Protein AF-A0A507ZV03-F1 (afdb_monomer_lite)

Secondary structure (DSSP, 8-state):
--EEEE--SS-SEEETTS---TT--EEEESEEEE--SS-SEEEESSEEEES-EEEE-TTTTTTSTT--GGGTTGGGG-SEEEEE-TT-EEEEES-EEEESSSEEEEEEE--TT-EEEEES-EEEE-B-HHHHHTT-TTPBPEEEEEES---EEEEES-EEES-STT---TTSB-S---EEE--GGG-EEEEPTT-TTTT-BPP-TT--B-TTS-BS-SSSSBPSSS----TT-----SS-TT-----PPEEEES-SEEEE-TT-EEEEEEEEE--S-TTSPPEEEEEEEE--TT-EEEES--EEEE-TT-EEEEEEEEE--TTPPSEEEEEEEEEEETTSS-EEEEEEEEEEPPPPSS-------PPEEEEE--SEE-TT-EEEEEEEEE--S-TTSPPEEEEEEEEPPTT-EEEES-SEEEE-TT-EEEEEEEEE--TTPPSEEEEEEEEEEETT-TT-EEEEEEEEEE--TT------------TT-SSSSSS--EEEEETTT--EEEEGGG-TTSEEEE-----TTEEEEEEE-SSSSSS-EEEEEETTT--EEEEGGG-TTSEEEE-----TTEEEEEEE-SS-SSS-EEEEEETTT--EEEEGGG-TTSEEEE-----TTEEEEEEE-SSSSSSPEEEEEETTT--EEEEGGG-TTSEEEE-----TTEEEEEEE-TTSSSS-EEEEEETTT--EEEEGGG-TTSEEP------TTEEEEEEE-SSSSSS-EEEEEETTT--EEEEGGG-TTSEEEE-----TTEEEE--

Sequence (775 aa):
EDSYIHHNTSDGLDLLYMDGGSNSSVTVRRTHAVGNAGNQLKTLGKTLIENSVVVGNCAYFNGRDSMKSDDQCRALGNAISVGLVGGQDITIRHNTITGQGDCLILSEGGSSTSSLNIQNNALVGQVDWRSNLQGNTGELTCGHYAYNSSAKLTYSGNLFYNVKQGQCPSGSICSDPRLASSAIASFDATPQSGSPLVDKAPYLAAVADDFYGNARPSGGAADIGAIELQAGGGNPPPDPAPTCSRNAPTLQLTDASQSALAGTSLNYVVRVSNNDSSACASTTFTLARSVPGGWSSNLASPTASIAPGQYRDMAVQVTSTSSASAGTYSIGLGVGSNIAVHTVSTVAHYVVTAPTPPPASCARSNPQLTLSGPGTVKPGDTNTYQVSIKNLDSSACSSSTFDIATEVPSGWSQSLSTQRVALSSGGSRTVTLTVTLPDSAATGARQLAARATNAGATSYSTRKSIPVEVQDNDDESPVKPPVVRKAHDFDGDGQSDIFWRHYGGGWNVIWRAADDGNRSQVATVANSHWSIVGEGDFDANGTTDLLWRNASTGANTIWLDGGAERELAVARVTSSEWFVAAVGDFDADGVSDILWRNSQTGANVVWKAGDSTRQMPLASVPRLSWHIQGVGDFNGDGRSDLFWRDSATGRNTIWLSGDASTQQSVTTVSNPAWRVEHVADFNGDGRADLLWRKNGVGNNAIWKSGNESTQMSIAALPDAGWAIAGVGDFDGDGTDDIFWRNASTGDNTIWRSANVNSRMELLAVRDQEWHAELR

Organism: NCBI:txid1706195

Radius of gyration: 37.4 Å; chains: 1; bounding box: 96×47×94 Å

Structure (mmCIF, N/CA/C/O backbone):
data_AF-A0A507ZV03-F1
#
_entry.id   AF-A0A507ZV03-F1
#
loop_
_atom_site.group_PDB
_atom_site.id
_atom_site.type_symbol
_atom_site.label_atom_id
_atom_site.label_alt_id
_atom_site.label_comp_id
_atom_site.label_asym_id
_atom_site.label_entity_id
_atom_site.label_seq_id
_atom_site.pdbx_PDB_ins_code
_atom_site.Cartn_x
_atom_site.Cartn_y
_atom_site.Cartn_z
_atom_site.occupancy
_atom_site.B_iso_or_equiv
_atom_site.auth_seq_id
_atom_site.auth_comp_id
_atom_site.auth_asym_id
_atom_site.auth_atom_id
_atom_site.pdbx_PDB_model_num
ATOM 1 N N . GLU A 1 1 ? 34.169 7.055 -15.255 1.00 89.12 1 GLU A N 1
ATOM 2 C CA . GLU A 1 1 ? 35.215 6.596 -16.193 1.00 89.12 1 GLU A CA 1
ATOM 3 C C . GLU A 1 1 ? 35.908 5.383 -15.591 1.00 89.12 1 GLU A C 1
ATOM 5 O O . GLU A 1 1 ? 35.747 5.198 -14.387 1.00 89.12 1 GLU A O 1
ATOM 10 N N . ASP A 1 2 ? 36.631 4.588 -16.383 1.00 88.75 2 ASP A N 1
ATOM 11 C CA . ASP A 1 2 ? 37.478 3.473 -15.907 1.00 88.75 2 ASP A CA 1
ATOM 12 C C . ASP A 1 2 ? 36.741 2.507 -14.977 1.00 88.75 2 ASP A C 1
ATOM 14 O O . ASP A 1 2 ? 37.195 2.169 -13.883 1.00 88.75 2 ASP A O 1
ATOM 18 N N . SER A 1 3 ? 35.534 2.124 -15.386 1.00 89.94 3 SER A N 1
ATOM 19 C CA . SER A 1 3 ? 34.597 1.415 -14.522 1.00 89.94 3 SER A CA 1
ATOM 20 C C . SER A 1 3 ? 34.162 0.085 -15.111 1.00 89.94 3 SER A C 1
ATOM 22 O O . SER A 1 3 ? 34.004 -0.064 -16.321 1.00 89.94 3 SER A O 1
ATOM 24 N N . TYR A 1 4 ? 33.912 -0.878 -14.226 1.00 91.88 4 TYR A N 1
ATOM 25 C CA . TYR A 1 4 ? 33.312 -2.158 -14.572 1.00 91.88 4 TYR A CA 1
ATOM 26 C C . TYR A 1 4 ? 31.954 -2.276 -13.881 1.00 91.88 4 TYR A C 1
ATOM 28 O O . TYR A 1 4 ? 31.875 -2.258 -12.654 1.00 91.88 4 TYR A O 1
ATOM 36 N N . ILE A 1 5 ? 30.883 -2.333 -14.671 1.00 90.88 5 ILE A N 1
ATOM 37 C CA . ILE A 1 5 ? 29.493 -2.362 -14.203 1.00 90.88 5 ILE A CA 1
ATOM 38 C C . ILE A 1 5 ? 28.885 -3.668 -14.682 1.00 90.88 5 ILE A C 1
ATOM 40 O O . ILE A 1 5 ? 28.704 -3.858 -15.883 1.00 90.88 5 ILE A O 1
ATOM 44 N N . HIS A 1 6 ? 28.578 -4.584 -13.773 1.00 93.12 6 HIS A N 1
ATOM 45 C CA . HIS A 1 6 ? 28.202 -5.921 -14.197 1.00 93.12 6 HIS A CA 1
ATOM 46 C C . HIS A 1 6 ? 27.120 -6.566 -13.350 1.00 93.12 6 HIS A C 1
ATOM 48 O O . HIS A 1 6 ? 27.104 -6.415 -12.130 1.00 93.12 6 HIS A O 1
ATOM 54 N N . HIS A 1 7 ? 26.308 -7.391 -14.010 1.00 90.06 7 HIS A N 1
ATOM 55 C CA . HIS A 1 7 ? 25.412 -8.348 -13.369 1.00 90.06 7 HIS A CA 1
ATOM 56 C C . HIS A 1 7 ? 24.504 -7.712 -12.302 1.00 90.06 7 HIS A C 1
ATOM 58 O O . HIS A 1 7 ? 24.368 -8.233 -11.195 1.00 90.06 7 HIS A O 1
ATOM 64 N N . ASN A 1 8 ? 23.855 -6.602 -12.648 1.00 87.88 8 ASN A N 1
ATOM 65 C CA . ASN A 1 8 ? 22.753 -6.038 -11.878 1.00 87.88 8 ASN A CA 1
ATOM 66 C C . ASN A 1 8 ? 21.427 -6.727 -12.260 1.00 87.88 8 ASN A C 1
ATOM 68 O O . ASN A 1 8 ? 21.140 -6.896 -13.445 1.00 87.88 8 ASN A O 1
ATOM 72 N N . THR A 1 9 ? 20.586 -7.070 -11.278 1.00 87.62 9 THR A N 1
ATOM 73 C CA . THR A 1 9 ? 19.212 -7.580 -11.494 1.00 87.62 9 THR A CA 1
ATOM 74 C C . THR A 1 9 ? 18.244 -6.500 -12.011 1.00 87.62 9 THR A C 1
ATOM 76 O O . THR A 1 9 ? 17.058 -6.750 -12.212 1.00 87.62 9 THR A O 1
ATOM 79 N N . SER A 1 10 ? 18.755 -5.289 -12.248 1.00 86.94 10 SER A N 1
ATOM 80 C CA . SER A 1 10 ? 18.066 -4.113 -12.772 1.00 86.94 10 SER A CA 1
ATOM 81 C C . SER A 1 10 ? 18.792 -3.542 -14.010 1.00 86.94 10 SER A C 1
ATOM 83 O O . SER A 1 10 ? 19.561 -4.242 -14.674 1.00 86.94 10 SER A O 1
ATOM 85 N N . ASP A 1 11 ? 18.550 -2.270 -14.340 1.00 89.06 11 ASP A N 1
ATOM 86 C CA . ASP A 1 11 ? 19.400 -1.511 -15.268 1.00 89.06 11 ASP A CA 1
ATOM 87 C C . ASP A 1 11 ? 20.817 -1.372 -14.658 1.00 89.06 11 ASP A C 1
ATOM 89 O O . ASP A 1 11 ? 20.979 -1.361 -13.436 1.00 89.06 11 ASP A O 1
ATOM 93 N N . GLY A 1 12 ? 21.856 -1.316 -15.496 1.00 91.25 12 GLY A N 1
ATOM 94 C CA . GLY A 1 12 ? 23.256 -1.219 -15.078 1.00 91.25 12 GLY A CA 1
ATOM 95 C C . GLY A 1 12 ? 23.581 0.146 -14.475 1.00 91.25 12 GLY A C 1
ATOM 96 O O . GLY A 1 12 ? 23.572 0.312 -13.257 1.00 91.25 12 GLY A O 1
ATOM 97 N N . LEU A 1 13 ? 23.880 1.123 -15.333 1.00 94.19 13 LEU A N 1
ATOM 98 C CA . LEU A 1 13 ? 23.977 2.532 -14.952 1.00 94.19 13 LEU A CA 1
ATOM 99 C C . LEU A 1 13 ? 22.712 3.265 -15.401 1.00 94.19 13 LEU A C 1
ATOM 101 O O . LEU A 1 13 ? 22.578 3.560 -16.589 1.00 94.19 13 LEU A O 1
ATOM 105 N N . ASP A 1 14 ? 21.813 3.560 -14.460 1.00 93.38 14 ASP A N 1
ATOM 106 C CA . ASP A 1 14 ? 20.569 4.286 -14.727 1.00 93.38 14 ASP A CA 1
ATOM 107 C C . ASP A 1 14 ? 20.644 5.746 -14.266 1.00 93.38 14 ASP A C 1
ATOM 109 O O . ASP A 1 14 ? 20.570 6.061 -13.080 1.00 93.38 14 ASP A O 1
ATOM 113 N N . LEU A 1 15 ? 20.805 6.639 -15.239 1.00 93.12 15 LEU A N 1
ATOM 114 C CA . LEU A 1 15 ? 20.828 8.090 -15.088 1.00 93.12 15 LEU A CA 1
ATOM 115 C C . LEU A 1 15 ? 19.672 8.741 -15.866 1.00 93.12 15 LEU A C 1
ATOM 117 O O . LEU A 1 15 ? 19.787 9.882 -16.317 1.00 93.12 15 LEU A O 1
ATOM 121 N N . LEU A 1 16 ? 18.559 8.022 -16.056 1.00 83.94 16 LEU A N 1
ATOM 122 C CA . LEU A 1 16 ? 17.364 8.577 -16.695 1.00 83.94 16 LEU A CA 1
ATOM 123 C C . LEU A 1 16 ? 16.714 9.680 -15.844 1.00 83.94 16 LEU A C 1
ATOM 125 O O . LEU A 1 16 ? 16.124 10.606 -16.386 1.00 83.94 16 LEU A O 1
ATOM 129 N N . TYR A 1 17 ? 16.848 9.609 -14.518 1.00 83.69 17 TYR A N 1
ATOM 130 C CA . TYR A 1 17 ? 16.193 10.516 -13.561 1.00 83.69 17 TYR A CA 1
ATOM 131 C C . TYR A 1 17 ? 16.960 11.816 -13.299 1.00 83.69 17 TYR A C 1
ATOM 133 O O . TYR A 1 17 ? 16.747 12.482 -12.286 1.00 83.69 17 TYR A O 1
ATOM 141 N N . MET A 1 18 ? 17.890 12.169 -14.180 1.00 82.69 18 MET A N 1
ATOM 142 C CA . MET A 1 18 ? 18.533 13.475 -14.117 1.00 82.69 18 MET A CA 1
ATOM 143 C C . MET A 1 18 ? 17.527 14.578 -14.456 1.00 82.69 18 MET A C 1
ATOM 145 O O . MET A 1 18 ? 16.572 14.361 -15.192 1.00 82.69 18 MET A O 1
ATOM 149 N N . ASP A 1 19 ? 17.764 15.787 -13.954 1.00 80.56 19 ASP A N 1
ATOM 150 C CA . ASP A 1 19 ? 16.869 16.939 -14.143 1.00 80.56 19 ASP A CA 1
ATOM 151 C C . ASP A 1 19 ? 16.742 17.416 -15.606 1.00 80.56 19 ASP A C 1
ATOM 153 O O . ASP A 1 19 ? 15.932 18.293 -15.906 1.00 80.56 19 ASP A O 1
ATOM 157 N N . GLY A 1 20 ? 17.557 16.873 -16.520 1.00 76.25 20 GLY A N 1
ATOM 158 C CA . GLY A 1 20 ? 17.588 17.251 -17.934 1.00 76.25 20 GLY A CA 1
ATOM 159 C C . GLY A 1 20 ? 17.977 18.714 -18.168 1.00 76.25 20 GLY A C 1
ATOM 160 O O . GLY A 1 20 ? 17.795 19.228 -19.274 1.00 76.25 20 GLY A O 1
ATOM 161 N N . GLY A 1 21 ? 18.499 19.403 -17.149 1.00 83.81 21 GLY A N 1
ATOM 162 C CA . GLY A 1 21 ? 18.801 20.829 -17.188 1.00 83.81 21 GLY A CA 1
ATOM 163 C C . GLY A 1 21 ? 19.941 21.167 -18.149 1.00 83.81 21 GLY A C 1
ATOM 164 O O . GLY A 1 21 ? 20.814 20.348 -18.428 1.00 83.81 21 GLY A O 1
ATOM 165 N N . SER A 1 22 ? 19.989 22.409 -18.642 1.00 81.50 22 SER A N 1
ATOM 166 C CA . SER A 1 22 ? 21.020 22.858 -19.598 1.00 81.50 22 SER A CA 1
ATOM 167 C C . SER A 1 22 ? 22.454 22.822 -19.051 1.00 81.50 22 SER A C 1
ATOM 169 O O . SER A 1 22 ? 23.406 22.829 -19.831 1.00 81.50 22 SER A O 1
ATOM 171 N N . ASN A 1 23 ? 22.609 22.802 -17.723 1.00 86.62 23 ASN A N 1
ATOM 172 C CA . ASN A 1 23 ? 23.901 22.742 -17.032 1.00 86.62 23 ASN A CA 1
ATOM 173 C C . ASN A 1 23 ? 24.279 21.319 -16.592 1.00 86.62 23 ASN A C 1
ATOM 175 O O . ASN A 1 23 ? 25.367 21.120 -16.054 1.00 86.62 23 ASN A O 1
ATOM 179 N N . SER A 1 24 ? 23.401 20.345 -16.821 1.00 89.50 24 SER A N 1
ATOM 180 C CA . SER A 1 24 ? 23.604 18.950 -16.447 1.00 89.50 24 SER A CA 1
ATOM 181 C C . SER A 1 24 ? 24.230 18.193 -17.614 1.00 89.50 24 SER A C 1
ATOM 183 O O . SER A 1 24 ? 23.879 18.408 -18.775 1.00 89.50 24 SER A O 1
ATOM 185 N N . SER A 1 25 ? 25.195 17.317 -17.328 1.00 93.31 25 SER A N 1
ATOM 186 C CA . SER A 1 25 ? 25.800 16.472 -18.358 1.00 93.31 25 SER A CA 1
ATOM 187 C C . SER A 1 25 ? 26.311 15.151 -17.810 1.00 93.31 25 SER A C 1
ATOM 189 O O . SER A 1 25 ? 26.851 15.114 -16.705 1.00 93.31 25 SER A O 1
ATOM 191 N N . VAL A 1 26 ? 26.229 14.103 -18.627 1.00 95.44 26 VAL A N 1
ATOM 192 C CA . VAL A 1 26 ? 26.789 12.779 -18.337 1.00 95.44 26 VAL A CA 1
ATOM 193 C C . VAL A 1 26 ? 28.013 12.522 -19.203 1.00 95.44 26 VAL A C 1
ATOM 195 O O . VAL A 1 26 ? 28.001 12.781 -20.404 1.00 95.44 26 VAL A O 1
ATOM 198 N N . THR A 1 27 ? 29.074 11.979 -18.607 1.00 96.00 27 THR A N 1
ATOM 199 C CA . THR A 1 27 ? 30.212 11.417 -19.344 1.00 96.00 27 THR A CA 1
ATOM 200 C C . THR A 1 27 ? 30.502 10.005 -18.851 1.00 96.00 27 THR A C 1
ATOM 202 O O . THR A 1 27 ? 30.832 9.797 -17.684 1.00 96.00 27 THR A O 1
ATOM 205 N N . VAL A 1 28 ? 30.395 9.039 -19.758 1.00 96.75 28 VAL A N 1
ATOM 206 C CA . VAL A 1 28 ? 30.796 7.643 -19.572 1.00 96.75 28 VAL A CA 1
ATOM 207 C C . VAL A 1 28 ? 31.989 7.392 -20.486 1.00 96.75 28 VAL A C 1
ATOM 209 O O . VAL A 1 28 ? 31.904 7.627 -21.689 1.00 96.75 28 VAL A O 1
ATOM 212 N N . ARG A 1 29 ? 33.115 6.953 -19.922 1.00 95.06 29 ARG A N 1
ATOM 213 C CA . ARG A 1 29 ? 34.362 6.742 -20.666 1.00 95.06 29 ARG A CA 1
ATOM 214 C C . ARG A 1 29 ? 35.110 5.522 -20.147 1.00 95.06 29 ARG A C 1
ATOM 216 O O . ARG A 1 29 ? 35.213 5.385 -18.930 1.00 95.06 29 ARG A O 1
ATOM 223 N N . ARG A 1 30 ? 35.667 4.688 -21.035 1.00 94.62 30 ARG A N 1
ATOM 224 C CA . ARG A 1 30 ? 36.443 3.486 -20.648 1.00 94.62 30 ARG A CA 1
ATOM 225 C C . ARG A 1 30 ? 35.671 2.611 -19.658 1.00 94.62 30 ARG A C 1
ATOM 227 O O . ARG A 1 30 ? 36.192 2.147 -18.650 1.00 94.62 30 ARG A O 1
ATOM 234 N N . THR A 1 31 ? 34.376 2.453 -19.917 1.00 96.12 31 THR A N 1
ATOM 235 C CA . THR A 1 31 ? 33.483 1.661 -19.078 1.00 96.12 31 THR A CA 1
ATOM 236 C C . THR A 1 31 ? 33.223 0.322 -19.744 1.00 96.12 31 THR A C 1
ATOM 238 O O . THR A 1 31 ? 32.926 0.258 -20.934 1.00 96.12 31 THR A O 1
ATOM 241 N N . HIS A 1 32 ? 33.310 -0.752 -18.971 1.00 95.88 32 HIS A N 1
ATOM 242 C CA . HIS A 1 32 ? 32.853 -2.066 -19.387 1.00 95.88 32 HIS A CA 1
ATOM 243 C C . HIS A 1 32 ? 31.556 -2.393 -18.645 1.00 95.88 32 HIS A C 1
ATOM 245 O O . HIS A 1 32 ? 31.556 -2.584 -17.431 1.00 95.88 32 HIS A O 1
ATOM 251 N N . ALA A 1 33 ? 30.437 -2.386 -19.370 1.00 96.31 33 ALA A N 1
ATOM 252 C CA . ALA A 1 33 ? 29.108 -2.634 -18.818 1.00 96.31 33 ALA A CA 1
ATOM 253 C C . ALA A 1 33 ? 28.549 -3.955 -19.363 1.00 96.31 33 ALA A C 1
ATOM 255 O O . ALA A 1 33 ? 28.399 -4.079 -20.578 1.00 96.31 33 ALA A O 1
ATOM 256 N N . VAL A 1 34 ? 28.262 -4.940 -18.504 1.00 94.12 34 VAL A N 1
ATOM 257 C CA . VAL A 1 34 ? 27.929 -6.306 -18.948 1.00 94.12 34 VAL A CA 1
ATOM 258 C C . VAL A 1 34 ? 26.864 -7.011 -18.110 1.00 94.12 34 VAL A C 1
ATOM 260 O O . VAL A 1 34 ? 26.918 -7.045 -16.884 1.00 94.12 34 VAL A O 1
ATOM 263 N N . GLY A 1 35 ? 25.923 -7.665 -18.791 1.00 86.94 35 GLY A N 1
ATOM 264 C CA . GLY A 1 35 ? 25.043 -8.666 -18.181 1.00 86.94 35 GLY A CA 1
ATOM 265 C C . GLY A 1 35 ? 24.071 -8.125 -17.138 1.00 86.94 35 GLY A C 1
ATOM 266 O O . GLY A 1 35 ? 23.662 -8.874 -16.260 1.00 86.94 35 GLY A O 1
ATOM 267 N N . ASN A 1 36 ? 23.714 -6.842 -17.213 1.00 89.31 36 ASN A N 1
ATOM 268 C CA . ASN A 1 36 ? 22.628 -6.271 -16.416 1.00 89.31 36 ASN A CA 1
ATOM 269 C C . ASN A 1 36 ? 21.269 -6.677 -17.019 1.00 89.31 36 ASN A C 1
ATOM 271 O O . ASN A 1 36 ? 21.160 -6.763 -18.244 1.00 89.31 36 ASN A O 1
ATOM 275 N N . ALA A 1 37 ? 20.256 -6.938 -16.186 1.00 86.06 37 ALA A N 1
ATOM 276 C CA . ALA A 1 37 ? 18.972 -7.510 -16.610 1.00 86.06 37 ALA A CA 1
ATOM 277 C C . ALA A 1 37 ? 18.132 -6.576 -17.505 1.00 86.06 37 ALA A C 1
ATOM 279 O O . ALA A 1 37 ? 17.329 -7.050 -18.315 1.00 86.06 37 ALA A O 1
ATOM 280 N N . GLY A 1 38 ? 18.313 -5.260 -17.363 1.00 87.94 38 GLY A N 1
ATOM 281 C CA . GLY A 1 38 ? 17.710 -4.238 -18.221 1.00 87.94 38 GLY A CA 1
ATOM 282 C C . GLY A 1 38 ? 18.730 -3.544 -19.131 1.00 87.94 38 GLY A C 1
ATOM 283 O O . GLY A 1 38 ? 19.548 -4.199 -19.783 1.00 87.94 38 GLY A O 1
ATOM 284 N N . ASN A 1 39 ? 18.695 -2.213 -19.214 1.00 94.31 39 ASN A N 1
ATOM 285 C CA . ASN A 1 39 ? 19.654 -1.470 -20.042 1.00 94.31 39 ASN A CA 1
ATOM 286 C C . ASN A 1 39 ? 21.049 -1.455 -19.402 1.00 94.31 39 ASN A C 1
ATOM 288 O O . ASN A 1 39 ? 21.160 -1.355 -18.184 1.00 94.31 39 ASN A O 1
ATOM 292 N N . GLN A 1 40 ? 22.133 -1.516 -20.187 1.00 96.06 40 GLN A N 1
ATOM 293 C CA . GLN A 1 40 ? 23.482 -1.463 -19.593 1.00 96.06 40 GLN A CA 1
ATOM 294 C C . GLN A 1 40 ? 23.850 -0.032 -19.195 1.00 96.06 40 GLN A C 1
ATOM 296 O O . GLN A 1 40 ? 24.334 0.197 -18.088 1.00 96.06 40 GLN A O 1
ATOM 301 N N . LEU A 1 41 ? 23.581 0.922 -20.089 1.00 97.00 41 LEU A N 1
ATOM 302 C CA . LEU A 1 41 ? 23.735 2.354 -19.854 1.00 97.00 41 LEU A CA 1
ATOM 303 C C . LEU A 1 41 ? 22.433 3.071 -20.212 1.00 97.00 41 LEU A C 1
ATOM 305 O O . LEU A 1 41 ? 21.900 2.874 -21.307 1.00 97.00 41 LEU A O 1
ATOM 309 N N . LYS A 1 42 ? 21.953 3.926 -19.312 1.00 95.50 42 LYS A N 1
ATOM 310 C CA . LYS A 1 42 ? 20.740 4.715 -19.503 1.00 95.50 42 LYS A CA 1
ATOM 311 C C . LYS A 1 42 ? 20.958 6.149 -19.049 1.00 95.50 42 LYS A C 1
ATOM 313 O O . LYS A 1 42 ? 21.436 6.363 -17.940 1.00 95.50 42 LYS A O 1
ATOM 318 N N . THR A 1 43 ? 20.655 7.130 -19.893 1.00 95.88 43 THR A N 1
ATOM 319 C CA . THR A 1 43 ? 20.880 8.551 -19.571 1.00 95.88 43 THR A CA 1
ATOM 320 C C . THR A 1 43 ? 19.755 9.441 -20.093 1.00 95.88 43 THR A C 1
ATOM 322 O O . THR A 1 43 ? 19.020 9.049 -20.999 1.00 95.88 43 THR A O 1
ATOM 325 N N . LEU A 1 44 ? 19.637 10.652 -19.543 1.00 94.38 44 LEU A N 1
ATOM 326 C CA . LEU A 1 44 ? 18.751 11.713 -20.030 1.00 94.38 44 LEU A CA 1
ATOM 327 C C . LEU A 1 44 ? 19.538 13.017 -20.230 1.00 94.38 44 LEU A C 1
ATOM 329 O O . LEU A 1 44 ? 20.313 13.426 -19.367 1.00 94.38 44 LEU A O 1
ATOM 333 N N . GLY A 1 45 ? 19.313 13.691 -21.359 1.00 93.62 45 GLY A N 1
ATOM 334 C CA . GLY A 1 45 ? 19.942 14.972 -21.679 1.00 93.62 45 GLY A CA 1
ATOM 335 C C . GLY A 1 45 ? 21.392 14.846 -22.159 1.00 93.62 45 GLY A C 1
ATOM 336 O O . GLY A 1 45 ? 21.834 13.794 -22.628 1.00 93.62 45 GLY A O 1
ATOM 337 N N . LYS A 1 46 ? 22.143 15.949 -22.088 1.00 96.31 46 LYS A N 1
ATOM 338 C CA . LYS A 1 46 ? 23.497 16.099 -22.641 1.00 96.31 46 LYS A CA 1
ATOM 339 C C . LYS A 1 46 ? 24.428 14.978 -22.171 1.00 96.31 46 LYS A C 1
ATOM 341 O O . LYS A 1 46 ? 24.769 14.892 -20.994 1.00 96.31 46 LYS A O 1
ATOM 346 N N . THR A 1 47 ? 24.880 14.139 -23.101 1.00 97.12 47 THR A N 1
ATOM 347 C CA . THR A 1 47 ? 25.593 12.893 -22.777 1.00 97.12 47 THR A CA 1
ATOM 348 C C . THR A 1 47 ? 26.773 12.648 -23.722 1.00 97.12 47 THR A C 1
ATOM 350 O O . THR A 1 47 ? 26.646 12.800 -24.936 1.00 97.12 47 THR A O 1
ATOM 353 N N . LEU A 1 48 ? 27.905 12.203 -23.175 1.00 97.69 48 LEU A N 1
ATOM 354 C CA . LEU A 1 48 ? 29.025 11.607 -23.907 1.00 97.69 48 LEU A CA 1
ATOM 355 C C . LEU A 1 48 ? 29.234 10.161 -23.434 1.00 97.69 48 LEU A C 1
ATOM 357 O O . LEU A 1 48 ? 29.485 9.945 -22.252 1.00 97.69 48 LEU A O 1
ATOM 361 N N . ILE A 1 49 ? 29.168 9.188 -24.343 1.00 98.38 49 ILE A N 1
ATOM 362 C CA . ILE A 1 49 ? 29.565 7.792 -24.093 1.00 98.38 49 ILE A CA 1
ATOM 363 C C . ILE A 1 49 ? 30.716 7.453 -25.034 1.00 98.38 49 ILE A C 1
ATOM 365 O O . ILE A 1 49 ? 30.556 7.503 -26.255 1.00 98.38 49 ILE A O 1
ATOM 369 N N . GLU A 1 50 ? 31.878 7.133 -24.475 1.00 96.88 50 GLU A N 1
ATOM 370 C CA . GLU A 1 50 ? 33.131 7.042 -25.216 1.00 96.88 50 GLU A CA 1
ATOM 371 C C . GLU A 1 50 ? 34.007 5.851 -24.811 1.00 96.88 50 GLU A C 1
ATOM 373 O O . GLU A 1 50 ? 34.071 5.498 -23.633 1.00 96.88 50 GLU A O 1
ATOM 378 N N . ASN A 1 51 ? 34.739 5.260 -25.763 1.00 96.31 51 ASN A N 1
ATOM 379 C CA . ASN A 1 51 ? 35.778 4.255 -25.497 1.00 96.31 51 ASN A CA 1
ATOM 380 C C . ASN A 1 51 ? 35.305 3.111 -24.601 1.00 96.31 51 ASN A C 1
ATOM 382 O O . ASN A 1 51 ? 36.053 2.682 -23.737 1.00 96.31 51 ASN A O 1
ATOM 386 N N . SER A 1 52 ? 34.053 2.674 -24.719 1.00 98.31 52 SER A N 1
ATOM 387 C CA . SER A 1 52 ? 33.432 1.735 -23.780 1.00 98.31 52 SER A CA 1
ATOM 388 C C . SER A 1 52 ? 33.031 0.429 -24.463 1.00 98.31 52 SER A C 1
ATOM 390 O O . SER A 1 52 ? 32.675 0.402 -25.644 1.00 98.31 52 SER A O 1
ATOM 392 N N . VAL A 1 53 ? 33.071 -0.663 -23.700 1.00 98.31 53 VAL A N 1
ATOM 393 C CA . VAL A 1 53 ? 32.594 -1.985 -24.124 1.00 98.31 53 VAL A CA 1
ATOM 394 C C . VAL A 1 53 ? 31.260 -2.247 -23.434 1.00 98.31 53 VAL A C 1
ATOM 396 O O . VAL A 1 53 ? 31.184 -2.277 -22.207 1.00 98.31 53 VAL A O 1
ATOM 399 N N . VAL A 1 54 ? 30.187 -2.403 -24.206 1.00 98.38 54 VAL A N 1
ATOM 400 C CA . VAL A 1 54 ? 28.823 -2.515 -23.665 1.00 98.38 54 VAL A CA 1
ATOM 401 C C . VAL A 1 54 ? 28.175 -3.804 -24.157 1.00 98.38 54 VAL A C 1
ATOM 403 O O . VAL A 1 54 ? 28.042 -4.011 -25.361 1.00 98.38 54 VAL A O 1
ATOM 406 N N . VAL A 1 55 ? 27.779 -4.672 -23.225 1.00 97.62 55 VAL A N 1
ATOM 407 C CA . VAL A 1 55 ? 27.364 -6.057 -23.482 1.00 97.62 55 VAL A CA 1
ATOM 408 C C . VAL A 1 55 ? 26.003 -6.340 -22.833 1.00 97.62 55 VAL A C 1
ATOM 410 O O . VAL A 1 55 ? 25.901 -6.733 -21.669 1.00 97.62 55 VAL A O 1
ATOM 413 N N . GLY A 1 56 ? 24.929 -6.167 -23.603 1.00 95.31 56 GLY A N 1
ATOM 414 C CA . GLY A 1 56 ? 23.553 -6.474 -23.194 1.00 95.31 56 GLY A CA 1
ATOM 415 C C . GLY A 1 56 ? 23.243 -7.974 -23.205 1.00 95.31 56 GLY A C 1
ATOM 416 O O . GLY A 1 56 ? 22.604 -8.462 -24.136 1.00 95.31 56 GLY A O 1
ATOM 417 N N . ASN A 1 57 ? 23.704 -8.720 -22.199 1.00 92.31 57 ASN A N 1
ATOM 418 C CA . ASN A 1 57 ? 23.454 -10.162 -22.067 1.00 92.31 57 ASN A CA 1
ATOM 419 C C . ASN A 1 57 ? 22.188 -10.442 -21.239 1.00 92.31 57 ASN A C 1
ATOM 421 O O . ASN A 1 57 ? 22.267 -10.785 -20.059 1.00 92.31 57 ASN A O 1
ATOM 425 N N . CYS A 1 58 ? 21.022 -10.302 -21.870 1.00 85.06 58 CYS A N 1
ATOM 426 C CA . CYS A 1 58 ? 19.730 -10.554 -21.229 1.00 85.06 58 CYS A CA 1
ATOM 427 C C . CYS A 1 58 ? 19.534 -12.004 -20.783 1.00 85.06 58 CYS A C 1
ATOM 429 O O . CYS A 1 58 ? 18.746 -12.262 -19.886 1.00 85.06 58 CYS A O 1
ATOM 431 N N . ALA A 1 59 ? 20.231 -12.963 -21.389 1.00 81.19 59 ALA A N 1
ATOM 432 C CA . ALA A 1 59 ? 20.116 -14.366 -21.006 1.00 81.19 59 ALA A CA 1
ATOM 433 C C . ALA A 1 59 ? 20.800 -14.692 -19.664 1.00 81.19 59 ALA A C 1
ATOM 435 O O . ALA A 1 59 ? 20.602 -15.787 -19.134 1.00 81.19 59 ALA A O 1
ATOM 436 N N . TYR A 1 60 ? 21.629 -13.789 -19.122 1.00 87.88 60 TYR A N 1
ATOM 437 C CA . TYR A 1 60 ? 22.519 -14.098 -18.001 1.00 87.88 60 TYR A CA 1
ATOM 438 C C . TYR A 1 60 ? 21.781 -14.574 -16.740 1.00 87.88 60 TYR A C 1
ATOM 440 O O . TYR A 1 60 ? 22.204 -15.554 -16.120 1.00 87.88 60 TYR A O 1
ATOM 448 N N . PHE A 1 61 ? 20.682 -13.911 -16.367 1.00 83.00 61 PHE A N 1
ATOM 449 C CA . PHE A 1 61 ? 19.935 -14.226 -15.144 1.00 83.00 61 PHE A CA 1
ATOM 450 C C . PHE A 1 61 ? 18.861 -15.294 -15.330 1.00 83.00 61 PHE A C 1
ATOM 452 O O . PHE A 1 61 ? 18.127 -15.589 -14.387 1.00 83.00 61 PHE A O 1
ATOM 459 N N . ASN A 1 62 ? 18.751 -15.895 -16.514 1.00 83.25 62 ASN A N 1
ATOM 460 C CA . ASN A 1 62 ? 17.755 -16.926 -16.746 1.00 83.25 62 ASN A CA 1
ATOM 461 C C . ASN A 1 62 ? 17.968 -18.109 -15.780 1.00 83.25 62 ASN A C 1
ATOM 463 O O . ASN A 1 62 ? 19.007 -18.773 -15.811 1.00 83.25 62 ASN A O 1
ATOM 467 N N . GLY A 1 63 ? 16.987 -18.354 -14.907 1.00 78.31 63 GLY A N 1
ATOM 468 C CA . GLY A 1 63 ? 17.050 -19.398 -13.882 1.00 78.31 63 GLY A CA 1
ATOM 469 C C . GLY A 1 63 ? 17.988 -19.102 -12.702 1.00 78.31 63 GLY A C 1
ATOM 470 O O . GLY A 1 63 ? 18.371 -20.037 -11.999 1.00 78.31 63 GLY A O 1
ATOM 471 N N . ARG A 1 64 ? 18.376 -17.839 -12.477 1.00 78.12 64 ARG A N 1
ATOM 472 C CA . ARG A 1 64 ? 19.221 -17.401 -11.348 1.00 78.12 64 ARG A CA 1
ATOM 473 C C . ARG A 1 64 ? 18.483 -16.398 -10.456 1.00 78.12 64 ARG A C 1
ATOM 475 O O . ARG A 1 64 ? 17.562 -15.728 -10.908 1.00 78.12 64 ARG A O 1
ATOM 482 N N . ASP A 1 65 ? 18.893 -16.304 -9.190 1.00 70.88 65 ASP A N 1
ATOM 483 C CA . ASP A 1 65 ? 18.577 -15.191 -8.274 1.00 70.88 65 ASP A CA 1
ATOM 484 C C . ASP A 1 65 ? 17.082 -14.822 -8.128 1.00 70.88 65 ASP A C 1
ATOM 486 O O . ASP A 1 65 ? 16.733 -13.674 -7.878 1.00 70.88 65 ASP A O 1
ATOM 490 N N . SER A 1 66 ? 16.183 -15.808 -8.245 1.00 74.12 66 SER A N 1
ATOM 491 C CA . SER A 1 66 ? 14.712 -15.640 -8.221 1.00 74.12 66 SER A CA 1
ATOM 492 C C . SER A 1 66 ? 14.116 -14.822 -9.381 1.00 74.12 66 SER A C 1
ATOM 494 O O . SER A 1 66 ? 12.926 -14.508 -9.345 1.00 74.12 66 SER A O 1
ATOM 496 N N . MET A 1 67 ? 14.907 -14.525 -10.418 1.00 74.88 67 MET A N 1
ATOM 497 C CA . MET A 1 67 ? 14.467 -13.814 -11.621 1.00 74.88 67 MET A CA 1
ATOM 498 C C . MET A 1 67 ? 13.580 -14.721 -12.483 1.00 74.88 67 MET A C 1
ATOM 500 O O . MET A 1 67 ? 13.966 -15.838 -12.846 1.00 74.88 67 MET A O 1
ATOM 504 N N . LYS A 1 68 ? 12.384 -14.242 -12.824 1.00 76.31 68 LYS A N 1
ATOM 505 C CA . LYS A 1 68 ? 11.448 -14.908 -13.737 1.00 76.31 68 LYS A CA 1
ATOM 506 C C . LYS A 1 68 ? 11.855 -14.654 -15.194 1.00 76.31 68 LYS A C 1
ATOM 508 O O . LYS A 1 68 ? 12.714 -13.822 -15.489 1.00 76.31 68 LYS A O 1
ATOM 513 N N . SER A 1 69 ? 11.235 -15.378 -16.127 1.00 68.94 69 SER A N 1
ATOM 514 C CA . SER A 1 69 ? 11.481 -15.223 -17.571 1.00 68.94 69 SER A CA 1
ATOM 515 C C . SER A 1 69 ? 11.259 -13.792 -18.063 1.00 68.94 69 SER A C 1
ATOM 517 O O . SER A 1 69 ? 12.002 -13.317 -18.920 1.00 68.94 69 SER A O 1
ATOM 519 N N . ASP A 1 70 ? 10.278 -13.099 -17.483 1.00 69.75 70 ASP A N 1
ATOM 520 C CA . ASP A 1 70 ? 9.829 -11.778 -17.938 1.00 69.75 70 ASP A CA 1
ATOM 521 C C . ASP A 1 70 ? 10.683 -10.636 -17.362 1.00 69.75 70 ASP A C 1
ATOM 523 O O . ASP A 1 70 ? 10.666 -9.514 -17.879 1.00 69.75 70 ASP A O 1
ATOM 527 N N . ASP A 1 71 ? 11.496 -10.941 -16.344 1.00 77.81 71 ASP A N 1
ATOM 528 C CA . ASP A 1 71 ? 12.452 -10.007 -15.745 1.00 77.81 71 ASP A CA 1
ATOM 529 C C . ASP A 1 71 ? 13.692 -9.803 -16.636 1.00 77.81 71 ASP A C 1
ATOM 531 O O . ASP A 1 71 ? 14.437 -8.838 -16.465 1.00 77.81 71 ASP A O 1
ATOM 535 N N . GLN A 1 72 ? 13.908 -10.688 -17.618 1.00 82.44 72 GLN A N 1
ATOM 536 C CA . GLN A 1 72 ? 15.009 -10.588 -18.574 1.00 82.44 72 GLN A CA 1
ATOM 537 C C . GLN A 1 72 ? 14.713 -9.540 -19.655 1.00 82.44 72 GLN A C 1
ATOM 539 O O . GLN A 1 72 ? 13.596 -9.452 -20.188 1.00 82.44 72 GLN A O 1
ATOM 544 N N . CYS A 1 73 ? 15.735 -8.774 -20.048 1.00 82.38 73 CYS A N 1
ATOM 545 C CA . CYS A 1 73 ? 15.609 -7.748 -21.088 1.00 82.38 73 CYS A CA 1
ATOM 546 C C . CYS A 1 73 ? 14.530 -6.695 -20.745 1.00 82.38 73 CYS A C 1
ATOM 548 O O . CYS A 1 73 ? 13.785 -6.232 -21.614 1.00 82.38 73 CYS A O 1
ATOM 550 N N . ARG A 1 74 ? 14.395 -6.336 -19.460 1.00 80.75 74 ARG A N 1
ATOM 551 C CA . ARG A 1 74 ? 13.417 -5.336 -18.999 1.00 80.75 74 ARG A CA 1
ATOM 552 C C . ARG A 1 74 ? 13.648 -3.987 -19.693 1.00 80.75 74 ARG A C 1
ATOM 554 O O . ARG A 1 74 ? 14.775 -3.665 -20.058 1.00 80.75 74 ARG A O 1
ATOM 561 N N . ALA A 1 75 ? 12.575 -3.214 -19.899 1.00 82.38 75 ALA A N 1
ATOM 562 C CA . ALA A 1 75 ? 12.617 -1.936 -20.625 1.00 82.38 75 ALA A CA 1
ATOM 563 C C . ALA A 1 75 ? 13.314 -2.062 -21.997 1.00 82.38 75 ALA A C 1
ATOM 565 O O . ALA A 1 75 ? 14.207 -1.291 -22.348 1.00 82.38 75 ALA A O 1
ATOM 566 N N . LEU A 1 76 ? 12.920 -3.097 -22.750 1.00 87.81 76 LEU A N 1
ATOM 567 C CA . LEU A 1 76 ? 13.468 -3.476 -24.058 1.00 87.81 76 LEU A CA 1
ATOM 568 C C . LEU A 1 76 ? 14.932 -3.965 -24.036 1.00 87.81 76 LEU A C 1
ATOM 570 O O . LEU A 1 76 ? 15.434 -4.396 -25.069 1.00 87.81 76 LEU A O 1
ATOM 574 N N . GLY A 1 77 ? 15.629 -3.942 -22.893 1.00 90.19 77 GLY A N 1
ATOM 575 C CA . GLY A 1 77 ? 16.950 -4.563 -22.728 1.00 90.19 77 GLY A CA 1
ATOM 576 C C . GLY A 1 77 ? 18.063 -3.974 -23.601 1.00 90.19 77 GLY A C 1
ATOM 577 O O . GLY A 1 77 ? 19.079 -4.631 -23.828 1.00 90.19 77 GLY A O 1
ATOM 578 N N . ASN A 1 78 ? 17.880 -2.758 -24.128 1.00 94.94 78 ASN A N 1
ATOM 579 C CA . ASN A 1 78 ? 18.847 -2.124 -25.024 1.00 94.94 78 ASN A CA 1
ATOM 580 C C . ASN A 1 78 ? 20.226 -2.000 -24.377 1.00 94.94 78 ASN A C 1
ATOM 582 O O . ASN A 1 78 ? 20.320 -1.694 -23.186 1.00 94.94 78 ASN A O 1
ATOM 586 N N . ALA A 1 79 ? 21.296 -2.162 -25.158 1.00 97.12 79 ALA A N 1
ATOM 587 C CA . ALA A 1 79 ? 22.645 -1.996 -24.621 1.00 97.12 79 ALA A CA 1
ATOM 588 C C . ALA A 1 79 ? 22.858 -0.555 -24.116 1.00 97.12 79 ALA A C 1
ATOM 590 O O . ALA A 1 79 ? 23.321 -0.351 -22.995 1.00 97.12 79 ALA A O 1
ATOM 591 N N . ILE A 1 80 ? 22.427 0.436 -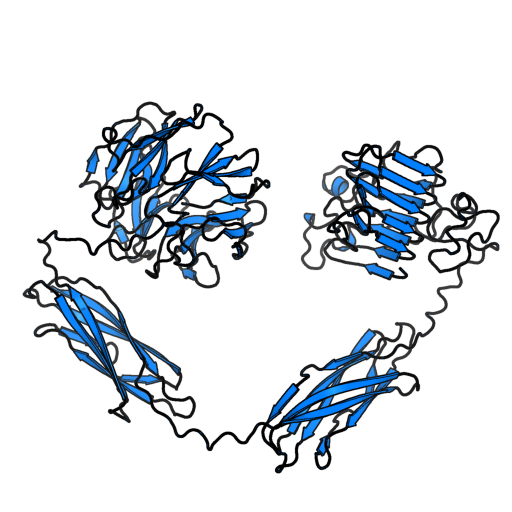24.898 1.00 98.25 80 ILE A N 1
ATOM 592 C CA . ILE A 1 80 ? 22.422 1.852 -24.528 1.00 98.25 80 ILE A CA 1
ATOM 593 C C . ILE A 1 80 ? 21.026 2.436 -24.772 1.00 98.25 80 ILE A C 1
ATOM 595 O O . ILE A 1 80 ? 20.456 2.252 -25.846 1.00 98.25 80 ILE A O 1
ATOM 599 N N . SER A 1 81 ? 20.494 3.177 -23.802 1.00 97.19 81 SER A N 1
ATOM 600 C CA . SER A 1 81 ? 19.237 3.919 -23.932 1.00 97.19 81 SER A CA 1
ATOM 601 C C . SER A 1 81 ? 19.436 5.384 -23.544 1.00 97.19 81 SER A C 1
ATOM 603 O O . SER A 1 81 ? 19.870 5.680 -22.437 1.00 97.19 81 SER A O 1
ATOM 605 N N . VAL A 1 82 ? 19.126 6.318 -24.441 1.00 96.81 82 VAL A N 1
ATOM 606 C CA . VAL A 1 82 ? 19.353 7.754 -24.214 1.00 96.81 82 VAL A CA 1
ATOM 607 C C . VAL A 1 82 ? 18.090 8.581 -24.446 1.00 96.81 82 VAL A C 1
ATOM 609 O O . VAL A 1 82 ? 17.477 8.525 -25.510 1.00 96.81 82 VAL A O 1
ATOM 612 N N . GLY A 1 83 ? 17.707 9.384 -23.459 1.00 94.94 83 GLY A N 1
ATOM 613 C CA . GLY A 1 83 ? 16.639 10.371 -23.578 1.00 94.94 83 GLY A CA 1
ATOM 614 C C . GLY A 1 83 ? 17.178 11.705 -24.095 1.00 94.94 83 GLY A C 1
ATOM 615 O O . GLY A 1 83 ? 18.102 12.277 -23.517 1.00 94.94 83 GLY A O 1
ATOM 616 N N . LEU A 1 84 ? 16.602 12.219 -25.178 1.00 94.69 84 LEU A N 1
ATOM 617 C CA . LEU A 1 84 ? 16.969 13.494 -25.789 1.00 94.69 84 LEU A CA 1
ATOM 618 C C . LEU A 1 84 ? 16.121 14.636 -25.216 1.00 94.69 84 LEU A C 1
ATOM 620 O O . LEU A 1 84 ? 14.893 14.571 -25.176 1.00 94.69 84 LEU A O 1
ATOM 624 N N . VAL A 1 85 ? 16.787 15.729 -24.841 1.00 93.19 85 VAL A N 1
ATOM 625 C CA . VAL A 1 85 ? 16.160 16.973 -24.369 1.00 93.19 85 VAL A CA 1
ATOM 626 C C . VAL A 1 85 ? 16.409 18.078 -25.395 1.00 93.19 85 VAL A C 1
ATOM 628 O O . VAL A 1 85 ? 17.490 18.157 -25.979 1.00 93.19 85 VAL A O 1
ATOM 631 N N . GLY A 1 86 ? 15.411 18.933 -25.642 1.00 90.94 86 GLY A N 1
ATOM 632 C CA . GLY A 1 86 ? 15.509 20.013 -26.629 1.00 90.94 86 GLY A CA 1
ATOM 633 C C . GLY A 1 86 ? 16.719 20.928 -26.395 1.00 90.94 86 GLY A C 1
ATOM 634 O O . GLY A 1 86 ? 16.970 21.362 -25.275 1.00 90.94 86 GLY A O 1
ATOM 635 N N . GLY A 1 87 ? 17.466 21.225 -27.462 1.00 90.31 87 GLY A N 1
ATOM 636 C CA . GLY A 1 87 ? 18.654 22.086 -27.420 1.00 90.31 87 GLY A CA 1
ATOM 637 C C . GLY A 1 87 ? 19.922 21.437 -26.854 1.00 90.31 87 GLY A C 1
ATOM 638 O O . GLY A 1 87 ? 20.895 22.149 -26.617 1.00 90.31 87 GLY A O 1
ATOM 639 N N . GLN A 1 88 ? 19.923 20.121 -26.620 1.00 93.12 88 GLN A N 1
ATOM 640 C CA . GLN A 1 88 ? 21.078 19.389 -26.096 1.00 93.12 88 GLN A CA 1
ATOM 641 C C . GLN A 1 88 ? 21.592 18.340 -27.083 1.00 93.12 88 GLN A C 1
ATOM 643 O O . GLN A 1 88 ? 20.846 17.814 -27.911 1.00 93.12 88 GLN A O 1
ATOM 648 N N . ASP A 1 89 ? 22.878 18.021 -26.950 1.00 94.56 89 ASP A N 1
ATOM 649 C CA . ASP A 1 89 ? 23.575 17.086 -27.824 1.00 94.56 89 ASP A CA 1
ATOM 650 C C . ASP A 1 89 ? 24.019 15.841 -27.059 1.00 94.56 89 ASP A C 1
ATOM 652 O O . ASP A 1 89 ? 24.568 15.922 -25.954 1.00 94.56 89 ASP A O 1
ATOM 656 N N . ILE A 1 90 ? 23.821 14.685 -27.687 1.00 97.69 90 ILE A N 1
ATOM 657 C CA . ILE A 1 90 ? 24.327 13.396 -27.230 1.00 97.69 90 ILE A CA 1
ATOM 658 C C . ILE A 1 90 ? 25.350 12.884 -28.239 1.00 97.69 90 ILE A C 1
ATOM 660 O O . ILE A 1 90 ? 25.124 12.915 -29.448 1.00 97.69 90 ILE A O 1
ATOM 664 N N . THR A 1 91 ? 26.488 12.408 -27.743 1.00 98.25 91 THR A N 1
ATOM 665 C CA . THR A 1 91 ? 27.533 11.777 -28.551 1.00 98.25 91 THR A CA 1
ATOM 666 C C . THR A 1 91 ? 27.838 10.388 -28.011 1.00 98.25 91 THR A C 1
ATOM 668 O O . THR A 1 91 ? 28.201 10.232 -26.848 1.00 98.25 91 THR A O 1
ATOM 671 N N . ILE A 1 92 ? 27.726 9.382 -28.872 1.00 98.50 92 ILE A N 1
ATOM 672 C CA . ILE A 1 92 ? 28.123 8.001 -28.600 1.00 98.50 92 ILE A CA 1
ATOM 673 C C . ILE A 1 92 ? 29.248 7.695 -29.579 1.00 98.50 92 ILE A C 1
ATOM 675 O O . ILE A 1 92 ? 29.001 7.660 -30.790 1.00 98.50 92 ILE A O 1
ATOM 679 N N . ARG A 1 93 ? 30.486 7.534 -29.095 1.00 97.56 93 ARG A N 1
ATOM 680 C CA . ARG A 1 93 ? 31.639 7.346 -29.981 1.00 97.56 93 ARG A CA 1
ATOM 681 C C . ARG A 1 93 ? 32.715 6.374 -29.523 1.00 97.56 93 ARG A C 1
ATOM 683 O O . ARG A 1 93 ? 32.955 6.251 -28.335 1.00 97.56 93 ARG A O 1
ATOM 690 N N . HIS A 1 94 ? 33.395 5.723 -30.467 1.00 97.44 94 HIS A N 1
ATOM 691 C CA . HIS A 1 94 ? 34.457 4.750 -30.166 1.00 97.44 94 HIS A CA 1
ATOM 692 C C . HIS A 1 94 ? 34.029 3.684 -29.147 1.00 97.44 94 HIS A C 1
ATOM 694 O O . HIS A 1 94 ? 34.780 3.325 -28.257 1.00 97.44 94 HIS A O 1
ATOM 700 N N . ASN A 1 95 ? 32.800 3.178 -29.232 1.00 98.62 95 ASN A N 1
ATOM 701 C CA . ASN A 1 95 ? 32.341 2.085 -28.376 1.00 98.62 95 ASN A CA 1
ATOM 702 C C . ASN A 1 95 ? 32.239 0.789 -29.176 1.00 98.62 95 ASN A C 1
ATOM 704 O O . ASN A 1 95 ? 31.919 0.818 -30.366 1.00 98.62 95 ASN A O 1
ATOM 708 N N . THR A 1 96 ? 32.452 -0.346 -28.515 1.00 98.62 96 THR A N 1
ATOM 709 C CA . THR A 1 96 ? 32.121 -1.666 -29.065 1.00 98.62 96 THR A CA 1
ATOM 710 C C . THR A 1 96 ? 30.911 -2.200 -28.308 1.00 98.62 96 THR A C 1
ATOM 712 O O . THR A 1 96 ? 30.983 -2.449 -27.105 1.00 98.62 96 THR A O 1
ATOM 715 N N . ILE A 1 97 ? 29.780 -2.318 -29.002 1.00 98.62 97 ILE A N 1
ATOM 716 C CA . ILE A 1 97 ? 28.459 -2.535 -28.409 1.00 98.62 97 ILE A CA 1
ATOM 717 C C . ILE A 1 97 ? 27.861 -3.825 -28.970 1.00 98.62 97 ILE A C 1
ATOM 719 O O . ILE A 1 97 ? 27.752 -3.988 -30.185 1.00 98.62 97 ILE A O 1
ATOM 723 N N . THR A 1 98 ? 27.423 -4.713 -28.082 1.00 98.19 98 THR A N 1
ATOM 724 C CA . THR A 1 98 ? 26.651 -5.914 -28.416 1.00 98.19 98 THR A CA 1
ATOM 725 C C . THR A 1 98 ? 25.478 -6.070 -27.458 1.00 98.19 98 THR A C 1
ATOM 727 O O . THR A 1 98 ? 25.519 -5.596 -26.322 1.00 98.19 98 THR A O 1
ATOM 730 N N . GLY A 1 99 ? 24.427 -6.771 -27.869 1.00 95.88 99 GLY A N 1
ATOM 731 C CA . GLY A 1 99 ? 23.309 -7.047 -26.977 1.00 95.88 99 GLY A CA 1
ATOM 732 C C . GLY A 1 99 ? 22.214 -7.889 -27.607 1.00 95.88 99 GLY A C 1
ATOM 733 O O . GLY A 1 99 ? 22.156 -8.008 -28.825 1.00 95.88 99 GLY A O 1
ATOM 734 N N . GLN A 1 100 ? 21.380 -8.461 -26.738 1.00 94.50 100 GLN A N 1
ATOM 735 C CA . GLN A 1 100 ? 20.202 -9.278 -27.060 1.00 94.50 100 GLN A CA 1
ATOM 736 C C . GLN A 1 100 ? 18.877 -8.536 -26.808 1.00 94.50 100 GLN A C 1
ATOM 738 O O . GLN A 1 100 ? 17.816 -9.154 -26.850 1.00 94.50 100 GLN A O 1
ATOM 743 N N . GLY A 1 101 ? 18.933 -7.242 -26.475 1.00 92.56 101 GLY A N 1
ATOM 744 C CA . GLY A 1 101 ? 17.751 -6.385 -26.367 1.00 92.56 101 GLY A CA 1
ATOM 745 C C . GLY A 1 101 ? 17.095 -6.116 -27.716 1.00 92.56 101 GLY A C 1
ATOM 746 O O . GLY A 1 101 ? 17.563 -6.595 -28.749 1.00 92.56 101 GLY A O 1
ATOM 747 N N . ASP A 1 102 ? 16.048 -5.298 -27.714 1.00 91.00 102 ASP A N 1
ATOM 748 C CA . ASP A 1 102 ? 15.347 -4.906 -28.941 1.00 91.00 102 ASP A CA 1
ATOM 749 C C . ASP A 1 102 ? 16.271 -4.097 -29.867 1.00 91.00 102 ASP A C 1
ATOM 751 O O . ASP A 1 102 ? 16.361 -4.373 -31.064 1.00 91.00 102 ASP A O 1
ATOM 755 N N . CYS A 1 103 ? 17.058 -3.170 -29.304 1.00 95.38 103 CYS A N 1
ATOM 756 C CA . CYS A 1 103 ? 18.061 -2.379 -30.016 1.00 95.38 103 CYS A CA 1
ATOM 757 C C . CYS A 1 103 ? 19.400 -2.273 -29.263 1.00 95.38 103 CYS A C 1
ATOM 759 O O . CYS A 1 103 ? 19.465 -2.290 -28.039 1.00 95.38 103 CYS A O 1
ATOM 761 N N . LEU A 1 104 ? 20.510 -2.095 -29.983 1.00 97.88 104 LEU A N 1
ATOM 762 C CA . LEU A 1 104 ? 21.807 -1.773 -29.381 1.00 97.88 104 LEU A CA 1
ATOM 763 C C . LEU A 1 104 ? 21.802 -0.345 -28.832 1.00 97.88 104 LEU A C 1
ATOM 765 O O . LEU A 1 104 ? 22.266 -0.114 -27.718 1.00 97.88 104 LEU A O 1
ATOM 769 N N . ILE A 1 105 ? 21.244 0.598 -29.593 1.00 98.12 105 ILE A N 1
ATOM 770 C CA . ILE A 1 105 ? 21.020 1.976 -29.155 1.00 98.12 105 ILE A CA 1
ATOM 771 C C . ILE A 1 105 ? 19.536 2.307 -29.313 1.00 98.12 105 ILE A C 1
ATOM 773 O O . ILE A 1 105 ? 19.002 2.274 -30.422 1.00 98.12 105 ILE A O 1
ATOM 777 N N . LEU A 1 106 ? 18.885 2.681 -28.218 1.00 97.06 106 LEU A N 1
ATOM 778 C CA . LEU A 1 106 ? 17.574 3.320 -28.237 1.00 97.06 106 LEU A CA 1
ATOM 779 C C . LEU A 1 106 ? 17.744 4.804 -27.921 1.00 97.06 106 LEU A C 1
ATOM 781 O O . LEU A 1 106 ? 18.422 5.161 -26.959 1.00 97.06 106 LEU A O 1
ATOM 785 N N . SER A 1 107 ? 17.122 5.667 -28.717 1.00 96.19 107 SER A N 1
ATOM 786 C CA . SER A 1 107 ? 17.010 7.090 -28.397 1.00 96.19 107 SER A CA 1
ATOM 787 C C . SER A 1 107 ? 15.557 7.527 -28.378 1.00 96.19 107 SER A C 1
ATOM 789 O O . SER A 1 107 ? 14.825 7.204 -29.313 1.00 96.19 107 SER A O 1
ATOM 791 N N . GLU A 1 108 ? 15.161 8.296 -27.371 1.00 95.00 108 GLU A N 1
ATOM 792 C CA . GLU A 1 108 ? 13.774 8.725 -27.183 1.00 95.00 108 GLU A CA 1
ATOM 793 C C . GLU A 1 108 ? 13.649 10.247 -27.055 1.00 95.00 108 GLU A C 1
ATOM 795 O O . GLU A 1 108 ? 14.471 10.895 -26.409 1.00 95.00 108 GLU A O 1
ATOM 800 N N . GLY A 1 109 ? 12.599 10.816 -27.653 1.00 93.19 109 GLY A N 1
ATOM 801 C CA . GLY A 1 109 ? 12.233 12.221 -27.473 1.00 93.19 109 GLY A CA 1
ATOM 802 C C . GLY A 1 109 ? 13.131 13.206 -28.225 1.00 93.19 109 GLY A C 1
ATOM 803 O O . GLY A 1 109 ? 13.675 12.915 -29.293 1.00 93.19 109 GLY A O 1
ATOM 804 N N . GLY A 1 110 ? 13.286 14.409 -27.678 1.00 90.81 110 GLY A N 1
ATOM 805 C CA . GLY A 1 110 ? 14.030 15.499 -28.308 1.00 90.81 110 GLY A CA 1
ATOM 806 C C . GLY A 1 110 ? 13.246 16.257 -29.383 1.00 90.81 110 GLY A C 1
ATOM 807 O O . GLY A 1 110 ? 12.117 15.931 -29.746 1.00 90.81 110 GLY A O 1
ATOM 808 N N . SER A 1 111 ? 13.867 17.316 -29.896 1.00 92.88 111 SER A N 1
ATOM 809 C CA . SER A 1 111 ? 13.301 18.175 -30.942 1.00 92.88 111 SER A CA 1
ATOM 810 C C . SER A 1 111 ? 14.324 18.459 -32.040 1.00 92.88 111 SER A C 1
ATOM 812 O O . SER A 1 111 ? 15.497 18.114 -31.906 1.00 92.88 111 SER A O 1
ATOM 814 N N . SER A 1 112 ? 13.936 19.174 -33.094 1.00 95.06 112 SER A N 1
ATOM 815 C CA . SER A 1 112 ? 14.845 19.580 -34.177 1.00 95.06 112 SER A CA 1
ATOM 816 C C . SER A 1 112 ? 16.048 20.434 -33.737 1.00 95.06 112 SER A C 1
ATOM 818 O O . SER A 1 112 ? 16.934 20.712 -34.549 1.00 95.06 112 SER A O 1
ATOM 820 N N . THR A 1 113 ? 16.081 20.893 -32.482 1.00 94.69 113 THR A N 1
ATOM 821 C CA . THR A 1 113 ? 17.202 21.641 -31.889 1.00 94.69 113 THR A CA 1
ATOM 822 C C . THR A 1 113 ? 18.192 20.764 -31.125 1.00 94.69 113 THR A C 1
ATOM 824 O O . THR A 1 113 ? 19.280 21.238 -30.824 1.00 94.69 113 THR A O 1
ATOM 827 N N . SER A 1 114 ? 17.842 19.514 -30.820 1.00 95.50 114 SER A N 1
ATOM 828 C CA . SER A 1 114 ? 18.746 18.528 -30.214 1.00 95.50 114 SER A CA 1
ATOM 829 C C . SER A 1 114 ? 19.421 17.659 -31.270 1.00 95.50 114 SER A C 1
ATOM 831 O O . SER A 1 114 ? 18.883 17.500 -32.374 1.00 95.50 114 SER A O 1
ATOM 833 N N . SER A 1 115 ? 20.568 17.064 -30.934 1.00 97.00 115 SER A N 1
ATOM 834 C CA . SER A 1 115 ? 21.251 16.122 -31.824 1.00 97.00 115 SER A CA 1
ATOM 835 C C . SER A 1 115 ? 21.727 14.843 -31.136 1.00 97.00 115 SER A C 1
ATOM 837 O O . SER A 1 115 ? 22.083 14.838 -29.958 1.00 97.00 115 SER A O 1
ATOM 839 N N . LEU A 1 116 ? 21.744 13.751 -31.903 1.00 97.81 116 LEU A N 1
ATOM 840 C CA . LEU A 1 116 ? 22.380 12.488 -31.548 1.00 97.81 116 LEU A CA 1
ATOM 841 C C . LEU A 1 116 ? 23.457 12.164 -32.586 1.00 97.81 116 LEU A C 1
ATOM 843 O O . LEU A 1 116 ? 23.176 11.977 -33.771 1.00 97.81 116 LEU A O 1
ATOM 847 N N . ASN A 1 117 ? 24.698 12.083 -32.121 1.00 97.12 117 ASN A N 1
ATOM 848 C CA . ASN A 1 117 ? 25.870 11.798 -32.933 1.00 97.12 117 ASN A CA 1
ATOM 849 C C . ASN A 1 117 ? 26.398 10.404 -32.592 1.00 97.12 117 ASN A C 1
ATOM 851 O O . ASN A 1 117 ? 26.959 10.195 -31.517 1.00 97.12 117 ASN A O 1
ATOM 855 N N . ILE A 1 118 ? 26.234 9.455 -33.513 1.00 97.56 118 ILE A N 1
ATOM 856 C CA . ILE A 1 118 ? 26.743 8.086 -33.384 1.00 97.56 118 ILE A CA 1
ATOM 857 C C . ILE A 1 118 ? 27.968 7.986 -34.290 1.00 97.56 118 ILE A C 1
ATOM 859 O O . ILE A 1 118 ? 27.842 8.026 -35.516 1.00 97.56 118 ILE A O 1
ATOM 863 N N . GLN A 1 119 ? 29.164 7.934 -33.705 1.00 95.94 119 GLN A N 1
ATOM 864 C CA . GLN A 1 119 ? 30.419 8.096 -34.447 1.00 95.94 119 GLN A CA 1
ATOM 865 C C . GLN A 1 119 ? 31.454 7.029 -34.088 1.00 95.94 119 GLN A C 1
ATOM 867 O O . GLN A 1 119 ? 31.744 6.823 -32.922 1.00 95.94 119 GLN A O 1
ATOM 872 N N . ASN A 1 120 ? 32.093 6.389 -35.060 1.00 96.69 120 ASN A N 1
ATOM 873 C CA . ASN A 1 120 ? 33.231 5.493 -34.814 1.00 96.69 120 ASN A CA 1
ATOM 874 C C . ASN A 1 120 ? 32.929 4.288 -33.896 1.00 96.69 120 ASN A C 1
ATOM 876 O O . ASN A 1 120 ? 33.836 3.769 -33.251 1.00 96.69 120 ASN A O 1
ATOM 880 N N . ASN A 1 121 ? 31.676 3.832 -33.798 1.00 98.31 121 ASN A N 1
ATOM 881 C CA . ASN A 1 121 ? 31.304 2.677 -32.971 1.00 98.31 121 ASN A CA 1
ATOM 882 C C . ASN A 1 121 ? 31.267 1.381 -33.787 1.00 98.31 121 ASN A C 1
ATOM 884 O O . ASN A 1 121 ? 30.870 1.389 -34.952 1.00 98.31 121 ASN A O 1
ATOM 888 N N . ALA A 1 122 ? 31.589 0.260 -33.145 1.00 98.25 122 ALA A N 1
ATOM 889 C CA . ALA A 1 122 ? 31.327 -1.081 -33.652 1.00 98.25 122 ALA A CA 1
ATOM 890 C C . ALA A 1 122 ? 30.054 -1.628 -32.988 1.00 98.25 122 ALA A C 1
ATOM 892 O O . ALA A 1 122 ? 30.026 -1.831 -31.775 1.00 98.25 122 ALA A O 1
ATOM 893 N N . LEU A 1 123 ? 28.997 -1.846 -33.770 1.00 98.38 123 LEU A N 1
ATOM 894 C CA . LEU A 1 123 ? 27.684 -2.294 -33.311 1.00 98.38 123 LEU A CA 1
ATOM 895 C C . LEU A 1 123 ? 27.394 -3.701 -33.836 1.00 98.38 123 LEU A C 1
ATOM 897 O O . LEU A 1 123 ? 27.254 -3.908 -35.044 1.00 98.38 123 LEU A O 1
ATOM 901 N N . VAL A 1 124 ? 27.305 -4.666 -32.924 1.00 97.81 124 VAL A N 1
ATOM 902 C CA . VAL A 1 124 ? 27.163 -6.091 -33.236 1.00 97.81 124 VAL A CA 1
ATOM 903 C C . VAL A 1 124 ? 25.870 -6.617 -32.624 1.00 97.81 124 VAL A C 1
ATOM 905 O O . VAL A 1 124 ? 25.773 -6.797 -31.414 1.00 97.81 124 VAL A O 1
ATOM 908 N N . GLY A 1 125 ? 24.848 -6.831 -33.448 1.00 95.88 125 GLY A N 1
ATOM 909 C CA . GLY A 1 125 ? 23.572 -7.364 -32.976 1.00 95.88 125 GLY A CA 1
ATOM 910 C C . GLY A 1 125 ? 23.667 -8.847 -32.614 1.00 95.88 125 GLY A C 1
ATOM 911 O O . GLY A 1 125 ? 24.539 -9.579 -33.094 1.00 95.88 125 GLY A O 1
ATOM 912 N N . GLN A 1 126 ? 22.763 -9.297 -31.749 1.00 94.88 126 GLN A N 1
ATOM 913 C CA . GLN A 1 126 ? 22.550 -10.710 -31.433 1.00 94.88 126 GLN A CA 1
ATOM 914 C C . GLN A 1 126 ? 21.113 -11.096 -31.783 1.00 94.88 126 GLN A C 1
ATOM 916 O O . GLN A 1 126 ? 20.353 -10.275 -32.285 1.00 94.88 126 GLN A O 1
ATOM 921 N N . VAL A 1 127 ? 20.731 -12.346 -31.528 1.00 92.19 127 VAL A N 1
ATOM 922 C CA . VAL A 1 127 ? 19.312 -12.721 -31.550 1.00 92.19 127 VAL A CA 1
ATOM 923 C C . VAL A 1 127 ? 18.604 -12.002 -30.401 1.00 92.19 127 VAL A C 1
ATOM 925 O O . VAL A 1 127 ? 19.042 -12.109 -29.252 1.00 92.19 127 VAL A O 1
ATOM 928 N N . ASP A 1 128 ? 17.529 -11.288 -30.727 1.00 89.88 128 ASP A N 1
ATOM 929 C CA . ASP A 1 128 ? 16.655 -10.624 -29.767 1.00 89.88 128 ASP A CA 1
ATOM 930 C C . ASP A 1 128 ? 16.061 -11.673 -28.824 1.00 89.88 128 ASP A C 1
ATOM 932 O O . ASP A 1 128 ? 15.377 -12.617 -29.236 1.00 89.88 128 ASP A O 1
ATOM 936 N N . TRP A 1 129 ? 16.348 -11.512 -27.537 1.00 86.69 129 TRP A N 1
ATOM 937 C CA . TRP A 1 129 ? 15.940 -12.445 -26.503 1.00 86.69 129 TRP A CA 1
ATOM 938 C C . TRP A 1 129 ? 14.418 -12.524 -26.361 1.00 86.69 129 TRP A C 1
ATOM 940 O O . TRP A 1 129 ? 13.860 -13.620 -26.290 1.00 86.69 129 TRP A O 1
ATOM 950 N N . ARG A 1 130 ? 13.735 -11.374 -26.324 1.00 80.44 130 ARG A N 1
ATOM 951 C CA . ARG A 1 130 ? 12.286 -11.314 -26.096 1.00 80.44 130 ARG A CA 1
ATOM 952 C C . ARG A 1 130 ? 11.520 -11.762 -27.324 1.00 80.44 130 ARG A C 1
ATOM 954 O O . ARG A 1 130 ? 10.572 -12.532 -27.184 1.00 80.44 130 ARG A O 1
ATOM 961 N N . SER A 1 131 ? 11.951 -11.348 -28.510 1.00 77.69 131 SER A N 1
ATOM 962 C CA . SER A 1 131 ? 11.303 -11.784 -29.743 1.00 77.69 131 SER A CA 1
ATOM 963 C C . SER A 1 131 ? 11.438 -13.301 -29.943 1.00 77.69 131 SER A C 1
ATOM 965 O O . SER A 1 131 ? 10.469 -13.991 -30.272 1.00 77.69 131 SER A O 1
ATOM 967 N N . ASN A 1 132 ? 12.598 -13.869 -29.595 1.00 77.69 132 ASN A N 1
ATOM 968 C CA . ASN A 1 132 ? 12.796 -15.316 -29.609 1.00 77.69 132 ASN A CA 1
ATOM 969 C C . ASN A 1 132 ? 11.882 -16.059 -28.608 1.00 77.69 132 ASN A C 1
ATOM 971 O O . ASN A 1 132 ? 11.362 -17.123 -28.941 1.00 77.69 132 ASN A O 1
ATOM 975 N N . LEU A 1 133 ? 11.623 -15.496 -27.418 1.00 70.25 133 LEU A N 1
ATOM 976 C CA . LEU A 1 133 ? 10.642 -16.045 -26.463 1.00 70.25 133 LEU A CA 1
ATOM 977 C C . LEU A 1 133 ? 9.194 -15.978 -26.979 1.00 70.25 133 LEU A C 1
ATOM 979 O O . LEU A 1 133 ? 8.374 -16.815 -26.609 1.00 70.25 133 LEU A O 1
ATOM 983 N N . GLN A 1 134 ? 8.882 -15.020 -27.853 1.00 77.06 134 GLN A N 1
ATOM 984 C CA . GLN A 1 134 ? 7.558 -14.839 -28.462 1.00 77.06 134 GLN A CA 1
ATOM 985 C C . GLN A 1 134 ? 7.344 -15.699 -29.722 1.00 77.06 134 GLN A C 1
ATOM 987 O O . GLN A 1 134 ? 6.320 -15.575 -30.391 1.00 77.06 134 GLN A O 1
ATOM 992 N N . GLY A 1 135 ? 8.284 -16.597 -30.042 1.00 74.88 135 GLY A N 1
ATOM 993 C CA . GLY A 1 135 ? 8.193 -17.517 -31.179 1.00 74.88 135 GLY A CA 1
ATOM 994 C C . GLY A 1 135 ? 8.755 -16.969 -32.494 1.00 74.88 135 GLY A C 1
ATOM 995 O O . GLY A 1 135 ? 8.784 -17.697 -33.486 1.00 74.88 135 GLY A O 1
ATOM 996 N N . ASN A 1 136 ? 9.273 -15.738 -32.508 1.00 78.94 136 ASN A N 1
ATOM 997 C CA . ASN A 1 136 ? 9.965 -15.149 -33.656 1.00 78.94 136 ASN A CA 1
ATOM 998 C C . ASN A 1 136 ? 11.449 -15.540 -33.627 1.00 78.94 136 ASN A C 1
ATOM 1000 O O . ASN A 1 136 ? 12.351 -14.729 -33.399 1.00 78.94 136 ASN A O 1
ATOM 1004 N N . THR A 1 137 ? 11.713 -16.832 -33.811 1.00 80.06 137 THR A N 1
ATOM 1005 C CA . THR A 1 137 ? 13.070 -17.374 -33.706 1.00 80.06 137 THR A CA 1
ATOM 1006 C C . THR A 1 137 ? 13.988 -16.770 -34.766 1.00 80.06 137 THR A C 1
ATOM 1008 O O . THR A 1 137 ? 13.721 -16.896 -35.962 1.00 80.06 137 THR A O 1
ATOM 1011 N N . GLY A 1 138 ? 15.093 -16.164 -34.331 1.00 82.44 138 GLY A N 1
ATOM 1012 C CA . GLY A 1 13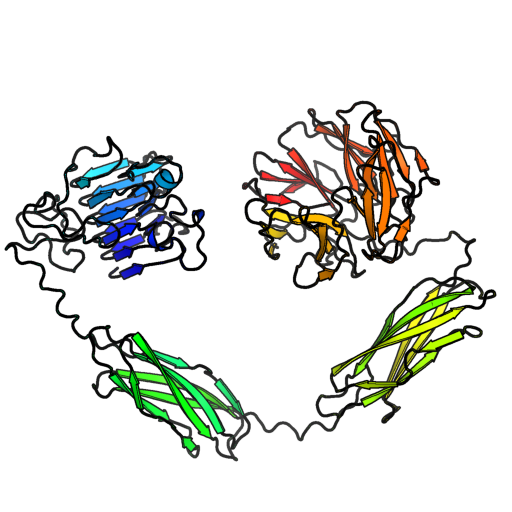8 ? 16.105 -15.591 -35.222 1.00 82.44 138 GLY A CA 1
ATOM 1013 C C . GLY A 1 138 ? 15.902 -14.119 -35.586 1.00 82.44 138 GLY A C 1
ATOM 1014 O O . GLY A 1 138 ? 16.659 -13.612 -36.413 1.00 82.44 138 GLY A O 1
ATOM 1015 N N . GLU A 1 139 ? 14.938 -13.417 -34.978 1.00 89.00 139 GLU A N 1
ATOM 1016 C CA . GLU A 1 139 ? 14.920 -11.954 -35.059 1.00 89.00 139 GLU A CA 1
ATOM 1017 C C . GLU A 1 139 ? 16.196 -11.385 -34.424 1.00 89.00 139 GLU A C 1
ATOM 1019 O O . GLU A 1 139 ? 16.596 -11.784 -33.332 1.00 89.00 139 GLU A O 1
ATOM 1024 N N . LEU A 1 140 ? 16.869 -10.487 -35.141 1.00 93.38 140 LEU A N 1
ATOM 1025 C CA . LEU A 1 140 ? 18.097 -9.847 -34.679 1.00 93.38 140 LEU A CA 1
ATOM 1026 C C . LEU A 1 140 ? 17.774 -8.585 -33.885 1.00 93.38 140 LEU A C 1
ATOM 1028 O O . LEU A 1 140 ? 16.783 -7.922 -34.158 1.00 93.38 140 LEU A O 1
ATOM 1032 N N . THR A 1 141 ? 18.648 -8.195 -32.970 1.00 94.19 141 THR A N 1
ATOM 1033 C CA . THR A 1 141 ? 18.631 -6.884 -32.323 1.00 94.19 141 THR A CA 1
ATOM 1034 C C . THR A 1 141 ? 18.812 -5.775 -33.365 1.00 94.19 141 THR A C 1
ATOM 1036 O O . THR A 1 141 ? 19.582 -5.889 -34.322 1.00 94.19 141 THR A O 1
ATOM 1039 N N . CYS A 1 142 ? 18.097 -4.671 -33.201 1.00 95.12 142 CYS A N 1
ATOM 1040 C CA . CYS A 1 142 ? 18.222 -3.491 -34.042 1.00 95.12 142 CYS A CA 1
ATOM 1041 C C . CYS A 1 142 ? 19.535 -2.732 -33.744 1.00 95.12 142 CYS A C 1
ATOM 1043 O O . CYS A 1 142 ? 20.010 -2.707 -32.616 1.00 95.12 142 CYS A O 1
ATOM 1045 N N . GLY A 1 143 ? 20.160 -2.098 -34.734 1.00 95.38 143 GLY A N 1
ATOM 1046 C CA . GLY A 1 143 ? 21.363 -1.285 -34.541 1.00 95.38 143 GLY A CA 1
ATOM 1047 C C . GLY A 1 143 ? 21.075 0.029 -33.811 1.00 95.38 143 GLY A C 1
ATOM 1048 O O . GLY A 1 143 ? 21.720 0.350 -32.815 1.00 95.38 143 GLY A O 1
ATOM 1049 N N . HIS A 1 144 ? 20.093 0.788 -34.293 1.00 96.50 144 HIS A N 1
ATOM 1050 C CA . HIS A 1 144 ? 19.612 2.003 -33.639 1.00 96.50 144 HIS A CA 1
ATOM 1051 C C . HIS A 1 144 ? 18.145 2.244 -33.985 1.00 96.50 144 HIS A C 1
ATOM 1053 O O . HIS A 1 144 ? 17.745 2.083 -35.139 1.00 96.50 144 HIS A O 1
ATOM 1059 N N . TYR A 1 145 ? 17.363 2.658 -32.991 1.00 95.25 145 TYR A N 1
ATOM 1060 C CA . TYR A 1 145 ? 15.991 3.108 -33.185 1.00 95.25 145 TYR A CA 1
ATOM 1061 C C . TYR A 1 145 ? 15.743 4.438 -32.475 1.00 95.25 145 TYR A C 1
ATOM 1063 O O . TYR A 1 145 ? 16.130 4.633 -31.320 1.00 95.25 145 TYR A O 1
ATOM 1071 N N . ALA A 1 146 ? 15.092 5.356 -33.188 1.00 93.81 146 ALA A N 1
ATOM 1072 C CA . ALA A 1 146 ? 14.691 6.656 -32.675 1.00 93.81 146 ALA A CA 1
ATOM 1073 C C . ALA A 1 146 ? 13.180 6.662 -32.426 1.00 93.81 146 ALA A C 1
ATOM 1075 O O . ALA A 1 146 ? 12.385 6.756 -33.361 1.00 93.81 146 ALA A O 1
ATOM 1076 N N . TYR A 1 147 ? 12.787 6.555 -31.160 1.00 92.50 147 TYR A N 1
ATOM 1077 C CA . TYR A 1 147 ? 11.392 6.552 -30.746 1.00 92.50 147 TYR A CA 1
ATOM 1078 C C . TYR A 1 147 ? 10.907 7.979 -30.483 1.00 92.50 147 TYR A C 1
ATOM 1080 O O . TYR A 1 147 ? 11.519 8.721 -29.715 1.00 92.50 147 TYR A O 1
ATOM 1088 N N . ASN A 1 148 ? 9.810 8.367 -31.141 1.00 91.62 148 ASN A N 1
ATOM 1089 C CA . ASN A 1 148 ? 9.168 9.675 -30.982 1.00 91.62 148 ASN A CA 1
ATOM 1090 C C . ASN A 1 148 ? 10.161 10.860 -30.996 1.00 91.62 148 ASN A C 1
ATOM 1092 O O . ASN A 1 148 ? 10.133 11.731 -30.127 1.00 91.62 148 ASN A O 1
ATOM 1096 N N . SER A 1 149 ? 11.089 10.859 -31.959 1.00 92.31 149 SER A N 1
ATOM 1097 C CA . SER A 1 149 ? 12.178 11.834 -32.019 1.00 92.31 149 SER A CA 1
ATOM 1098 C C . SER A 1 149 ? 12.166 12.629 -33.316 1.00 92.31 149 SER A C 1
ATOM 1100 O O . SER A 1 149 ? 12.007 12.077 -34.404 1.00 92.31 149 SER A O 1
ATOM 1102 N N . SER A 1 150 ? 12.398 13.936 -33.195 1.00 94.00 150 SER A N 1
ATOM 1103 C CA . SER A 1 150 ? 12.714 14.826 -34.323 1.00 94.00 150 SER A CA 1
ATOM 1104 C C . SER A 1 150 ? 14.134 15.397 -34.235 1.00 94.00 150 SER A C 1
ATOM 1106 O O . SER A 1 150 ? 14.460 16.373 -34.914 1.00 94.00 150 SER A O 1
ATOM 1108 N N . ALA A 1 151 ? 14.984 14.804 -33.390 1.00 95.62 151 ALA A N 1
ATOM 1109 C CA . ALA A 1 151 ? 16.367 15.221 -33.224 1.00 95.62 151 ALA A CA 1
ATOM 1110 C C . ALA A 1 151 ? 17.192 15.013 -34.497 1.00 95.62 151 ALA A C 1
ATOM 1112 O O . ALA A 1 151 ? 16.952 14.108 -35.298 1.00 95.62 151 ALA A O 1
ATOM 1113 N N . LYS A 1 152 ? 18.209 15.859 -34.669 1.00 96.81 152 LYS A N 1
ATOM 1114 C CA . LYS A 1 152 ? 19.175 15.714 -35.758 1.00 96.81 152 LYS A CA 1
ATOM 1115 C C . LYS A 1 152 ? 20.050 14.497 -35.492 1.00 96.81 152 LYS A C 1
ATOM 1117 O O . LYS A 1 152 ? 20.768 14.459 -34.498 1.00 96.81 152 LYS A O 1
ATOM 1122 N N . LEU A 1 153 ? 20.003 13.526 -36.391 1.00 95.00 153 LEU A N 1
ATOM 1123 C CA . LEU A 1 153 ? 20.725 12.269 -36.262 1.00 95.00 153 LEU A CA 1
ATOM 1124 C C . LEU A 1 153 ? 21.882 12.213 -37.257 1.00 95.00 153 LEU A C 1
ATOM 1126 O O . LEU A 1 153 ? 21.673 12.390 -38.458 1.00 95.00 153 LEU A O 1
ATOM 1130 N N . THR A 1 154 ? 23.088 11.943 -36.758 1.00 95.06 154 THR A N 1
ATOM 1131 C CA . THR A 1 154 ? 24.294 11.844 -37.589 1.00 95.06 154 THR A CA 1
ATOM 1132 C C . THR A 1 154 ? 25.010 10.526 -37.342 1.00 95.06 154 THR A C 1
ATOM 1134 O O . THR A 1 154 ? 25.299 10.175 -36.197 1.00 95.06 154 THR A O 1
ATOM 1137 N N . TYR A 1 155 ? 25.368 9.843 -38.431 1.00 95.25 155 TYR A N 1
ATOM 1138 C CA . TYR A 1 155 ? 26.225 8.661 -38.418 1.00 95.25 155 TYR A CA 1
ATOM 1139 C C . TYR A 1 155 ? 27.527 8.956 -39.157 1.00 95.25 155 TYR A C 1
ATOM 1141 O O . TYR A 1 155 ? 27.505 9.528 -40.245 1.00 95.25 155 TYR A O 1
ATOM 1149 N N . SER A 1 156 ? 28.660 8.562 -38.580 1.00 93.81 156 SER A N 1
ATOM 1150 C CA . SER A 1 156 ? 29.967 8.697 -39.228 1.00 93.81 156 SER A CA 1
ATOM 1151 C C . SER A 1 156 ? 30.920 7.611 -38.748 1.00 93.81 156 SER A C 1
ATOM 1153 O O . SER A 1 156 ? 31.081 7.434 -37.545 1.00 93.81 156 SER A O 1
ATOM 1155 N N . GLY A 1 157 ? 31.547 6.878 -39.668 1.00 92.31 157 GLY A N 1
ATOM 1156 C CA . GLY A 1 157 ? 32.635 5.957 -39.333 1.00 92.31 157 GLY A CA 1
ATOM 1157 C C . GLY A 1 157 ? 32.235 4.767 -38.460 1.00 92.31 157 GLY A C 1
ATOM 1158 O O . GLY A 1 157 ? 33.093 4.196 -37.806 1.00 92.31 157 GLY A O 1
ATOM 1159 N N . ASN A 1 158 ? 30.954 4.398 -38.395 1.00 97.38 158 ASN A N 1
ATOM 1160 C CA . ASN A 1 158 ? 30.514 3.240 -37.610 1.00 97.38 158 ASN A CA 1
ATOM 1161 C C . ASN A 1 158 ? 30.646 1.938 -38.408 1.00 97.38 158 ASN A C 1
ATOM 1163 O O . ASN A 1 158 ? 30.715 1.951 -39.637 1.00 97.38 158 ASN A O 1
ATOM 1167 N N . LEU A 1 159 ? 30.573 0.806 -37.717 1.00 97.69 159 LEU A N 1
ATOM 1168 C CA . LEU A 1 159 ? 30.320 -0.500 -38.313 1.00 97.69 159 LEU A CA 1
ATOM 1169 C C . LEU A 1 159 ? 29.060 -1.104 -37.693 1.00 97.69 159 LEU A C 1
ATOM 1171 O O . LEU A 1 159 ? 28.930 -1.119 -36.473 1.00 97.69 159 LEU A O 1
ATOM 1175 N N . PHE A 1 160 ? 28.160 -1.623 -38.527 1.00 97.81 160 PHE A N 1
ATOM 1176 C CA . PHE A 1 160 ? 26.984 -2.381 -38.103 1.00 97.81 160 PHE A CA 1
ATOM 1177 C C . PHE A 1 160 ? 27.064 -3.803 -38.655 1.00 97.81 160 PHE A C 1
ATOM 1179 O O . PHE A 1 160 ? 27.266 -4.006 -39.854 1.00 97.81 160 PHE A O 1
ATOM 1186 N N . TYR A 1 161 ? 26.875 -4.794 -37.792 1.00 96.88 161 TYR A N 1
ATOM 1187 C CA . TYR A 1 161 ? 26.871 -6.198 -38.180 1.00 96.88 161 TYR A CA 1
ATOM 1188 C C . TYR A 1 161 ? 25.826 -6.985 -37.402 1.00 96.88 161 TYR A C 1
ATOM 1190 O O . TYR A 1 161 ? 25.598 -6.725 -36.224 1.00 96.88 161 TYR A O 1
ATOM 1198 N N . ASN A 1 162 ? 25.216 -7.970 -38.064 1.00 95.25 162 ASN A N 1
ATOM 1199 C CA . ASN A 1 162 ? 24.249 -8.885 -37.460 1.00 95.25 162 ASN A CA 1
ATOM 1200 C C . ASN A 1 162 ? 23.073 -8.177 -36.752 1.00 95.25 162 ASN A C 1
ATOM 1202 O O . ASN A 1 162 ? 22.624 -8.605 -35.694 1.00 95.25 162 ASN A O 1
ATOM 1206 N N . VAL A 1 163 ? 22.580 -7.084 -37.343 1.00 95.25 163 VAL A N 1
ATOM 1207 C CA . VAL A 1 163 ? 21.407 -6.322 -36.878 1.00 95.25 163 VAL A CA 1
ATOM 1208 C C . VAL A 1 163 ? 20.196 -6.539 -37.797 1.00 95.25 163 VAL A C 1
ATOM 1210 O O . VAL A 1 163 ? 20.350 -7.084 -38.894 1.00 95.25 163 VAL A O 1
ATOM 1213 N N . LYS A 1 164 ? 18.993 -6.101 -37.381 1.00 92.44 164 LYS A N 1
ATOM 1214 C CA . LYS A 1 164 ? 17.760 -6.153 -38.206 1.00 92.44 164 LYS A CA 1
ATOM 1215 C C . LYS A 1 164 ? 18.014 -5.653 -39.643 1.00 92.44 164 LYS A C 1
ATOM 1217 O O . LYS A 1 164 ? 18.751 -4.687 -39.862 1.00 92.44 164 LYS A O 1
ATOM 1222 N N . GLN A 1 165 ? 17.402 -6.312 -40.637 1.00 83.25 165 GLN A N 1
ATOM 1223 C CA . GLN A 1 165 ? 17.615 -5.989 -42.056 1.00 83.25 165 GLN A CA 1
ATOM 1224 C C . GLN A 1 165 ? 17.370 -4.502 -42.358 1.00 83.25 165 GLN A C 1
ATOM 1226 O O . GLN A 1 165 ? 16.419 -3.899 -41.868 1.00 83.25 165 GLN A O 1
ATOM 1231 N N . GLY A 1 166 ? 18.229 -3.920 -43.200 1.00 79.31 166 GLY A N 1
ATOM 1232 C CA . GLY A 1 166 ? 18.131 -2.519 -43.621 1.00 79.31 166 GLY A CA 1
ATOM 1233 C C . GLY A 1 166 ? 18.731 -1.501 -42.644 1.00 79.31 166 GLY A C 1
ATOM 1234 O O . GLY A 1 166 ? 18.787 -0.321 -42.979 1.00 79.31 166 GLY A O 1
ATOM 1235 N N . GLN A 1 167 ? 19.238 -1.923 -41.480 1.00 85.06 167 GLN A N 1
ATOM 1236 C CA . GLN A 1 167 ? 19.829 -1.024 -40.481 1.00 85.06 167 GLN A CA 1
ATOM 1237 C C . GLN A 1 167 ? 21.353 -0.889 -40.613 1.00 85.06 167 GLN A C 1
ATOM 1239 O O . GLN A 1 167 ? 22.106 -1.181 -39.688 1.00 85.06 167 GLN A O 1
ATOM 1244 N N . CYS A 1 168 ? 21.811 -0.412 -41.772 1.00 88.00 168 CYS A N 1
ATOM 1245 C CA . CYS A 1 168 ? 23.188 0.049 -41.946 1.00 88.00 168 CYS A CA 1
ATOM 1246 C C . CYS A 1 168 ? 23.199 1.463 -42.554 1.00 88.00 168 CYS A C 1
ATOM 1248 O O . CYS A 1 168 ? 23.080 1.614 -43.773 1.00 88.00 168 CYS A O 1
ATOM 1250 N N . PRO A 1 169 ? 23.275 2.512 -41.717 1.00 90.12 169 PRO A N 1
ATOM 1251 C CA . PRO A 1 169 ? 23.202 3.896 -42.171 1.00 90.12 169 PRO A CA 1
ATOM 1252 C C . PRO A 1 169 ? 24.356 4.283 -43.102 1.00 90.12 169 PRO A C 1
ATOM 1254 O O . PRO A 1 169 ? 25.488 3.823 -42.937 1.00 90.12 169 PRO A O 1
ATOM 1257 N N . SER A 1 170 ? 24.085 5.197 -44.039 1.00 87.44 170 SER A N 1
ATOM 1258 C CA . SER A 1 170 ? 25.103 5.760 -44.936 1.00 87.44 170 SER A CA 1
ATOM 1259 C C . SER A 1 170 ? 26.292 6.319 -44.148 1.00 87.44 170 SER A C 1
ATOM 1261 O O . SER A 1 170 ? 26.107 7.009 -43.148 1.00 87.44 170 SER A O 1
ATOM 1263 N N . GLY A 1 171 ? 27.511 6.032 -44.610 1.00 83.56 171 GLY A N 1
ATOM 1264 C CA . GLY A 1 171 ? 28.744 6.373 -43.890 1.00 83.56 171 GLY A CA 1
ATOM 1265 C C . GLY A 1 171 ? 29.182 5.331 -42.853 1.00 83.56 171 GLY A C 1
ATOM 1266 O O . GLY A 1 171 ? 30.133 5.591 -42.116 1.00 83.56 171 GLY A O 1
ATOM 1267 N N . SER A 1 172 ? 28.518 4.168 -42.810 1.00 93.62 172 SER A N 1
ATOM 1268 C CA . SER A 1 172 ? 28.899 3.019 -41.981 1.00 93.62 172 SER A CA 1
ATOM 1269 C C . SER A 1 172 ? 29.379 1.832 -42.825 1.00 93.62 172 SER A C 1
ATOM 1271 O O . SER A 1 172 ? 29.017 1.691 -43.994 1.00 93.62 172 SER A O 1
ATOM 1273 N N . ILE A 1 173 ? 30.178 0.959 -42.217 1.00 95.19 173 ILE A N 1
ATOM 1274 C CA . ILE A 1 173 ? 30.601 -0.327 -42.777 1.00 95.19 173 ILE A CA 1
ATOM 1275 C C . ILE A 1 173 ? 29.585 -1.404 -42.369 1.00 95.19 173 ILE A C 1
ATOM 1277 O O . ILE A 1 173 ? 29.179 -1.464 -41.213 1.00 95.19 173 ILE A O 1
ATOM 1281 N N . CYS A 1 174 ? 29.186 -2.268 -43.305 1.00 93.81 174 CYS A N 1
ATOM 1282 C CA . CYS A 1 174 ? 28.160 -3.298 -43.088 1.00 93.81 174 CYS A CA 1
ATOM 1283 C C . CYS A 1 174 ? 28.739 -4.706 -43.301 1.00 93.81 174 CYS A C 1
ATOM 1285 O O . CYS A 1 174 ? 28.356 -5.419 -44.229 1.00 93.81 174 CYS A O 1
ATOM 1287 N N . SER A 1 175 ? 29.731 -5.093 -42.504 1.00 93.88 175 SER A N 1
ATOM 1288 C CA . SER A 1 175 ? 30.429 -6.376 -42.649 1.00 93.88 175 SER A CA 1
ATOM 1289 C C . SER A 1 175 ? 30.809 -6.953 -41.296 1.00 93.88 175 SER A C 1
ATOM 1291 O O . SER A 1 175 ? 30.873 -6.216 -40.319 1.00 93.88 175 SER A O 1
ATOM 1293 N N . ASP A 1 176 ? 31.112 -8.251 -41.256 1.00 94.94 176 ASP A N 1
ATOM 1294 C CA . ASP A 1 176 ? 31.606 -8.913 -40.047 1.00 94.94 176 ASP A CA 1
ATOM 1295 C C . ASP A 1 176 ? 32.822 -8.158 -39.469 1.00 94.94 176 ASP A C 1
ATOM 1297 O O . ASP A 1 176 ? 33.812 -7.978 -40.189 1.00 94.94 176 ASP A O 1
ATOM 1301 N N . PRO A 1 177 ? 32.766 -7.699 -38.205 1.00 95.69 177 PRO A N 1
ATOM 1302 C CA . PRO A 1 177 ? 33.836 -6.933 -37.579 1.00 95.69 177 PRO A CA 1
ATOM 1303 C C . PRO A 1 177 ? 35.094 -7.758 -37.305 1.00 95.69 177 PRO A C 1
ATOM 1305 O O . PRO A 1 177 ? 36.119 -7.164 -36.982 1.00 95.69 177 PRO A O 1
ATOM 1308 N N . ARG A 1 178 ? 35.053 -9.094 -37.414 1.00 95.06 178 ARG A N 1
ATOM 1309 C CA . ARG A 1 178 ? 36.173 -9.995 -37.096 1.00 95.06 178 ARG A CA 1
ATOM 1310 C C . ARG A 1 178 ? 36.770 -9.685 -35.726 1.00 95.06 178 ARG A C 1
ATOM 1312 O O . ARG A 1 178 ? 37.959 -9.399 -35.594 1.00 95.06 178 ARG A O 1
ATOM 1319 N N . LEU A 1 179 ? 35.904 -9.676 -34.720 1.00 94.50 179 LEU A N 1
ATOM 1320 C CA . LEU A 1 179 ? 36.317 -9.559 -33.329 1.00 94.50 179 LEU A CA 1
ATOM 1321 C C . LEU A 1 179 ? 36.912 -10.883 -32.844 1.00 94.50 179 LEU A C 1
ATOM 1323 O O . LEU A 1 179 ? 36.601 -11.944 -33.386 1.00 94.50 179 LEU A O 1
ATOM 1327 N N . ALA A 1 180 ? 37.732 -10.830 -31.797 1.00 91.88 180 ALA A N 1
ATOM 1328 C CA . ALA A 1 180 ? 38.286 -12.013 -31.152 1.00 91.88 180 ALA A CA 1
ATOM 1329 C C . ALA A 1 180 ? 37.185 -12.997 -30.719 1.00 91.88 180 ALA A C 1
ATOM 1331 O O . ALA A 1 180 ? 37.354 -14.208 -30.864 1.00 91.88 180 ALA A O 1
ATOM 1332 N N . SER A 1 181 ? 36.029 -12.484 -30.285 1.00 92.38 181 SER A N 1
ATOM 1333 C CA . SER A 1 181 ? 34.814 -13.276 -30.111 1.00 92.38 181 SER A CA 1
ATOM 1334 C C . SER A 1 181 ? 33.561 -12.403 -30.164 1.00 92.38 181 SER A C 1
ATOM 1336 O O . SER A 1 181 ? 33.413 -11.451 -29.404 1.00 92.38 181 SER A O 1
ATOM 1338 N N . SER A 1 182 ? 32.609 -12.765 -31.026 1.00 91.19 182 SER A N 1
ATOM 1339 C CA . SER A 1 182 ? 31.290 -12.114 -31.102 1.00 91.19 182 SER A CA 1
ATOM 1340 C C . SER A 1 182 ? 30.190 -12.868 -30.345 1.00 91.19 182 SER A C 1
ATOM 1342 O O . SER A 1 182 ? 29.032 -12.457 -30.386 1.00 91.19 182 SER A O 1
ATOM 1344 N N . ALA A 1 183 ? 30.515 -13.969 -29.661 1.00 88.81 183 ALA A N 1
ATOM 1345 C CA . ALA A 1 183 ? 29.540 -14.726 -28.882 1.00 88.81 183 ALA A CA 1
ATOM 1346 C C . ALA A 1 183 ? 29.209 -13.990 -27.578 1.00 88.81 183 ALA A C 1
ATOM 1348 O O . ALA A 1 183 ? 30.113 -13.643 -26.827 1.00 88.81 183 ALA A O 1
ATOM 1349 N N . ILE A 1 184 ? 27.923 -13.800 -27.268 1.00 89.56 184 ILE A N 1
ATOM 1350 C CA . ILE A 1 184 ? 27.489 -12.964 -26.132 1.00 89.56 184 ILE A CA 1
ATOM 1351 C C . ILE A 1 184 ? 28.066 -13.398 -24.769 1.00 89.56 184 ILE A C 1
ATOM 1353 O O . ILE A 1 184 ? 28.364 -12.553 -23.932 1.00 89.56 184 ILE A O 1
ATOM 1357 N N . ALA A 1 185 ? 28.257 -14.703 -24.542 1.00 82.25 185 ALA A N 1
ATOM 1358 C CA . ALA A 1 185 ? 28.767 -15.244 -23.277 1.00 82.25 185 ALA A CA 1
ATOM 1359 C C . ALA A 1 185 ? 30.292 -15.109 -23.112 1.00 82.25 185 ALA A C 1
ATOM 1361 O O . ALA A 1 185 ? 30.802 -15.221 -22.000 1.00 82.25 185 ALA A O 1
ATOM 1362 N N . SER A 1 186 ? 31.015 -14.896 -24.209 1.00 86.75 186 SER A N 1
ATOM 1363 C CA . SER A 1 186 ? 32.475 -14.790 -24.251 1.00 86.75 186 SER A CA 1
ATOM 1364 C C . SER A 1 186 ? 32.895 -13.618 -25.129 1.00 86.75 186 SER A C 1
ATOM 1366 O O . SER A 1 186 ? 33.847 -13.733 -25.896 1.00 86.75 186 SER A O 1
ATOM 1368 N N . PHE A 1 187 ? 32.117 -12.536 -25.113 1.00 93.50 187 PHE A N 1
ATOM 1369 C CA . PHE A 1 187 ? 32.301 -11.420 -26.029 1.00 93.50 187 PHE A CA 1
ATOM 1370 C C . PHE A 1 187 ? 33.654 -10.759 -25.774 1.00 93.50 187 PHE A C 1
ATOM 1372 O O . PHE A 1 187 ? 33.966 -10.398 -24.642 1.00 93.50 187 PHE A O 1
ATOM 1379 N N . ASP A 1 188 ? 34.437 -10.598 -26.832 1.00 93.06 188 ASP A N 1
ATOM 1380 C CA . ASP A 1 188 ? 35.741 -9.950 -26.793 1.00 93.06 188 ASP A CA 1
ATOM 1381 C C . ASP A 1 188 ? 35.777 -8.906 -27.903 1.00 93.06 188 ASP A C 1
ATOM 1383 O O . ASP A 1 188 ? 35.713 -9.230 -29.090 1.00 93.06 188 ASP A O 1
ATOM 1387 N N . ALA A 1 189 ? 35.850 -7.644 -27.490 1.00 95.81 189 ALA A N 1
ATOM 1388 C CA . ALA A 1 189 ? 35.779 -6.479 -28.356 1.00 95.81 189 ALA A CA 1
ATOM 1389 C C . ALA A 1 189 ? 37.048 -6.246 -29.193 1.00 95.81 189 ALA A C 1
ATOM 1391 O O . ALA A 1 189 ? 37.069 -5.297 -29.979 1.00 95.81 189 ALA A O 1
ATOM 1392 N N . THR A 1 190 ? 38.095 -7.058 -29.022 1.00 93.12 190 THR A N 1
ATOM 1393 C CA . THR A 1 190 ? 39.389 -6.873 -29.686 1.00 93.12 190 THR A CA 1
ATOM 1394 C C . THR A 1 190 ? 39.288 -7.197 -31.181 1.00 93.12 190 THR A C 1
ATOM 1396 O O . THR A 1 190 ? 38.965 -8.337 -31.529 1.00 93.12 190 THR A O 1
ATOM 1399 N N . PRO A 1 191 ? 39.575 -6.253 -32.097 1.00 91.69 191 PRO A N 1
ATOM 1400 C CA . PRO A 1 191 ? 39.632 -6.542 -33.527 1.00 91.69 191 PRO A CA 1
ATOM 1401 C C . PRO A 1 191 ? 40.771 -7.516 -33.857 1.00 91.69 191 PRO A C 1
ATOM 1403 O O . PRO A 1 191 ? 41.890 -7.375 -33.366 1.00 91.69 191 PRO A O 1
ATOM 1406 N N . GLN A 1 192 ? 40.513 -8.495 -34.723 1.00 88.06 192 GLN A N 1
ATOM 1407 C CA . GLN A 1 192 ? 41.552 -9.381 -35.248 1.00 88.06 192 GLN A CA 1
ATOM 1408 C C . GLN A 1 192 ? 42.280 -8.753 -36.443 1.00 88.06 192 GLN A C 1
ATOM 1410 O O . GLN A 1 192 ? 41.800 -7.819 -37.089 1.00 88.06 192 GLN A O 1
ATOM 1415 N N . SER A 1 193 ? 43.439 -9.317 -36.794 1.00 82.25 193 SER A N 1
ATOM 1416 C CA . SER A 1 193 ? 44.169 -8.920 -38.001 1.00 82.25 193 SER A CA 1
ATOM 1417 C C . SER A 1 193 ? 43.289 -9.035 -39.256 1.00 82.25 193 SER A C 1
ATOM 1419 O O . SER A 1 193 ? 42.619 -10.045 -39.479 1.00 82.25 193 SER A O 1
ATOM 1421 N N . GLY A 1 194 ? 43.279 -7.985 -40.083 1.00 84.56 194 GLY A N 1
ATOM 1422 C CA . GLY A 1 194 ? 42.423 -7.908 -41.271 1.00 84.56 194 GLY A CA 1
ATOM 1423 C C . GLY A 1 194 ? 40.942 -7.660 -40.964 1.00 84.56 194 GLY A C 1
ATOM 1424 O O . GLY A 1 194 ? 40.098 -7.898 -41.834 1.00 84.56 194 GLY A O 1
ATOM 1425 N N . SER A 1 195 ? 40.617 -7.225 -39.744 1.00 93.50 195 SER A N 1
ATOM 1426 C CA . SER A 1 195 ? 39.302 -6.694 -39.395 1.00 93.50 195 SER A CA 1
ATOM 1427 C C . SER A 1 195 ? 38.990 -5.419 -40.195 1.00 93.50 195 SER A C 1
ATOM 1429 O O . SER A 1 195 ? 39.875 -4.585 -40.397 1.00 93.50 195 SER A O 1
ATOM 1431 N N . PRO A 1 196 ? 37.731 -5.222 -40.631 1.00 94.12 196 PRO A N 1
ATOM 1432 C CA . PRO A 1 196 ? 37.288 -3.973 -41.247 1.00 94.12 196 PRO A CA 1
ATOM 1433 C C . PRO A 1 196 ? 37.170 -2.804 -40.255 1.00 94.12 196 PRO A C 1
ATOM 1435 O O . PRO A 1 196 ? 36.808 -1.709 -40.673 1.00 94.12 196 PRO A O 1
ATOM 1438 N N . LEU A 1 197 ? 37.441 -3.017 -38.964 1.00 94.44 197 LEU A N 1
ATOM 1439 C CA . LEU A 1 197 ? 37.496 -1.954 -37.960 1.00 94.44 197 LEU A CA 1
ATOM 1440 C C . LEU A 1 197 ? 38.828 -1.191 -37.987 1.00 94.44 197 LEU A C 1
ATOM 1442 O O . LEU A 1 197 ? 38.855 -0.024 -37.602 1.00 94.44 197 LEU A O 1
ATOM 1446 N N . VAL A 1 198 ? 39.901 -1.840 -38.453 1.00 92.31 198 VAL A N 1
ATOM 1447 C CA . VAL A 1 198 ? 41.278 -1.356 -38.297 1.00 92.31 198 VAL A CA 1
ATOM 1448 C C . VAL A 1 198 ? 41.605 -0.238 -39.288 1.00 92.31 198 VAL A C 1
ATOM 1450 O O . VAL A 1 198 ? 41.419 -0.408 -40.499 1.00 92.31 198 VAL A O 1
ATOM 1453 N N . ASP A 1 199 ? 42.109 0.889 -38.783 1.00 90.44 199 ASP A N 1
ATOM 1454 C CA . ASP A 1 199 ? 42.464 2.095 -39.539 1.00 90.44 199 ASP A CA 1
ATOM 1455 C C . ASP A 1 199 ? 41.304 2.641 -40.403 1.00 90.44 199 ASP A C 1
ATOM 1457 O O . ASP A 1 199 ? 41.503 3.063 -41.553 1.00 90.44 199 ASP A O 1
ATOM 1461 N N . LYS A 1 200 ? 40.061 2.591 -39.900 1.00 91.75 200 LYS A N 1
ATOM 1462 C CA . LYS A 1 200 ? 38.858 3.035 -40.641 1.00 91.75 200 LYS A CA 1
ATOM 1463 C C . LYS A 1 200 ? 38.066 4.159 -39.990 1.00 91.75 200 LYS A C 1
ATOM 1465 O O . LYS A 1 200 ? 37.206 4.732 -40.662 1.00 91.75 200 LYS A O 1
ATOM 1470 N N . ALA A 1 201 ? 38.330 4.500 -38.734 1.00 89.19 201 ALA A N 1
ATOM 1471 C CA . ALA A 1 201 ? 37.617 5.575 -38.067 1.00 89.19 201 ALA A CA 1
ATOM 1472 C C . ALA A 1 201 ? 38.161 6.953 -38.501 1.00 89.19 201 ALA A C 1
ATOM 1474 O O . ALA A 1 201 ? 39.375 7.183 -38.475 1.00 89.19 201 ALA A O 1
ATOM 1475 N N . PRO A 1 202 ? 37.285 7.908 -38.868 1.00 86.62 202 PRO A N 1
ATOM 1476 C CA . PRO A 1 202 ? 37.630 9.322 -38.949 1.00 86.62 202 PRO A CA 1
ATOM 1477 C C . PRO A 1 202 ? 38.395 9.803 -37.710 1.00 86.62 202 PRO A C 1
ATOM 1479 O O . PRO A 1 202 ? 37.969 9.553 -36.581 1.00 86.62 202 PRO A O 1
ATOM 1482 N N . TYR A 1 203 ? 39.499 10.526 -37.923 1.00 82.50 203 TYR A N 1
ATOM 1483 C CA . TYR A 1 203 ? 40.326 11.048 -36.835 1.00 82.50 203 TYR A CA 1
ATOM 1484 C C . TYR A 1 203 ? 39.580 12.109 -36.018 1.00 82.50 203 TYR A C 1
ATOM 1486 O O . TYR A 1 203 ? 39.096 13.106 -36.560 1.00 82.50 203 TYR A O 1
ATOM 1494 N N . LEU A 1 204 ? 39.541 11.914 -34.700 1.00 87.25 204 LEU A N 1
ATOM 1495 C CA . LEU A 1 204 ? 38.936 12.832 -33.742 1.00 87.25 204 LEU A CA 1
ATOM 1496 C C . LEU A 1 204 ? 39.997 13.281 -32.733 1.00 87.25 204 LEU A C 1
ATOM 1498 O O . LEU A 1 204 ? 40.291 12.569 -31.783 1.00 87.25 204 LEU A O 1
ATOM 1502 N N . ALA A 1 205 ? 40.519 14.502 -32.883 1.00 82.56 205 ALA A N 1
ATOM 1503 C CA . ALA A 1 205 ? 41.560 15.043 -31.994 1.00 82.56 205 ALA A CA 1
ATOM 1504 C C . ALA A 1 205 ? 41.161 15.092 -30.503 1.00 82.56 205 ALA A C 1
ATOM 1506 O O . ALA A 1 205 ? 42.019 15.195 -29.633 1.00 82.56 205 ALA A O 1
ATOM 1507 N N . ALA A 1 206 ? 39.860 15.040 -30.206 1.00 81.25 206 ALA A N 1
ATOM 1508 C CA . ALA A 1 206 ? 39.331 15.009 -28.846 1.00 81.25 206 ALA A CA 1
ATOM 1509 C C . ALA A 1 206 ? 39.394 13.618 -28.181 1.00 81.25 206 ALA A C 1
ATOM 1511 O O . ALA A 1 206 ? 38.988 13.508 -27.026 1.00 81.25 206 ALA A O 1
ATOM 1512 N N . VAL A 1 207 ? 39.842 12.574 -28.891 1.00 89.75 207 VAL A N 1
ATOM 1513 C CA . VAL A 1 207 ? 39.904 11.183 -28.408 1.00 89.75 207 VAL A CA 1
ATOM 1514 C C . VAL A 1 207 ? 41.337 10.678 -28.545 1.00 89.75 207 VAL A C 1
ATOM 1516 O O . VAL A 1 207 ? 41.729 10.176 -29.593 1.00 89.75 207 VAL A O 1
ATOM 1519 N N . ALA A 1 208 ? 42.133 10.880 -27.494 1.00 87.31 208 ALA A N 1
ATOM 1520 C CA . ALA A 1 208 ? 43.567 10.593 -27.522 1.00 87.31 208 ALA A CA 1
ATOM 1521 C C . ALA A 1 208 ? 43.913 9.130 -27.210 1.00 87.31 208 ALA A C 1
ATOM 1523 O O . ALA A 1 208 ? 44.959 8.667 -27.649 1.00 87.31 208 ALA A O 1
ATOM 1524 N N . ASP A 1 209 ? 43.039 8.411 -26.498 1.00 89.25 209 ASP A N 1
ATOM 1525 C CA . ASP A 1 209 ? 43.318 7.065 -25.992 1.00 89.25 209 ASP A CA 1
ATOM 1526 C C . ASP A 1 209 ? 42.162 6.094 -26.281 1.00 89.25 209 ASP A C 1
ATOM 1528 O O . ASP A 1 209 ? 41.046 6.525 -26.576 1.00 89.25 209 ASP A O 1
ATOM 1532 N N . ASP A 1 210 ? 42.409 4.788 -26.187 1.00 92.94 210 ASP A N 1
ATOM 1533 C CA . ASP A 1 210 ? 41.422 3.712 -26.329 1.00 92.94 210 ASP A CA 1
ATOM 1534 C C . ASP A 1 210 ? 40.858 3.213 -24.983 1.00 92.94 210 ASP A C 1
ATOM 1536 O O . ASP A 1 210 ? 41.082 3.810 -23.927 1.00 92.94 210 ASP A O 1
ATOM 1540 N N . PHE A 1 211 ? 40.077 2.127 -25.017 1.00 93.31 211 PHE A N 1
ATOM 1541 C CA . PHE A 1 211 ? 39.513 1.471 -23.833 1.00 93.31 211 PHE A CA 1
ATOM 1542 C C . PHE A 1 211 ? 40.576 1.061 -22.800 1.00 93.31 211 PHE A C 1
ATOM 1544 O O . PHE A 1 211 ? 40.326 1.157 -21.601 1.00 93.31 211 PHE A O 1
ATOM 1551 N N . TYR A 1 212 ? 41.763 0.658 -23.254 1.00 87.25 212 TYR A N 1
ATOM 1552 C CA . TYR A 1 212 ? 42.888 0.258 -22.408 1.00 87.25 212 TYR A CA 1
ATOM 1553 C C . TYR A 1 212 ? 43.834 1.420 -22.069 1.00 87.25 212 TYR A C 1
ATOM 1555 O O . TYR A 1 212 ? 44.829 1.215 -21.375 1.00 87.25 212 TYR A O 1
ATOM 1563 N N . GLY A 1 213 ? 43.538 2.635 -22.538 1.00 86.69 213 GLY A N 1
ATOM 1564 C CA . GLY A 1 213 ? 44.401 3.800 -22.363 1.00 86.69 213 GLY A CA 1
ATOM 1565 C C . GLY A 1 213 ? 45.591 3.844 -23.326 1.00 86.69 213 GLY A C 1
ATOM 1566 O O . GLY A 1 213 ? 46.529 4.602 -23.090 1.00 86.69 213 GLY A O 1
ATOM 1567 N N . ASN A 1 214 ? 45.588 3.042 -24.394 1.00 86.06 214 ASN A N 1
ATOM 1568 C CA . ASN A 1 214 ? 46.599 3.131 -25.445 1.00 86.06 214 ASN A CA 1
ATOM 1569 C C . ASN A 1 214 ? 46.309 4.319 -26.357 1.00 86.06 214 ASN A C 1
ATOM 1571 O O . ASN A 1 214 ? 45.152 4.587 -26.672 1.00 86.06 214 ASN A O 1
ATOM 1575 N N . ALA A 1 215 ? 47.362 4.971 -26.843 1.00 84.81 215 ALA A N 1
ATOM 1576 C CA . ALA A 1 215 ? 47.233 6.116 -27.731 1.00 84.81 215 ALA A CA 1
ATOM 1577 C C . ALA A 1 215 ? 46.497 5.767 -29.037 1.00 84.81 215 ALA A C 1
ATOM 1579 O O . ALA A 1 215 ? 46.717 4.709 -29.635 1.00 84.81 215 ALA A O 1
ATOM 1580 N N . ARG A 1 216 ? 45.681 6.714 -29.504 1.00 88.00 216 ARG A N 1
ATOM 1581 C CA . ARG A 1 216 ? 45.005 6.707 -30.801 1.00 88.00 216 ARG A CA 1
ATOM 1582 C C . ARG A 1 216 ? 45.445 7.906 -31.655 1.00 88.00 216 ARG A C 1
ATOM 1584 O O . ARG A 1 216 ? 45.485 9.029 -31.150 1.00 88.00 216 ARG A O 1
ATOM 1591 N N . PRO A 1 217 ? 45.685 7.720 -32.963 1.00 85.50 217 PRO A N 1
ATOM 1592 C CA . PRO A 1 217 ? 45.801 6.437 -33.651 1.00 85.50 217 PRO A CA 1
ATOM 1593 C C . PRO A 1 217 ? 47.154 5.763 -33.369 1.00 85.50 217 PRO A C 1
ATOM 1595 O O . PRO A 1 217 ? 48.159 6.447 -33.167 1.00 85.50 217 PRO A O 1
ATOM 1598 N N . SER A 1 218 ? 47.195 4.432 -33.409 1.00 74.06 218 SER A N 1
ATOM 1599 C CA . SER A 1 218 ? 48.451 3.659 -33.417 1.00 74.06 218 SER A CA 1
ATOM 1600 C C . SER A 1 218 ? 48.917 3.316 -34.844 1.00 74.06 218 SER A C 1
ATOM 1602 O O . SER A 1 218 ? 50.096 3.031 -35.076 1.00 74.06 218 SER A O 1
ATOM 1604 N N . GLY A 1 219 ? 48.003 3.384 -35.820 1.00 77.38 219 GLY A N 1
ATOM 1605 C CA . GLY A 1 219 ? 48.239 3.095 -37.234 1.00 77.38 219 GLY A CA 1
ATOM 1606 C C . GLY A 1 219 ? 48.060 4.298 -38.170 1.00 77.38 219 GLY A C 1
ATOM 1607 O O . GLY A 1 219 ? 48.400 5.439 -37.852 1.00 77.38 219 GLY A O 1
ATOM 1608 N N . GLY A 1 220 ? 47.569 4.022 -39.380 1.00 79.31 220 GLY A N 1
ATOM 1609 C CA . GLY A 1 220 ? 47.301 5.032 -40.408 1.00 79.31 220 GLY A CA 1
ATOM 1610 C C . GLY A 1 220 ? 46.046 5.871 -40.140 1.00 79.31 220 GLY A C 1
ATOM 1611 O O . GLY A 1 220 ? 45.935 6.984 -40.659 1.00 79.31 220 GLY A O 1
ATOM 1612 N N . ALA A 1 221 ? 45.115 5.357 -39.338 1.00 86.19 221 ALA A N 1
ATOM 1613 C CA . ALA A 1 221 ? 43.955 6.064 -38.804 1.00 86.19 221 ALA A CA 1
ATOM 1614 C C . ALA A 1 221 ? 43.540 5.417 -37.471 1.00 86.19 221 ALA A C 1
ATOM 1616 O O . ALA A 1 221 ? 44.168 4.465 -37.034 1.00 86.19 221 ALA A O 1
ATOM 1617 N N . ALA A 1 222 ? 42.512 5.944 -36.802 1.00 89.44 222 ALA A N 1
ATOM 1618 C CA . ALA A 1 222 ? 41.992 5.284 -35.607 1.00 89.44 222 ALA A CA 1
ATOM 1619 C C . ALA A 1 222 ? 41.141 4.064 -35.996 1.00 89.44 222 ALA A C 1
ATOM 1621 O O . ALA A 1 222 ? 40.576 4.000 -37.096 1.00 89.44 222 ALA A O 1
ATOM 1622 N N . ASP A 1 223 ? 40.974 3.140 -35.062 1.00 93.19 223 ASP A N 1
ATOM 1623 C CA . ASP A 1 223 ? 40.098 1.988 -35.219 1.00 93.19 223 ASP A CA 1
ATOM 1624 C C . ASP A 1 223 ? 38.648 2.316 -34.849 1.00 93.19 223 ASP A C 1
ATOM 1626 O O . ASP A 1 223 ? 38.361 3.078 -33.917 1.00 93.19 223 ASP A O 1
ATOM 1630 N N . ILE A 1 224 ? 37.710 1.702 -35.571 1.00 95.62 224 ILE A N 1
ATOM 1631 C CA . ILE A 1 224 ? 36.286 1.729 -35.228 1.00 95.62 224 ILE A CA 1
ATOM 1632 C C . ILE A 1 224 ? 36.067 0.845 -33.993 1.00 95.62 224 ILE A C 1
ATOM 1634 O O . ILE A 1 224 ? 36.451 -0.322 -33.976 1.00 95.62 224 ILE A O 1
ATOM 1638 N N . GLY A 1 225 ? 35.383 1.374 -32.980 1.00 96.50 225 GLY A N 1
ATOM 1639 C CA . GLY A 1 225 ? 35.117 0.676 -31.723 1.00 96.50 225 GLY A CA 1
ATOM 1640 C C . GLY A 1 225 ? 36.051 1.078 -30.581 1.00 96.50 225 GLY A C 1
ATOM 1641 O O . GLY A 1 225 ? 36.818 2.033 -30.683 1.00 96.50 225 GLY A O 1
ATOM 1642 N N . ALA A 1 226 ? 35.943 0.357 -29.464 1.00 96.31 226 ALA A N 1
ATOM 1643 C CA . ALA A 1 226 ? 36.549 0.717 -28.179 1.00 96.31 226 ALA A CA 1
ATOM 1644 C C . ALA A 1 226 ? 38.058 0.478 -28.084 1.00 96.31 226 ALA A C 1
ATOM 1646 O O . ALA A 1 226 ? 38.733 1.190 -27.341 1.00 96.31 226 ALA A O 1
ATOM 1647 N N . ILE A 1 227 ? 38.611 -0.443 -28.872 1.00 93.88 227 ILE A N 1
ATOM 1648 C CA . ILE A 1 227 ? 40.019 -0.863 -28.795 1.00 93.88 227 ILE A CA 1
ATOM 1649 C C . ILE A 1 227 ? 40.779 -0.412 -30.046 1.00 93.88 227 ILE A C 1
ATOM 1651 O O . ILE A 1 227 ? 40.228 -0.479 -31.143 1.00 93.88 227 ILE A O 1
ATOM 1655 N N . GLU A 1 228 ? 42.018 0.051 -29.864 1.00 89.38 228 GLU A N 1
ATOM 1656 C CA . GLU A 1 228 ? 42.955 0.390 -30.940 1.00 89.38 228 GLU A CA 1
ATOM 1657 C C . GLU A 1 228 ? 44.004 -0.723 -31.089 1.00 89.38 228 GLU A C 1
ATOM 1659 O O . GLU A 1 228 ? 44.844 -0.945 -30.208 1.00 89.38 228 GLU A O 1
ATOM 1664 N N . LEU A 1 229 ? 43.977 -1.425 -32.220 1.00 84.31 229 LEU A N 1
ATOM 1665 C CA . LEU A 1 229 ? 44.931 -2.469 -32.554 1.00 84.31 229 LEU A CA 1
ATOM 1666 C C . LEU A 1 229 ? 46.276 -1.844 -32.955 1.00 84.31 229 LEU A C 1
ATOM 1668 O O . LEU A 1 229 ? 46.385 -1.091 -33.918 1.00 84.31 229 LEU A O 1
ATOM 1672 N N . GLN A 1 230 ? 47.334 -2.185 -32.222 1.00 73.94 230 GLN A N 1
ATOM 1673 C CA . GLN A 1 230 ? 48.656 -1.588 -32.419 1.00 73.94 230 GLN A CA 1
ATOM 1674 C C . GLN A 1 230 ? 49.343 -2.095 -33.708 1.00 73.94 230 GLN A C 1
ATOM 1676 O O . GLN A 1 230 ? 49.257 -3.280 -34.053 1.00 73.94 230 GLN A O 1
ATOM 1681 N N . ALA A 1 231 ? 50.080 -1.223 -34.410 1.00 54.97 231 ALA A N 1
ATOM 1682 C CA . ALA A 1 231 ? 50.790 -1.577 -35.643 1.00 54.97 231 ALA A CA 1
ATOM 1683 C C . ALA A 1 231 ? 51.884 -2.643 -35.394 1.00 54.97 231 ALA A C 1
ATOM 1685 O O . ALA A 1 231 ? 52.909 -2.368 -34.772 1.00 54.97 231 ALA A O 1
ATOM 1686 N N . GLY A 1 232 ? 51.681 -3.871 -35.897 1.00 54.00 232 GLY A N 1
ATOM 1687 C CA . GLY A 1 232 ? 52.655 -4.971 -35.775 1.00 54.00 232 GLY A CA 1
ATOM 1688 C C . GLY A 1 232 ? 52.085 -6.373 -35.536 1.00 54.00 232 GLY A C 1
ATOM 1689 O O . GLY A 1 232 ? 52.859 -7.325 -35.497 1.00 54.00 232 GLY A O 1
ATOM 1690 N N . GLY A 1 233 ? 50.763 -6.537 -35.400 1.00 45.06 233 GLY A N 1
ATOM 1691 C CA . GLY A 1 233 ? 50.122 -7.862 -35.354 1.00 45.06 233 GLY A CA 1
ATOM 1692 C C . GLY A 1 233 ? 50.549 -8.754 -34.182 1.00 45.06 233 GLY A C 1
ATOM 1693 O O . GLY A 1 233 ? 50.362 -9.968 -34.239 1.00 45.06 233 GLY A O 1
ATOM 1694 N N . GLY A 1 234 ? 51.121 -8.182 -33.123 1.00 39.59 234 GLY A N 1
ATOM 1695 C CA . GLY A 1 234 ? 51.219 -8.889 -31.857 1.00 39.59 234 GLY A CA 1
ATOM 1696 C C . GLY A 1 234 ? 49.807 -9.078 -31.327 1.00 39.59 234 GLY A C 1
ATOM 1697 O O . GLY A 1 234 ? 49.060 -8.104 -31.244 1.00 39.59 234 GLY A O 1
ATOM 1698 N N . ASN A 1 235 ? 49.446 -10.312 -30.955 1.00 42.66 235 ASN A N 1
ATOM 1699 C CA . ASN A 1 235 ? 48.381 -10.497 -29.973 1.00 42.66 235 ASN A CA 1
ATOM 1700 C C . ASN A 1 235 ? 48.585 -9.450 -28.867 1.00 42.66 235 ASN A C 1
ATOM 1702 O O . ASN A 1 235 ? 49.751 -9.180 -28.529 1.00 42.66 235 ASN A O 1
ATOM 1706 N N . PRO A 1 236 ? 47.506 -8.893 -28.282 1.00 41.06 236 PRO A N 1
ATOM 1707 C CA . PRO A 1 236 ? 47.669 -8.190 -27.020 1.00 41.06 236 PRO A CA 1
ATOM 1708 C C . PRO A 1 236 ? 48.538 -9.089 -26.128 1.00 41.06 236 PRO A C 1
ATOM 1710 O O . PRO A 1 236 ? 48.418 -10.323 -26.230 1.00 41.06 236 PRO A O 1
ATOM 1713 N N . PRO A 1 237 ? 49.471 -8.528 -25.332 1.00 41.28 237 PRO A N 1
ATOM 1714 C CA . PRO A 1 237 ? 50.177 -9.334 -24.345 1.00 41.28 237 PRO A CA 1
ATOM 1715 C C . PRO A 1 237 ? 49.119 -10.224 -23.688 1.00 41.28 237 PRO A C 1
ATOM 1717 O O . PRO A 1 237 ? 48.045 -9.685 -23.395 1.00 41.28 237 PRO A O 1
ATOM 1720 N N . PRO A 1 238 ? 49.332 -11.552 -23.535 1.00 43.81 238 PRO A N 1
ATOM 1721 C CA . PRO A 1 238 ? 48.416 -12.322 -22.705 1.00 43.81 238 PRO A CA 1
ATOM 1722 C C . PRO A 1 238 ? 48.269 -11.495 -21.444 1.00 43.81 238 PRO A C 1
ATOM 1724 O O . PRO A 1 238 ? 49.323 -11.095 -20.931 1.00 43.81 238 PRO A O 1
ATOM 1727 N N . ASP A 1 239 ? 47.014 -11.147 -21.115 1.00 42.12 239 ASP A N 1
ATOM 1728 C CA . ASP A 1 239 ? 46.618 -10.223 -20.045 1.00 42.12 239 ASP A CA 1
ATOM 1729 C C . ASP A 1 239 ? 47.786 -10.125 -19.077 1.00 42.12 239 ASP A C 1
ATOM 1731 O O . ASP A 1 239 ? 48.101 -11.188 -18.522 1.00 42.12 239 ASP A O 1
ATOM 1735 N N . PRO A 1 240 ? 48.548 -9.004 -19.017 1.00 41.03 240 PRO A N 1
ATOM 1736 C CA . PRO A 1 240 ? 49.818 -8.985 -18.298 1.00 41.03 240 PRO A CA 1
ATOM 1737 C C . PRO A 1 240 ? 49.531 -9.614 -16.955 1.00 41.03 240 PRO A C 1
ATOM 1739 O O . PRO A 1 240 ? 48.701 -9.044 -16.252 1.00 41.03 240 PRO A O 1
ATOM 1742 N N . ALA A 1 241 ? 50.077 -10.826 -16.719 1.00 44.91 241 ALA A N 1
ATOM 1743 C CA . ALA A 1 241 ? 49.530 -11.761 -15.729 1.00 44.91 241 ALA A CA 1
ATOM 1744 C C . ALA A 1 241 ? 49.172 -10.940 -14.510 1.00 44.91 241 ALA A C 1
ATOM 1746 O O . ALA A 1 241 ? 50.108 -10.270 -14.054 1.00 44.91 241 ALA A O 1
ATOM 1747 N N . PRO A 1 242 ? 47.871 -10.856 -14.136 1.00 49.56 242 PRO A N 1
ATOM 1748 C CA . PRO A 1 242 ? 47.288 -9.621 -13.632 1.00 49.56 242 PRO A CA 1
ATOM 1749 C C . PRO A 1 242 ? 48.290 -8.994 -12.670 1.00 49.56 242 PRO A C 1
ATOM 1751 O O . PRO A 1 242 ? 48.826 -9.657 -11.779 1.00 49.56 242 PRO A O 1
ATOM 1754 N N . THR A 1 243 ? 48.788 -7.804 -12.998 1.00 56.09 243 THR A N 1
ATOM 1755 C CA . THR A 1 243 ? 49.908 -7.284 -12.218 1.00 56.09 243 THR A CA 1
ATOM 1756 C C . THR A 1 243 ? 49.372 -7.070 -10.821 1.00 56.09 243 THR A C 1
ATOM 1758 O O . THR A 1 243 ? 48.348 -6.415 -10.636 1.00 56.09 243 THR A O 1
ATOM 1761 N N . CYS A 1 244 ? 50.001 -7.726 -9.845 1.00 79.75 244 CYS A N 1
ATOM 1762 C CA . CYS A 1 244 ? 49.541 -7.674 -8.472 1.00 79.75 244 CYS A CA 1
ATOM 1763 C C . CYS A 1 244 ? 49.534 -6.213 -8.006 1.00 79.75 244 CYS A C 1
ATOM 1765 O O . CYS A 1 244 ? 50.564 -5.653 -7.631 1.00 79.75 244 CYS A O 1
ATOM 1767 N N . SER A 1 245 ? 48.353 -5.605 -8.053 1.00 81.12 245 SER A N 1
ATOM 1768 C CA . SER A 1 245 ? 48.080 -4.289 -7.515 1.00 81.12 245 SER A CA 1
ATOM 1769 C C . SER A 1 245 ? 47.700 -4.470 -6.057 1.00 81.12 245 SER A C 1
ATOM 1771 O O . SER A 1 245 ? 46.705 -5.131 -5.734 1.00 81.12 245 SER A O 1
ATOM 1773 N N . ARG A 1 246 ? 48.566 -3.954 -5.187 1.00 85.00 246 ARG A N 1
ATOM 1774 C CA . ARG A 1 246 ? 48.424 -4.007 -3.736 1.00 85.00 246 ARG A CA 1
ATOM 1775 C C . ARG A 1 246 ? 47.659 -2.770 -3.281 1.00 85.00 246 ARG A C 1
ATOM 1777 O O . ARG A 1 246 ? 48.137 -1.655 -3.488 1.00 85.00 246 ARG A O 1
ATOM 1784 N N . ASN A 1 247 ? 46.490 -2.954 -2.679 1.00 82.12 247 ASN A N 1
ATOM 1785 C CA . ASN A 1 247 ? 45.605 -1.857 -2.288 1.00 82.12 247 ASN A CA 1
ATOM 1786 C C . ASN A 1 247 ? 45.460 -1.787 -0.769 1.00 82.12 247 ASN A C 1
ATOM 1788 O O . ASN A 1 247 ? 45.471 -2.803 -0.074 1.00 82.12 247 ASN A O 1
ATOM 1792 N N . ALA A 1 248 ? 45.270 -0.571 -0.247 1.00 83.56 248 ALA A N 1
ATOM 1793 C CA . ALA A 1 248 ? 44.992 -0.387 1.172 1.00 83.56 248 ALA A CA 1
ATOM 1794 C C . ALA A 1 248 ? 43.762 -1.227 1.577 1.00 83.56 248 ALA A C 1
ATOM 1796 O O . ALA A 1 248 ? 42.738 -1.152 0.895 1.00 83.56 248 ALA A O 1
ATOM 1797 N N . PRO A 1 249 ? 43.843 -2.038 2.646 1.00 88.19 249 PRO A N 1
ATOM 1798 C CA . PRO A 1 249 ? 42.743 -2.869 3.104 1.00 88.19 249 PRO A CA 1
ATOM 1799 C C . PRO A 1 249 ? 41.638 -1.995 3.695 1.00 88.19 249 PRO A C 1
ATOM 1801 O O . PRO A 1 249 ? 41.886 -0.883 4.164 1.00 88.19 249 PRO A O 1
ATOM 1804 N N . THR A 1 250 ? 40.423 -2.531 3.738 1.00 89.56 250 THR A N 1
ATOM 1805 C CA . THR A 1 250 ? 39.292 -1.874 4.407 1.00 89.56 250 THR A CA 1
ATOM 1806 C C . THR A 1 250 ? 39.111 -2.453 5.802 1.00 89.56 250 THR A C 1
ATOM 1808 O O . THR A 1 250 ? 39.135 -3.675 5.971 1.00 89.56 250 THR A O 1
ATOM 1811 N N . LEU A 1 251 ? 38.883 -1.583 6.792 1.00 91.50 251 LEU A N 1
ATOM 1812 C CA . LEU A 1 251 ? 38.412 -1.976 8.121 1.00 91.50 251 LEU A CA 1
ATOM 1813 C C . LEU A 1 251 ? 36.943 -1.614 8.277 1.00 91.50 251 LEU A C 1
ATOM 1815 O O . LEU A 1 251 ? 36.565 -0.462 8.079 1.00 91.50 251 LEU A O 1
ATOM 1819 N N . GLN A 1 252 ? 36.139 -2.580 8.700 1.00 91.44 252 GLN A N 1
ATOM 1820 C CA . GLN A 1 252 ? 34.756 -2.354 9.097 1.00 91.44 252 GLN A CA 1
ATOM 1821 C C . GLN A 1 252 ? 34.560 -2.856 10.527 1.00 91.44 252 GLN A C 1
ATOM 1823 O O . GLN A 1 252 ? 34.923 -3.985 10.849 1.00 91.44 252 GLN A O 1
ATOM 1828 N N . LEU A 1 253 ? 34.011 -2.009 11.395 1.00 89.44 253 LEU A N 1
ATOM 1829 C CA . LEU A 1 253 ? 33.659 -2.393 12.761 1.00 89.44 253 LEU A CA 1
ATOM 1830 C C . LEU A 1 253 ? 32.262 -3.002 12.758 1.00 89.44 253 LEU A C 1
ATOM 1832 O O . LEU A 1 253 ? 31.338 -2.391 12.227 1.00 89.44 253 LEU A O 1
ATOM 1836 N N . THR A 1 254 ? 32.113 -4.185 13.355 1.00 80.75 254 THR A N 1
ATOM 1837 C CA . THR A 1 254 ? 30.783 -4.767 13.591 1.00 80.75 254 THR A CA 1
ATOM 1838 C C . THR A 1 254 ? 30.016 -3.930 14.615 1.00 80.75 254 THR A C 1
ATOM 1840 O O . THR A 1 254 ? 28.862 -3.601 14.380 1.00 80.75 254 THR A O 1
ATOM 1843 N N . ASP A 1 255 ? 30.702 -3.490 15.675 1.00 81.75 255 ASP A N 1
ATOM 1844 C CA . ASP A 1 255 ? 30.178 -2.574 16.688 1.00 81.75 255 ASP A CA 1
ATOM 1845 C C . ASP A 1 255 ? 31.176 -1.430 16.900 1.00 81.75 255 ASP A C 1
ATOM 1847 O O . ASP A 1 255 ? 32.232 -1.606 17.513 1.00 81.75 255 ASP A O 1
ATOM 1851 N N . ALA A 1 256 ? 30.863 -0.243 16.377 1.00 86.38 256 ALA A N 1
ATOM 1852 C CA . ALA A 1 256 ? 31.747 0.920 16.486 1.00 86.38 256 ALA A CA 1
ATOM 1853 C C . ALA A 1 256 ? 31.768 1.541 17.897 1.00 86.38 256 ALA A C 1
ATOM 1855 O O . ALA A 1 256 ? 32.686 2.291 18.228 1.00 86.38 256 ALA A O 1
ATOM 1856 N N . SER A 1 257 ? 30.779 1.226 18.739 1.00 91.44 257 SER A N 1
ATOM 1857 C CA . SER A 1 257 ? 30.675 1.710 20.116 1.00 91.44 257 SER A CA 1
ATOM 1858 C C .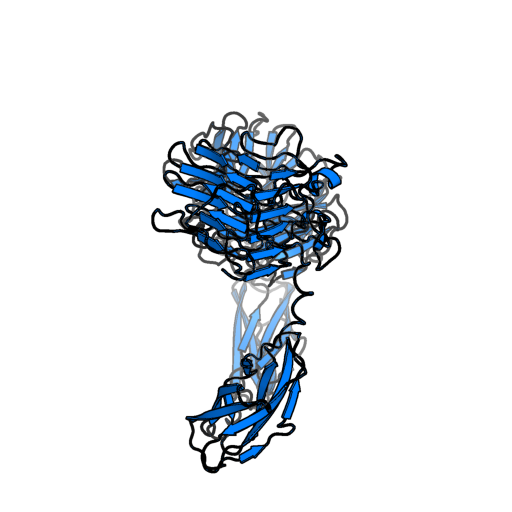 SER A 1 257 ? 30.008 0.666 21.007 1.00 91.44 257 SER A C 1
ATOM 1860 O O . SER A 1 257 ? 28.972 0.121 20.635 1.00 91.44 257 SER A O 1
ATOM 1862 N N . GLN A 1 258 ? 30.581 0.397 22.180 1.00 93.44 258 GLN A N 1
ATOM 1863 C CA . GLN A 1 258 ? 29.995 -0.490 23.186 1.00 93.44 258 GLN A CA 1
ATOM 1864 C C . GLN A 1 258 ? 30.130 0.123 24.580 1.00 93.44 258 GLN A C 1
ATOM 1866 O O . GLN A 1 258 ? 31.103 0.815 24.882 1.00 93.44 258 GLN A O 1
ATOM 1871 N N . SER A 1 259 ? 29.151 -0.140 25.443 1.00 91.00 259 SER A N 1
ATOM 1872 C CA . SER A 1 259 ? 29.062 0.463 26.773 1.00 91.00 259 SER A CA 1
ATOM 1873 C C . SER A 1 259 ? 29.125 -0.573 27.891 1.00 91.00 259 SER A C 1
ATOM 1875 O O . SER A 1 259 ? 28.432 -1.587 27.817 1.00 91.00 259 SER A O 1
ATOM 1877 N N . ALA A 1 260 ? 29.893 -0.303 28.948 1.00 91.19 260 ALA A N 1
ATOM 1878 C CA . ALA A 1 260 ? 29.933 -1.132 30.153 1.00 91.19 260 ALA A CA 1
ATOM 1879 C C . ALA A 1 260 ? 30.392 -0.350 31.393 1.00 91.19 260 ALA A C 1
ATOM 1881 O O . ALA A 1 260 ? 30.916 0.759 31.297 1.00 91.19 260 ALA A O 1
ATOM 1882 N N . LEU A 1 261 ? 30.232 -0.957 32.572 1.00 91.00 261 LEU A N 1
ATOM 1883 C CA . LEU A 1 261 ? 30.789 -0.437 33.820 1.00 91.00 261 LEU A CA 1
ATOM 1884 C C . LEU A 1 261 ? 32.325 -0.497 33.815 1.00 91.00 261 LEU A C 1
ATOM 1886 O O . LEU A 1 261 ? 32.928 -1.383 33.200 1.00 91.00 261 LEU A O 1
ATOM 1890 N N . ALA A 1 262 ? 32.950 0.411 34.567 1.00 91.00 262 ALA A N 1
ATOM 1891 C CA . ALA A 1 262 ? 34.392 0.425 34.802 1.00 91.00 262 ALA A CA 1
ATOM 1892 C C . ALA A 1 262 ? 34.894 -0.947 35.302 1.00 91.00 262 ALA A C 1
ATOM 1894 O O . ALA A 1 262 ? 34.304 -1.543 36.203 1.00 91.00 262 ALA A O 1
ATOM 1895 N N . GLY A 1 263 ? 35.978 -1.460 34.717 1.00 90.69 263 GLY A N 1
ATOM 1896 C CA . GLY A 1 263 ? 36.531 -2.787 35.011 1.00 90.69 263 GLY A CA 1
ATOM 1897 C C . GLY A 1 263 ? 36.053 -3.914 34.087 1.00 90.69 263 GLY A C 1
ATOM 1898 O O . GLY A 1 263 ? 36.566 -5.026 34.189 1.00 90.69 263 GLY A O 1
ATOM 1899 N N . THR A 1 264 ? 35.095 -3.661 33.187 1.00 94.12 264 THR A N 1
ATOM 1900 C CA . THR A 1 264 ? 34.497 -4.703 32.328 1.00 94.12 264 THR A CA 1
ATOM 1901 C C . THR A 1 264 ? 35.289 -4.918 31.037 1.00 94.12 264 THR A C 1
ATOM 1903 O O . THR A 1 264 ? 35.764 -3.959 30.424 1.00 94.12 264 THR A O 1
ATOM 1906 N N . SER A 1 265 ? 35.393 -6.168 30.580 1.00 93.88 265 SER A N 1
ATOM 1907 C CA . SER A 1 265 ? 35.958 -6.521 29.272 1.00 93.88 265 SER A CA 1
ATOM 1908 C C . SER A 1 265 ? 34.892 -6.476 28.173 1.00 93.88 265 SER A C 1
ATOM 1910 O O . SER A 1 265 ? 33.876 -7.158 28.279 1.00 93.88 265 SER A O 1
ATOM 1912 N N . LEU A 1 266 ? 35.141 -5.725 27.101 1.00 93.00 266 LEU A N 1
ATOM 1913 C CA . LEU A 1 266 ? 34.302 -5.654 25.898 1.00 93.00 266 LEU A CA 1
ATOM 1914 C C . LEU A 1 266 ? 35.066 -6.175 24.680 1.00 93.00 266 LEU A C 1
ATOM 1916 O O . LEU A 1 266 ? 36.281 -5.997 24.594 1.00 93.00 266 LEU A O 1
ATOM 1920 N N . ASN A 1 267 ? 34.360 -6.817 23.748 1.00 92.75 267 ASN A N 1
ATOM 1921 C CA . ASN A 1 267 ? 34.950 -7.442 22.565 1.00 92.75 267 ASN A CA 1
ATOM 1922 C C . ASN A 1 267 ? 34.555 -6.668 21.309 1.00 92.75 267 ASN A C 1
ATOM 1924 O O . ASN A 1 267 ? 33.388 -6.651 20.937 1.00 92.75 267 ASN A O 1
ATOM 1928 N N . TYR A 1 268 ? 35.534 -6.093 20.624 1.00 91.38 268 TYR A N 1
ATOM 1929 C CA . TYR A 1 268 ? 35.348 -5.393 19.358 1.00 91.38 268 TYR A CA 1
ATOM 1930 C C . TYR A 1 268 ? 35.775 -6.301 18.215 1.00 91.38 268 TYR A C 1
ATOM 1932 O O . TYR A 1 268 ? 36.878 -6.849 18.242 1.00 91.38 268 TYR A O 1
ATOM 1940 N N . VAL A 1 269 ? 34.919 -6.449 17.207 1.00 91.56 269 VAL A N 1
ATOM 1941 C CA . VAL A 1 269 ? 35.220 -7.222 16.001 1.00 91.56 269 VAL A CA 1
ATOM 1942 C C . VAL A 1 269 ? 35.512 -6.263 14.854 1.00 91.56 269 VAL A C 1
ATOM 1944 O O . VAL A 1 269 ? 34.700 -5.399 14.521 1.00 91.56 269 VAL A O 1
ATOM 1947 N N . VAL A 1 270 ? 36.696 -6.419 14.266 1.00 91.75 270 VAL A N 1
ATOM 1948 C CA . VAL A 1 270 ? 37.154 -5.676 13.094 1.00 91.75 270 VAL A CA 1
ATOM 1949 C C . VAL A 1 270 ? 37.201 -6.630 11.914 1.00 91.75 270 VAL A C 1
ATOM 1951 O O . VAL A 1 270 ? 37.996 -7.570 11.899 1.00 91.75 270 VAL A O 1
ATOM 1954 N N . ARG A 1 271 ? 36.379 -6.372 10.904 1.00 93.38 271 ARG A N 1
ATOM 1955 C CA . ARG A 1 271 ? 36.475 -7.033 9.608 1.00 93.38 271 ARG A CA 1
ATOM 1956 C C . ARG A 1 271 ? 37.583 -6.387 8.795 1.00 93.38 271 ARG A C 1
ATOM 1958 O O . ARG A 1 271 ? 37.492 -5.209 8.454 1.00 93.38 271 ARG A O 1
ATOM 1965 N N . VAL A 1 272 ? 38.611 -7.164 8.477 1.00 93.06 272 VAL A N 1
ATOM 1966 C CA . VAL A 1 272 ? 39.725 -6.757 7.617 1.00 93.06 272 VAL A CA 1
ATOM 1967 C C . VAL A 1 272 ? 39.495 -7.345 6.234 1.00 93.06 272 VAL A C 1
ATOM 1969 O O . VAL A 1 272 ? 39.468 -8.568 6.087 1.00 93.06 272 VAL A O 1
ATOM 1972 N N . SER A 1 273 ? 39.322 -6.488 5.232 1.00 92.62 273 SER A N 1
ATOM 1973 C CA . SER A 1 273 ? 39.131 -6.903 3.837 1.00 92.62 273 SER A CA 1
ATOM 1974 C C . SER A 1 273 ? 40.402 -6.668 3.037 1.00 92.62 273 SER A C 1
ATOM 1976 O O . SER A 1 273 ? 40.973 -5.576 3.089 1.00 92.62 273 SER A O 1
ATOM 1978 N N . ASN A 1 274 ? 40.846 -7.688 2.304 1.00 92.12 274 ASN A N 1
ATOM 1979 C CA . ASN A 1 274 ? 41.975 -7.557 1.398 1.00 92.12 274 ASN A CA 1
ATOM 1980 C C . ASN A 1 274 ? 41.494 -7.005 0.050 1.00 92.12 274 ASN A C 1
ATOM 1982 O O . ASN A 1 274 ? 40.876 -7.729 -0.728 1.00 92.12 274 ASN A O 1
ATOM 1986 N N . ASN A 1 275 ? 41.809 -5.742 -0.225 1.00 88.25 275 ASN A N 1
ATOM 1987 C CA . ASN A 1 275 ? 41.420 -5.069 -1.465 1.00 88.25 275 ASN A CA 1
ATOM 1988 C C . ASN A 1 275 ? 42.436 -5.259 -2.599 1.00 88.25 275 ASN A C 1
ATOM 1990 O O . ASN A 1 275 ? 42.289 -4.646 -3.657 1.00 88.25 275 ASN A O 1
ATOM 1994 N N . ASP A 1 276 ? 43.489 -6.050 -2.381 1.00 88.62 276 ASP A N 1
ATOM 1995 C CA . ASP A 1 276 ? 44.438 -6.401 -3.430 1.00 88.62 276 ASP A CA 1
ATOM 1996 C C . ASP A 1 276 ? 43.700 -6.959 -4.654 1.00 88.62 276 ASP A C 1
ATOM 1998 O O . ASP A 1 276 ? 42.657 -7.608 -4.543 1.00 88.62 276 ASP A O 1
ATOM 2002 N N . SER A 1 277 ? 44.255 -6.723 -5.838 1.00 81.75 277 SER A N 1
ATOM 2003 C CA . SER A 1 277 ? 43.770 -7.375 -7.057 1.00 81.75 277 SER A CA 1
ATOM 2004 C C . SER A 1 277 ? 43.860 -8.904 -6.935 1.00 81.75 277 SER A C 1
ATOM 2006 O O . SER A 1 277 ? 44.764 -9.433 -6.283 1.00 81.75 277 SER A O 1
ATOM 2008 N N . SER A 1 278 ? 42.959 -9.630 -7.605 1.00 81.62 278 SER A N 1
ATOM 2009 C CA . SER A 1 278 ? 42.890 -11.108 -7.612 1.00 81.62 278 SER A CA 1
ATOM 2010 C C . SER A 1 278 ? 44.194 -11.806 -8.019 1.00 81.62 278 SER A C 1
ATOM 2012 O O . SER A 1 278 ? 44.400 -12.980 -7.726 1.00 81.62 278 SER A O 1
ATOM 2014 N N . ALA A 1 279 ? 45.087 -11.064 -8.659 1.00 80.56 279 ALA A N 1
ATOM 2015 C CA . ALA A 1 279 ? 46.414 -11.470 -9.073 1.00 80.56 279 ALA A CA 1
ATOM 2016 C C . ALA A 1 279 ? 47.458 -11.613 -7.964 1.00 80.56 279 ALA A C 1
ATOM 2018 O O . ALA A 1 279 ? 48.535 -12.178 -8.166 1.00 80.56 279 ALA A O 1
ATOM 2019 N N . CYS A 1 280 ? 47.192 -11.019 -6.810 1.00 82.75 280 CYS A N 1
ATOM 2020 C CA . CYS A 1 280 ? 48.118 -11.006 -5.701 1.00 82.75 280 CYS A CA 1
ATOM 2021 C C . CYS A 1 280 ? 48.089 -12.321 -4.909 1.00 82.75 280 CYS A C 1
ATOM 2023 O O . CYS A 1 280 ? 47.048 -12.938 -4.711 1.00 82.75 280 CYS A O 1
ATOM 2025 N N . ALA A 1 281 ? 49.231 -12.733 -4.355 1.00 89.00 281 ALA A N 1
ATOM 2026 C CA . ALA A 1 281 ? 49.221 -13.736 -3.288 1.00 89.00 281 ALA A CA 1
ATOM 2027 C C . ALA A 1 281 ? 48.557 -13.158 -2.025 1.00 89.00 281 ALA A C 1
ATOM 2029 O O . ALA A 1 281 ? 48.624 -11.945 -1.806 1.00 89.00 281 ALA A O 1
ATOM 2030 N N . SER A 1 282 ? 47.979 -14.007 -1.169 1.00 89.88 282 SER A N 1
ATOM 2031 C CA . SER A 1 282 ? 47.380 -13.587 0.106 1.00 89.88 282 SER A CA 1
ATOM 2032 C C . SER A 1 282 ? 48.304 -12.673 0.914 1.00 89.88 282 SER A C 1
ATOM 2034 O O . SER A 1 282 ? 49.500 -12.939 1.048 1.00 89.88 282 SER A O 1
ATOM 2036 N N . THR A 1 283 ? 47.735 -11.615 1.484 1.00 91.44 283 THR A N 1
ATOM 2037 C CA . THR A 1 283 ? 48.456 -10.667 2.340 1.00 91.44 283 THR A CA 1
ATOM 2038 C C . THR A 1 283 ? 48.249 -11.040 3.797 1.00 91.44 283 THR A C 1
ATOM 2040 O O . THR A 1 283 ? 47.132 -11.361 4.209 1.00 91.44 283 THR A O 1
ATOM 2043 N N . THR A 1 284 ? 49.323 -11.003 4.588 1.00 93.19 284 THR A N 1
ATOM 2044 C CA . THR A 1 284 ? 49.228 -11.199 6.035 1.00 93.19 284 THR A CA 1
ATOM 2045 C C . THR A 1 284 ? 49.060 -9.848 6.709 1.00 93.19 284 THR A C 1
ATOM 2047 O O . THR A 1 284 ? 49.969 -9.015 6.723 1.00 93.19 284 THR A O 1
ATOM 2050 N N . PHE A 1 285 ? 47.885 -9.649 7.288 1.00 92.38 285 PHE A N 1
ATOM 2051 C CA . PHE A 1 285 ? 47.521 -8.458 8.036 1.00 92.38 285 PHE A CA 1
ATOM 2052 C C . PHE A 1 285 ? 47.724 -8.697 9.527 1.00 92.38 285 PHE A C 1
ATOM 2054 O O . PHE A 1 285 ? 47.359 -9.752 10.044 1.00 92.38 285 PHE A O 1
ATOM 2061 N N . THR A 1 286 ? 48.314 -7.719 10.209 1.00 92.44 286 THR A N 1
ATOM 2062 C CA . THR A 1 286 ? 48.540 -7.718 11.655 1.00 92.44 286 THR A CA 1
ATOM 2063 C C . THR A 1 286 ? 47.717 -6.607 12.286 1.00 92.44 286 THR A C 1
ATOM 2065 O O . THR A 1 286 ? 47.963 -5.428 12.028 1.00 92.44 286 THR A O 1
ATOM 2068 N N . LEU A 1 287 ? 46.747 -6.981 13.113 1.00 91.88 287 LEU A N 1
ATOM 2069 C CA . LEU A 1 287 ? 45.938 -6.058 13.890 1.00 91.88 287 LEU A CA 1
ATOM 2070 C C . LEU A 1 287 ? 46.732 -5.564 15.102 1.00 91.88 287 LEU A C 1
ATOM 2072 O O . LEU A 1 287 ? 47.224 -6.333 15.928 1.00 91.88 287 LEU A O 1
ATOM 2076 N N . ALA A 1 288 ? 46.824 -4.251 15.212 1.00 90.88 288 ALA A N 1
ATOM 2077 C CA . ALA A 1 288 ? 47.343 -3.505 16.336 1.00 90.88 288 ALA A CA 1
ATOM 2078 C C . ALA A 1 288 ? 46.208 -2.710 16.990 1.00 90.88 288 ALA A C 1
ATOM 2080 O O . ALA A 1 288 ? 45.184 -2.395 16.383 1.00 90.88 288 ALA A O 1
ATOM 2081 N N . ARG A 1 289 ? 46.408 -2.380 18.261 1.00 91.56 289 ARG A N 1
ATOM 2082 C CA . ARG A 1 289 ? 45.439 -1.654 19.078 1.00 91.56 289 ARG A CA 1
ATOM 2083 C C . ARG A 1 289 ? 46.143 -0.666 19.992 1.00 91.56 289 ARG A C 1
ATOM 2085 O O . ARG A 1 289 ? 47.255 -0.937 20.442 1.00 91.56 289 ARG A O 1
ATOM 2092 N N . SER A 1 290 ? 45.467 0.429 20.294 1.00 92.88 290 SER A N 1
ATOM 2093 C CA . SER A 1 290 ? 45.839 1.402 21.312 1.00 92.88 290 SER A CA 1
ATOM 2094 C C . SER A 1 290 ? 44.638 1.620 22.222 1.00 92.88 290 SER A C 1
ATOM 2096 O O . SER A 1 290 ? 43.533 1.869 21.742 1.00 92.88 290 SER A O 1
ATOM 2098 N N . VAL A 1 291 ? 44.849 1.492 23.529 1.00 93.50 291 VAL A N 1
ATOM 2099 C CA . VAL A 1 291 ? 43.818 1.682 24.556 1.00 93.50 291 VAL A CA 1
ATOM 2100 C C . VAL A 1 291 ? 44.257 2.774 25.532 1.00 93.50 291 VAL A C 1
ATOM 2102 O O . VAL A 1 291 ? 45.460 3.032 25.639 1.00 93.50 291 VAL A O 1
ATOM 2105 N N . PRO A 1 292 ? 43.320 3.422 26.247 1.00 93.44 292 PRO A N 1
ATOM 2106 C CA . PRO A 1 292 ? 43.652 4.420 27.260 1.00 93.44 292 PRO A CA 1
ATOM 2107 C C . PRO A 1 292 ? 44.665 3.919 28.303 1.00 93.44 292 PRO A C 1
ATOM 2109 O O . PRO A 1 292 ? 44.736 2.729 28.615 1.00 93.44 292 PRO A O 1
ATOM 2112 N N . GLY A 1 293 ? 45.442 4.842 28.876 1.00 90.75 293 GLY A N 1
ATOM 2113 C CA . GLY A 1 293 ? 46.456 4.514 29.882 1.00 90.75 293 GLY A CA 1
ATOM 2114 C C . GLY A 1 293 ? 45.873 3.754 31.081 1.00 90.75 293 GLY A C 1
ATOM 2115 O O . GLY A 1 293 ? 44.866 4.160 31.655 1.00 90.75 293 GLY A O 1
ATOM 2116 N N . GLY A 1 294 ? 46.509 2.640 31.454 1.00 88.44 294 GLY A N 1
ATOM 2117 C CA . GLY A 1 294 ? 46.088 1.775 32.564 1.00 88.44 294 GLY A CA 1
ATOM 2118 C C . GLY A 1 294 ? 45.043 0.712 32.204 1.00 88.44 294 GLY A C 1
ATOM 2119 O O . GLY A 1 294 ? 44.798 -0.180 33.011 1.00 88.44 294 GLY A O 1
ATOM 2120 N N . TRP A 1 295 ? 44.450 0.766 31.010 1.00 94.75 295 TRP A N 1
ATOM 2121 C CA . TRP A 1 295 ? 43.509 -0.248 30.530 1.00 94.75 295 TRP A CA 1
ATOM 2122 C C . TRP A 1 295 ? 44.266 -1.451 29.954 1.00 94.75 295 TRP A C 1
ATOM 2124 O O . TRP A 1 295 ? 45.417 -1.328 29.529 1.00 94.75 295 TRP A O 1
ATOM 2134 N N . SER A 1 296 ? 43.629 -2.624 29.919 1.00 93.31 296 SER A N 1
ATOM 2135 C CA . SER A 1 296 ? 44.229 -3.830 29.328 1.00 93.31 296 SER A CA 1
ATOM 2136 C C . SER A 1 296 ? 43.548 -4.211 28.016 1.00 93.31 296 SER A C 1
ATOM 2138 O O . SER A 1 296 ? 42.376 -3.908 27.797 1.00 93.31 296 SER A O 1
ATOM 2140 N N . SER A 1 297 ? 44.289 -4.857 27.112 1.00 92.44 297 SER A N 1
ATOM 2141 C CA . SER A 1 297 ? 43.738 -5.383 25.861 1.00 92.44 297 SER A CA 1
ATOM 2142 C C . SER A 1 297 ? 44.345 -6.728 25.489 1.00 92.44 297 SER A C 1
ATOM 2144 O O . SER A 1 297 ? 45.538 -6.957 25.705 1.00 92.44 297 SER A O 1
ATOM 2146 N N . ASN A 1 298 ? 43.536 -7.593 24.882 1.00 92.31 298 ASN A N 1
ATOM 2147 C CA . ASN A 1 298 ? 43.941 -8.906 24.402 1.00 92.31 298 ASN A CA 1
ATOM 2148 C C . ASN A 1 298 ? 43.531 -9.104 22.934 1.00 92.31 298 ASN A C 1
ATOM 2150 O O . ASN A 1 298 ? 42.423 -8.749 22.533 1.00 92.31 298 ASN A O 1
ATOM 2154 N N . LEU A 1 299 ? 44.432 -9.686 22.143 1.00 89.56 299 LEU A N 1
ATOM 2155 C CA . LEU A 1 299 ? 44.210 -10.072 20.751 1.00 89.56 299 LEU A CA 1
ATOM 2156 C C . LEU A 1 299 ? 44.365 -11.589 20.653 1.00 89.56 299 LEU A C 1
ATOM 2158 O O . LEU A 1 299 ? 45.482 -12.095 20.725 1.00 89.56 299 LEU A O 1
ATOM 2162 N N . ALA A 1 300 ? 43.261 -12.312 20.476 1.00 77.19 300 ALA A N 1
ATOM 2163 C CA . ALA A 1 300 ? 43.300 -13.775 20.411 1.00 77.19 300 ALA A CA 1
ATOM 2164 C C . ALA A 1 300 ? 43.984 -14.295 19.131 1.00 77.19 300 ALA A C 1
ATOM 2166 O O . ALA A 1 300 ? 44.623 -15.344 19.137 1.00 77.19 300 ALA A O 1
ATOM 2167 N N . SER A 1 301 ? 43.865 -13.569 18.018 1.00 82.81 301 SER A N 1
ATOM 2168 C CA . SER A 1 301 ? 44.511 -13.898 16.742 1.00 82.81 301 SER A CA 1
ATOM 2169 C C . SER A 1 301 ? 44.918 -12.597 16.046 1.00 82.81 301 SER A C 1
ATOM 2171 O O . SER A 1 301 ? 44.148 -12.060 15.253 1.00 82.81 301 SER A O 1
ATOM 2173 N N . PRO A 1 302 ? 46.090 -12.029 16.393 1.00 87.62 302 PRO A N 1
ATOM 2174 C CA . PRO A 1 302 ? 46.503 -10.704 15.935 1.00 87.62 302 PRO A CA 1
ATOM 2175 C C . PRO A 1 302 ? 46.940 -10.686 14.470 1.00 87.62 302 PRO A C 1
ATOM 2177 O O . PRO A 1 302 ? 47.153 -9.606 13.934 1.00 87.62 302 PRO A O 1
ATOM 2180 N N . THR A 1 303 ? 47.088 -11.842 13.821 1.00 91.62 303 THR A N 1
ATOM 2181 C CA . THR A 1 303 ? 47.500 -11.954 12.421 1.00 91.62 303 THR A CA 1
ATOM 2182 C C . THR A 1 303 ? 46.540 -12.835 11.629 1.00 91.62 303 THR A C 1
ATOM 2184 O O . THR A 1 303 ? 46.056 -13.849 12.129 1.00 91.62 303 THR A O 1
ATOM 2187 N N . ALA A 1 304 ? 46.276 -12.461 10.378 1.00 91.44 304 ALA A N 1
ATOM 2188 C CA . ALA A 1 304 ? 45.475 -13.253 9.450 1.00 91.44 304 ALA A CA 1
ATOM 2189 C C . ALA A 1 304 ? 46.041 -13.154 8.030 1.00 91.44 304 ALA A C 1
ATOM 2191 O O . ALA A 1 304 ? 46.323 -12.057 7.549 1.00 91.44 304 ALA A O 1
ATOM 2192 N N . SER A 1 305 ? 46.187 -14.297 7.353 1.00 93.69 305 SER A N 1
ATOM 2193 C CA . SER A 1 305 ? 46.488 -14.338 5.919 1.00 93.69 305 SER A CA 1
ATOM 2194 C C . SER A 1 305 ? 45.178 -14.345 5.139 1.00 93.69 305 SER A C 1
ATOM 2196 O O . SER A 1 305 ? 44.359 -15.251 5.306 1.00 93.69 305 SER A O 1
ATOM 2198 N N . ILE A 1 306 ? 44.958 -13.308 4.333 1.00 93.00 306 ILE A N 1
ATOM 2199 C CA . ILE A 1 306 ? 43.689 -13.059 3.646 1.00 93.00 306 ILE A CA 1
ATOM 2200 C C . ILE A 1 306 ? 43.953 -13.009 2.141 1.00 93.00 306 ILE A C 1
ATOM 2202 O O . ILE A 1 306 ? 44.786 -12.227 1.676 1.00 93.00 306 ILE A O 1
ATOM 2206 N N . ALA A 1 307 ? 43.260 -13.857 1.380 1.00 92.12 307 ALA A N 1
ATOM 2207 C CA . ALA A 1 307 ? 43.330 -13.851 -0.080 1.00 92.12 307 ALA A CA 1
ATOM 2208 C C . ALA A 1 307 ? 42.706 -12.562 -0.655 1.00 92.12 307 ALA A C 1
ATOM 2210 O O . ALA A 1 307 ? 41.808 -12.005 -0.020 1.00 92.12 307 ALA A O 1
ATOM 2211 N N . PRO A 1 308 ? 43.149 -12.076 -1.827 1.00 90.38 308 PRO A N 1
ATOM 2212 C CA . PRO A 1 308 ? 42.529 -10.926 -2.488 1.00 90.38 308 PRO A CA 1
ATOM 2213 C C . PRO A 1 308 ? 41.004 -11.048 -2.619 1.00 90.38 308 PRO A C 1
ATOM 2215 O O . PRO A 1 308 ? 40.488 -12.125 -2.922 1.00 90.38 308 PRO A O 1
ATOM 2218 N N . GLY A 1 309 ? 40.280 -9.958 -2.364 1.00 83.88 309 GLY A N 1
ATOM 2219 C CA . GLY A 1 309 ? 38.814 -9.906 -2.396 1.00 83.88 309 GLY A CA 1
ATOM 2220 C C . GLY A 1 309 ? 38.107 -10.638 -1.246 1.00 83.88 309 GLY A C 1
ATOM 2221 O O . GLY A 1 309 ? 36.880 -10.658 -1.203 1.00 83.88 309 GLY A O 1
ATOM 2222 N N . GLN A 1 310 ? 38.846 -11.253 -0.316 1.00 92.69 310 GLN A N 1
ATOM 2223 C CA . GLN A 1 310 ? 38.291 -11.917 0.866 1.00 92.69 310 GLN A CA 1
ATOM 2224 C C . GLN A 1 310 ? 38.440 -11.049 2.117 1.00 92.69 310 GLN A C 1
ATOM 2226 O O . GLN A 1 310 ? 39.207 -10.084 2.152 1.00 92.69 310 GLN A O 1
ATOM 2231 N N . TYR A 1 311 ? 37.740 -11.438 3.182 1.00 93.50 311 TYR A N 1
ATOM 2232 C CA . TYR A 1 311 ? 37.842 -10.797 4.487 1.00 93.50 311 TYR A CA 1
ATOM 2233 C C . TYR A 1 311 ? 38.022 -11.807 5.629 1.00 93.50 311 TYR A C 1
ATOM 2235 O O . TYR A 1 311 ? 37.750 -13.011 5.504 1.00 93.50 311 TYR A O 1
ATOM 2243 N N . ARG A 1 312 ? 38.497 -11.303 6.769 1.00 93.31 312 ARG A N 1
ATOM 2244 C CA . ARG A 1 312 ? 38.515 -12.013 8.053 1.00 93.31 312 ARG A CA 1
ATOM 2245 C C . ARG A 1 312 ? 38.108 -11.076 9.175 1.00 93.31 312 ARG A C 1
ATOM 2247 O O . ARG A 1 312 ? 38.532 -9.924 9.213 1.00 93.31 312 ARG A O 1
ATOM 2254 N N . ASP A 1 313 ? 37.336 -11.617 10.104 1.00 93.06 313 ASP A N 1
ATOM 2255 C CA . ASP A 1 313 ? 36.941 -10.924 11.321 1.00 93.06 313 ASP A CA 1
ATOM 2256 C C . ASP A 1 313 ? 37.991 -11.194 12.405 1.00 93.06 313 ASP A C 1
ATOM 2258 O O . ASP A 1 313 ? 38.367 -12.339 12.663 1.00 93.06 313 ASP A O 1
ATOM 2262 N N . MET A 1 314 ? 38.504 -10.126 13.010 1.00 91.25 314 MET A N 1
ATOM 2263 C CA . MET A 1 314 ? 39.550 -10.163 14.028 1.00 91.25 314 MET A CA 1
ATOM 2264 C C . MET A 1 314 ? 39.043 -9.468 15.288 1.00 91.25 314 MET A C 1
ATOM 2266 O O . MET A 1 314 ? 38.553 -8.342 15.231 1.00 91.25 314 MET A O 1
ATOM 2270 N N . ALA A 1 315 ? 39.153 -10.141 16.431 1.00 90.56 315 ALA A N 1
ATOM 2271 C CA . ALA A 1 315 ? 38.600 -9.652 17.688 1.00 90.56 315 ALA A CA 1
ATOM 2272 C C . ALA A 1 315 ? 39.668 -9.012 18.587 1.00 90.56 315 ALA A C 1
ATOM 2274 O O . ALA A 1 315 ? 40.759 -9.562 18.774 1.00 90.56 315 ALA A O 1
ATOM 2275 N N . VAL A 1 316 ? 39.311 -7.882 19.196 1.00 91.88 316 VAL A N 1
ATOM 2276 C CA . VAL A 1 316 ? 40.072 -7.204 20.248 1.00 91.88 316 VAL A CA 1
ATOM 2277 C C . VAL A 1 316 ? 39.222 -7.149 21.501 1.00 91.88 316 VAL A C 1
ATOM 2279 O O . VAL A 1 316 ? 38.168 -6.519 21.515 1.00 91.88 316 VAL A O 1
ATOM 2282 N N . GLN A 1 317 ? 39.698 -7.766 22.573 1.00 93.94 317 GLN A N 1
ATOM 2283 C CA . GLN A 1 317 ? 39.108 -7.584 23.889 1.00 93.94 317 GLN A CA 1
ATOM 2284 C C . GLN A 1 317 ? 39.779 -6.398 24.577 1.00 93.94 317 GLN A C 1
ATOM 2286 O O . GLN A 1 317 ? 41.008 -6.333 24.626 1.00 93.94 317 GLN A O 1
ATOM 2291 N N . VAL A 1 318 ? 38.997 -5.474 25.125 1.00 94.62 318 VAL A N 1
ATOM 2292 C CA . VAL A 1 318 ? 39.482 -4.311 25.877 1.00 94.62 318 VAL A CA 1
ATOM 2293 C C . VAL A 1 318 ? 38.801 -4.264 27.234 1.00 94.62 318 VAL A C 1
ATOM 2295 O O . VAL A 1 318 ? 37.577 -4.309 27.314 1.00 94.62 318 VAL A O 1
ATOM 2298 N N . THR A 1 319 ? 39.590 -4.132 28.295 1.00 95.50 319 THR A N 1
ATOM 2299 C CA . THR A 1 319 ? 39.112 -4.039 29.677 1.00 95.50 319 THR A CA 1
ATOM 2300 C C . THR A 1 319 ? 39.501 -2.690 30.257 1.00 95.50 319 THR A C 1
ATOM 2302 O O . THR A 1 319 ? 40.692 -2.362 30.322 1.00 95.50 319 THR A O 1
ATOM 2305 N N . SER A 1 320 ? 38.507 -1.920 30.694 1.00 95.56 320 SER A N 1
ATOM 2306 C CA . SER A 1 320 ? 38.735 -0.649 31.384 1.00 95.56 320 SER A CA 1
ATOM 2307 C C . SER A 1 320 ? 39.312 -0.853 32.786 1.00 95.56 320 SER A C 1
ATOM 2309 O O . SER A 1 320 ? 39.208 -1.938 33.357 1.00 95.56 320 SER A O 1
ATOM 2311 N N . THR A 1 321 ? 39.941 0.172 33.370 1.00 93.44 321 THR A N 1
ATOM 2312 C CA . THR A 1 321 ? 40.278 0.122 34.802 1.00 93.44 321 THR A CA 1
ATOM 2313 C C . THR A 1 321 ? 39.003 0.143 35.637 1.00 93.44 321 THR A C 1
ATOM 2315 O O . THR A 1 321 ? 38.027 0.795 35.275 1.00 93.44 321 THR A O 1
ATOM 2318 N N . SER A 1 322 ? 39.022 -0.502 36.803 1.00 90.12 322 SER A N 1
ATOM 2319 C CA . SER A 1 322 ? 37.905 -0.448 37.759 1.00 90.12 322 SER A CA 1
ATOM 2320 C C . SER A 1 322 ? 37.629 0.962 38.302 1.00 90.12 322 SER A C 1
ATOM 2322 O O . SER A 1 322 ? 36.557 1.210 38.842 1.00 90.12 322 SER A O 1
ATOM 2324 N N . SER A 1 323 ? 38.578 1.889 38.151 1.00 88.56 323 SER A N 1
ATOM 2325 C CA . SER A 1 323 ? 38.476 3.298 38.548 1.00 88.56 323 SER A CA 1
ATOM 2326 C C . SER A 1 323 ? 38.208 4.263 37.385 1.00 88.56 323 SER A C 1
ATOM 2328 O O . SER A 1 323 ? 38.282 5.475 37.586 1.00 88.56 323 SER A O 1
ATOM 2330 N N . ALA A 1 324 ? 37.948 3.768 36.168 1.00 89.38 324 ALA A N 1
ATOM 2331 C CA . ALA A 1 324 ? 37.675 4.631 35.020 1.00 89.38 324 ALA A CA 1
ATOM 2332 C C . ALA A 1 324 ? 36.429 5.502 35.273 1.00 89.38 324 ALA A C 1
ATOM 2334 O O . ALA A 1 324 ? 35.390 5.004 35.707 1.00 89.38 324 ALA A O 1
ATOM 2335 N N . SER A 1 325 ? 36.530 6.808 35.013 1.00 89.44 325 SER A N 1
ATOM 2336 C CA . SER A 1 325 ? 35.392 7.726 35.130 1.00 89.44 325 SER A CA 1
ATOM 2337 C C . SER A 1 325 ? 34.356 7.470 34.035 1.00 89.44 325 SER A C 1
ATOM 2339 O O . SER A 1 325 ? 34.692 6.976 32.963 1.00 89.44 325 SER A O 1
ATOM 2341 N N . ALA A 1 326 ? 33.100 7.843 34.280 1.00 87.00 326 ALA A N 1
ATOM 2342 C CA . ALA A 1 326 ? 32.065 7.772 33.256 1.00 87.00 326 ALA A CA 1
ATOM 2343 C C . ALA A 1 326 ? 32.420 8.666 32.057 1.00 87.00 326 ALA A C 1
ATOM 2345 O O . ALA A 1 326 ? 32.831 9.814 32.237 1.00 87.00 326 ALA A O 1
ATOM 2346 N N . GLY A 1 327 ? 32.250 8.149 30.845 1.00 89.88 327 GLY A N 1
ATOM 2347 C CA . GLY A 1 327 ? 32.584 8.866 29.619 1.00 89.88 327 GLY A CA 1
ATOM 2348 C C . GLY A 1 327 ? 32.924 7.940 28.458 1.00 89.88 327 GLY A C 1
ATOM 2349 O O . GLY A 1 327 ? 32.989 6.720 28.602 1.00 89.88 327 GLY A O 1
ATOM 2350 N N . THR A 1 328 ? 33.146 8.536 27.292 1.00 93.31 328 THR A N 1
ATOM 2351 C CA . THR A 1 328 ? 33.509 7.817 26.068 1.00 93.31 328 THR A CA 1
ATOM 2352 C C . THR A 1 328 ? 35.019 7.833 25.875 1.00 93.31 328 THR A C 1
ATOM 2354 O O . THR A 1 328 ? 35.636 8.896 25.840 1.00 93.31 328 THR A O 1
ATOM 2357 N N . TYR A 1 329 ? 35.607 6.653 25.710 1.00 94.19 329 TYR A N 1
ATOM 2358 C CA . TYR A 1 329 ? 37.038 6.450 25.522 1.00 94.19 329 TYR A CA 1
ATOM 2359 C C . TYR A 1 329 ? 37.308 5.827 24.156 1.00 94.19 329 TYR A C 1
ATOM 2361 O O . TYR A 1 329 ? 36.684 4.840 23.774 1.00 94.19 329 TYR A O 1
ATOM 2369 N N . SER A 1 330 ? 38.253 6.396 23.416 1.00 93.00 330 SER A N 1
ATOM 2370 C CA . SER A 1 330 ? 38.626 5.903 22.091 1.00 93.00 330 SER A CA 1
ATOM 2371 C C . SER A 1 330 ? 39.586 4.718 22.182 1.00 93.00 330 SER A C 1
ATOM 2373 O O . SER A 1 330 ? 40.597 4.773 22.883 1.00 93.00 330 SER A O 1
ATOM 2375 N N . ILE A 1 331 ? 39.292 3.669 21.422 1.00 93.44 331 ILE A N 1
ATOM 2376 C CA . ILE A 1 331 ? 40.161 2.522 21.172 1.00 93.44 331 ILE A CA 1
ATOM 2377 C C . ILE A 1 331 ? 40.656 2.651 19.735 1.00 93.44 331 ILE A C 1
ATOM 2379 O O . ILE A 1 331 ? 39.885 2.515 18.785 1.00 93.44 331 ILE A O 1
ATOM 2383 N N . GLY A 1 332 ? 41.947 2.922 19.570 1.00 91.19 332 GLY A N 1
ATOM 2384 C CA . GLY A 1 332 ? 42.569 2.952 18.251 1.00 91.19 332 GLY A CA 1
ATOM 2385 C C . GLY A 1 332 ? 42.782 1.531 17.748 1.00 91.19 332 GLY A C 1
ATOM 2386 O O . GLY A 1 332 ? 43.392 0.724 18.445 1.00 91.19 332 GLY A O 1
ATOM 2387 N N . LEU A 1 333 ? 42.309 1.223 16.546 1.00 91.81 333 LEU A N 1
ATOM 2388 C CA . LEU A 1 333 ? 42.464 -0.079 15.902 1.00 91.81 333 LEU A CA 1
ATOM 2389 C C . LEU A 1 333 ? 43.148 0.148 14.564 1.00 91.81 333 LEU A C 1
ATOM 2391 O O . LEU A 1 333 ? 42.649 0.903 13.738 1.00 91.81 333 LEU A O 1
ATOM 2395 N N . GLY A 1 334 ? 44.313 -0.455 14.365 1.00 88.88 334 GLY A N 1
ATOM 2396 C CA . GLY A 1 334 ? 45.105 -0.270 13.156 1.00 88.88 334 GLY A CA 1
ATOM 2397 C C . GLY A 1 334 ? 45.557 -1.602 12.603 1.00 88.88 334 GLY A C 1
ATOM 2398 O O . GLY A 1 334 ? 45.884 -2.500 13.365 1.00 88.88 334 GLY A O 1
ATOM 2399 N N . VAL A 1 335 ? 45.603 -1.744 11.289 1.00 88.75 335 VAL A N 1
ATOM 2400 C CA . VAL A 1 335 ? 46.148 -2.938 10.646 1.00 88.75 335 VAL A CA 1
ATOM 2401 C C . VAL A 1 335 ? 47.375 -2.548 9.848 1.00 88.75 335 VAL A C 1
ATOM 2403 O O . VAL A 1 335 ? 47.318 -1.594 9.081 1.00 88.75 335 VAL A O 1
ATOM 2406 N N . GLY A 1 336 ? 48.467 -3.287 10.036 1.00 87.75 336 GLY A N 1
ATOM 2407 C CA . GLY A 1 336 ? 49.657 -3.228 9.189 1.00 87.75 336 GLY A CA 1
ATOM 2408 C C . GLY A 1 336 ? 49.815 -4.521 8.393 1.00 87.75 336 GLY A C 1
ATOM 2409 O O . GLY A 1 336 ? 49.524 -5.600 8.910 1.00 87.75 336 GLY A O 1
ATOM 2410 N N . SER A 1 337 ? 50.282 -4.445 7.149 1.00 84.69 337 SER A N 1
ATOM 2411 C CA . SER A 1 337 ? 50.623 -5.635 6.358 1.00 84.69 337 SER A CA 1
ATOM 2412 C C . SER A 1 337 ? 52.116 -5.975 6.421 1.00 84.69 337 SER A C 1
ATOM 2414 O O . SER A 1 337 ? 52.967 -5.110 6.627 1.00 84.69 337 SER A O 1
ATOM 2416 N N . ASN A 1 338 ? 52.457 -7.242 6.170 1.00 81.75 338 ASN A N 1
ATOM 2417 C CA . ASN A 1 338 ? 53.843 -7.713 6.042 1.00 81.75 338 ASN A CA 1
ATOM 2418 C C . ASN A 1 338 ? 54.571 -7.213 4.773 1.00 81.75 338 ASN A C 1
ATOM 2420 O O . ASN A 1 338 ? 55.719 -7.587 4.549 1.00 81.75 338 ASN A O 1
ATOM 2424 N N . ILE A 1 339 ? 53.910 -6.395 3.947 1.00 74.50 339 ILE A N 1
ATOM 2425 C CA . ILE A 1 339 ? 54.397 -5.916 2.641 1.00 74.50 339 ILE A CA 1
ATOM 2426 C C . ILE A 1 339 ? 54.548 -4.375 2.605 1.00 74.50 339 ILE A C 1
ATOM 2428 O O . ILE A 1 339 ? 54.668 -3.779 1.543 1.00 74.50 339 ILE A O 1
ATOM 2432 N N . ALA A 1 340 ? 54.579 -3.736 3.783 1.00 57.44 340 ALA A N 1
ATOM 2433 C CA . ALA A 1 340 ? 55.012 -2.354 4.054 1.00 57.44 340 ALA A CA 1
ATOM 2434 C C . ALA A 1 340 ? 54.197 -1.166 3.479 1.00 57.44 340 ALA A C 1
ATOM 2436 O O . ALA A 1 340 ? 54.555 -0.030 3.775 1.00 57.44 340 ALA A O 1
ATOM 2437 N N . VAL A 1 341 ? 53.091 -1.367 2.745 1.00 57.09 341 VAL A N 1
ATOM 2438 C CA . VAL A 1 341 ? 52.341 -0.251 2.096 1.00 57.09 341 VAL A CA 1
ATOM 2439 C C . VAL A 1 341 ? 50.900 -0.068 2.606 1.00 57.09 341 VAL A C 1
ATOM 2441 O O . VAL A 1 341 ? 50.163 0.797 2.141 1.00 57.09 341 VAL A O 1
ATOM 2444 N N . HIS A 1 342 ? 50.466 -0.825 3.611 1.00 58.53 342 HIS A N 1
ATOM 2445 C CA . HIS A 1 342 ? 49.065 -0.812 4.032 1.00 58.53 342 HIS A CA 1
ATOM 2446 C C . HIS A 1 342 ? 48.925 -0.644 5.534 1.00 58.53 342 HIS A C 1
ATOM 2448 O O . HIS A 1 342 ? 48.865 -1.626 6.274 1.00 58.53 342 HIS A O 1
ATOM 2454 N N . THR A 1 343 ? 48.875 0.613 5.968 1.00 72.38 343 THR A N 1
ATOM 2455 C CA . THR A 1 343 ? 48.389 0.979 7.293 1.00 72.38 343 THR A CA 1
ATOM 2456 C C . THR A 1 343 ? 47.053 1.689 7.154 1.00 72.38 343 THR A C 1
ATOM 2458 O O . THR A 1 343 ? 46.942 2.734 6.522 1.00 72.38 343 THR A O 1
ATOM 2461 N N . VAL A 1 344 ? 46.023 1.104 7.749 1.00 80.50 344 VAL A N 1
ATOM 2462 C CA . VAL A 1 344 ? 44.712 1.734 7.898 1.00 80.50 344 VAL A CA 1
ATOM 2463 C C . VAL A 1 344 ? 44.338 1.653 9.363 1.00 80.50 344 VAL A C 1
ATOM 2465 O O . VAL A 1 344 ? 44.637 0.662 10.036 1.00 80.50 344 VAL A O 1
ATOM 2468 N N . SER A 1 345 ? 43.723 2.707 9.875 1.00 88.38 345 SER A N 1
ATOM 2469 C CA . SER A 1 345 ? 43.228 2.738 11.238 1.00 88.38 345 SER A CA 1
ATOM 2470 C C . SER A 1 345 ? 41.787 3.209 11.285 1.00 88.38 345 SER A C 1
ATOM 2472 O O . SER A 1 345 ? 41.306 3.936 10.422 1.00 88.38 345 SER A O 1
ATOM 2474 N N . THR A 1 346 ? 41.097 2.751 12.314 1.00 88.50 346 THR A N 1
ATOM 2475 C CA . THR A 1 346 ? 39.766 3.185 12.701 1.00 88.50 346 THR A CA 1
ATOM 2476 C C . THR A 1 346 ? 39.733 3.351 14.216 1.00 88.50 346 THR A C 1
ATOM 2478 O O . THR A 1 346 ? 40.667 2.960 14.927 1.00 88.50 346 THR A O 1
ATOM 2481 N N . VAL A 1 347 ? 38.670 3.960 14.720 1.00 91.50 347 VAL A N 1
ATOM 2482 C CA . VAL A 1 347 ? 38.464 4.174 16.148 1.00 91.50 347 VAL A CA 1
ATOM 2483 C C . VAL A 1 347 ? 37.154 3.513 16.541 1.00 91.50 347 VAL A C 1
ATOM 2485 O O . VAL A 1 347 ? 36.112 3.809 15.966 1.00 91.50 347 VAL A O 1
ATOM 2488 N N . ALA A 1 348 ? 37.224 2.622 17.526 1.00 91.75 348 ALA A N 1
ATOM 2489 C CA . ALA A 1 348 ? 36.053 2.155 18.252 1.00 91.75 348 ALA A CA 1
ATOM 2490 C C . ALA A 1 348 ? 35.909 2.946 19.557 1.00 91.75 348 ALA A C 1
ATOM 2492 O O . ALA A 1 348 ? 36.881 3.510 20.067 1.00 91.75 348 ALA A O 1
ATOM 2493 N N . HIS A 1 349 ? 34.710 2.966 20.124 1.00 94.31 349 HIS A N 1
ATOM 2494 C CA . HIS A 1 349 ? 34.423 3.686 21.357 1.00 94.31 349 HIS A CA 1
ATOM 2495 C C . HIS A 1 349 ? 34.013 2.734 22.482 1.00 94.31 349 HIS A C 1
ATOM 2497 O O . HIS A 1 349 ? 33.053 1.981 22.359 1.00 94.31 349 HIS A O 1
ATOM 2503 N N . TYR A 1 350 ? 34.728 2.811 23.603 1.00 94.62 350 TYR A N 1
ATOM 2504 C CA . TYR A 1 350 ? 34.327 2.207 24.867 1.00 94.62 350 TYR A CA 1
ATOM 2505 C C . TYR A 1 350 ? 33.652 3.273 25.714 1.00 94.62 350 TYR A C 1
ATOM 2507 O O . TYR A 1 350 ? 34.296 4.215 26.179 1.00 94.62 350 TYR A O 1
ATOM 2515 N N . VAL A 1 351 ? 32.359 3.116 25.956 1.00 93.81 351 VAL A N 1
ATOM 2516 C CA . VAL A 1 351 ? 31.602 4.008 26.830 1.00 93.81 351 VAL A CA 1
ATOM 2517 C C . VAL A 1 351 ? 31.606 3.425 28.239 1.00 93.81 351 VAL A C 1
ATOM 2519 O O . VAL A 1 351 ? 30.928 2.437 28.517 1.00 93.81 351 VAL A O 1
ATOM 2522 N N . VAL A 1 352 ? 32.376 4.034 29.144 1.00 91.62 352 VAL A N 1
ATOM 2523 C CA . VAL A 1 352 ? 32.261 3.740 30.574 1.00 91.62 352 VAL A CA 1
ATOM 2524 C C . VAL A 1 352 ? 30.974 4.390 31.047 1.00 91.62 352 VAL A C 1
ATOM 2526 O O . VAL A 1 352 ? 30.865 5.615 31.124 1.00 91.62 352 VAL A O 1
ATOM 2529 N N . THR A 1 353 ? 29.974 3.573 31.333 1.00 83.50 353 THR A N 1
ATOM 2530 C CA . THR A 1 353 ? 28.722 4.065 31.899 1.00 83.50 353 THR A CA 1
ATOM 2531 C C . THR A 1 353 ? 28.958 4.448 33.351 1.00 83.50 353 THR A C 1
ATOM 2533 O O . THR A 1 353 ? 29.683 3.754 34.069 1.00 83.50 353 THR A O 1
ATOM 2536 N N . ALA A 1 354 ? 28.326 5.532 33.807 1.00 69.69 354 ALA A N 1
ATOM 2537 C CA . ALA A 1 354 ? 28.277 5.825 35.234 1.00 69.69 354 ALA A CA 1
ATOM 2538 C C . ALA A 1 354 ? 27.761 4.586 35.986 1.00 69.69 354 ALA A C 1
ATOM 2540 O O . ALA A 1 354 ? 26.899 3.883 35.443 1.00 69.69 354 ALA A O 1
ATOM 2541 N N . PRO A 1 355 ? 28.264 4.297 37.203 1.00 56.72 355 PRO A N 1
ATOM 2542 C CA . PRO A 1 355 ? 27.638 3.300 38.051 1.00 56.72 355 PRO A CA 1
ATOM 2543 C C . PRO A 1 355 ? 26.155 3.633 38.100 1.00 56.72 355 PRO A C 1
ATOM 2545 O O . PRO A 1 355 ? 25.781 4.754 38.457 1.00 56.72 355 PRO A O 1
ATOM 2548 N N . THR A 1 356 ? 25.314 2.690 37.681 1.00 51.56 356 THR A N 1
ATOM 2549 C CA . THR A 1 356 ? 23.884 2.826 37.915 1.00 51.56 356 THR A CA 1
ATOM 2550 C C . THR A 1 356 ? 23.703 3.098 39.406 1.00 51.56 356 THR A C 1
ATOM 2552 O O . THR A 1 356 ? 24.420 2.484 40.211 1.00 51.56 356 THR A O 1
ATOM 2555 N N . PRO A 1 357 ? 22.778 3.991 39.806 1.00 47.28 357 PRO A N 1
ATOM 2556 C CA . PRO A 1 357 ? 22.383 4.073 41.206 1.00 47.28 357 PRO A CA 1
ATOM 2557 C C . PRO A 1 357 ? 22.103 2.647 41.717 1.00 47.28 357 PRO A C 1
ATOM 2559 O O . PRO A 1 357 ? 21.770 1.776 40.901 1.00 47.28 357 PRO A O 1
ATOM 2562 N N . PRO A 1 358 ? 22.309 2.378 43.022 1.00 48.81 358 PRO A N 1
ATOM 2563 C CA . PRO A 1 358 ? 22.209 1.030 43.586 1.00 48.81 358 PRO A CA 1
ATOM 2564 C C . PRO A 1 358 ? 20.957 0.333 43.051 1.00 48.81 358 PRO A C 1
ATOM 2566 O O . PRO A 1 358 ? 19.964 1.034 42.827 1.00 48.81 358 PRO A O 1
ATOM 2569 N N . PRO A 1 359 ? 21.014 -0.995 42.804 1.00 45.47 359 PRO A N 1
ATOM 2570 C CA . PRO A 1 359 ? 19.988 -1.712 42.053 1.00 45.47 359 PRO A CA 1
ATOM 2571 C C . PRO A 1 359 ? 18.631 -1.243 42.534 1.00 45.47 359 PRO A C 1
ATOM 2573 O O . PRO A 1 359 ? 18.393 -1.266 43.745 1.00 45.47 359 PRO A O 1
ATOM 2576 N N . ALA A 1 360 ? 17.817 -0.730 41.603 1.00 55.47 360 ALA A N 1
ATOM 2577 C CA . ALA A 1 360 ? 16.510 -0.195 41.934 1.00 55.47 360 ALA A CA 1
ATOM 2578 C C . ALA A 1 360 ? 15.836 -1.226 42.834 1.00 55.47 360 ALA A C 1
ATOM 2580 O O . ALA A 1 360 ? 15.614 -2.368 42.421 1.00 55.47 360 ALA A O 1
ATOM 2581 N N . SER A 1 361 ? 15.613 -0.855 44.095 1.00 70.62 361 SER A N 1
ATOM 2582 C CA . SER A 1 361 ? 14.809 -1.667 44.990 1.00 70.62 361 SER A CA 1
ATOM 2583 C C . SER A 1 361 ? 13.526 -1.992 44.237 1.00 70.62 361 SER A C 1
ATOM 2585 O O . SER A 1 361 ? 13.016 -1.134 43.513 1.00 70.62 361 SER A O 1
ATOM 2587 N N . CYS A 1 362 ? 13.056 -3.241 44.337 1.00 79.75 362 CYS A N 1
ATOM 2588 C CA . CYS A 1 362 ? 11.807 -3.650 43.701 1.00 79.75 362 CYS A CA 1
ATOM 2589 C C . CYS A 1 362 ? 10.746 -2.571 43.962 1.00 79.75 362 CYS A C 1
ATOM 2591 O O . CYS A 1 362 ? 10.323 -2.360 45.102 1.00 79.75 362 CYS A O 1
ATOM 2593 N N . ALA A 1 363 ? 10.390 -1.848 42.902 1.00 85.88 363 ALA A N 1
ATOM 2594 C CA . ALA A 1 363 ? 9.464 -0.738 42.950 1.00 85.88 363 ALA A CA 1
ATOM 2595 C C . ALA A 1 363 ? 8.145 -1.300 42.454 1.00 85.88 363 ALA A C 1
ATOM 2597 O O . ALA A 1 363 ? 7.974 -1.567 41.262 1.00 85.88 363 ALA A O 1
ATOM 2598 N N . ARG A 1 364 ? 7.260 -1.578 43.408 1.00 89.88 364 ARG A N 1
ATOM 2599 C CA . ARG A 1 364 ? 5.942 -2.113 43.102 1.00 89.88 364 ARG A CA 1
ATOM 2600 C C . ARG A 1 364 ? 5.049 -1.003 42.578 1.00 89.88 364 ARG A C 1
ATOM 2602 O O . ARG A 1 364 ? 5.140 0.136 43.035 1.00 89.88 364 ARG A O 1
ATOM 2609 N N . SER A 1 365 ? 4.177 -1.363 41.651 1.00 91.56 365 SER A N 1
ATOM 2610 C CA . SER A 1 365 ? 3.222 -0.444 41.043 1.00 91.56 365 SER A CA 1
ATOM 2611 C C . SER A 1 365 ? 1.815 -1.001 41.163 1.00 91.56 365 SER A C 1
ATOM 2613 O O . SER A 1 365 ? 1.595 -2.210 41.248 1.00 91.56 365 SER A O 1
ATOM 2615 N N . ASN A 1 366 ? 0.832 -0.106 41.133 1.00 95.56 366 ASN A N 1
ATOM 2616 C CA . ASN A 1 366 ? -0.542 -0.523 40.900 1.00 95.56 366 ASN A CA 1
ATOM 2617 C C . ASN A 1 366 ? -0.605 -1.272 39.556 1.00 95.56 366 ASN A C 1
ATOM 2619 O O . ASN A 1 366 ? -0.044 -0.777 38.573 1.00 95.56 366 ASN A O 1
ATOM 2623 N N . PRO A 1 367 ? -1.248 -2.453 39.481 1.00 95.56 367 PRO A N 1
ATOM 2624 C CA . PRO A 1 367 ? -1.363 -3.163 38.216 1.00 95.56 367 PRO A CA 1
ATOM 2625 C C . PRO A 1 367 ? -2.195 -2.338 37.233 1.00 95.56 367 PRO A C 1
ATOM 2627 O O . PRO A 1 367 ? -3.119 -1.629 37.632 1.00 95.56 367 PRO A O 1
ATOM 2630 N N . GLN A 1 368 ? -1.921 -2.453 35.940 1.00 95.00 368 GLN A N 1
ATOM 2631 C CA . GLN A 1 368 ? -2.857 -1.946 34.943 1.00 95.00 368 GLN A CA 1
ATOM 2632 C C . GLN A 1 368 ? -3.996 -2.951 34.811 1.00 95.00 368 GLN A C 1
ATOM 2634 O O . GLN A 1 368 ? -3.760 -4.150 34.667 1.00 95.00 368 GLN A O 1
ATOM 2639 N N . LEU A 1 369 ? -5.226 -2.452 34.889 1.00 95.75 369 LEU A N 1
ATOM 2640 C CA . LEU A 1 369 ? -6.435 -3.257 34.823 1.00 95.75 369 LEU A CA 1
ATOM 2641 C C . LEU A 1 369 ? -7.347 -2.710 33.732 1.00 95.75 369 LEU A C 1
ATOM 2643 O O . LEU A 1 369 ? -7.696 -1.528 33.747 1.00 95.75 369 LEU A O 1
ATOM 2647 N N . THR A 1 370 ? -7.762 -3.581 32.824 1.00 92.44 370 THR A N 1
ATOM 2648 C CA . THR A 1 370 ? -8.850 -3.309 31.884 1.00 92.44 370 THR A CA 1
ATOM 2649 C C . THR A 1 370 ? -9.993 -4.275 32.158 1.00 92.44 370 THR A C 1
ATOM 2651 O O . THR A 1 370 ? -9.781 -5.406 32.599 1.00 92.44 370 THR A O 1
ATOM 2654 N N . LEU A 1 371 ? -11.210 -3.783 31.963 1.00 94.00 371 LEU A N 1
ATOM 2655 C CA . LEU A 1 371 ? -12.447 -4.534 32.090 1.00 94.00 371 LEU A CA 1
ATOM 2656 C C . LEU A 1 371 ? -13.266 -4.197 30.848 1.00 94.00 371 LEU A C 1
ATOM 2658 O O . LEU A 1 371 ? -13.563 -3.024 30.635 1.00 94.00 371 LEU A O 1
ATOM 2662 N N . SER A 1 372 ? -13.570 -5.198 30.031 1.00 88.88 372 SER A N 1
ATOM 2663 C CA . SER A 1 372 ? -14.348 -5.052 28.800 1.00 88.88 372 SER A CA 1
ATOM 2664 C C . SER A 1 372 ? -15.397 -6.153 28.697 1.00 88.88 372 SER A C 1
ATOM 2666 O O . SER A 1 372 ? -15.272 -7.211 29.312 1.00 88.88 372 SER A O 1
ATOM 2668 N N . GLY A 1 373 ? -16.461 -5.900 27.951 1.00 89.81 373 GLY A N 1
ATOM 2669 C CA . GLY A 1 373 ? -17.574 -6.823 27.763 1.00 89.81 373 GLY A CA 1
ATOM 2670 C C . GLY A 1 373 ? -18.796 -6.079 27.230 1.00 89.81 373 GLY A C 1
ATOM 2671 O O . GLY A 1 373 ? -18.667 -4.907 26.871 1.00 89.81 373 GLY A O 1
ATOM 2672 N N . PRO A 1 374 ? -19.960 -6.741 27.169 1.00 81.19 374 PRO A N 1
ATOM 2673 C CA . PRO A 1 374 ? -21.171 -6.135 26.630 1.00 81.19 374 PRO A CA 1
ATOM 2674 C C . PRO A 1 374 ? -21.572 -4.893 27.439 1.00 81.19 374 PRO A C 1
ATOM 2676 O O . PRO A 1 374 ? -21.608 -4.926 28.670 1.00 81.19 374 PRO A O 1
ATOM 2679 N N . GLY A 1 375 ? -21.855 -3.792 26.736 1.00 78.88 375 GLY A N 1
ATOM 2680 C CA . GLY A 1 375 ? -22.322 -2.538 27.339 1.00 78.88 375 GLY A CA 1
ATOM 2681 C C . GLY A 1 375 ? -23.800 -2.563 27.733 1.00 78.88 375 GLY A C 1
ATOM 2682 O O . GLY A 1 375 ? -24.197 -1.821 28.628 1.00 78.88 375 GLY A O 1
ATOM 2683 N N . THR A 1 376 ? -24.579 -3.458 27.123 1.00 83.31 376 THR A N 1
ATOM 2684 C CA . THR A 1 376 ? -26.014 -3.643 27.358 1.00 83.31 376 THR A CA 1
ATOM 2685 C C . THR A 1 376 ? -26.300 -5.112 27.653 1.00 83.31 376 THR A C 1
ATOM 2687 O O . THR A 1 376 ? -25.755 -5.995 26.992 1.00 83.31 376 THR A O 1
ATOM 2690 N N . VAL A 1 377 ? -27.141 -5.384 28.649 1.00 85.75 377 VAL A N 1
ATOM 2691 C CA . VAL A 1 377 ? -27.499 -6.737 29.107 1.00 85.75 377 VAL A CA 1
ATOM 2692 C C . VAL A 1 377 ? -28.986 -6.831 29.432 1.00 85.75 377 VAL A C 1
ATOM 2694 O O . VAL A 1 377 ? -29.627 -5.823 29.730 1.00 85.75 377 VAL A O 1
ATOM 2697 N N . LYS A 1 378 ? -29.528 -8.052 29.433 1.00 87.19 378 LYS A N 1
ATOM 2698 C CA . LYS A 1 378 ? -30.948 -8.304 29.701 1.00 87.19 378 LYS A CA 1
ATOM 2699 C C . LYS A 1 378 ? -31.162 -9.043 31.025 1.00 87.19 378 LYS A C 1
ATOM 2701 O O . LYS A 1 378 ? -30.302 -9.840 31.422 1.00 87.19 378 LYS A O 1
ATOM 2706 N N . PRO A 1 379 ? -32.286 -8.810 31.725 1.00 88.94 379 PRO A N 1
ATOM 2707 C CA . PRO A 1 379 ? -32.687 -9.638 32.860 1.00 88.94 379 PRO A CA 1
ATOM 2708 C C . PRO A 1 379 ? -32.734 -11.126 32.478 1.00 88.94 379 PRO A C 1
ATOM 2710 O O . PRO A 1 379 ? -33.201 -11.471 31.397 1.00 88.94 379 PRO A O 1
ATOM 2713 N N . GLY A 1 380 ? -32.224 -11.999 33.350 1.00 85.19 380 GLY A N 1
ATOM 2714 C CA . GLY A 1 380 ? -32.153 -13.452 33.123 1.00 85.19 380 GLY A CA 1
ATOM 2715 C C . GLY A 1 380 ? -30.926 -13.950 32.345 1.00 85.19 380 GLY A C 1
ATOM 2716 O O . GLY A 1 380 ? -30.577 -15.128 32.447 1.00 85.19 380 GLY A O 1
ATOM 2717 N N . ASP A 1 381 ? -30.215 -13.077 31.622 1.00 87.88 381 ASP A N 1
ATOM 2718 C CA . ASP A 1 381 ? -29.095 -13.494 30.771 1.00 87.88 381 ASP A CA 1
ATOM 2719 C C . ASP A 1 381 ? -27.783 -13.715 31.539 1.00 87.88 381 ASP A C 1
ATOM 2721 O O . ASP A 1 381 ? -27.440 -13.015 32.503 1.00 87.88 381 ASP A O 1
ATOM 2725 N N . THR A 1 382 ? -26.981 -14.653 31.028 1.00 92.31 382 THR A N 1
ATOM 2726 C CA . THR A 1 382 ? -25.582 -14.863 31.417 1.00 92.31 382 THR A CA 1
ATOM 2727 C C . THR A 1 382 ? -24.645 -14.196 30.411 1.00 92.31 382 THR A C 1
ATOM 2729 O O . THR A 1 382 ? -24.625 -14.549 29.237 1.00 92.31 382 THR A O 1
ATOM 2732 N N . ASN A 1 383 ? -23.810 -13.274 30.887 1.00 92.00 383 ASN A N 1
ATOM 2733 C CA . ASN A 1 383 ? -22.898 -12.467 30.080 1.00 92.00 383 ASN A CA 1
ATOM 2734 C C . ASN A 1 383 ? -21.440 -12.664 30.513 1.00 92.00 383 ASN A C 1
ATOM 2736 O O . ASN A 1 383 ? -21.153 -12.877 31.694 1.00 92.00 383 ASN A O 1
ATOM 2740 N N . THR A 1 384 ? -20.503 -12.556 29.570 1.00 92.44 384 THR A N 1
ATOM 2741 C CA . THR A 1 384 ? -19.064 -12.710 29.832 1.00 92.44 384 THR A CA 1
ATOM 2742 C C . THR A 1 384 ? -18.296 -11.412 29.610 1.00 92.44 384 THR A C 1
ATOM 2744 O O . THR A 1 384 ? -18.452 -10.759 28.583 1.00 92.44 384 THR A O 1
ATOM 2747 N N . TYR A 1 385 ? -17.404 -11.098 30.542 1.00 93.50 385 TYR A N 1
ATOM 2748 C CA . TYR A 1 385 ? -16.528 -9.933 30.557 1.00 93.50 385 TYR A CA 1
ATOM 2749 C C . TYR A 1 385 ? -15.069 -10.388 30.644 1.00 93.50 385 TYR A C 1
ATOM 2751 O O . TYR A 1 385 ? -14.759 -11.413 31.257 1.00 93.50 385 TYR A O 1
ATOM 2759 N N . GLN A 1 386 ? -14.159 -9.618 30.060 1.00 95.19 386 GLN A N 1
ATOM 2760 C CA . GLN A 1 386 ? -12.723 -9.860 30.099 1.00 95.19 386 GLN A CA 1
ATOM 2761 C C . GLN A 1 386 ? -12.052 -8.888 31.068 1.00 95.19 386 GLN A C 1
ATOM 2763 O O . GLN A 1 386 ? -12.190 -7.672 30.959 1.00 95.19 386 GLN A O 1
ATOM 2768 N N . VAL A 1 387 ? -11.301 -9.440 32.018 1.00 94.69 387 VAL A N 1
ATOM 2769 C CA . VAL A 1 387 ? -10.498 -8.704 32.996 1.00 94.69 387 VAL A CA 1
ATOM 2770 C C . VAL A 1 387 ? -9.030 -8.924 32.656 1.00 94.69 387 VAL A C 1
ATOM 2772 O O . VAL A 1 387 ? -8.484 -9.982 32.969 1.00 94.69 387 VAL A O 1
ATOM 2775 N N . SER A 1 388 ? -8.381 -7.958 32.006 1.00 95.00 388 SER A N 1
ATOM 2776 C CA . SER A 1 388 ? -6.951 -8.061 31.687 1.00 95.00 388 SER A CA 1
ATOM 2777 C C . SER A 1 388 ? -6.107 -7.283 32.685 1.00 95.00 388 SER A C 1
ATOM 2779 O O . SER A 1 388 ? -6.347 -6.102 32.950 1.00 95.00 388 SER A O 1
ATOM 2781 N N . ILE A 1 389 ? -5.128 -7.979 33.261 1.00 97.25 389 ILE A N 1
ATOM 2782 C CA . ILE A 1 389 ? -4.225 -7.476 34.293 1.00 97.25 389 ILE A CA 1
ATOM 2783 C C . ILE A 1 389 ? -2.812 -7.476 33.733 1.00 97.25 389 ILE A C 1
ATOM 2785 O O . ILE A 1 389 ? -2.339 -8.517 33.280 1.00 97.25 389 ILE A O 1
ATOM 2789 N N . LYS A 1 390 ? -2.119 -6.344 33.841 1.00 95.56 390 LYS A N 1
ATOM 2790 C CA . LYS A 1 390 ? -0.693 -6.220 33.535 1.00 95.56 390 LYS A CA 1
ATOM 2791 C C . LYS A 1 390 ? 0.090 -5.820 34.776 1.00 95.56 390 LYS A C 1
ATOM 2793 O O . LYS A 1 390 ? -0.261 -4.865 35.474 1.00 95.56 390 LYS A O 1
ATOM 2798 N N . ASN A 1 391 ? 1.165 -6.555 35.039 1.00 96.25 391 ASN A N 1
ATOM 2799 C CA . ASN A 1 391 ? 2.090 -6.253 36.116 1.00 96.25 391 ASN A CA 1
ATOM 2800 C C . ASN A 1 391 ? 3.012 -5.096 35.704 1.00 96.25 391 ASN A C 1
ATOM 2802 O O . ASN A 1 391 ? 3.815 -5.238 34.784 1.00 96.25 391 ASN A O 1
ATOM 2806 N N . LEU A 1 392 ? 2.898 -3.966 36.401 1.00 94.38 392 LEU A N 1
ATOM 2807 C CA . LEU A 1 392 ? 3.715 -2.769 36.180 1.00 94.38 392 LEU A CA 1
ATOM 2808 C C . LEU A 1 392 ? 4.836 -2.602 37.217 1.00 94.38 392 LEU A C 1
ATOM 2810 O O . LEU A 1 392 ? 5.446 -1.534 37.300 1.00 94.38 392 LEU A O 1
ATOM 2814 N N . ASP A 1 393 ? 5.094 -3.624 38.035 1.00 93.31 393 ASP A N 1
ATOM 2815 C CA . ASP A 1 393 ? 6.263 -3.651 38.909 1.00 93.31 393 ASP A CA 1
ATOM 2816 C C . ASP A 1 393 ? 7.538 -3.454 38.079 1.00 93.31 393 ASP A C 1
ATOM 2818 O O . ASP A 1 393 ? 7.613 -3.909 36.932 1.00 93.31 393 ASP A O 1
ATOM 2822 N N . SER A 1 394 ? 8.557 -2.806 38.646 1.00 88.44 394 SER A N 1
ATOM 2823 C CA . SER A 1 394 ? 9.839 -2.650 37.954 1.00 88.44 394 SER A CA 1
ATOM 2824 C C . SER A 1 394 ? 10.463 -4.010 37.625 1.00 88.44 394 SER A C 1
ATOM 2826 O O . SER A 1 394 ? 10.228 -5.005 38.312 1.00 88.44 394 SER A O 1
ATOM 2828 N N . SER A 1 395 ? 11.305 -4.061 36.591 1.00 84.75 395 SER A N 1
ATOM 2829 C CA . SER A 1 395 ? 11.991 -5.293 36.167 1.00 84.75 395 SER A CA 1
ATOM 2830 C C . SER A 1 395 ? 12.896 -5.906 37.247 1.00 84.75 395 SER A C 1
ATOM 2832 O O . SER A 1 395 ? 13.294 -7.062 37.130 1.00 84.75 395 SER A O 1
ATOM 2834 N N . ALA A 1 396 ? 13.190 -5.158 38.318 1.00 83.50 396 ALA A N 1
ATOM 2835 C CA . ALA A 1 396 ? 13.907 -5.624 39.503 1.00 83.50 396 ALA A CA 1
ATOM 2836 C C . ALA A 1 396 ? 13.034 -6.444 40.480 1.00 83.50 396 ALA A C 1
ATOM 2838 O O . ALA A 1 396 ? 13.560 -7.040 41.421 1.00 83.50 396 ALA A O 1
ATOM 2839 N N . CYS A 1 397 ? 11.710 -6.473 40.301 1.00 83.81 397 CYS A N 1
ATOM 2840 C CA . CYS A 1 397 ? 10.798 -7.283 41.103 1.00 83.81 397 CYS A CA 1
ATOM 2841 C C . CYS A 1 397 ? 10.698 -8.723 40.577 1.00 83.81 397 CYS A C 1
ATOM 2843 O O . CYS A 1 397 ? 10.564 -8.963 39.377 1.00 83.81 397 CYS A O 1
ATOM 2845 N N . SER A 1 398 ? 10.673 -9.699 41.490 1.00 87.19 398 SER A N 1
ATOM 2846 C CA . SER A 1 398 ? 10.216 -11.057 41.173 1.00 87.19 398 SER A CA 1
ATOM 2847 C C . SER A 1 398 ? 8.730 -11.051 40.796 1.00 87.19 398 SER A C 1
ATOM 2849 O O . SER A 1 398 ? 8.016 -10.103 41.122 1.00 87.19 398 SER A O 1
ATOM 2851 N N . SER A 1 399 ? 8.236 -12.129 40.178 1.00 90.44 399 SER A N 1
ATOM 2852 C CA . SER A 1 399 ? 6.819 -12.254 39.815 1.00 90.44 399 SER A CA 1
ATOM 2853 C C . SER A 1 399 ? 5.885 -11.936 40.986 1.00 90.44 399 SER A C 1
ATOM 2855 O O . SER A 1 399 ? 6.033 -12.476 42.084 1.00 90.44 399 SER A O 1
ATOM 2857 N N . SER A 1 400 ? 4.903 -11.077 40.725 1.00 94.12 400 SER A N 1
ATOM 2858 C CA . SER A 1 400 ? 3.855 -10.713 41.673 1.00 94.12 400 SER A CA 1
ATOM 2859 C C . SER A 1 400 ? 2.611 -11.553 41.423 1.00 94.12 400 SER A C 1
ATOM 2861 O O . SER A 1 400 ? 2.309 -11.951 40.298 1.00 94.12 400 SER A O 1
ATOM 2863 N N . THR A 1 401 ? 1.880 -11.830 42.497 1.00 96.31 401 THR A N 1
ATOM 2864 C CA . THR A 1 401 ? 0.586 -12.508 42.434 1.00 96.31 401 THR A CA 1
ATOM 2865 C C . THR A 1 401 ? -0.512 -11.488 42.681 1.00 96.31 401 THR A C 1
ATOM 2867 O O . THR A 1 401 ? -0.422 -10.726 43.641 1.00 96.31 401 THR A O 1
ATOM 2870 N N . PHE A 1 402 ? -1.534 -11.471 41.833 1.00 97.00 402 PHE A N 1
ATOM 2871 C CA . PHE A 1 402 ? -2.667 -10.561 41.924 1.00 97.00 402 PHE A CA 1
ATOM 2872 C C . PHE A 1 402 ? -3.943 -11.340 42.231 1.00 97.00 402 PHE A C 1
ATOM 2874 O O . PHE A 1 402 ? -4.302 -12.264 41.498 1.00 97.00 402 PHE A O 1
ATOM 2881 N N . ASP A 1 403 ? -4.603 -10.951 43.316 1.00 97.50 403 ASP A N 1
ATOM 2882 C CA . ASP A 1 403 ? -5.938 -11.395 43.696 1.00 97.50 403 ASP A CA 1
ATOM 2883 C C . ASP A 1 403 ? -6.976 -10.555 42.958 1.00 97.50 403 ASP A C 1
ATOM 2885 O O . ASP A 1 403 ? -6.906 -9.322 42.963 1.00 97.50 403 ASP A O 1
ATOM 2889 N N . ILE A 1 404 ? -7.925 -11.230 42.316 1.00 96.75 404 ILE A N 1
ATOM 2890 C CA . ILE A 1 404 ? -8.986 -10.613 41.528 1.00 96.75 404 ILE A CA 1
ATOM 2891 C C . ILE A 1 404 ? -10.277 -10.697 42.329 1.00 96.75 404 ILE A C 1
ATOM 2893 O O . ILE A 1 404 ? -10.762 -11.785 42.642 1.00 96.75 404 ILE A O 1
ATOM 2897 N N . ALA A 1 405 ? -10.840 -9.536 42.632 1.00 95.31 405 ALA A N 1
ATOM 2898 C CA . ALA A 1 405 ? -12.161 -9.397 43.217 1.00 95.31 405 ALA A CA 1
ATOM 2899 C C . ALA A 1 405 ? -13.084 -8.691 42.226 1.00 95.31 405 ALA A C 1
ATOM 2901 O O . ALA A 1 405 ? -12.655 -7.806 41.485 1.00 95.31 405 ALA A O 1
ATOM 2902 N N . THR A 1 406 ? -14.354 -9.068 42.226 1.00 94.56 406 THR A N 1
ATOM 2903 C CA . THR A 1 406 ? -15.371 -8.486 41.352 1.00 94.56 406 THR A CA 1
ATOM 2904 C C . THR A 1 406 ? -16.558 -8.018 42.173 1.00 94.56 406 THR A C 1
ATOM 2906 O O . THR A 1 406 ? -16.977 -8.668 43.133 1.00 94.56 406 THR A O 1
ATOM 2909 N N . GLU A 1 407 ? -17.072 -6.853 41.803 1.00 94.12 407 GLU A N 1
ATOM 2910 C CA . GLU A 1 407 ? -18.203 -6.194 42.437 1.00 94.12 407 GLU A CA 1
ATOM 2911 C C . GLU A 1 407 ? -19.321 -6.123 41.391 1.00 94.12 407 GLU A C 1
ATOM 2913 O O . GLU A 1 407 ? -19.244 -5.343 40.439 1.00 94.12 407 GLU A O 1
ATOM 2918 N N . VAL A 1 408 ? -20.324 -6.988 41.552 1.00 93.06 408 VAL A N 1
ATOM 2919 C CA . VAL A 1 408 ? -21.548 -7.012 40.740 1.00 93.06 408 VAL A CA 1
ATOM 2920 C C . VAL A 1 408 ? -22.713 -6.389 41.513 1.00 93.06 408 VAL A C 1
ATOM 2922 O O . VAL A 1 408 ? -22.694 -6.392 42.749 1.00 93.06 408 VAL A O 1
ATOM 2925 N N . PRO A 1 409 ? -23.740 -5.870 40.818 1.00 91.62 409 PRO A N 1
ATOM 2926 C CA . PRO A 1 409 ? -24.967 -5.403 41.453 1.00 91.62 409 PRO A CA 1
ATOM 2927 C C . PRO A 1 409 ? -25.620 -6.459 42.356 1.00 91.62 409 PRO A C 1
ATOM 2929 O O . PRO A 1 409 ? -25.520 -7.664 42.127 1.00 91.62 409 PRO A O 1
ATOM 2932 N N . SER A 1 410 ? -26.318 -5.990 43.393 1.00 88.06 410 SER A N 1
ATOM 2933 C CA . SER A 1 410 ? -27.004 -6.869 44.345 1.00 88.06 410 SER A CA 1
ATOM 2934 C C . SER A 1 410 ? -28.008 -7.784 43.635 1.00 88.06 410 SER A C 1
ATOM 2936 O O . SER A 1 410 ? -28.796 -7.327 42.808 1.00 88.06 410 SER A O 1
ATOM 2938 N N . GLY A 1 411 ? -27.978 -9.075 43.970 1.00 87.25 411 GLY A N 1
ATOM 2939 C CA . GLY A 1 411 ? -28.841 -10.098 43.372 1.00 87.25 411 GLY A CA 1
ATOM 2940 C C . GLY A 1 411 ? -28.308 -10.718 42.078 1.00 87.25 411 GLY A C 1
ATOM 2941 O O . GLY A 1 411 ? -28.888 -11.694 41.613 1.00 87.25 411 GLY A O 1
ATOM 2942 N N . TRP A 1 412 ? -27.212 -10.207 41.510 1.00 93.19 412 TRP A N 1
ATOM 2943 C CA . TRP A 1 412 ? -26.565 -10.810 40.342 1.00 93.19 412 TRP A CA 1
ATOM 2944 C C . TRP A 1 412 ? -25.595 -11.902 40.792 1.00 93.19 412 TRP A C 1
ATOM 2946 O O . TRP A 1 412 ? -24.918 -11.761 41.814 1.00 93.19 412 TRP A O 1
ATOM 2956 N N . SER A 1 413 ? -25.509 -12.993 40.032 1.00 93.44 413 SER A N 1
ATOM 2957 C CA . SER A 1 413 ? -24.530 -14.051 40.297 1.00 93.44 413 SER A CA 1
ATOM 2958 C C . SER A 1 413 ? -23.279 -13.856 39.444 1.00 93.44 413 SER A C 1
ATOM 2960 O O . SER A 1 413 ? -23.340 -13.280 38.358 1.00 93.44 413 SER A O 1
ATOM 2962 N N . GLN A 1 414 ? -22.125 -14.303 39.944 1.00 94.38 414 GLN A N 1
ATOM 2963 C CA . GLN A 1 414 ? -20.846 -14.131 39.259 1.00 94.38 414 GLN A CA 1
ATOM 2964 C C . GLN A 1 414 ? -19.907 -15.317 39.453 1.00 94.38 414 GLN A C 1
ATOM 2966 O O . GLN A 1 414 ? -19.898 -15.951 40.510 1.00 94.38 414 GLN A O 1
ATOM 2971 N N . SER A 1 415 ? -19.052 -15.555 38.463 1.00 95.06 415 SER A N 1
ATOM 2972 C CA . SER A 1 415 ? -17.939 -16.498 38.548 1.00 95.06 415 SER A CA 1
ATOM 2973 C C . SER A 1 415 ? -16.736 -16.006 37.750 1.00 95.06 415 SER A C 1
ATOM 2975 O O . SER A 1 415 ? -16.876 -15.573 36.608 1.00 95.06 415 SER A O 1
ATOM 2977 N N . LEU A 1 416 ? -15.543 -16.122 38.328 1.00 94.50 416 LEU A N 1
ATOM 2978 C CA . LEU A 1 416 ? -14.277 -15.878 37.637 1.00 94.50 416 LEU A CA 1
ATOM 2979 C C . LEU A 1 416 ? -13.663 -17.206 37.200 1.00 94.50 416 LEU A C 1
ATOM 2981 O O . LEU A 1 416 ? -13.645 -18.154 37.985 1.00 94.50 416 LEU A O 1
ATOM 2985 N N . SER A 1 417 ? -13.079 -17.254 36.001 1.00 92.31 417 SER A N 1
ATOM 2986 C CA . SER A 1 417 ? -12.322 -18.431 35.551 1.00 92.31 417 SER A CA 1
ATOM 2987 C C . SER A 1 417 ? -11.096 -18.707 36.431 1.00 92.31 417 SER A C 1
ATOM 2989 O O . SER A 1 417 ? -10.677 -19.851 36.595 1.00 92.31 417 SER A O 1
ATOM 2991 N N . THR A 1 418 ? -10.538 -17.668 37.058 1.00 94.19 418 THR A N 1
ATOM 2992 C CA . THR A 1 418 ? -9.587 -17.788 38.165 1.00 94.19 418 THR A CA 1
ATOM 2993 C C . THR A 1 418 ? -9.612 -16.531 39.031 1.00 94.19 418 THR A C 1
ATOM 2995 O O . THR A 1 418 ? -9.746 -15.423 38.526 1.00 94.19 418 THR A O 1
ATOM 2998 N N . GLN A 1 419 ? -9.456 -16.678 40.344 1.00 94.69 419 GLN A N 1
ATOM 2999 C CA . GLN A 1 419 ? -9.424 -15.544 41.279 1.00 94.69 419 GLN A CA 1
ATOM 3000 C C . GLN A 1 419 ? -8.003 -15.031 41.548 1.00 94.69 419 GLN A C 1
ATOM 3002 O O . GLN A 1 419 ? -7.829 -14.064 42.285 1.00 94.69 419 GLN A O 1
ATOM 3007 N N . ARG A 1 420 ? -6.973 -15.677 40.981 1.00 95.81 420 ARG A N 1
ATOM 3008 C CA . ARG A 1 420 ? -5.571 -15.370 41.281 1.00 95.81 420 ARG A CA 1
ATOM 3009 C C . ARG A 1 420 ? -4.672 -15.580 40.068 1.00 95.81 420 ARG A C 1
ATOM 3011 O O . ARG A 1 420 ? -4.713 -16.624 39.414 1.00 95.81 420 ARG A O 1
ATOM 3018 N N . VAL A 1 421 ? -3.817 -14.602 39.774 1.00 95.00 421 VAL A N 1
ATOM 3019 C CA . VAL A 1 421 ? -2.877 -14.660 38.644 1.00 95.00 421 VAL A CA 1
ATOM 3020 C C . VAL A 1 421 ? -1.457 -14.322 39.082 1.00 95.00 421 VAL A C 1
ATOM 3022 O O . VAL A 1 421 ? -1.251 -13.359 39.808 1.00 95.00 421 VAL A O 1
ATOM 3025 N N . ALA A 1 422 ? -0.474 -15.113 38.653 1.00 95.69 422 ALA A N 1
ATOM 3026 C CA . ALA A 1 422 ? 0.943 -14.834 38.881 1.00 95.69 422 ALA A CA 1
ATOM 3027 C C . ALA A 1 422 ? 1.563 -14.298 37.589 1.00 95.69 422 ALA A C 1
ATOM 3029 O O . ALA A 1 422 ? 1.440 -14.934 36.543 1.00 95.69 422 ALA A O 1
ATOM 3030 N N . LEU A 1 423 ? 2.202 -13.131 37.666 1.00 95.31 423 LEU A N 1
ATOM 3031 C CA . LEU A 1 423 ? 2.747 -12.407 36.519 1.00 95.31 423 LEU A CA 1
ATOM 3032 C C . LEU A 1 423 ? 4.168 -11.932 36.827 1.00 95.31 423 LEU A C 1
ATOM 3034 O O . LEU A 1 423 ? 4.400 -11.272 37.845 1.00 95.31 423 LEU A O 1
ATOM 3038 N N . SER A 1 424 ? 5.116 -12.217 35.933 1.00 94.38 424 SER A N 1
ATOM 3039 C CA . SER A 1 424 ? 6.422 -11.545 35.933 1.00 94.38 424 SER A CA 1
ATOM 3040 C C . SER A 1 424 ? 6.248 -10.039 35.709 1.00 94.38 424 SER A C 1
ATOM 3042 O O . SER A 1 424 ? 5.212 -9.610 35.199 1.00 94.38 424 SER A O 1
ATOM 3044 N N . SER A 1 425 ? 7.241 -9.226 36.083 1.00 91.31 425 SER A N 1
ATOM 3045 C CA . SER A 1 425 ? 7.246 -7.794 35.740 1.00 91.31 425 SER A CA 1
ATOM 3046 C C . SER A 1 425 ? 7.028 -7.606 34.228 1.00 91.31 425 SER A C 1
ATOM 3048 O O . SER A 1 425 ? 7.598 -8.341 33.419 1.00 91.31 425 SER A O 1
ATOM 3050 N N . GLY A 1 426 ? 6.125 -6.696 33.851 1.00 89.75 426 GLY A N 1
ATOM 3051 C CA . GLY A 1 426 ? 5.695 -6.448 32.469 1.00 89.75 426 GLY A CA 1
ATOM 3052 C C . GLY A 1 426 ? 4.695 -7.461 31.891 1.00 89.75 426 GLY A C 1
ATOM 3053 O O . GLY A 1 426 ? 4.061 -7.173 30.874 1.00 89.75 426 GLY A O 1
ATOM 3054 N N . GLY A 1 427 ? 4.517 -8.624 32.528 1.00 91.50 427 GLY A N 1
ATOM 3055 C CA . GLY A 1 427 ? 3.622 -9.689 32.072 1.00 91.50 427 GLY A CA 1
ATOM 3056 C C . GLY A 1 427 ? 2.143 -9.324 32.203 1.00 91.50 427 GLY A C 1
ATOM 3057 O O . GLY A 1 427 ? 1.760 -8.573 33.101 1.00 91.50 427 GLY A O 1
ATOM 3058 N N . SER A 1 428 ? 1.306 -9.881 31.324 1.00 94.94 428 SER A N 1
ATOM 3059 C CA . SER A 1 428 ? -0.148 -9.661 31.320 1.00 94.94 428 SER A CA 1
ATOM 3060 C C . SER A 1 428 ? -0.925 -10.978 31.277 1.00 94.94 428 SER A C 1
ATOM 3062 O O . SER A 1 428 ? -0.440 -11.960 30.715 1.00 94.94 428 SER A O 1
ATOM 3064 N N . ARG A 1 429 ? -2.129 -11.012 31.857 1.00 95.44 429 ARG A N 1
ATOM 3065 C CA . ARG A 1 429 ? -3.075 -12.132 31.724 1.00 95.44 429 ARG A CA 1
ATOM 3066 C C . ARG A 1 429 ? -4.512 -11.638 31.752 1.00 95.44 429 ARG A C 1
ATOM 3068 O O . ARG A 1 429 ? -4.860 -10.801 32.582 1.00 95.44 429 ARG A O 1
ATOM 3075 N N . THR A 1 430 ? -5.336 -12.233 30.898 1.00 94.56 430 THR A N 1
ATOM 3076 C CA . THR A 1 430 ? -6.782 -12.011 30.859 1.00 94.56 430 THR A CA 1
ATOM 3077 C C . THR A 1 430 ? -7.513 -13.123 31.604 1.00 94.56 430 THR A C 1
ATOM 3079 O O . THR A 1 430 ? -7.159 -14.298 31.494 1.00 94.56 430 THR A O 1
ATOM 3082 N N . VAL A 1 431 ? -8.518 -12.743 32.387 1.00 92.19 431 VAL A N 1
ATOM 3083 C CA . VAL A 1 431 ? -9.408 -13.631 33.136 1.00 92.19 431 VAL A CA 1
ATOM 3084 C C . VAL A 1 431 ? -10.843 -13.347 32.721 1.00 92.19 431 VAL A C 1
ATOM 3086 O O . VAL A 1 431 ? -11.238 -12.192 32.596 1.00 92.19 431 VAL A O 1
ATOM 3089 N N . THR A 1 432 ? -11.630 -14.400 32.537 1.00 94.81 432 THR A N 1
ATOM 3090 C CA . THR A 1 432 ? -13.034 -14.283 32.146 1.00 94.81 432 THR A CA 1
ATOM 3091 C C . THR A 1 432 ? -13.910 -14.201 33.391 1.00 94.81 432 THR A C 1
ATOM 3093 O O . THR A 1 432 ? -13.859 -15.075 34.259 1.00 94.81 432 THR A O 1
ATOM 3096 N N . LEU A 1 433 ? -14.714 -13.148 33.470 1.00 95.81 433 LEU A N 1
ATOM 3097 C CA . LEU A 1 433 ? -15.763 -12.937 34.457 1.00 95.81 433 LEU A CA 1
ATOM 3098 C C . LEU A 1 433 ? -17.106 -13.254 33.802 1.00 95.81 433 LEU A C 1
ATOM 3100 O O . LEU A 1 433 ? -17.496 -12.608 32.841 1.00 95.81 433 LEU A O 1
ATOM 3104 N N . THR A 1 434 ? -17.821 -14.242 34.319 1.00 95.19 434 THR A N 1
ATOM 3105 C CA . THR A 1 434 ? -19.191 -14.563 33.900 1.00 95.19 434 THR A CA 1
ATOM 3106 C C . THR A 1 434 ? -20.162 -14.003 34.928 1.00 95.19 434 THR A C 1
ATOM 3108 O O . THR A 1 434 ? -19.954 -14.198 36.124 1.00 95.19 434 THR A O 1
ATOM 3111 N N . VAL A 1 435 ? -21.200 -13.304 34.479 1.00 95.62 435 VAL A N 1
ATOM 3112 C CA . VAL A 1 435 ? -22.201 -12.644 35.325 1.00 95.62 435 VAL A CA 1
ATOM 3113 C C . VAL A 1 435 ? -23.586 -13.035 34.835 1.00 95.62 435 VAL A C 1
ATOM 3115 O O . VAL A 1 435 ? -23.869 -12.874 33.654 1.00 95.62 435 VAL A O 1
ATOM 3118 N N . THR A 1 436 ? -24.444 -13.537 35.721 1.00 93.81 436 THR A N 1
ATOM 3119 C CA . THR A 1 436 ? -25.842 -13.857 35.383 1.00 93.81 436 THR A CA 1
ATOM 3120 C C . THR A 1 436 ? -26.783 -12.936 36.134 1.00 93.81 436 THR A C 1
ATOM 3122 O O . THR A 1 436 ? -26.695 -12.815 37.363 1.00 93.81 436 THR A O 1
ATOM 3125 N N . LEU A 1 437 ? -27.671 -12.290 35.387 1.00 93.00 437 LEU A N 1
ATOM 3126 C CA . LEU A 1 437 ? -28.665 -11.372 35.917 1.00 93.00 437 LEU A CA 1
ATOM 3127 C C . LEU A 1 437 ? -29.890 -12.157 36.408 1.00 93.00 437 LEU A C 1
ATOM 3129 O O . LEU A 1 437 ? -30.283 -13.124 35.763 1.00 93.00 437 LEU A O 1
ATOM 3133 N N . PRO A 1 438 ? -30.526 -11.765 37.526 1.00 90.31 438 PRO A N 1
ATOM 3134 C CA . PRO A 1 438 ? -31.822 -12.324 37.890 1.00 90.31 438 PRO A CA 1
ATOM 3135 C C . PRO A 1 438 ? -32.889 -11.874 36.882 1.00 90.31 438 PRO A C 1
ATOM 3137 O O . PRO A 1 438 ? -32.818 -10.756 36.372 1.00 90.31 438 PRO A O 1
ATOM 3140 N N . ASP A 1 439 ? -33.919 -12.694 36.665 1.00 84.62 439 ASP A N 1
ATOM 3141 C CA . ASP A 1 439 ? -35.063 -12.347 35.799 1.00 84.62 439 ASP A CA 1
ATOM 3142 C C . ASP A 1 439 ? -35.769 -11.055 36.249 1.00 84.62 439 ASP A C 1
ATOM 3144 O O . ASP A 1 439 ? -36.375 -10.346 35.457 1.00 84.62 439 ASP A O 1
ATOM 3148 N N . SER A 1 440 ? -35.666 -10.715 37.538 1.00 83.31 440 SER A N 1
ATOM 3149 C CA . SER A 1 440 ? -36.235 -9.503 38.131 1.00 83.31 440 SER A CA 1
ATOM 3150 C C . SER A 1 440 ? -35.284 -8.296 38.115 1.00 83.31 440 SER A C 1
ATOM 3152 O O . SER A 1 440 ? -35.466 -7.371 38.914 1.00 83.31 440 SER A O 1
ATOM 3154 N N . ALA A 1 441 ? -34.200 -8.320 37.332 1.00 85.62 441 ALA A N 1
ATOM 3155 C CA . ALA A 1 441 ? -33.255 -7.208 37.281 1.00 85.62 441 ALA A CA 1
ATOM 3156 C C . ALA A 1 441 ? -33.945 -5.949 36.727 1.00 85.62 441 ALA A C 1
ATOM 3158 O O . ALA A 1 441 ? -34.398 -5.929 35.591 1.00 85.62 441 ALA A O 1
ATOM 3159 N N . ALA A 1 442 ? -34.015 -4.884 37.529 1.00 82.81 442 ALA A N 1
ATOM 3160 C CA . ALA A 1 442 ? -34.585 -3.616 37.080 1.00 82.81 442 ALA A CA 1
ATOM 3161 C C . ALA A 1 442 ? -33.716 -2.975 35.988 1.00 82.81 442 ALA A C 1
ATOM 3163 O O . ALA A 1 442 ? -32.484 -3.019 36.093 1.00 82.81 442 ALA A O 1
ATOM 3164 N N . THR A 1 443 ? -34.360 -2.314 35.027 1.00 84.31 443 THR A N 1
ATOM 3165 C CA . THR A 1 443 ? -33.711 -1.570 33.944 1.00 84.31 443 THR A CA 1
ATOM 3166 C C . THR A 1 443 ? -32.857 -0.398 34.446 1.00 84.31 443 THR A C 1
ATOM 3168 O O . THR A 1 443 ? -32.925 0.023 35.615 1.00 84.31 443 THR A O 1
ATOM 3171 N N . GLY A 1 444 ? -31.995 0.108 33.567 1.00 81.75 444 GLY A N 1
ATOM 3172 C CA . GLY A 1 444 ? -31.125 1.254 33.802 1.00 81.75 444 GLY A CA 1
ATOM 3173 C C . GLY A 1 444 ? -29.663 0.891 34.071 1.00 81.75 444 GLY A C 1
ATOM 3174 O O . GLY A 1 444 ? -29.327 -0.245 34.422 1.00 81.75 444 GLY A O 1
ATOM 3175 N N . ALA A 1 445 ? -28.799 1.903 34.005 1.00 84.69 445 ALA A N 1
ATOM 3176 C CA . ALA A 1 445 ? -27.367 1.785 34.257 1.00 84.69 445 ALA A CA 1
ATOM 3177 C C . ALA A 1 445 ? -27.037 1.128 35.606 1.00 84.69 445 ALA A C 1
ATOM 3179 O O . ALA A 1 445 ? -27.519 1.518 36.680 1.00 84.69 445 ALA A O 1
ATOM 3180 N N . ARG A 1 446 ? -26.150 0.138 35.564 1.00 90.81 446 ARG A N 1
ATOM 3181 C CA . ARG A 1 446 ? -25.505 -0.496 36.715 1.00 90.81 446 ARG A CA 1
ATOM 3182 C C . ARG A 1 446 ? -23.994 -0.424 36.549 1.00 90.81 446 ARG A C 1
ATOM 3184 O O . ARG A 1 446 ? -23.481 -0.210 35.459 1.00 90.81 446 ARG A O 1
ATOM 3191 N N . GLN A 1 447 ? -23.265 -0.565 37.649 1.00 91.31 447 GLN A N 1
ATOM 3192 C CA . GLN A 1 447 ? -21.804 -0.570 37.621 1.00 91.31 447 GLN A CA 1
ATOM 3193 C C . GLN A 1 447 ? -21.306 -1.982 37.874 1.00 91.31 447 GLN A C 1
ATOM 3195 O O . GLN A 1 447 ? -21.600 -2.569 38.916 1.00 91.31 447 GLN A O 1
ATOM 3200 N N . LEU A 1 448 ? -20.521 -2.491 36.932 1.00 92.62 448 LEU A N 1
ATOM 3201 C CA . LEU A 1 448 ? -19.719 -3.686 37.118 1.00 92.62 448 LEU A CA 1
ATOM 3202 C C . LEU A 1 448 ? -18.289 -3.254 37.401 1.00 92.62 448 LEU A C 1
ATOM 3204 O O . LEU A 1 448 ? -17.759 -2.389 36.704 1.00 92.62 448 LEU A O 1
ATOM 3208 N N . ALA A 1 449 ? -17.640 -3.848 38.398 1.00 94.25 449 ALA A N 1
ATOM 3209 C CA . ALA A 1 449 ? -16.236 -3.566 38.643 1.00 94.25 449 ALA A CA 1
ATOM 3210 C C . ALA A 1 449 ? -15.402 -4.812 38.883 1.00 94.25 449 ALA A C 1
ATOM 3212 O O . ALA A 1 449 ? -15.848 -5.793 39.472 1.00 94.25 449 ALA A O 1
ATOM 3213 N N . ALA A 1 450 ? -14.142 -4.710 38.484 1.00 95.69 450 ALA A N 1
ATOM 3214 C CA . ALA A 1 450 ? -13.093 -5.634 38.852 1.00 95.69 450 ALA A CA 1
ATOM 3215 C C . ALA A 1 450 ? -11.999 -4.871 39.597 1.00 95.69 450 ALA A C 1
ATOM 3217 O O . ALA A 1 450 ? -11.719 -3.697 39.329 1.00 95.69 450 ALA A O 1
ATOM 3218 N N . ARG A 1 451 ? -11.361 -5.554 40.536 1.00 97.00 451 ARG A N 1
ATOM 3219 C CA . ARG A 1 451 ? -10.212 -5.072 41.284 1.00 97.00 451 ARG A CA 1
ATOM 3220 C C . ARG A 1 451 ? -9.128 -6.131 41.244 1.00 97.00 451 ARG A C 1
ATOM 3222 O O . ARG A 1 451 ? -9.375 -7.271 41.617 1.00 97.00 451 ARG A O 1
ATOM 3229 N N . ALA A 1 452 ? -7.930 -5.726 40.850 1.00 97.12 452 ALA A N 1
ATOM 3230 C CA . ALA A 1 452 ? -6.732 -6.542 40.957 1.00 97.12 452 ALA A CA 1
ATOM 3231 C C . ALA A 1 452 ? -5.849 -5.970 42.066 1.00 97.12 452 ALA A C 1
ATOM 3233 O O . ALA A 1 452 ? -5.474 -4.799 42.011 1.00 97.12 452 ALA A O 1
ATOM 3234 N N . THR A 1 453 ? -5.524 -6.785 43.066 1.00 97.31 453 THR A N 1
ATOM 3235 C CA . THR A 1 453 ? -4.725 -6.389 44.233 1.00 97.31 453 THR A CA 1
ATOM 3236 C C . THR A 1 453 ? -3.512 -7.293 44.353 1.00 97.31 453 THR A C 1
ATOM 3238 O O . THR A 1 453 ? -3.648 -8.511 44.311 1.00 97.31 453 THR A O 1
ATOM 3241 N N . ASN A 1 454 ? -2.320 -6.728 44.526 1.00 95.75 454 ASN A N 1
ATOM 3242 C CA . ASN A 1 454 ? -1.122 -7.529 44.751 1.00 95.75 454 ASN A CA 1
ATOM 3243 C C . ASN A 1 454 ? -1.228 -8.266 46.101 1.00 95.75 454 ASN A C 1
ATOM 3245 O O . ASN A 1 454 ? -1.280 -7.640 47.159 1.00 95.75 454 ASN A O 1
ATOM 3249 N N . ALA A 1 455 ? -1.231 -9.599 46.068 1.00 93.12 455 ALA A N 1
ATOM 3250 C CA . ALA A 1 455 ? -1.434 -10.460 47.232 1.00 93.12 455 ALA A CA 1
ATOM 3251 C C . ALA A 1 455 ? -0.331 -10.296 48.294 1.00 93.12 455 ALA A C 1
ATOM 3253 O O . ALA A 1 455 ? -0.583 -10.441 49.487 1.00 93.12 455 ALA A O 1
ATOM 3254 N N . GLY A 1 456 ? 0.897 -9.976 47.865 1.00 88.88 456 GLY A N 1
ATOM 3255 C CA . GLY A 1 456 ? 2.038 -9.751 48.758 1.00 88.88 456 GLY A CA 1
ATOM 3256 C C . GLY A 1 456 ? 2.229 -8.292 49.184 1.00 88.88 456 GLY A C 1
ATOM 3257 O O . GLY A 1 456 ? 3.091 -8.018 50.013 1.00 88.88 456 GLY A O 1
ATOM 3258 N N . ALA A 1 457 ? 1.475 -7.354 48.603 1.00 90.88 457 ALA A N 1
ATOM 3259 C CA . ALA A 1 457 ? 1.556 -5.929 48.911 1.00 90.88 457 ALA A CA 1
ATOM 3260 C C . ALA A 1 457 ? 0.217 -5.245 48.587 1.00 90.88 457 ALA A C 1
ATOM 3262 O O . ALA A 1 457 ? 0.060 -4.590 47.559 1.00 90.88 457 ALA A O 1
ATOM 3263 N N . THR A 1 458 ? -0.764 -5.411 49.470 1.00 93.19 458 THR A N 1
ATOM 3264 C CA . THR A 1 458 ? -2.177 -5.082 49.216 1.00 93.19 458 THR A CA 1
ATOM 3265 C C . THR A 1 458 ? -2.475 -3.596 49.009 1.00 93.19 458 THR A C 1
ATOM 3267 O O . THR A 1 458 ? -3.545 -3.257 48.509 1.00 93.19 458 THR A O 1
ATOM 3270 N N . SER A 1 459 ? -1.531 -2.705 49.335 1.00 92.00 459 SER A N 1
ATOM 3271 C CA . SER A 1 459 ? -1.602 -1.282 48.986 1.00 92.00 459 SER A CA 1
ATOM 3272 C C . SER A 1 459 ? -1.544 -1.032 47.476 1.00 92.00 459 SER A C 1
ATOM 3274 O O . SER A 1 459 ? -1.973 0.029 47.033 1.00 92.00 459 SER A O 1
ATOM 3276 N N . TYR A 1 460 ? -1.029 -1.991 46.694 1.00 95.38 460 TYR A N 1
ATOM 3277 C CA . TYR A 1 460 ? -0.983 -1.917 45.237 1.00 95.38 460 TYR A CA 1
ATOM 3278 C C . TYR A 1 460 ? -2.203 -2.607 44.639 1.00 95.38 460 TYR A C 1
ATOM 3280 O O . TYR A 1 460 ? -2.266 -3.836 44.526 1.00 95.38 460 TYR A O 1
ATOM 3288 N N . SER A 1 461 ? -3.198 -1.803 44.293 1.00 95.44 461 SER A N 1
ATOM 3289 C CA . SER A 1 461 ? -4.499 -2.261 43.832 1.00 95.44 461 SER A CA 1
ATOM 3290 C C . SER A 1 461 ? -5.042 -1.287 42.798 1.00 95.44 461 SER A C 1
ATOM 3292 O O . SER A 1 461 ? -5.034 -0.078 43.020 1.00 95.44 461 SER A O 1
ATOM 3294 N N . THR A 1 462 ? -5.571 -1.814 41.699 1.00 97.12 462 THR A N 1
ATOM 3295 C CA . THR A 1 462 ? -6.321 -1.020 40.722 1.00 97.12 462 THR A CA 1
ATOM 3296 C C . THR A 1 462 ? -7.730 -1.569 40.648 1.00 97.12 462 THR A C 1
ATOM 3298 O O . THR A 1 462 ? -7.931 -2.778 40.539 1.00 97.12 462 THR A O 1
ATOM 3301 N N . ARG A 1 463 ? -8.711 -0.668 40.707 1.00 96.81 463 ARG A N 1
ATOM 3302 C CA . ARG A 1 463 ? -10.121 -0.959 40.451 1.00 96.81 463 ARG A CA 1
ATOM 3303 C C . ARG A 1 463 ? -10.510 -0.314 39.133 1.00 96.81 463 ARG A C 1
ATOM 3305 O O . ARG A 1 463 ? -10.236 0.866 38.927 1.00 96.81 463 ARG A O 1
ATOM 3312 N N . LYS A 1 464 ? -11.192 -1.067 38.282 1.00 94.31 464 LYS A N 1
ATOM 3313 C CA . LYS A 1 464 ? -11.823 -0.555 37.071 1.00 94.31 464 LYS A CA 1
ATOM 3314 C C . LYS A 1 464 ? -13.298 -0.904 37.132 1.00 94.31 464 LYS A C 1
ATOM 3316 O O . LYS A 1 464 ? -13.641 -2.045 37.431 1.00 94.31 464 LYS A O 1
ATOM 3321 N N . SER A 1 465 ? -14.148 0.082 36.881 1.00 94.06 465 SER A N 1
ATOM 3322 C CA . SER A 1 465 ? -15.574 -0.132 36.670 1.00 94.06 465 SER A CA 1
ATOM 3323 C C . SER A 1 465 ? -15.965 0.266 35.263 1.00 94.06 465 SER A C 1
ATOM 3325 O O . SER A 1 465 ? -15.381 1.193 34.698 1.00 94.06 465 SER A O 1
ATOM 3327 N N . ILE A 1 466 ? -16.948 -0.448 34.733 1.00 86.81 466 ILE A N 1
ATOM 3328 C CA . ILE A 1 466 ? -17.636 -0.113 33.496 1.00 86.81 466 ILE A CA 1
ATOM 3329 C C . ILE A 1 466 ? -19.135 0.024 33.791 1.00 86.81 466 ILE A C 1
ATOM 3331 O O . ILE A 1 466 ? -19.664 -0.732 34.620 1.00 86.81 466 ILE A O 1
ATOM 3335 N N . PRO A 1 467 ? -19.819 0.989 33.155 1.00 88.69 467 PRO A N 1
ATOM 3336 C CA . PRO A 1 467 ? -21.269 0.992 33.140 1.00 88.69 467 PRO A CA 1
ATOM 3337 C C . PRO A 1 467 ? -21.768 -0.204 32.323 1.00 88.69 467 PRO A C 1
ATOM 3339 O O . PRO A 1 467 ? -21.180 -0.552 31.302 1.00 88.69 467 PRO A O 1
ATOM 3342 N N . VAL A 1 468 ? -22.846 -0.819 32.793 1.00 87.38 468 VAL A N 1
ATOM 3343 C CA . VAL A 1 468 ? -23.597 -1.848 32.079 1.00 87.38 468 VAL A CA 1
ATOM 3344 C C . VAL A 1 468 ? -25.064 -1.441 32.125 1.00 87.38 468 VAL A C 1
ATOM 3346 O O . VAL A 1 468 ? -25.621 -1.269 33.212 1.00 87.38 468 VAL A O 1
ATOM 3349 N N . GLU A 1 469 ? -25.679 -1.263 30.966 1.00 90.12 469 GLU A N 1
ATOM 3350 C CA . GLU A 1 469 ? -27.077 -0.871 30.840 1.00 90.12 469 GLU A CA 1
ATOM 3351 C C . GLU A 1 469 ? -27.973 -2.112 30.882 1.00 90.12 469 GLU A C 1
ATOM 3353 O O . GLU A 1 469 ? -27.837 -3.007 30.050 1.00 90.12 469 GLU A O 1
ATOM 3358 N N . VAL A 1 470 ? -28.877 -2.194 31.864 1.00 88.06 470 VAL A N 1
ATOM 3359 C CA . VAL A 1 470 ? -29.889 -3.259 31.903 1.00 88.06 470 VAL A CA 1
ATOM 3360 C C . VAL A 1 470 ? -31.093 -2.789 31.106 1.00 88.06 470 VAL A C 1
ATOM 3362 O O . VAL A 1 470 ? -31.732 -1.813 31.499 1.00 88.06 470 VAL A O 1
ATOM 3365 N N . GLN A 1 471 ? -31.423 -3.479 30.023 1.00 83.06 471 GLN A N 1
ATOM 3366 C CA . GLN A 1 471 ? -32.592 -3.165 29.205 1.00 83.06 471 GLN A CA 1
ATOM 3367 C C . GLN A 1 471 ? -33.581 -4.330 29.227 1.00 83.06 471 GLN A C 1
ATOM 3369 O O . GLN A 1 471 ? -33.191 -5.494 29.132 1.00 83.06 471 GLN A O 1
ATOM 3374 N N . ASP A 1 472 ? -34.858 -3.995 29.399 1.00 62.56 472 ASP A N 1
ATOM 3375 C CA . ASP A 1 472 ? -35.975 -4.907 29.168 1.00 62.56 472 ASP A CA 1
ATOM 3376 C C . ASP A 1 472 ? -36.353 -4.809 27.684 1.00 62.56 472 ASP A C 1
ATOM 3378 O O . ASP A 1 472 ? -36.158 -3.761 27.070 1.00 62.56 472 ASP A O 1
ATOM 3382 N N . ASN A 1 473 ? -36.863 -5.886 27.094 1.00 47.72 473 ASN A N 1
ATOM 3383 C CA . ASN A 1 473 ? -37.108 -5.983 25.649 1.00 47.72 473 ASN A CA 1
ATOM 3384 C C . ASN A 1 473 ? -38.252 -5.078 25.134 1.00 47.72 473 ASN A C 1
ATOM 3386 O O . ASN A 1 473 ? -38.596 -5.182 23.961 1.00 47.72 473 ASN A O 1
ATOM 3390 N N . ASP A 1 474 ? -38.810 -4.198 25.969 1.00 42.19 474 ASP A N 1
ATOM 3391 C CA . ASP A 1 474 ? -40.000 -3.399 25.656 1.00 42.19 474 ASP A CA 1
ATOM 3392 C C . ASP A 1 474 ? -39.750 -1.875 25.567 1.00 42.19 474 ASP A C 1
ATOM 3394 O O . ASP A 1 474 ? -40.715 -1.121 25.450 1.00 42.19 474 ASP A O 1
ATOM 3398 N N . ASP A 1 475 ? -38.500 -1.391 25.596 1.00 36.06 475 ASP A N 1
ATOM 3399 C CA . ASP A 1 475 ? -38.211 0.053 25.488 1.00 36.06 475 ASP A CA 1
ATOM 3400 C C . ASP A 1 475 ? -37.236 0.373 24.340 1.00 36.06 475 ASP A C 1
ATOM 3402 O O . ASP A 1 475 ? -36.013 0.369 24.490 1.00 36.06 475 ASP A O 1
ATOM 3406 N N . GLU A 1 476 ? -37.803 0.655 23.164 1.00 47.81 476 GLU A N 1
ATOM 3407 C CA . GLU A 1 476 ? -37.136 1.419 22.109 1.00 47.81 476 GLU A CA 1
ATOM 3408 C C . GLU A 1 476 ? -36.882 2.850 22.614 1.00 47.81 476 GLU A C 1
ATOM 3410 O O . GLU A 1 476 ? -37.760 3.709 22.522 1.00 47.81 476 GLU A O 1
ATOM 3415 N N . SER A 1 477 ? -35.692 3.137 23.156 1.00 33.12 477 SER A N 1
ATOM 3416 C CA . SER A 1 477 ? -35.210 4.510 23.394 1.00 33.12 477 SER A CA 1
ATOM 3417 C C . SER A 1 477 ? -33.709 4.582 23.710 1.00 33.12 477 SER A C 1
ATOM 3419 O O . SER A 1 477 ? -33.155 3.703 24.366 1.00 33.12 477 SER A O 1
ATOM 3421 N N . PRO A 1 478 ? -33.094 5.744 23.438 1.00 36.16 478 PRO A N 1
ATOM 3422 C CA . PRO A 1 478 ? -32.502 6.133 22.168 1.00 36.16 478 PRO A CA 1
ATOM 3423 C C . PRO A 1 478 ? -31.120 5.487 21.966 1.00 36.16 478 PRO A C 1
ATOM 3425 O O . PRO A 1 478 ? -30.345 5.296 22.904 1.00 36.16 478 PRO A O 1
ATOM 3428 N N . VAL A 1 479 ? -30.805 5.204 20.708 1.00 34.50 479 VAL A N 1
ATOM 3429 C CA . VAL A 1 479 ? -29.483 4.806 20.217 1.00 34.50 479 VAL A CA 1
ATOM 3430 C C . VAL A 1 479 ? -28.411 5.675 20.884 1.00 34.50 479 VAL A C 1
ATOM 3432 O O . VAL A 1 479 ? -28.510 6.906 20.896 1.00 34.50 479 VAL A O 1
ATOM 3435 N N . LYS A 1 480 ? -27.389 5.035 21.469 1.00 30.88 480 LYS A N 1
ATOM 3436 C CA . LYS A 1 480 ? -26.098 5.678 21.763 1.00 30.88 480 LYS A CA 1
ATOM 3437 C C . LYS A 1 480 ? -25.768 6.544 20.540 1.00 30.88 480 LYS A C 1
ATOM 3439 O O . LYS A 1 480 ? -25.795 5.969 19.458 1.00 30.88 480 LYS A O 1
ATOM 3444 N N . PRO A 1 481 ? -25.524 7.868 20.659 1.00 30.95 481 PRO A N 1
ATOM 3445 C CA . PRO A 1 481 ? -25.291 8.695 19.479 1.00 30.95 481 PRO A CA 1
ATOM 3446 C C . PRO A 1 481 ? -24.259 7.972 18.616 1.00 30.95 481 PRO A C 1
ATOM 3448 O O . PRO A 1 481 ? -23.249 7.539 19.194 1.00 30.95 481 PRO A O 1
ATOM 3451 N N . PRO A 1 482 ? -24.563 7.726 17.325 1.00 41.59 482 PRO A N 1
ATOM 3452 C CA . PRO A 1 482 ? -23.694 6.929 16.489 1.00 41.59 482 PRO A CA 1
ATOM 3453 C C . PRO A 1 482 ? -22.301 7.513 16.653 1.00 41.59 482 PRO A C 1
ATOM 3455 O O . PRO A 1 482 ? -22.110 8.730 16.557 1.00 41.59 482 PRO A O 1
ATOM 3458 N N . VAL A 1 483 ? -21.327 6.667 16.986 1.00 41.91 483 VAL A N 1
ATOM 3459 C CA . VAL A 1 483 ? -19.966 7.028 16.611 1.00 41.91 483 VAL A CA 1
ATOM 3460 C C . VAL A 1 483 ? -20.083 7.117 15.102 1.00 41.91 483 VAL A C 1
ATOM 3462 O O . VAL A 1 483 ? -20.316 6.092 14.469 1.00 41.91 483 VAL A O 1
ATOM 3465 N N . VAL A 1 484 ? -20.116 8.338 14.565 1.00 48.84 484 VAL A N 1
ATOM 3466 C CA . VAL A 1 484 ? -20.150 8.560 13.124 1.00 48.84 484 VAL A CA 1
ATOM 3467 C C . VAL A 1 484 ? -18.848 7.959 12.632 1.00 48.84 484 VAL A C 1
ATOM 3469 O O . VAL A 1 484 ? -17.784 8.555 12.790 1.00 48.84 484 VAL A O 1
ATOM 3472 N N . ARG A 1 485 ? -18.920 6.704 12.191 1.00 59.47 485 ARG A N 1
ATOM 3473 C CA . ARG A 1 485 ? -17.791 6.016 11.592 1.00 59.47 485 ARG A CA 1
ATOM 3474 C C . ARG A 1 485 ? -17.645 6.649 10.233 1.00 59.47 485 ARG A C 1
ATOM 3476 O O . ARG A 1 485 ? -18.542 6.522 9.403 1.00 59.47 485 ARG A O 1
ATOM 3483 N N . LYS A 1 486 ? -16.560 7.380 10.042 1.00 76.19 486 LYS A N 1
ATOM 3484 C CA . LYS A 1 486 ? -16.257 7.911 8.727 1.00 76.19 486 LYS A CA 1
ATOM 3485 C C . LYS A 1 486 ? -15.694 6.771 7.899 1.00 76.19 486 LYS A C 1
ATOM 3487 O O . LYS A 1 486 ? -14.762 6.088 8.323 1.00 76.19 486 LYS A O 1
ATOM 3492 N N . ALA A 1 487 ? -16.343 6.510 6.771 1.00 86.06 487 ALA A N 1
ATOM 3493 C CA . ALA A 1 487 ? -15.898 5.478 5.854 1.00 86.06 487 ALA A CA 1
ATOM 3494 C C . ALA A 1 487 ? -14.473 5.796 5.388 1.00 86.06 487 ALA A C 1
ATOM 3496 O O . ALA A 1 487 ? -14.125 6.962 5.204 1.00 86.06 487 ALA A O 1
ATOM 3497 N N . HIS A 1 488 ? -13.660 4.765 5.181 1.00 93.25 488 HIS A N 1
ATOM 3498 C CA . HIS A 1 488 ? -12.322 4.889 4.599 1.00 93.25 488 HIS A CA 1
ATOM 3499 C C . HIS A 1 488 ? -11.315 5.713 5.425 1.00 93.25 488 HIS A C 1
ATOM 3501 O O . HIS A 1 488 ? -10.290 6.101 4.884 1.00 93.25 488 HIS A O 1
ATOM 3507 N N . ASP A 1 489 ? -11.563 5.985 6.709 1.00 94.31 489 ASP A N 1
ATOM 3508 C CA . ASP A 1 489 ? -10.602 6.646 7.608 1.00 94.31 489 ASP A CA 1
ATOM 3509 C C . ASP A 1 489 ? -9.635 5.604 8.205 1.00 94.31 489 ASP A C 1
ATOM 3511 O O . ASP A 1 489 ? -9.996 4.891 9.144 1.00 94.31 489 ASP A O 1
ATOM 3515 N N . PHE A 1 490 ? -8.427 5.443 7.651 1.00 93.94 490 PHE A N 1
ATOM 3516 C CA . PHE A 1 490 ? -7.470 4.420 8.109 1.00 93.94 490 PHE A CA 1
ATOM 3517 C C . PHE A 1 490 ? -6.572 4.896 9.258 1.00 93.94 490 PHE A C 1
ATOM 3519 O O . PHE A 1 490 ? -5.823 4.086 9.814 1.00 93.94 490 PHE A O 1
ATOM 3526 N N . ASP A 1 491 ? -6.583 6.184 9.611 1.00 91.31 491 ASP A N 1
ATOM 3527 C CA . ASP A 1 491 ? -5.700 6.739 10.643 1.00 91.31 491 ASP A CA 1
ATOM 3528 C C . ASP A 1 491 ? -6.408 7.444 11.812 1.00 91.31 491 ASP A C 1
ATOM 3530 O O . ASP A 1 491 ? -5.747 7.816 12.791 1.00 91.31 491 ASP A O 1
ATOM 3534 N N . GLY A 1 492 ? -7.737 7.502 11.768 1.00 90.19 492 GLY A N 1
ATOM 3535 C CA . GLY A 1 492 ? -8.616 8.011 12.812 1.00 90.19 492 GLY A CA 1
ATOM 3536 C C . GLY A 1 492 ? -8.609 9.534 12.916 1.00 90.19 492 GLY A C 1
ATOM 3537 O O . GLY A 1 492 ? -8.895 10.063 13.999 1.00 90.19 492 GLY A O 1
ATOM 3538 N N . ASP A 1 493 ? -8.213 10.246 11.858 1.00 85.94 493 ASP A N 1
ATOM 3539 C CA . ASP A 1 493 ? -8.168 11.710 11.850 1.00 85.94 493 ASP A CA 1
ATOM 3540 C C . ASP A 1 493 ? -9.540 12.359 11.596 1.00 85.94 493 ASP A C 1
ATOM 3542 O O . ASP A 1 493 ? -9.703 13.570 11.795 1.00 85.94 493 ASP A O 1
ATOM 3546 N N . GLY A 1 494 ? -10.548 11.550 11.261 1.00 87.62 494 GLY A N 1
ATOM 3547 C CA . GLY A 1 494 ? -11.890 12.005 10.956 1.00 87.62 494 GLY A CA 1
ATOM 3548 C C . GLY A 1 494 ? -12.037 12.555 9.539 1.00 87.62 494 GLY A C 1
ATOM 3549 O O . GLY A 1 494 ? -12.960 13.339 9.313 1.00 87.62 494 GLY A O 1
ATOM 3550 N N . GLN A 1 495 ? -11.179 12.179 8.598 1.00 92.06 495 GLN A N 1
ATOM 3551 C CA . GLN A 1 495 ? -11.355 12.381 7.163 1.00 92.06 495 GLN A CA 1
ATOM 3552 C C . GLN A 1 495 ? -11.269 11.027 6.455 1.00 92.06 495 GLN A C 1
ATOM 3554 O O . GLN A 1 495 ? -10.520 10.139 6.849 1.00 92.06 495 GLN A O 1
ATOM 3559 N N . SER A 1 496 ? -12.045 10.857 5.391 1.00 95.25 496 SER A N 1
ATOM 3560 C CA . SER A 1 496 ? -11.903 9.694 4.524 1.00 95.25 496 SER A CA 1
ATOM 3561 C C . SER A 1 496 ? -10.571 9.748 3.770 1.00 95.25 496 SER A C 1
ATOM 3563 O O . SER A 1 496 ? -10.156 10.787 3.250 1.00 95.25 496 SER A O 1
ATOM 3565 N N . ASP A 1 497 ? -9.931 8.594 3.639 1.00 96.00 497 ASP A N 1
ATOM 3566 C CA . ASP A 1 497 ? -8.734 8.388 2.836 1.00 96.00 497 ASP A CA 1
ATOM 3567 C C . ASP A 1 497 ? -9.075 7.686 1.515 1.00 96.00 497 ASP A C 1
ATOM 3569 O O . ASP A 1 497 ? -10.194 7.229 1.284 1.00 96.00 497 ASP A O 1
ATOM 3573 N N . ILE A 1 498 ? -8.081 7.545 0.633 1.00 96.06 498 ILE A N 1
ATOM 3574 C CA . ILE A 1 498 ? -8.213 6.734 -0.582 1.00 96.06 498 ILE A CA 1
ATOM 3575 C C . ILE A 1 498 ? -7.241 5.563 -0.543 1.00 96.06 498 ILE A C 1
ATOM 3577 O O . ILE A 1 498 ? -6.027 5.751 -0.658 1.00 96.06 498 ILE A O 1
ATOM 3581 N N . PHE A 1 499 ? -7.770 4.341 -0.464 1.00 96.25 499 PHE A N 1
ATOM 3582 C CA . PHE A 1 499 ? -6.973 3.139 -0.677 1.00 96.25 499 PHE A CA 1
ATOM 3583 C C . PHE A 1 499 ? -6.808 2.881 -2.176 1.00 96.25 499 PHE A C 1
ATOM 3585 O O . PHE A 1 499 ? -7.761 2.603 -2.897 1.00 96.25 499 PHE A O 1
ATOM 3592 N N . TRP A 1 500 ? -5.578 2.937 -2.662 1.00 95.75 500 TRP A N 1
ATOM 3593 C CA . TRP A 1 500 ? -5.223 2.632 -4.038 1.00 95.75 500 TRP A CA 1
ATOM 3594 C C . TRP A 1 500 ? -4.603 1.250 -4.146 1.00 95.75 500 TRP A C 1
ATOM 3596 O O . TRP A 1 500 ? -3.669 0.905 -3.418 1.00 95.75 500 TRP A O 1
ATOM 3606 N N . ARG A 1 501 ? -5.054 0.498 -5.145 1.00 94.56 501 ARG A N 1
ATOM 3607 C CA . ARG A 1 501 ? -4.525 -0.810 -5.501 1.00 94.56 501 ARG A CA 1
ATOM 3608 C C . ARG A 1 501 ? -4.152 -0.887 -6.971 1.00 94.56 501 ARG A C 1
ATOM 3610 O O . ARG A 1 501 ? -4.957 -0.579 -7.844 1.00 94.56 501 ARG A O 1
ATOM 3617 N N . HIS A 1 502 ? -2.950 -1.381 -7.242 1.00 94.31 502 HIS A N 1
ATOM 3618 C CA . HIS A 1 502 ? -2.476 -1.667 -8.588 1.00 94.31 502 HIS A CA 1
ATOM 3619 C C . HIS A 1 502 ? -2.685 -3.144 -8.944 1.00 94.31 502 HIS A C 1
ATOM 3621 O O . HIS A 1 502 ? -2.018 -4.020 -8.384 1.00 94.31 502 HIS A O 1
ATOM 3627 N N . TYR A 1 503 ? -3.566 -3.454 -9.893 1.00 87.38 503 TYR A N 1
ATOM 3628 C CA . TYR A 1 503 ? -3.932 -4.840 -10.211 1.00 87.38 503 TYR A CA 1
ATOM 3629 C C . TYR A 1 503 ? -2.866 -5.600 -11.015 1.00 87.38 503 TYR A C 1
ATOM 3631 O O . TYR A 1 503 ? -2.668 -6.792 -10.768 1.00 87.38 503 TYR A O 1
ATOM 3639 N N . GLY A 1 504 ? -2.091 -4.930 -11.872 1.00 85.00 504 GLY A N 1
ATOM 3640 C CA . GLY A 1 504 ? -0.994 -5.558 -12.622 1.00 85.00 504 GLY A CA 1
ATOM 3641 C C . GLY A 1 504 ? 0.245 -5.939 -11.792 1.00 85.00 504 GLY A C 1
ATOM 3642 O O . GLY A 1 504 ? 1.104 -6.681 -12.260 1.00 85.00 504 GLY A O 1
ATOM 3643 N N . GLY A 1 505 ? 0.354 -5.446 -10.555 1.00 85.94 505 GLY A N 1
ATOM 3644 C CA . GLY A 1 505 ? 1.576 -5.519 -9.731 1.00 85.94 505 GLY A CA 1
ATOM 3645 C C . GLY A 1 505 ? 1.330 -5.844 -8.257 1.00 85.94 505 GLY A C 1
ATOM 3646 O O . GLY A 1 505 ? 2.255 -6.224 -7.543 1.00 85.94 505 GLY A O 1
ATOM 3647 N N . GLY A 1 506 ? 0.081 -5.735 -7.799 1.00 90.00 506 GLY A N 1
ATOM 3648 C CA . GLY A 1 506 ? -0.325 -5.994 -6.423 1.00 90.00 506 GLY A CA 1
ATOM 3649 C C . GLY A 1 506 ? 0.070 -4.910 -5.423 1.00 90.00 506 GLY A C 1
ATOM 3650 O O . GLY A 1 506 ? -0.058 -5.140 -4.224 1.00 90.00 506 GLY A O 1
ATOM 3651 N N . TRP A 1 507 ? 0.598 -3.769 -5.871 1.00 93.69 507 TRP A N 1
ATOM 3652 C CA . TRP A 1 507 ? 0.999 -2.679 -4.980 1.00 93.69 507 TRP A CA 1
ATOM 3653 C C . TRP A 1 507 ? -0.225 -2.005 -4.371 1.00 93.69 507 TRP A C 1
ATOM 3655 O O . TRP A 1 507 ? -1.243 -1.854 -5.041 1.00 93.69 507 TRP A O 1
ATOM 3665 N N . ASN A 1 508 ? -0.099 -1.589 -3.115 1.00 95.31 508 ASN A N 1
ATOM 3666 C CA . ASN A 1 508 ? -1.158 -0.926 -2.371 1.00 95.31 508 ASN A CA 1
ATOM 3667 C C . ASN A 1 508 ? -0.603 0.339 -1.704 1.00 95.31 508 ASN A C 1
ATOM 3669 O O . ASN A 1 508 ? 0.524 0.335 -1.195 1.00 95.31 508 ASN A O 1
ATOM 3673 N N . VAL A 1 509 ? -1.377 1.419 -1.700 1.00 95.31 509 VAL A N 1
ATOM 3674 C CA . VAL A 1 509 ? -1.017 2.677 -1.038 1.00 95.31 509 VAL A CA 1
ATOM 3675 C C . VAL A 1 509 ? -2.274 3.378 -0.548 1.00 95.31 509 VAL A C 1
ATOM 3677 O O . VAL A 1 509 ? -3.268 3.409 -1.257 1.00 95.31 509 VAL A O 1
ATOM 3680 N N . ILE A 1 510 ? -2.226 3.961 0.642 1.00 95.44 510 ILE A N 1
ATOM 3681 C CA . ILE A 1 510 ? -3.291 4.820 1.164 1.00 95.44 510 ILE A CA 1
ATOM 3682 C C . ILE A 1 510 ? -2.877 6.272 0.938 1.00 95.44 510 ILE A C 1
ATOM 3684 O O . ILE A 1 510 ? -1.745 6.641 1.262 1.00 95.44 510 ILE A O 1
ATOM 3688 N N . TRP A 1 511 ? -3.762 7.081 0.367 1.00 95.06 511 TRP A N 1
ATOM 3689 C CA . TRP A 1 511 ? -3.649 8.539 0.338 1.00 95.06 511 TRP A CA 1
ATOM 3690 C C . TRP A 1 511 ? -4.486 9.102 1.473 1.00 95.06 511 TRP A C 1
ATOM 3692 O O . TRP A 1 511 ? -5.714 9.044 1.402 1.00 95.06 511 TRP A O 1
ATOM 3702 N N . ARG A 1 512 ? -3.823 9.618 2.506 1.00 92.88 512 ARG A N 1
ATOM 3703 C CA . ARG A 1 512 ? -4.514 10.116 3.693 1.00 92.88 512 ARG A CA 1
ATOM 3704 C C . ARG A 1 512 ? -5.178 11.456 3.428 1.00 92.88 512 ARG A C 1
ATOM 3706 O O . ARG A 1 512 ? -4.555 12.292 2.769 1.00 92.88 512 ARG A O 1
ATOM 3713 N N . ALA A 1 513 ? -6.404 11.653 3.906 1.00 89.75 513 ALA A N 1
ATOM 3714 C CA . ALA A 1 513 ? -7.240 12.817 3.603 1.00 89.75 513 ALA A CA 1
ATOM 3715 C C . ALA A 1 513 ? -7.285 13.126 2.090 1.00 89.75 513 ALA A C 1
ATOM 3717 O O . ALA A 1 513 ? -7.176 14.275 1.653 1.00 89.75 513 ALA A O 1
ATOM 3718 N N . ALA A 1 514 ? -7.323 12.065 1.273 1.00 91.12 514 ALA A N 1
ATOM 3719 C CA . ALA A 1 514 ? -7.251 12.124 -0.186 1.00 91.12 514 ALA A CA 1
ATOM 3720 C C . ALA A 1 514 ? -6.043 12.910 -0.761 1.00 91.12 514 ALA A C 1
ATOM 3722 O O . ALA A 1 514 ? -6.088 13.383 -1.902 1.00 91.12 514 ALA A O 1
ATOM 3723 N N . ASP A 1 515 ? -4.939 13.014 -0.012 1.00 88.75 515 ASP A N 1
ATOM 3724 C CA . ASP A 1 515 ? -3.730 13.737 -0.407 1.00 88.75 515 ASP A CA 1
ATOM 3725 C C . ASP A 1 515 ? -2.602 12.785 -0.834 1.00 88.75 515 ASP A C 1
ATOM 3727 O O . ASP A 1 515 ? -2.021 12.029 -0.053 1.00 88.75 515 ASP A O 1
ATOM 3731 N N . ASP A 1 516 ? -2.228 12.878 -2.106 1.00 82.69 516 ASP A N 1
ATOM 3732 C CA . ASP A 1 516 ? -1.108 12.151 -2.696 1.00 82.69 516 ASP A CA 1
ATOM 3733 C C . ASP A 1 516 ? 0.268 12.578 -2.139 1.00 82.69 516 ASP A C 1
ATOM 3735 O O . ASP A 1 516 ? 1.248 11.846 -2.282 1.00 82.69 516 ASP A O 1
ATOM 3739 N N . GLY A 1 517 ? 0.370 13.743 -1.495 1.00 84.81 517 GLY A N 1
ATOM 3740 C CA . GLY A 1 517 ? 1.542 14.150 -0.720 1.00 84.81 517 GLY A CA 1
ATOM 3741 C C . GLY A 1 517 ? 1.659 13.426 0.627 1.00 84.81 517 GLY A C 1
ATOM 3742 O O . GLY A 1 517 ? 2.758 13.354 1.183 1.00 84.81 517 GLY A O 1
ATOM 3743 N N . ASN A 1 518 ? 0.561 12.845 1.121 1.00 90.00 518 ASN A N 1
ATOM 3744 C CA . ASN A 1 518 ? 0.459 12.167 2.411 1.00 90.00 518 ASN A CA 1
ATOM 3745 C C . ASN A 1 518 ? 0.158 10.668 2.232 1.00 90.00 518 ASN A C 1
ATOM 3747 O O . ASN A 1 518 ? -0.919 10.163 2.555 1.00 90.00 518 ASN A O 1
ATOM 3751 N N . ARG A 1 519 ? 1.128 9.933 1.678 1.00 91.56 519 ARG A N 1
ATOM 3752 C CA . ARG A 1 519 ? 0.967 8.504 1.370 1.00 91.56 519 ARG A CA 1
ATOM 3753 C C . ARG A 1 519 ? 1.435 7.603 2.503 1.00 91.56 519 ARG A C 1
ATOM 3755 O O . ARG A 1 519 ? 2.533 7.775 3.030 1.00 91.56 519 ARG A O 1
ATOM 3762 N N . SER A 1 520 ? 0.675 6.546 2.757 1.00 90.25 520 SER A N 1
ATOM 3763 C CA . SER A 1 520 ? 1.109 5.392 3.548 1.00 90.25 520 SER A CA 1
ATOM 3764 C C . SER A 1 520 ? 1.241 4.166 2.653 1.00 90.25 520 SER A C 1
ATOM 3766 O O . SER A 1 520 ? 0.279 3.737 2.019 1.00 90.25 520 SER A O 1
ATOM 3768 N N . GLN A 1 521 ? 2.445 3.599 2.569 1.00 90.12 521 GLN A N 1
ATOM 3769 C CA . GLN A 1 521 ? 2.665 2.380 1.795 1.00 90.12 521 GLN A CA 1
ATOM 3770 C C . GLN A 1 521 ? 2.057 1.179 2.521 1.00 90.12 521 GLN A C 1
ATOM 3772 O O . GLN A 1 521 ? 2.298 0.981 3.710 1.00 90.12 521 GLN A O 1
ATOM 3777 N N . VAL A 1 522 ? 1.322 0.353 1.779 1.00 93.50 522 VAL A N 1
ATOM 3778 C CA . VAL A 1 522 ? 0.691 -0.863 2.295 1.00 93.50 522 VAL A CA 1
ATOM 3779 C C . VAL A 1 522 ? 1.349 -2.090 1.660 1.00 93.50 522 VAL A C 1
ATOM 3781 O O . VAL A 1 522 ? 1.896 -2.035 0.553 1.00 93.50 522 VAL A O 1
ATOM 3784 N N . ALA A 1 523 ? 1.344 -3.212 2.383 1.00 92.00 523 ALA A N 1
ATOM 3785 C CA . ALA A 1 523 ? 1.934 -4.467 1.929 1.00 92.00 523 ALA A CA 1
ATOM 3786 C C . ALA A 1 523 ? 1.448 -4.853 0.519 1.00 92.00 523 ALA A C 1
ATOM 3788 O O . ALA A 1 523 ? 0.266 -4.751 0.194 1.00 92.00 523 ALA A O 1
ATOM 3789 N N . THR A 1 524 ? 2.369 -5.319 -0.329 1.00 92.12 524 THR A N 1
ATOM 3790 C CA . THR A 1 524 ? 2.054 -5.750 -1.701 1.00 92.12 524 THR A CA 1
ATOM 3791 C C . THR A 1 524 ? 1.339 -7.101 -1.691 1.00 92.12 524 THR A C 1
ATOM 3793 O O . THR A 1 524 ? 1.843 -8.073 -1.131 1.00 92.12 524 THR A O 1
ATOM 3796 N N . VAL A 1 525 ? 0.206 -7.192 -2.387 1.00 93.12 525 VAL A N 1
ATOM 3797 C CA . VAL A 1 525 ? -0.555 -8.431 -2.599 1.00 93.12 525 VAL A CA 1
ATOM 3798 C C . VAL A 1 525 ? -0.461 -8.845 -4.066 1.00 93.12 525 VAL A C 1
ATOM 3800 O O . VAL A 1 525 ? -1.355 -8.591 -4.870 1.00 93.12 525 VAL A O 1
ATOM 3803 N N . ALA A 1 526 ? 0.647 -9.505 -4.416 1.00 88.38 526 ALA A N 1
ATOM 3804 C CA . ALA A 1 526 ? 0.964 -9.897 -5.796 1.00 88.38 526 ALA A CA 1
ATOM 3805 C C . ALA A 1 526 ? 0.072 -11.022 -6.360 1.00 88.38 526 ALA A C 1
ATOM 3807 O O . ALA A 1 526 ? 0.030 -11.246 -7.567 1.00 88.38 526 ALA A O 1
ATOM 3808 N N . ASN A 1 527 ? -0.621 -11.771 -5.499 1.00 91.00 527 ASN A N 1
ATOM 3809 C CA . ASN A 1 527 ? -1.549 -12.807 -5.938 1.00 91.00 527 ASN A CA 1
ATOM 3810 C C . ASN A 1 527 ? -2.902 -12.171 -6.294 1.00 91.00 527 ASN A C 1
ATOM 3812 O O . ASN A 1 527 ? -3.663 -11.786 -5.407 1.00 91.00 527 ASN A O 1
ATOM 3816 N N . SER A 1 528 ? -3.211 -12.129 -7.589 1.00 88.06 528 SER A N 1
ATOM 3817 C CA . SER A 1 528 ? -4.426 -11.526 -8.150 1.00 88.06 528 SER A CA 1
ATOM 3818 C C . SER A 1 528 ? -5.732 -12.219 -7.750 1.00 88.06 528 SER A C 1
ATOM 3820 O O . SER A 1 528 ? -6.804 -11.658 -7.952 1.00 88.06 528 SER A O 1
ATOM 3822 N N . HIS A 1 529 ? -5.681 -13.414 -7.152 1.00 92.19 529 HIS A N 1
ATOM 3823 C CA . HIS A 1 529 ? -6.876 -14.058 -6.605 1.00 92.19 529 HIS A CA 1
ATOM 3824 C C . HIS A 1 529 ? -7.352 -13.429 -5.295 1.00 92.19 529 HIS A C 1
ATOM 3826 O O . HIS A 1 529 ? -8.469 -13.721 -4.877 1.00 92.19 529 HIS A O 1
ATOM 3832 N N . TRP A 1 530 ? -6.519 -12.629 -4.627 1.00 94.56 530 TRP A N 1
ATOM 3833 C CA . TRP A 1 530 ? -6.926 -11.850 -3.463 1.00 94.56 530 TRP A CA 1
ATOM 3834 C C . TRP A 1 530 ? -7.555 -10.531 -3.899 1.00 94.56 530 TRP A C 1
ATOM 3836 O O . TRP A 1 530 ? -6.911 -9.746 -4.587 1.00 94.56 530 TRP A O 1
ATOM 3846 N N . SER A 1 531 ? -8.763 -10.246 -3.432 1.00 94.12 531 SER A N 1
ATOM 3847 C CA . SER A 1 531 ? -9.459 -8.970 -3.617 1.00 94.12 531 SER A CA 1
ATOM 3848 C C . SER A 1 531 ? -9.912 -8.416 -2.269 1.00 94.12 531 SER A C 1
ATOM 3850 O O . SER A 1 531 ? -10.183 -9.192 -1.348 1.00 94.12 531 SER A O 1
ATOM 3852 N N . ILE A 1 532 ? -10.019 -7.093 -2.171 1.00 95.81 532 ILE A N 1
ATOM 3853 C CA . ILE A 1 532 ? -10.757 -6.450 -1.081 1.00 95.81 532 ILE A CA 1
ATOM 3854 C C . ILE A 1 532 ? -12.241 -6.655 -1.394 1.00 95.81 532 ILE A C 1
ATOM 3856 O O . ILE A 1 532 ? -12.678 -6.441 -2.526 1.00 95.81 532 ILE A O 1
ATOM 3860 N N . VAL A 1 533 ? -12.991 -7.190 -0.435 1.00 96.06 533 VAL A N 1
ATOM 3861 C CA . VAL A 1 533 ? -14.418 -7.521 -0.598 1.00 96.06 533 VAL A CA 1
ATOM 3862 C C . VAL A 1 533 ? -15.316 -6.798 0.400 1.00 96.06 533 VAL A C 1
ATOM 3864 O O . VAL A 1 533 ? -16.522 -7.022 0.389 1.00 96.06 533 VAL A O 1
ATOM 3867 N N . GLY A 1 534 ? -14.741 -5.939 1.235 1.00 94.75 534 GLY A N 1
ATOM 3868 C CA . GLY A 1 534 ? -15.470 -5.040 2.112 1.00 94.75 534 GLY A CA 1
ATOM 3869 C C . GLY A 1 534 ? -14.524 -4.252 3.004 1.00 94.75 534 GLY A C 1
ATOM 3870 O O . GLY A 1 534 ? -13.364 -4.640 3.179 1.00 94.75 534 GLY A O 1
ATOM 3871 N N . GLU A 1 535 ? -15.048 -3.173 3.559 1.00 95.19 535 GLU A N 1
ATOM 3872 C CA . GLU A 1 535 ? -14.354 -2.266 4.463 1.00 95.19 535 GLU A CA 1
ATOM 3873 C C . GLU A 1 535 ? -15.241 -2.021 5.682 1.00 95.19 535 GLU A C 1
ATOM 3875 O O . GLU A 1 535 ? -16.468 -2.079 5.591 1.00 95.19 535 GLU A O 1
ATOM 3880 N N . GLY A 1 536 ? -14.627 -1.825 6.842 1.00 93.62 536 GLY A N 1
ATOM 3881 C CA . GLY A 1 536 ? -15.350 -1.587 8.085 1.00 93.62 536 GLY A CA 1
ATOM 3882 C C . GLY A 1 536 ? -14.437 -1.677 9.295 1.00 93.62 536 GLY A C 1
ATOM 3883 O O . GLY A 1 536 ? -13.320 -2.161 9.199 1.00 93.62 536 GLY A O 1
ATOM 3884 N N . ASP A 1 537 ? -14.924 -1.219 10.436 1.00 93.06 537 ASP A N 1
ATOM 3885 C CA . ASP A 1 537 ? -14.225 -1.262 11.721 1.00 93.06 537 ASP A CA 1
ATOM 3886 C C . ASP A 1 537 ? -14.583 -2.569 12.453 1.00 93.06 537 ASP A C 1
ATOM 3888 O O . ASP A 1 537 ? -15.667 -2.694 13.037 1.00 93.06 537 ASP A O 1
ATOM 3892 N N . PHE A 1 538 ? -13.725 -3.585 12.343 1.00 93.94 538 PHE A N 1
ATOM 3893 C CA . PHE A 1 538 ? -13.933 -4.931 12.890 1.00 93.94 538 PHE A CA 1
ATOM 3894 C C . PHE A 1 538 ? -13.351 -5.106 14.302 1.00 93.94 538 PHE A C 1
ATOM 3896 O O . PHE A 1 538 ? -13.575 -6.153 14.921 1.00 93.94 538 PHE A O 1
ATOM 3903 N N . ASP A 1 539 ? -12.624 -4.116 14.834 1.00 89.19 539 ASP A N 1
ATOM 3904 C CA . ASP A 1 539 ? -12.077 -4.137 16.198 1.00 89.19 539 ASP A CA 1
ATOM 3905 C C . ASP A 1 539 ? -12.576 -2.994 17.115 1.00 89.19 539 ASP A C 1
ATOM 3907 O O . ASP A 1 539 ? -12.185 -2.932 18.288 1.00 89.19 539 ASP A O 1
ATOM 3911 N N . ALA A 1 540 ? -13.527 -2.186 16.632 1.00 88.88 540 ALA A N 1
ATOM 3912 C CA . ALA A 1 540 ? -14.170 -1.059 17.312 1.00 88.88 540 ALA A CA 1
ATOM 3913 C C . ALA A 1 540 ? -13.190 0.033 17.769 1.00 88.88 540 ALA A C 1
ATOM 3915 O O . ALA A 1 540 ? -13.389 0.654 18.825 1.00 88.88 540 ALA A O 1
ATOM 3916 N N . ASN A 1 541 ? -12.106 0.243 17.022 1.00 82.00 541 ASN A N 1
ATOM 3917 C CA . ASN A 1 541 ? -11.097 1.247 17.352 1.00 82.00 541 ASN A CA 1
ATOM 3918 C C . ASN A 1 541 ? -11.376 2.621 16.704 1.00 82.00 541 ASN A C 1
ATOM 3920 O O . ASN A 1 541 ? -10.743 3.602 17.104 1.00 82.00 541 ASN A O 1
ATOM 3924 N N . GLY A 1 542 ? -12.351 2.699 15.789 1.00 84.50 542 GLY A N 1
ATOM 3925 C CA . GLY A 1 542 ? -12.737 3.916 15.076 1.00 84.50 542 GLY A CA 1
ATOM 3926 C C . GLY A 1 542 ? -11.981 4.191 13.772 1.00 84.50 542 GLY A C 1
ATOM 3927 O O . GLY A 1 542 ? -12.223 5.242 13.189 1.00 84.50 542 GLY A O 1
ATOM 3928 N N . THR A 1 543 ? -11.111 3.291 13.315 1.00 91.19 543 THR A N 1
ATOM 3929 C CA . THR A 1 543 ? -10.466 3.322 11.995 1.00 91.19 543 THR A CA 1
ATOM 3930 C C . THR A 1 543 ? -11.078 2.260 11.075 1.00 91.19 543 THR A C 1
ATOM 3932 O O . THR A 1 543 ? -11.818 1.370 11.499 1.00 91.19 543 THR A O 1
ATOM 3935 N N . THR A 1 544 ? -10.800 2.370 9.781 1.00 94.56 544 THR A N 1
ATOM 3936 C CA . THR A 1 544 ? -11.268 1.442 8.754 1.00 94.56 544 THR A CA 1
ATOM 3937 C C . THR A 1 544 ? -10.303 0.270 8.600 1.00 94.56 544 THR A C 1
ATOM 3939 O O . THR A 1 544 ? -9.098 0.446 8.420 1.00 94.56 544 THR A O 1
ATOM 3942 N N . ASP A 1 545 ? -10.847 -0.943 8.564 1.00 95.56 545 ASP A N 1
ATOM 3943 C CA . ASP A 1 545 ? -10.120 -2.164 8.241 1.00 95.56 545 ASP A CA 1
ATOM 3944 C C . ASP A 1 545 ? -10.548 -2.717 6.873 1.00 95.56 545 ASP A C 1
ATOM 3946 O O . ASP A 1 545 ? -11.626 -2.423 6.354 1.00 95.56 545 ASP A O 1
ATOM 3950 N N . LEU A 1 546 ? -9.716 -3.588 6.293 1.00 96.75 546 LEU A N 1
ATOM 3951 C CA . LEU A 1 546 ? -9.950 -4.179 4.972 1.00 96.75 546 LEU A CA 1
ATOM 3952 C C . LEU A 1 546 ? -10.221 -5.677 5.066 1.00 96.75 546 LEU A C 1
ATOM 3954 O O . LEU A 1 546 ? -9.345 -6.446 5.464 1.00 96.75 546 LEU A O 1
ATOM 3958 N N . LEU A 1 547 ? -11.386 -6.125 4.597 1.00 97.75 547 LEU A N 1
ATOM 3959 C CA . LEU A 1 547 ? -11.692 -7.543 4.441 1.00 97.75 547 LEU A CA 1
ATOM 3960 C C . LEU A 1 547 ? -11.163 -8.060 3.099 1.00 97.75 547 LEU A C 1
ATOM 3962 O O . LEU A 1 547 ? -11.704 -7.790 2.025 1.00 97.75 547 LEU A O 1
ATOM 3966 N N . TRP A 1 548 ? -10.133 -8.890 3.172 1.00 97.19 548 TRP A N 1
ATOM 3967 C CA . TRP A 1 548 ? -9.522 -9.567 2.039 1.00 97.19 548 TRP A CA 1
ATOM 3968 C C . TRP A 1 548 ? -10.100 -10.965 1.854 1.00 97.19 548 TRP A C 1
ATOM 3970 O O . TRP A 1 548 ? -10.193 -11.754 2.796 1.00 97.19 548 TRP A O 1
ATOM 3980 N N . ARG A 1 549 ? -10.404 -11.323 0.604 1.00 96.69 549 ARG A N 1
ATOM 3981 C CA . ARG A 1 549 ? -10.838 -12.673 0.228 1.00 96.69 549 ARG A CA 1
ATOM 3982 C C . ARG A 1 549 ? -10.065 -13.191 -0.968 1.00 96.69 549 ARG A C 1
ATOM 3984 O O . ARG A 1 549 ? -9.903 -12.508 -1.974 1.00 96.69 549 ARG A O 1
ATOM 3991 N N . ASN A 1 550 ? -9.629 -14.441 -0.879 1.00 96.00 550 ASN A N 1
ATOM 3992 C CA . ASN A 1 550 ? -9.026 -15.158 -1.985 1.00 96.00 550 ASN A CA 1
ATOM 3993 C C . ASN A 1 550 ? -10.092 -15.957 -2.742 1.00 96.00 550 ASN A C 1
ATOM 3995 O O . ASN A 1 550 ? -10.546 -16.996 -2.260 1.00 96.00 550 ASN A O 1
ATOM 3999 N N . ALA A 1 551 ? -10.452 -15.522 -3.946 1.00 90.50 551 ALA A N 1
ATOM 4000 C CA . ALA A 1 551 ? -11.508 -16.146 -4.743 1.00 90.50 551 ALA A CA 1
ATOM 4001 C C . ALA A 1 551 ? -11.204 -17.603 -5.150 1.00 90.50 551 ALA A C 1
ATOM 4003 O O . ALA A 1 551 ? -12.127 -18.379 -5.378 1.00 90.50 551 ALA A O 1
ATOM 4004 N N . SER A 1 552 ? -9.925 -18.000 -5.217 1.00 92.31 552 SER A N 1
ATOM 4005 C CA . SER A 1 552 ? -9.525 -19.356 -5.634 1.00 92.31 552 SER A CA 1
ATOM 4006 C C . SER A 1 552 ? -9.538 -20.383 -4.496 1.00 92.31 552 SER A C 1
ATOM 4008 O O . SER A 1 552 ? -9.843 -21.552 -4.713 1.00 92.31 552 SER A O 1
ATOM 4010 N N . THR A 1 553 ? -9.213 -19.957 -3.273 1.00 95.38 553 THR A N 1
ATOM 4011 C CA . THR A 1 553 ? -9.083 -20.851 -2.105 1.00 95.38 553 THR A CA 1
ATOM 4012 C C . THR A 1 553 ? -10.190 -20.659 -1.073 1.00 95.38 553 THR A C 1
ATOM 4014 O O . THR A 1 553 ? -10.330 -21.471 -0.154 1.00 95.38 553 THR A O 1
ATOM 4017 N N . GLY A 1 554 ? -10.947 -19.565 -1.178 1.00 95.56 554 GLY A N 1
ATOM 4018 C CA . GLY A 1 554 ? -11.946 -19.164 -0.199 1.00 95.56 554 GLY A CA 1
ATOM 4019 C C . GLY A 1 554 ? -11.370 -18.627 1.112 1.00 95.56 554 GLY A C 1
ATOM 4020 O O . GLY A 1 554 ? -12.130 -18.459 2.067 1.00 95.56 554 GLY A O 1
ATOM 4021 N N . ALA A 1 555 ? -10.047 -18.434 1.201 1.00 96.75 555 ALA A N 1
ATOM 4022 C CA . ALA A 1 555 ? -9.395 -17.860 2.376 1.00 96.75 555 ALA A CA 1
ATOM 4023 C C . ALA A 1 555 ? -9.840 -16.408 2.588 1.00 96.75 555 ALA A C 1
ATOM 4025 O O . ALA A 1 555 ? -10.047 -15.690 1.613 1.00 96.75 555 ALA A O 1
ATOM 4026 N N . ASN A 1 556 ? -9.970 -16.002 3.849 1.00 96.94 556 ASN A N 1
ATOM 4027 C CA . ASN A 1 556 ? -10.390 -14.666 4.250 1.00 96.94 556 ASN A CA 1
ATOM 4028 C C . ASN A 1 556 ? -9.444 -14.154 5.348 1.00 96.94 556 ASN A C 1
ATOM 4030 O O . ASN A 1 556 ? -9.001 -14.946 6.181 1.00 96.94 556 ASN A O 1
ATOM 4034 N N . THR A 1 557 ? -9.141 -12.862 5.352 1.00 96.75 557 THR A N 1
ATOM 4035 C CA . THR A 1 557 ? -8.417 -12.182 6.440 1.00 96.75 557 THR A CA 1
ATOM 4036 C C . THR A 1 557 ? -8.877 -10.730 6.499 1.00 96.75 557 THR A C 1
ATOM 4038 O O . THR A 1 557 ? -9.277 -10.187 5.471 1.00 96.75 557 THR A O 1
ATOM 4041 N N . ILE A 1 558 ? -8.852 -10.116 7.674 1.00 97.44 558 ILE A N 1
ATOM 4042 C CA . ILE A 1 558 ? -9.099 -8.682 7.841 1.00 97.44 558 ILE A CA 1
ATOM 4043 C C . ILE A 1 558 ? -7.769 -8.026 8.182 1.00 97.44 558 ILE A C 1
ATOM 4045 O O . ILE A 1 558 ? -7.096 -8.475 9.105 1.00 97.44 558 ILE A O 1
ATOM 4049 N N . TRP A 1 559 ? -7.389 -6.991 7.443 1.00 96.56 559 TRP A N 1
ATOM 4050 C CA . TRP A 1 559 ? -6.228 -6.154 7.737 1.00 96.56 559 TRP A CA 1
ATOM 4051 C C . TRP A 1 559 ? -6.683 -4.935 8.519 1.00 96.56 559 TRP A C 1
ATOM 4053 O O . TRP A 1 559 ? -7.414 -4.111 7.970 1.00 96.56 559 TRP A O 1
ATOM 4063 N N . LEU A 1 560 ? -6.253 -4.847 9.774 1.00 94.12 560 LEU A N 1
ATOM 4064 C CA . LEU A 1 560 ? -6.624 -3.755 10.662 1.00 94.12 560 LEU A CA 1
ATOM 4065 C C . LEU A 1 560 ? -5.906 -2.466 10.260 1.00 94.12 560 LEU A C 1
ATOM 4067 O O . LEU A 1 560 ? -4.731 -2.519 9.878 1.00 94.12 560 LEU A O 1
ATOM 4071 N N . ASP A 1 561 ? -6.598 -1.330 10.337 1.00 91.25 561 ASP A N 1
ATOM 4072 C CA . ASP A 1 561 ? -6.090 -0.012 9.916 1.00 91.25 561 ASP A CA 1
ATOM 4073 C C . ASP A 1 561 ? -5.531 -0.024 8.467 1.00 91.25 561 ASP A C 1
ATOM 4075 O O . ASP A 1 561 ? -4.564 0.664 8.124 1.00 91.25 561 ASP A O 1
ATOM 4079 N N . GLY A 1 562 ? -6.050 -0.919 7.615 1.00 87.00 562 GLY A N 1
ATOM 4080 C CA . GLY A 1 562 ? -5.587 -1.130 6.239 1.00 87.00 562 GLY A CA 1
ATOM 4081 C C . GLY A 1 562 ? -4.225 -1.829 6.082 1.00 87.00 562 GLY A C 1
ATOM 4082 O O . GLY A 1 562 ? -3.734 -1.962 4.956 1.00 87.00 562 GLY A O 1
ATOM 4083 N N . GLY A 1 563 ? -3.602 -2.307 7.167 1.00 88.31 563 GLY A N 1
ATOM 4084 C CA . GLY A 1 563 ? -2.249 -2.875 7.175 1.00 88.31 563 GLY A CA 1
ATOM 4085 C C . GLY A 1 563 ? -2.170 -4.384 7.452 1.00 88.31 563 GLY A C 1
ATOM 4086 O O . GLY A 1 563 ? -2.799 -4.908 8.362 1.00 88.31 563 GLY A O 1
ATOM 4087 N N . ALA A 1 564 ? -1.296 -5.097 6.730 1.00 87.94 564 ALA A N 1
ATOM 4088 C CA . ALA A 1 564 ? -1.078 -6.543 6.913 1.00 87.94 564 ALA A CA 1
ATOM 4089 C C . ALA A 1 564 ? -0.342 -6.932 8.216 1.00 87.94 564 ALA A C 1
ATOM 4091 O O . ALA A 1 564 ? -0.260 -8.110 8.552 1.00 87.94 564 ALA A O 1
ATOM 4092 N N . GLU A 1 565 ? 0.236 -5.961 8.928 1.00 87.19 565 GLU A N 1
ATOM 4093 C CA . GLU A 1 565 ? 0.999 -6.173 10.172 1.00 87.19 565 GLU A CA 1
ATOM 4094 C C . GLU A 1 565 ? 0.088 -6.531 11.361 1.00 87.19 565 GLU A C 1
ATOM 4096 O O . GLU A 1 565 ? 0.529 -7.129 12.346 1.00 87.19 565 GLU A O 1
ATOM 4101 N N . ARG A 1 566 ? -1.194 -6.155 11.278 1.00 89.62 566 ARG A N 1
ATOM 4102 C CA . ARG A 1 566 ? -2.234 -6.456 12.261 1.00 89.62 566 ARG A CA 1
ATOM 4103 C C . ARG A 1 566 ? -3.404 -7.093 11.521 1.00 89.62 566 ARG A C 1
ATOM 4105 O O . ARG A 1 566 ? -4.112 -6.409 10.798 1.00 89.62 566 ARG A O 1
ATOM 4112 N N . GLU A 1 567 ? -3.618 -8.393 11.703 1.00 92.81 567 GLU A N 1
ATOM 4113 C CA . GLU A 1 567 ? -4.711 -9.096 11.025 1.00 92.81 567 GLU A CA 1
ATOM 4114 C C . GLU A 1 567 ? -5.646 -9.844 11.980 1.00 92.81 567 GLU A C 1
ATOM 4116 O O . GLU A 1 567 ? -5.219 -10.383 13.006 1.00 92.81 567 GLU A O 1
ATOM 4121 N N . LEU A 1 568 ? -6.926 -9.913 11.607 1.00 91.62 568 LEU A N 1
ATOM 4122 C CA . LEU A 1 568 ? -7.903 -10.822 12.199 1.00 91.62 568 LEU A CA 1
ATOM 4123 C C . LEU A 1 568 ? -8.198 -11.959 11.222 1.00 91.62 568 LEU A C 1
ATOM 4125 O O . LEU A 1 568 ? -8.573 -11.754 10.066 1.00 91.62 568 LEU A O 1
ATOM 4129 N N . ALA A 1 569 ? -8.059 -13.191 11.706 1.00 90.44 569 ALA A N 1
ATOM 4130 C CA . ALA A 1 569 ? -8.386 -14.365 10.916 1.00 90.44 569 ALA A CA 1
ATOM 4131 C C . ALA A 1 569 ? -9.907 -14.509 10.774 1.00 90.44 569 ALA A C 1
ATOM 4133 O O . ALA A 1 569 ? -10.628 -14.573 11.768 1.00 90.44 569 ALA A O 1
ATOM 4134 N N . VAL A 1 570 ? -10.377 -14.663 9.537 1.00 96.56 570 VAL A N 1
ATOM 4135 C CA . VAL A 1 570 ? -11.781 -14.956 9.227 1.00 96.56 570 VAL A CA 1
ATOM 4136 C C . VAL A 1 570 ? -11.884 -16.379 8.691 1.00 96.56 570 VAL A C 1
ATOM 4138 O O . VAL A 1 570 ? -11.037 -16.842 7.919 1.00 96.56 570 VAL A O 1
ATOM 4141 N N . ALA A 1 571 ? -12.925 -17.107 9.101 1.00 96.69 571 ALA A N 1
ATOM 4142 C CA . ALA A 1 571 ? -13.101 -18.499 8.700 1.00 96.69 571 ALA A CA 1
ATOM 4143 C C . ALA A 1 571 ? -13.096 -18.652 7.169 1.00 96.69 571 ALA A C 1
ATOM 4145 O O . ALA A 1 571 ? -13.705 -17.870 6.437 1.00 96.69 571 ALA A O 1
ATOM 4146 N N . ARG A 1 572 ? -12.408 -19.686 6.671 1.00 97.25 572 ARG A N 1
ATOM 4147 C CA . ARG A 1 572 ? -12.334 -19.988 5.235 1.00 97.25 572 ARG A CA 1
ATOM 4148 C C . ARG A 1 572 ? -13.696 -20.460 4.721 1.00 97.25 572 ARG A C 1
ATOM 4150 O O . ARG A 1 572 ? -14.261 -21.411 5.251 1.00 97.25 572 ARG A O 1
ATOM 4157 N N . VAL A 1 573 ? -14.152 -19.876 3.614 1.00 97.19 573 VAL A N 1
ATOM 4158 C CA . VAL A 1 573 ? -15.374 -20.288 2.901 1.00 97.19 573 VAL A CA 1
ATOM 4159 C C . VAL A 1 573 ? -14.992 -20.827 1.530 1.00 97.19 573 VAL A C 1
ATOM 4161 O O . VAL A 1 573 ? -14.823 -20.053 0.590 1.00 97.19 573 VAL A O 1
ATOM 4164 N N . THR A 1 574 ? -14.829 -22.149 1.425 1.00 94.44 574 THR A N 1
ATOM 4165 C CA . THR A 1 574 ? -14.351 -22.837 0.208 1.00 94.44 574 THR A CA 1
ATOM 4166 C C . THR A 1 574 ? -15.399 -22.966 -0.891 1.00 94.44 574 THR A C 1
ATOM 4168 O O . THR A 1 574 ? -15.042 -23.172 -2.047 1.00 94.44 574 THR A O 1
ATOM 4171 N N . SER A 1 575 ? -16.686 -22.864 -0.552 1.00 94.50 575 SER A N 1
ATOM 4172 C CA . SER A 1 575 ? -17.742 -22.841 -1.560 1.00 94.50 575 SER A CA 1
ATOM 4173 C C . SER A 1 575 ? -17.684 -21.524 -2.330 1.00 94.50 575 SER A C 1
ATOM 4175 O O . SER A 1 575 ? -17.814 -20.450 -1.744 1.00 94.50 575 SER A O 1
ATOM 4177 N N . SER A 1 576 ? -17.531 -21.617 -3.650 1.00 92.00 576 SER A N 1
ATOM 4178 C CA . SER A 1 576 ? -17.558 -20.469 -4.562 1.00 92.00 576 SER A CA 1
ATOM 4179 C C . SER A 1 576 ? -18.954 -19.866 -4.725 1.00 92.00 576 SER A C 1
ATOM 4181 O O . SER A 1 576 ? -19.101 -18.809 -5.327 1.00 92.00 576 SER A O 1
ATOM 4183 N N . GLU A 1 577 ? -19.990 -20.539 -4.223 1.00 95.81 577 GLU A N 1
ATOM 4184 C CA . GLU A 1 577 ? -21.360 -20.033 -4.267 1.00 95.81 577 GLU A CA 1
ATOM 4185 C C . GLU A 1 577 ? -21.578 -18.919 -3.247 1.00 95.81 577 GLU A C 1
ATOM 4187 O O . GLU A 1 577 ? -22.432 -18.062 -3.466 1.00 95.81 577 GLU A O 1
ATOM 4192 N N . TRP A 1 578 ? -20.816 -18.939 -2.151 1.00 96.88 578 TRP A N 1
ATOM 4193 C CA . TRP A 1 578 ? -20.879 -17.951 -1.086 1.00 96.88 578 TRP A CA 1
ATOM 4194 C C . TRP A 1 578 ? -19.892 -16.811 -1.339 1.00 96.88 578 TRP A C 1
ATOM 4196 O O . TRP A 1 578 ? -18.674 -17.013 -1.436 1.00 96.88 578 TRP A O 1
ATOM 4206 N N . PHE A 1 579 ? -20.432 -15.599 -1.397 1.00 96.56 579 PHE A N 1
ATOM 4207 C CA . PHE A 1 579 ? -19.680 -14.357 -1.537 1.00 96.56 579 PHE A CA 1
ATOM 4208 C C . PHE A 1 579 ? -20.066 -13.374 -0.428 1.00 96.56 579 PHE A C 1
ATOM 4210 O O . PHE A 1 579 ? -21.156 -13.471 0.142 1.00 96.56 579 PHE A O 1
ATOM 4217 N N . VAL A 1 580 ? -19.158 -12.448 -0.120 1.00 97.56 580 VAL A N 1
ATOM 4218 C CA . VAL A 1 580 ? -19.437 -11.320 0.774 1.00 97.56 580 VAL A CA 1
ATOM 4219 C C . VAL A 1 580 ? -20.307 -10.338 0.001 1.00 97.56 580 VAL A C 1
ATOM 4221 O O . VAL A 1 580 ? -19.902 -9.858 -1.055 1.00 97.56 580 VAL A O 1
ATOM 4224 N N . ALA A 1 581 ? -21.525 -10.118 0.479 1.00 96.75 581 ALA A N 1
ATOM 4225 C CA . ALA A 1 581 ? -22.500 -9.248 -0.164 1.00 96.75 581 ALA A CA 1
ATOM 4226 C C . ALA A 1 581 ? -22.508 -7.832 0.420 1.00 96.75 581 ALA A C 1
ATOM 4228 O O . ALA A 1 581 ? -22.888 -6.911 -0.295 1.00 96.75 581 ALA A O 1
ATOM 4229 N N . ALA A 1 582 ? -22.124 -7.677 1.688 1.00 95.62 582 ALA A N 1
ATOM 4230 C CA . ALA A 1 582 ? -21.969 -6.391 2.359 1.00 95.62 582 ALA A CA 1
ATOM 4231 C C . ALA A 1 582 ? -21.112 -6.547 3.626 1.00 95.62 582 ALA A C 1
ATOM 4233 O O . ALA A 1 582 ? -21.002 -7.650 4.175 1.00 95.62 582 ALA A O 1
ATOM 4234 N N . VAL A 1 583 ? -20.569 -5.428 4.097 1.00 96.75 583 VAL A N 1
ATOM 4235 C CA . VAL A 1 583 ? -20.021 -5.253 5.445 1.00 96.75 583 VAL A CA 1
ATOM 4236 C C . VAL A 1 583 ? -20.808 -4.128 6.115 1.00 96.75 583 VAL A C 1
ATOM 4238 O O . VAL A 1 583 ? -21.180 -3.168 5.450 1.00 96.75 583 VAL A O 1
ATOM 4241 N N . GLY A 1 584 ? -21.137 -4.280 7.394 1.00 94.38 584 GLY A N 1
ATOM 4242 C CA . GLY A 1 584 ? -21.908 -3.287 8.144 1.00 94.38 584 GLY A CA 1
ATOM 4243 C C . GLY A 1 584 ? -22.230 -3.766 9.554 1.00 94.38 584 GLY A C 1
ATOM 4244 O O . GLY A 1 584 ? -22.161 -4.959 9.830 1.00 94.38 584 GLY A O 1
ATOM 4245 N N . ASP A 1 585 ? -22.561 -2.842 10.446 1.00 93.81 585 ASP A N 1
ATOM 4246 C CA . ASP A 1 585 ? -22.957 -3.120 11.831 1.00 93.81 585 ASP A CA 1
ATOM 4247 C C . ASP A 1 585 ? -24.467 -3.403 11.882 1.00 93.81 585 ASP A C 1
ATOM 4249 O O . ASP A 1 585 ? -25.282 -2.482 11.959 1.00 93.81 585 ASP A O 1
ATOM 4253 N N . PHE A 1 586 ? -24.875 -4.668 11.742 1.00 93.81 586 PHE A N 1
ATOM 4254 C CA . PHE A 1 586 ? -26.302 -5.020 11.693 1.00 93.81 586 PHE A CA 1
ATOM 4255 C C . PHE A 1 586 ? -26.914 -5.155 13.093 1.00 93.81 586 PHE A C 1
ATOM 4257 O O . PHE A 1 586 ? -28.140 -5.084 13.247 1.00 93.81 586 PHE A O 1
ATOM 4264 N N . ASP A 1 587 ? -26.088 -5.369 14.123 1.00 89.19 587 ASP A N 1
ATOM 4265 C CA . ASP A 1 587 ? -26.552 -5.565 15.494 1.00 89.19 587 ASP A CA 1
ATOM 4266 C C . ASP A 1 587 ? -26.365 -4.349 16.432 1.00 89.19 587 ASP A C 1
ATOM 4268 O O . ASP A 1 587 ? -26.905 -4.380 17.548 1.00 89.19 587 ASP A O 1
ATOM 4272 N N . ALA A 1 588 ? -25.801 -3.248 15.921 1.00 88.31 588 ALA A N 1
ATOM 4273 C CA . ALA A 1 588 ? -25.502 -1.983 16.601 1.00 88.31 588 ALA A CA 1
ATOM 4274 C C . ALA A 1 588 ? -24.578 -2.145 17.818 1.00 88.31 588 ALA A C 1
ATOM 4276 O O . ALA A 1 588 ? -24.706 -1.415 18.811 1.00 88.31 588 ALA A O 1
ATOM 4277 N N . ASP A 1 589 ? -23.663 -3.118 17.780 1.00 83.25 589 ASP A N 1
ATOM 4278 C CA . ASP A 1 589 ? -22.706 -3.344 18.865 1.00 83.25 589 ASP A CA 1
ATOM 4279 C C . ASP A 1 589 ? -21.444 -2.470 18.763 1.00 83.25 589 ASP A C 1
ATOM 4281 O O . ASP A 1 589 ? -20.650 -2.411 19.712 1.00 83.25 589 ASP A O 1
ATOM 4285 N N . GLY A 1 590 ? -21.299 -1.699 17.681 1.00 84.62 590 GLY A N 1
ATOM 4286 C CA . GLY A 1 590 ? -20.112 -0.892 17.453 1.00 84.62 590 GLY A CA 1
ATOM 4287 C C . GLY A 1 590 ? -18.983 -1.670 16.776 1.00 84.62 590 GLY A C 1
ATOM 4288 O O . GLY A 1 590 ? -17.882 -1.139 16.683 1.00 84.62 590 GLY A O 1
ATOM 4289 N N . VAL A 1 591 ? -19.243 -2.854 16.216 1.00 90.06 591 VAL A N 1
ATOM 4290 C CA . VAL A 1 591 ? -18.311 -3.645 15.398 1.00 90.06 591 VAL A CA 1
ATOM 4291 C C . VAL A 1 591 ? -18.947 -3.950 14.039 1.00 90.06 591 VAL A C 1
ATOM 4293 O O . VAL A 1 591 ? -20.152 -4.127 13.926 1.00 90.06 591 VAL A O 1
ATOM 4296 N N . SER A 1 592 ? -18.147 -3.976 12.977 1.00 95.12 592 SER A N 1
ATOM 4297 C CA . SER A 1 592 ? -18.629 -4.330 11.641 1.00 95.12 592 SER A CA 1
ATOM 4298 C C . SER A 1 592 ? -18.807 -5.842 11.491 1.00 95.12 592 SER A C 1
ATOM 4300 O O . SER A 1 592 ? -17.964 -6.639 11.912 1.00 95.12 592 SER A O 1
ATOM 4302 N N . ASP A 1 593 ? -19.879 -6.251 10.821 1.00 97.00 593 ASP A N 1
ATOM 4303 C CA . ASP A 1 593 ? -20.193 -7.644 10.525 1.00 97.00 593 ASP A CA 1
ATOM 4304 C C . ASP A 1 593 ? -20.023 -7.966 9.036 1.00 97.00 593 ASP A C 1
ATOM 4306 O O . ASP A 1 593 ? -19.999 -7.084 8.179 1.00 97.00 593 ASP A O 1
ATOM 4310 N N . ILE A 1 594 ? -19.963 -9.259 8.700 1.00 98.31 594 ILE A N 1
ATOM 4311 C CA . ILE A 1 594 ? -19.843 -9.731 7.312 1.00 98.31 594 ILE A CA 1
ATOM 4312 C C . ILE A 1 594 ? -21.149 -10.392 6.874 1.00 98.31 594 ILE A C 1
ATOM 4314 O O . ILE A 1 594 ? -21.490 -11.474 7.358 1.00 98.31 594 ILE A O 1
ATOM 4318 N N . LEU A 1 595 ? -21.850 -9.809 5.901 1.00 98.31 595 LEU A N 1
ATOM 4319 C CA . LEU A 1 595 ? -23.003 -10.445 5.269 1.00 98.31 595 LEU A CA 1
ATOM 4320 C C . LEU A 1 595 ? -22.554 -11.364 4.132 1.00 98.31 595 LEU A C 1
ATOM 4322 O O . LEU A 1 595 ? -22.071 -10.923 3.090 1.00 98.31 595 LEU A O 1
ATOM 4326 N N . TRP A 1 596 ? -22.793 -12.658 4.300 1.00 98.25 596 TRP A N 1
ATOM 4327 C CA . TRP A 1 596 ? -22.601 -13.675 3.278 1.00 98.25 596 TRP A CA 1
ATOM 4328 C C . TRP A 1 596 ? -23.894 -13.966 2.536 1.00 98.25 596 TRP A C 1
ATOM 4330 O O . TRP A 1 596 ? -24.957 -14.133 3.140 1.00 98.25 596 TRP A O 1
ATOM 4340 N N . ARG A 1 597 ? -23.780 -14.136 1.219 1.00 98.00 597 ARG A N 1
ATOM 4341 C CA . ARG A 1 597 ? -24.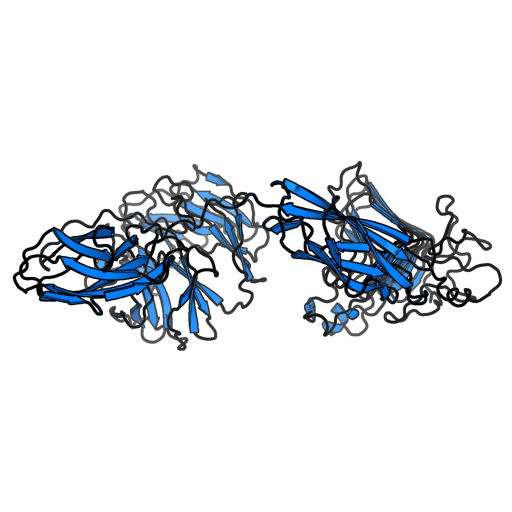886 -14.565 0.369 1.00 98.00 597 ARG A CA 1
ATOM 4342 C C . ARG A 1 597 ? -24.500 -15.716 -0.543 1.00 98.00 597 ARG A C 1
ATOM 4344 O O . ARG A 1 597 ? -23.431 -15.716 -1.147 1.00 98.00 597 ARG A O 1
ATOM 4351 N N . ASN A 1 598 ? -25.405 -16.679 -0.684 1.00 97.81 598 ASN A N 1
ATOM 4352 C CA . ASN A 1 598 ? -25.278 -17.761 -1.647 1.00 97.81 598 ASN A CA 1
ATOM 4353 C C . ASN A 1 598 ? -25.894 -17.352 -2.996 1.00 97.81 598 ASN A C 1
ATOM 4355 O O . ASN A 1 598 ? -27.081 -17.035 -3.093 1.00 97.81 598 ASN A O 1
ATOM 4359 N N . SER A 1 599 ? -25.082 -17.387 -4.048 1.00 96.25 599 SER A N 1
ATOM 4360 C CA . SER A 1 599 ? -25.443 -16.997 -5.416 1.00 96.25 599 SER A CA 1
ATOM 4361 C C . SER A 1 599 ? -26.396 -17.962 -6.129 1.00 96.25 599 SER A C 1
ATOM 4363 O O . SER A 1 599 ? -26.986 -17.571 -7.131 1.00 96.25 599 SER A O 1
ATOM 4365 N N . GLN A 1 600 ? -26.586 -19.189 -5.633 1.00 96.69 600 GLN A N 1
ATOM 4366 C CA . GLN A 1 600 ? -27.485 -20.182 -6.234 1.00 96.69 600 GLN A CA 1
ATOM 4367 C C . GLN A 1 600 ? -28.821 -20.307 -5.500 1.00 96.69 600 GLN A C 1
ATOM 4369 O O . GLN A 1 600 ? -29.865 -20.461 -6.129 1.00 96.69 600 GLN A O 1
ATOM 4374 N N . THR A 1 601 ? -28.804 -20.256 -4.170 1.00 97.69 601 THR A N 1
ATOM 4375 C CA . THR A 1 601 ? -30.003 -20.451 -3.341 1.00 97.69 601 THR A CA 1
ATOM 4376 C C . THR A 1 601 ? -30.609 -19.138 -2.864 1.00 97.69 601 THR A C 1
ATOM 4378 O O . THR A 1 601 ? -31.771 -19.106 -2.461 1.00 97.69 601 THR A O 1
ATOM 4381 N N . GLY A 1 602 ? -29.830 -18.052 -2.890 1.00 97.25 602 GLY A N 1
ATOM 4382 C CA . GLY A 1 602 ? -30.223 -16.774 -2.311 1.00 97.25 602 GLY A CA 1
ATOM 4383 C C . GLY A 1 602 ? -30.250 -16.773 -0.782 1.00 97.25 602 GLY A C 1
ATOM 4384 O O . GLY A 1 602 ? -30.823 -15.851 -0.205 1.00 97.25 602 GLY A O 1
ATOM 4385 N N . ALA A 1 603 ? -29.675 -17.788 -0.129 1.00 98.06 603 ALA A N 1
ATOM 4386 C CA . ALA A 1 603 ? -29.509 -17.808 1.320 1.00 98.06 603 ALA A CA 1
ATOM 4387 C C . ALA A 1 603 ? -28.591 -16.668 1.781 1.00 98.06 603 ALA A C 1
ATOM 4389 O O . ALA A 1 603 ? -27.602 -16.370 1.111 1.00 98.06 603 ALA A O 1
ATOM 4390 N N . ASN A 1 604 ? -28.915 -16.063 2.924 1.00 97.94 604 ASN A N 1
ATOM 4391 C CA . ASN A 1 604 ? -28.203 -14.927 3.502 1.00 97.94 604 ASN A CA 1
ATOM 4392 C C . ASN A 1 604 ? -27.868 -15.223 4.971 1.00 97.94 604 ASN A C 1
ATOM 4394 O O . ASN A 1 604 ? -28.708 -15.751 5.702 1.00 97.94 604 ASN A O 1
ATOM 4398 N N . VAL A 1 605 ? -26.660 -14.884 5.411 1.00 97.75 605 VAL A N 1
ATOM 4399 C CA . VAL A 1 605 ? -26.253 -15.004 6.817 1.00 97.75 605 VAL A CA 1
ATOM 4400 C C . VAL A 1 605 ? -25.231 -13.932 7.158 1.00 97.75 605 VAL A C 1
ATOM 4402 O O . VAL A 1 605 ? -24.280 -13.726 6.410 1.00 97.75 605 VAL A O 1
ATOM 4405 N N . VAL A 1 606 ? -25.411 -13.267 8.291 1.00 98.19 606 VAL A N 1
ATOM 4406 C CA . VAL A 1 606 ? -24.434 -12.324 8.837 1.00 98.19 606 VAL A CA 1
ATOM 4407 C C . VAL A 1 606 ? -23.520 -13.066 9.806 1.00 98.19 606 VAL A C 1
ATOM 4409 O O . VAL A 1 606 ? -23.990 -13.822 10.658 1.00 98.19 606 VAL A O 1
ATOM 4412 N N . TRP A 1 607 ? -22.212 -12.877 9.665 1.00 97.94 607 TRP A N 1
ATOM 4413 C CA . TRP A 1 607 ? -21.197 -13.287 10.633 1.00 97.94 607 TRP A CA 1
ATOM 4414 C C . TRP A 1 607 ? -20.803 -12.078 11.456 1.00 97.94 607 TRP A C 1
ATOM 4416 O O . TRP A 1 607 ? -20.159 -11.161 10.942 1.00 97.94 607 TRP A O 1
ATOM 4426 N N . LYS A 1 608 ? -21.198 -12.089 12.725 1.00 95.69 608 LYS A N 1
ATOM 4427 C CA . LYS A 1 608 ? -21.030 -10.929 13.588 1.00 95.69 608 LYS A CA 1
ATOM 4428 C C . LYS A 1 608 ? -19.570 -10.750 13.976 1.00 95.69 608 LYS A C 1
ATOM 4430 O O . LYS A 1 608 ? -18.941 -11.746 14.345 1.00 95.69 608 LYS A O 1
ATOM 4435 N N . ALA A 1 609 ? -19.029 -9.538 13.868 1.00 93.12 609 ALA A N 1
ATOM 4436 C CA . ALA A 1 609 ? -17.593 -9.264 14.013 1.00 93.12 609 ALA A CA 1
ATOM 4437 C C . ALA A 1 609 ? -16.695 -10.198 13.160 1.00 93.12 609 ALA A C 1
ATOM 4439 O O . ALA A 1 609 ? -15.609 -10.606 13.574 1.00 93.12 609 ALA A O 1
ATOM 4440 N N . GLY A 1 610 ? -17.192 -10.652 12.001 1.00 93.94 610 GLY A N 1
ATOM 4441 C CA . GLY A 1 610 ? -16.503 -11.611 11.128 1.00 93.94 610 GLY A CA 1
ATOM 4442 C C . GLY A 1 610 ? -16.371 -13.044 11.670 1.00 93.94 610 GLY A C 1
ATOM 4443 O O . GLY A 1 610 ? -15.729 -13.889 11.037 1.00 93.94 610 GLY A O 1
ATOM 4444 N N . ASP A 1 611 ? -17.004 -13.364 12.801 1.00 94.44 611 ASP A N 1
ATOM 4445 C CA . ASP A 1 611 ? -16.931 -14.678 13.436 1.00 94.44 611 ASP A CA 1
ATOM 4446 C C . ASP A 1 611 ? -18.035 -15.616 12.926 1.00 94.44 611 ASP A C 1
ATOM 4448 O O . ASP A 1 611 ? -19.216 -15.492 13.252 1.00 94.44 611 ASP A O 1
ATOM 4452 N N . SER A 1 612 ? -17.631 -16.636 12.165 1.00 94.88 612 SER A N 1
ATOM 4453 C CA . SER A 1 612 ? -18.535 -17.662 11.626 1.00 94.88 612 SER A CA 1
ATOM 4454 C C . SER A 1 612 ? -19.312 -18.467 12.677 1.00 94.88 612 SER A C 1
ATOM 4456 O O . SER A 1 612 ? -20.272 -19.149 12.315 1.00 94.88 612 SER A O 1
ATOM 4458 N N . THR A 1 613 ? -18.919 -18.423 13.953 1.00 94.44 613 THR A N 1
ATOM 4459 C CA . THR A 1 613 ? -19.636 -19.076 15.060 1.00 94.44 613 THR A CA 1
ATOM 4460 C C . THR A 1 613 ? -20.734 -18.192 15.656 1.00 94.44 613 THR A C 1
ATOM 4462 O O . THR A 1 613 ? -21.668 -18.706 16.274 1.00 94.44 613 THR A O 1
ATOM 4465 N N . ARG A 1 614 ? -20.673 -16.877 15.418 1.00 95.06 614 ARG A N 1
ATOM 4466 C CA . ARG A 1 614 ? -21.663 -15.881 15.838 1.00 95.06 614 ARG A CA 1
ATOM 4467 C C . ARG A 1 614 ? -22.491 -15.453 14.633 1.00 95.06 614 ARG A C 1
ATOM 4469 O O . ARG A 1 614 ? -22.220 -14.436 14.007 1.00 95.06 614 ARG A O 1
ATOM 4476 N N . GLN A 1 615 ? -23.509 -16.236 14.300 1.00 95.19 615 GLN A N 1
ATOM 4477 C CA . GLN A 1 615 ? -24.330 -15.974 13.118 1.00 95.19 615 GLN A CA 1
ATOM 4478 C C . GLN A 1 615 ? -25.638 -15.269 13.466 1.00 95.19 615 GLN A C 1
ATOM 4480 O O . GLN A 1 615 ? -26.307 -15.635 14.433 1.00 95.19 615 GLN A O 1
ATOM 4485 N N . MET A 1 616 ? -26.035 -14.318 12.624 1.00 93.69 616 MET A N 1
ATOM 4486 C CA . MET A 1 616 ? -27.400 -13.811 12.556 1.00 93.69 616 MET A CA 1
ATOM 4487 C C . MET A 1 616 ? -28.016 -14.247 11.215 1.00 93.69 616 MET A C 1
ATOM 4489 O O . MET A 1 616 ? -27.529 -13.849 10.152 1.00 93.69 616 MET A O 1
ATOM 4493 N N . PRO A 1 617 ? -29.042 -15.116 11.222 1.00 93.06 617 PRO A N 1
ATOM 4494 C CA . PRO A 1 617 ? -29.678 -15.564 9.992 1.00 93.06 617 PRO A CA 1
ATOM 4495 C C . PRO A 1 617 ? -30.527 -14.440 9.395 1.00 93.06 617 PRO A C 1
ATOM 4497 O O . PRO A 1 617 ? -31.301 -13.810 10.109 1.00 93.06 617 PRO A O 1
ATOM 4500 N N . LEU A 1 618 ? -30.435 -14.244 8.079 1.00 95.38 618 LEU A N 1
ATOM 4501 C CA . LEU A 1 618 ? -31.333 -13.355 7.343 1.00 95.38 618 LEU A CA 1
ATOM 4502 C C . LEU A 1 618 ? -32.252 -14.166 6.425 1.00 95.38 618 LEU A C 1
ATOM 4504 O O . LEU A 1 618 ? -31.953 -15.302 6.041 1.00 95.38 618 LEU A O 1
ATOM 4508 N N . ALA A 1 619 ? -33.390 -13.579 6.052 1.00 96.56 619 ALA A N 1
ATOM 4509 C CA . ALA A 1 619 ? -34.336 -14.228 5.152 1.00 96.56 619 ALA A CA 1
ATOM 4510 C C . ALA A 1 619 ? -33.665 -14.593 3.816 1.00 96.56 619 ALA A C 1
ATOM 4512 O O . ALA A 1 619 ? -32.939 -13.797 3.220 1.00 96.56 619 ALA A O 1
ATOM 4513 N N . SER A 1 620 ? -33.924 -15.804 3.318 1.00 96.81 620 SER A N 1
ATOM 4514 C CA . SER A 1 620 ? -33.445 -16.217 1.995 1.00 96.81 620 SER A CA 1
ATOM 4515 C C . SER A 1 620 ? -34.243 -15.522 0.892 1.00 96.81 620 SER A C 1
ATOM 4517 O O . SER A 1 620 ? -35.473 -15.484 0.940 1.00 96.81 620 SER A O 1
ATOM 4519 N N . VAL A 1 621 ? -33.552 -15.033 -0.139 1.00 97.75 621 VAL A N 1
ATOM 4520 C CA . VAL A 1 621 ? -34.159 -14.411 -1.327 1.00 97.75 621 VAL A CA 1
ATOM 4521 C C . VAL A 1 621 ? -33.896 -15.293 -2.550 1.00 97.75 621 VAL A C 1
ATOM 4523 O O . VAL A 1 621 ? -32.946 -15.043 -3.297 1.00 97.75 621 VAL A O 1
ATOM 4526 N N . PRO A 1 622 ? -34.725 -16.329 -2.791 1.00 96.44 622 PRO A N 1
ATOM 4527 C CA . PRO A 1 622 ? -34.472 -17.329 -3.835 1.00 96.44 622 PRO A CA 1
ATOM 4528 C C . PRO A 1 622 ? -34.630 -16.777 -5.256 1.00 96.44 622 PRO A C 1
ATOM 4530 O O . PRO A 1 622 ? -34.171 -17.376 -6.226 1.00 96.44 622 PRO A O 1
ATOM 4533 N N . ARG A 1 623 ? -35.282 -15.620 -5.411 1.00 96.94 623 ARG A N 1
ATOM 4534 C CA . ARG A 1 623 ? -35.359 -14.921 -6.692 1.00 96.94 623 ARG A CA 1
ATOM 4535 C C . ARG A 1 623 ? -34.062 -14.142 -6.919 1.00 96.94 623 ARG A C 1
ATOM 4537 O O . ARG A 1 623 ? -33.950 -12.988 -6.520 1.00 96.94 623 ARG A O 1
ATOM 4544 N N . LEU A 1 624 ? -33.113 -14.773 -7.605 1.00 96.56 624 LEU A N 1
ATOM 4545 C CA . LEU A 1 624 ? -31.741 -14.280 -7.802 1.00 96.56 624 LEU A CA 1
ATOM 4546 C C . LEU A 1 624 ? -31.607 -12.988 -8.632 1.00 96.56 624 LEU A C 1
ATOM 4548 O O . LEU A 1 624 ? -30.511 -12.449 -8.722 1.00 96.56 624 LEU A O 1
ATOM 4552 N N . SER A 1 625 ? -32.695 -12.473 -9.218 1.00 96.56 625 SER A N 1
ATOM 4553 C CA . SER A 1 625 ? -32.708 -11.135 -9.831 1.00 96.56 625 SER A CA 1
ATOM 4554 C C . SER A 1 625 ? -32.674 -10.006 -8.795 1.00 96.56 625 SER A C 1
ATOM 4556 O O . SER A 1 625 ? -32.395 -8.862 -9.135 1.00 96.56 625 SER A O 1
ATOM 4558 N N . TRP A 1 626 ? -32.960 -10.309 -7.527 1.00 97.25 626 TRP A N 1
ATOM 4559 C CA . TRP A 1 626 ? -32.813 -9.369 -6.425 1.00 97.25 626 TRP A CA 1
ATOM 4560 C C . TRP A 1 626 ? -31.372 -9.324 -5.940 1.00 97.25 626 TRP A C 1
ATOM 4562 O O . TRP A 1 626 ? -30.859 -10.309 -5.402 1.00 97.25 626 TRP A O 1
ATOM 4572 N N . HIS A 1 627 ? -30.754 -8.157 -6.055 1.00 96.75 627 HIS A N 1
ATOM 4573 C CA . HIS A 1 627 ? -29.402 -7.888 -5.590 1.00 96.75 627 HIS A CA 1
ATOM 4574 C C . HIS A 1 627 ? -29.441 -6.910 -4.421 1.00 96.75 627 HIS A C 1
ATOM 4576 O O . HIS A 1 627 ? -30.265 -5.994 -4.405 1.00 96.75 627 HIS A O 1
ATOM 4582 N N . ILE A 1 628 ? -28.534 -7.105 -3.467 1.00 97.44 628 ILE A N 1
ATOM 4583 C CA . ILE A 1 628 ? -28.166 -6.042 -2.533 1.00 97.44 628 ILE A CA 1
ATOM 4584 C C . ILE A 1 628 ? -27.340 -5.051 -3.356 1.00 97.44 628 ILE A C 1
ATOM 4586 O O . ILE A 1 628 ? -26.461 -5.458 -4.118 1.00 97.44 628 ILE A O 1
ATOM 4590 N N . GLN A 1 629 ? -27.713 -3.780 -3.316 1.00 95.81 629 GLN A N 1
ATOM 4591 C CA . GLN A 1 629 ? -27.052 -2.705 -4.062 1.00 95.81 629 GLN A CA 1
ATOM 4592 C C . GLN A 1 629 ? -26.392 -1.682 -3.138 1.00 95.81 629 GLN A C 1
ATOM 4594 O O . GLN A 1 629 ? -25.690 -0.811 -3.628 1.00 95.81 629 GLN A O 1
ATOM 4599 N N . GLY A 1 630 ? -26.611 -1.786 -1.829 1.00 94.12 630 GLY A N 1
ATOM 4600 C CA . GLY A 1 630 ? -25.949 -0.948 -0.845 1.00 94.12 630 GLY A CA 1
ATOM 4601 C C . GLY A 1 630 ? -26.355 -1.306 0.576 1.00 94.12 630 GLY A C 1
ATOM 4602 O O . GLY A 1 630 ? -27.349 -2.010 0.792 1.00 94.12 630 GLY A O 1
ATOM 4603 N N . VAL A 1 631 ? -25.558 -0.816 1.514 1.00 95.75 631 VAL A N 1
ATOM 4604 C CA . VAL A 1 631 ? -25.703 -0.979 2.959 1.00 95.75 631 VAL A CA 1
ATOM 4605 C C . VAL A 1 631 ? -25.527 0.392 3.607 1.00 95.75 631 VAL A C 1
ATOM 4607 O O . VAL A 1 631 ? -24.727 1.188 3.127 1.00 95.75 631 VAL A O 1
ATOM 4610 N N . GLY A 1 632 ? -26.315 0.694 4.633 1.00 94.44 632 GLY A N 1
ATOM 4611 C CA . GLY A 1 632 ? -26.265 1.978 5.336 1.00 94.44 632 GLY A CA 1
ATOM 4612 C C . GLY A 1 632 ? -27.461 2.155 6.265 1.00 94.44 632 GLY A C 1
ATOM 4613 O O . GLY A 1 632 ? -28.439 1.424 6.139 1.00 94.44 632 GLY A O 1
ATOM 4614 N N . ASP A 1 633 ? -27.378 3.098 7.197 1.00 95.06 633 ASP A N 1
ATOM 4615 C CA . ASP A 1 633 ? -28.438 3.395 8.169 1.00 95.06 633 ASP A CA 1
ATOM 4616 C C . ASP A 1 633 ? -29.451 4.394 7.577 1.00 95.06 633 ASP A C 1
ATOM 4618 O O . ASP A 1 633 ? -29.264 5.606 7.652 1.00 95.06 633 ASP A O 1
ATOM 4622 N N . PHE A 1 634 ? -30.519 3.923 6.928 1.00 96.38 634 PHE A N 1
ATOM 4623 C CA . PHE A 1 634 ? -31.486 4.814 6.264 1.00 96.38 634 PHE A CA 1
ATOM 4624 C C . PHE A 1 634 ? -32.499 5.423 7.244 1.00 96.38 634 PHE A C 1
ATOM 4626 O O . PHE A 1 634 ? -33.170 6.411 6.913 1.00 96.38 634 PHE A O 1
ATOM 4633 N N . ASN A 1 635 ? -32.666 4.834 8.431 1.00 93.75 635 ASN A N 1
ATOM 4634 C CA . ASN A 1 635 ? -33.675 5.246 9.407 1.00 93.75 635 ASN A CA 1
ATOM 4635 C C . ASN A 1 635 ? -33.092 6.016 10.614 1.00 93.75 635 ASN A C 1
ATOM 4637 O O . ASN A 1 635 ? -33.876 6.630 11.352 1.00 93.75 635 ASN A O 1
ATOM 4641 N N . GLY A 1 636 ? -31.766 6.084 10.740 1.00 90.62 636 GLY A N 1
ATOM 4642 C CA . GLY A 1 636 ? -31.013 6.776 11.785 1.00 90.62 636 GLY A CA 1
ATOM 4643 C C . GLY A 1 636 ? -30.981 6.025 13.117 1.00 90.62 636 GLY A C 1
ATOM 4644 O O . GLY A 1 636 ? -30.917 6.675 14.165 1.00 90.62 636 GLY A O 1
ATOM 4645 N N . ASP A 1 637 ? -31.138 4.698 13.106 1.00 85.00 637 ASP A N 1
ATOM 4646 C CA . ASP A 1 637 ? -31.195 3.874 14.319 1.00 85.00 637 ASP A CA 1
ATOM 4647 C C . ASP A 1 637 ? -29.837 3.270 14.741 1.00 85.00 637 ASP A C 1
ATOM 4649 O O . ASP A 1 637 ? -29.747 2.561 15.750 1.00 85.00 637 ASP A O 1
ATOM 4653 N N . GLY A 1 638 ? -28.770 3.591 14.008 1.00 86.56 638 GLY A N 1
ATOM 4654 C CA . GLY A 1 638 ? -27.412 3.112 14.230 1.00 86.56 638 GLY A CA 1
ATOM 4655 C C . GLY A 1 638 ? -27.150 1.691 13.731 1.00 86.56 638 GLY A C 1
ATOM 4656 O O . GLY A 1 638 ? -26.041 1.196 13.938 1.00 86.56 638 GLY A O 1
ATOM 4657 N N . ARG A 1 639 ? -28.125 1.022 13.100 1.00 91.25 639 ARG A N 1
ATOM 4658 C CA . ARG A 1 639 ? -27.955 -0.290 12.461 1.00 91.25 639 ARG A CA 1
ATOM 4659 C C . ARG A 1 639 ? -27.813 -0.126 10.956 1.00 91.25 639 ARG A C 1
ATOM 4661 O O . ARG A 1 639 ? -28.401 0.738 10.321 1.00 91.25 639 ARG A O 1
ATOM 4668 N N . SER A 1 640 ? -27.038 -1.020 10.362 1.00 95.12 640 SER A N 1
ATOM 4669 C CA . SER A 1 640 ? -26.920 -1.121 8.914 1.00 95.12 640 SER A CA 1
ATOM 4670 C C . SER A 1 640 ? -28.162 -1.780 8.314 1.00 95.12 640 SER A C 1
ATOM 4672 O O . SER A 1 640 ? -28.502 -2.919 8.643 1.00 95.12 640 SER A O 1
ATOM 4674 N N . ASP A 1 641 ? -28.806 -1.101 7.371 1.00 97.62 641 ASP A N 1
ATOM 4675 C CA . ASP A 1 641 ? -29.908 -1.640 6.579 1.00 97.62 641 ASP A CA 1
ATOM 4676 C C . ASP A 1 641 ? -29.416 -2.149 5.220 1.00 97.62 641 ASP A C 1
ATOM 4678 O O . ASP A 1 641 ? -28.323 -1.822 4.759 1.00 97.62 641 ASP A O 1
ATOM 4682 N N . LEU A 1 642 ? -30.251 -2.927 4.524 1.00 98.19 642 LEU A N 1
ATOM 4683 C CA . LEU A 1 642 ? -29.934 -3.448 3.191 1.00 98.19 642 LEU A CA 1
ATOM 4684 C C . LEU A 1 642 ? -30.833 -2.838 2.124 1.00 98.19 642 LEU A C 1
ATOM 4686 O O . LEU A 1 642 ? -32.040 -3.086 2.111 1.00 98.19 642 LEU A O 1
ATOM 4690 N N . PHE A 1 643 ? -30.243 -2.135 1.157 1.00 98.31 643 PHE A N 1
ATOM 4691 C CA . PHE A 1 643 ? -30.958 -1.692 -0.033 1.00 98.31 643 PHE A CA 1
ATOM 4692 C C . PHE A 1 643 ? -30.977 -2.793 -1.101 1.00 98.31 643 PHE A C 1
ATOM 4694 O O . PHE A 1 643 ? -29.953 -3.189 -1.665 1.00 98.31 643 PHE A O 1
ATOM 4701 N N . TRP A 1 644 ? -32.176 -3.273 -1.409 1.00 98.12 644 TRP A N 1
ATOM 4702 C CA . TRP A 1 644 ? -32.451 -4.337 -2.361 1.00 98.12 644 TRP A CA 1
ATOM 4703 C C . TRP A 1 644 ? -33.058 -3.798 -3.649 1.00 98.12 644 TRP A C 1
ATOM 4705 O O . TRP A 1 644 ? -34.006 -3.011 -3.628 1.00 98.12 644 TRP A O 1
ATOM 4715 N N . ARG A 1 645 ? -32.587 -4.317 -4.787 1.00 97.50 645 ARG A N 1
ATOM 4716 C CA . ARG A 1 645 ? -33.110 -3.989 -6.118 1.00 97.50 645 ARG A CA 1
ATOM 4717 C C . ARG A 1 645 ? -33.296 -5.231 -6.976 1.00 97.50 645 ARG A C 1
ATOM 4719 O O . ARG A 1 645 ? -32.378 -6.032 -7.136 1.00 97.50 645 ARG A O 1
ATOM 4726 N N . ASP A 1 646 ? -34.470 -5.362 -7.581 1.00 96.94 646 ASP A N 1
ATOM 4727 C CA . ASP A 1 646 ? -34.743 -6.370 -8.604 1.00 96.94 646 ASP A CA 1
ATOM 4728 C C . ASP A 1 646 ? -34.216 -5.884 -9.957 1.00 96.94 646 ASP A C 1
ATOM 4730 O O . ASP A 1 646 ? -34.813 -5.004 -10.581 1.00 96.94 646 ASP A O 1
ATOM 4734 N N . SER A 1 647 ? -33.128 -6.474 -10.448 1.00 94.56 647 SER A N 1
ATOM 4735 C CA . SER A 1 647 ? -32.538 -6.131 -11.747 1.00 94.56 647 SER A CA 1
ATOM 4736 C C . SER A 1 647 ? -33.476 -6.405 -12.928 1.00 94.56 647 SER A C 1
ATOM 4738 O O . SER A 1 647 ? -33.325 -5.784 -13.979 1.00 94.56 647 SER A O 1
ATOM 4740 N N . ALA A 1 648 ? -34.480 -7.277 -12.762 1.00 94.69 648 ALA A N 1
ATOM 4741 C CA . ALA A 1 648 ? -35.436 -7.607 -13.817 1.00 94.69 648 ALA A CA 1
ATOM 4742 C C . ALA A 1 648 ? -36.594 -6.602 -13.935 1.00 94.69 648 ALA A C 1
ATOM 4744 O O . ALA A 1 648 ? -37.139 -6.422 -15.022 1.00 94.69 648 ALA A O 1
ATOM 4745 N N . THR A 1 649 ? -37.010 -5.976 -12.828 1.00 96.31 649 THR A N 1
ATOM 4746 C CA . THR A 1 649 ? -38.211 -5.113 -12.794 1.00 96.31 649 THR A CA 1
ATOM 4747 C C . THR A 1 649 ? -37.929 -3.675 -12.368 1.00 96.31 649 THR A C 1
ATOM 4749 O O . THR A 1 649 ? -38.773 -2.800 -12.564 1.00 96.31 649 THR A O 1
ATOM 4752 N N . GLY A 1 650 ? -36.761 -3.413 -11.779 1.00 96.25 650 GLY A N 1
ATOM 4753 C CA . GLY A 1 650 ? -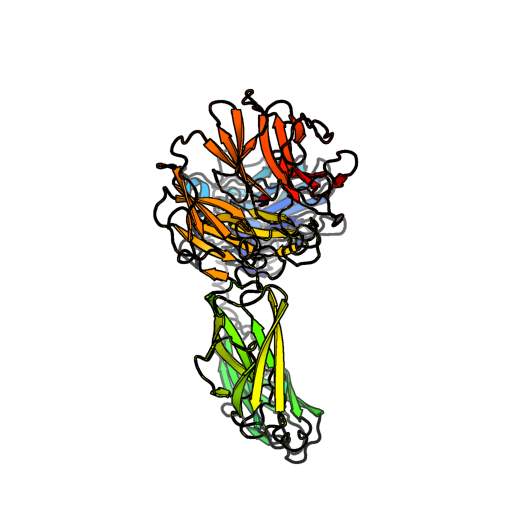36.402 -2.122 -11.204 1.00 96.25 650 GLY A CA 1
ATOM 4754 C C . GLY A 1 650 ? -37.087 -1.818 -9.870 1.00 96.25 650 GLY A C 1
ATOM 4755 O O . GLY A 1 650 ? -37.008 -0.679 -9.404 1.00 96.25 650 GLY A O 1
ATOM 4756 N N . ARG A 1 651 ? -37.783 -2.798 -9.272 1.00 97.44 651 ARG A N 1
ATOM 4757 C CA . ARG A 1 651 ? -38.371 -2.679 -7.932 1.00 97.44 651 ARG A CA 1
ATOM 4758 C C . ARG A 1 651 ? -37.276 -2.555 -6.881 1.00 97.44 651 ARG A C 1
ATOM 4760 O O . ARG A 1 651 ? -36.246 -3.209 -7.001 1.00 97.44 651 ARG A O 1
ATOM 4767 N N . ASN A 1 652 ? -37.540 -1.747 -5.860 1.00 97.88 652 ASN A N 1
ATOM 4768 C CA . ASN A 1 652 ? -36.597 -1.420 -4.800 1.00 97.88 652 ASN A CA 1
ATOM 4769 C C . ASN A 1 652 ? -37.258 -1.584 -3.424 1.00 97.88 652 ASN A C 1
ATOM 4771 O O . ASN A 1 652 ? -38.458 -1.344 -3.286 1.00 97.88 652 ASN A O 1
ATOM 4775 N N . THR A 1 653 ? -36.489 -1.967 -2.411 1.00 98.00 653 THR A N 1
ATOM 4776 C CA . THR A 1 653 ? -36.914 -1.962 -1.003 1.00 98.00 653 THR A CA 1
ATOM 4777 C C . THR A 1 653 ? -35.689 -1.869 -0.104 1.00 98.00 653 THR A C 1
ATOM 4779 O O . THR A 1 653 ? -34.619 -2.324 -0.494 1.00 98.00 653 THR A O 1
ATOM 4782 N N . ILE A 1 654 ? -35.835 -1.281 1.077 1.00 98.56 654 ILE A N 1
ATOM 4783 C CA . ILE A 1 654 ? -34.821 -1.327 2.131 1.00 98.56 654 ILE A CA 1
ATOM 4784 C C . ILE A 1 654 ? -35.312 -2.310 3.191 1.00 98.56 654 ILE A C 1
ATOM 4786 O O . ILE A 1 654 ? -36.476 -2.246 3.583 1.00 98.56 654 ILE A O 1
ATOM 4790 N N . TRP A 1 655 ? -34.456 -3.233 3.614 1.00 97.81 655 TRP A N 1
ATOM 4791 C CA . TRP A 1 655 ? -34.692 -4.108 4.762 1.00 97.81 655 TRP A CA 1
ATOM 4792 C C . TRP A 1 655 ? -33.978 -3.512 5.965 1.00 97.81 655 TRP A C 1
ATOM 4794 O O . TRP A 1 655 ? -32.744 -3.508 5.987 1.00 97.81 655 TRP A O 1
ATOM 4804 N N . LEU A 1 656 ? -34.747 -3.000 6.924 1.00 95.56 656 LEU A N 1
ATOM 4805 C CA . LEU A 1 656 ? -34.196 -2.346 8.104 1.00 95.56 656 LEU A CA 1
ATOM 4806 C C . LEU A 1 656 ? -33.487 -3.377 8.984 1.00 95.56 656 LEU A C 1
ATOM 4808 O O . LEU A 1 656 ? -34.033 -4.457 9.222 1.00 95.56 656 LEU A O 1
ATOM 4812 N N . SER A 1 657 ? -32.257 -3.083 9.406 1.00 92.00 657 SER A N 1
ATOM 4813 C CA . SER A 1 657 ? -31.362 -4.027 10.101 1.00 92.00 657 SER A CA 1
ATOM 4814 C C . SER A 1 657 ? -31.182 -5.369 9.364 1.00 92.00 657 SER A C 1
ATOM 4816 O O . SER A 1 657 ? -30.960 -6.419 9.970 1.00 92.00 657 SER A O 1
ATOM 4818 N N . GLY A 1 658 ? -31.355 -5.368 8.037 1.00 93.19 658 GLY A N 1
ATOM 4819 C CA . GLY A 1 658 ? -31.328 -6.571 7.207 1.00 93.19 658 GLY A CA 1
ATOM 4820 C C . GLY A 1 658 ? -32.529 -7.514 7.376 1.00 93.19 658 GLY A C 1
ATOM 4821 O O . GLY A 1 658 ? -32.518 -8.603 6.796 1.00 93.19 658 GLY A O 1
ATOM 4822 N N . ASP A 1 659 ? -33.575 -7.124 8.109 1.00 92.88 659 ASP A N 1
ATOM 4823 C CA . ASP A 1 659 ? -34.767 -7.943 8.320 1.00 92.88 659 ASP A CA 1
ATOM 4824 C C . ASP A 1 659 ? -35.828 -7.712 7.226 1.00 92.88 659 ASP A C 1
ATOM 4826 O O . ASP A 1 659 ? -36.303 -6.611 6.953 1.00 92.88 659 ASP A O 1
ATOM 4830 N N . ALA A 1 660 ? -36.237 -8.805 6.582 1.00 93.88 660 ALA A N 1
ATOM 4831 C CA . ALA A 1 660 ? -37.266 -8.795 5.551 1.00 93.88 660 ALA A CA 1
ATOM 4832 C C . ALA A 1 660 ? -38.669 -8.484 6.089 1.00 93.88 660 ALA A C 1
ATOM 4834 O O . ALA A 1 660 ? -39.573 -8.249 5.282 1.00 93.88 660 ALA A O 1
ATOM 4835 N N . SER A 1 661 ? -38.879 -8.539 7.406 1.00 92.81 661 SER A N 1
ATOM 4836 C CA . SER A 1 661 ? -40.151 -8.208 8.050 1.00 92.81 661 SER A CA 1
ATOM 4837 C C . SER A 1 661 ? -40.347 -6.697 8.245 1.00 92.81 661 SER A C 1
ATOM 4839 O O . SER A 1 661 ? -41.484 -6.219 8.254 1.00 92.81 661 SER A O 1
ATOM 4841 N N . THR A 1 662 ? -39.252 -5.936 8.291 1.00 94.38 662 THR A N 1
ATOM 4842 C CA . THR A 1 662 ? -39.202 -4.487 8.522 1.00 94.38 662 THR A CA 1
ATOM 4843 C C . THR A 1 662 ? -38.746 -3.769 7.253 1.00 94.38 662 THR A C 1
ATOM 4845 O O . THR A 1 662 ? -37.606 -3.340 7.096 1.00 94.38 662 THR A O 1
ATOM 4848 N N . GLN A 1 663 ? -39.657 -3.643 6.289 1.00 95.19 663 GLN A N 1
ATOM 4849 C CA . GLN A 1 663 ? -39.329 -3.054 4.990 1.00 95.19 663 GLN A CA 1
ATOM 4850 C C . GLN A 1 663 ? -39.701 -1.577 4.908 1.00 95.19 663 GLN A C 1
ATOM 4852 O O . GLN A 1 663 ? -40.855 -1.202 5.128 1.00 95.19 663 GLN A O 1
ATOM 4857 N N . GLN A 1 664 ? -38.764 -0.760 4.438 1.00 95.25 664 GLN A N 1
ATOM 4858 C CA . GLN A 1 664 ? -39.065 0.555 3.896 1.00 95.25 664 GLN A CA 1
ATOM 4859 C C . GLN A 1 664 ? -39.252 0.457 2.372 1.00 95.25 664 GLN A C 1
ATOM 4861 O O . GLN A 1 664 ? -38.474 -0.162 1.635 1.00 95.25 664 GLN A O 1
ATOM 4866 N N . SER A 1 665 ? -40.340 1.056 1.885 1.00 92.38 665 SER A N 1
ATOM 4867 C CA . SER A 1 665 ? -40.647 1.110 0.454 1.00 92.38 665 SER A CA 1
ATOM 4868 C C . SER A 1 665 ? -39.800 2.172 -0.239 1.00 92.38 665 SER A C 1
ATOM 4870 O O . SER A 1 665 ? -39.716 3.301 0.234 1.00 92.38 665 SER A O 1
ATOM 4872 N N . VAL A 1 666 ? -39.236 1.829 -1.398 1.00 97.19 666 VAL A N 1
ATOM 4873 C CA . VAL A 1 666 ? -38.482 2.756 -2.253 1.00 97.19 666 VAL A CA 1
ATOM 4874 C C . VAL A 1 666 ? -39.110 2.765 -3.647 1.00 97.19 666 VAL A C 1
ATOM 4876 O O . VAL A 1 666 ? -39.525 1.713 -4.146 1.00 97.19 666 VAL A O 1
ATOM 4879 N N . THR A 1 667 ? -39.204 3.937 -4.291 1.00 97.19 667 THR A N 1
ATOM 4880 C CA . THR A 1 667 ? -39.831 4.049 -5.618 1.00 97.19 667 THR A CA 1
ATOM 4881 C C . THR A 1 667 ? -39.200 3.069 -6.609 1.00 97.19 667 THR A C 1
ATOM 4883 O O . THR A 1 667 ? -37.983 2.901 -6.661 1.00 97.19 667 THR A O 1
ATOM 4886 N N . THR A 1 668 ? -40.029 2.425 -7.434 1.00 97.62 668 THR A N 1
ATOM 4887 C CA . THR A 1 668 ? -39.567 1.573 -8.537 1.00 97.62 668 THR A CA 1
ATOM 4888 C C . THR A 1 668 ? -38.929 2.418 -9.638 1.00 97.62 668 THR A C 1
ATOM 4890 O O . THR A 1 668 ? -39.590 3.258 -10.242 1.00 97.62 668 THR A O 1
ATOM 4893 N N . VAL A 1 669 ? -37.674 2.122 -9.973 1.00 97.25 669 VAL A N 1
ATOM 4894 C CA . VAL A 1 669 ? -36.966 2.735 -11.108 1.00 97.25 669 VAL A CA 1
ATOM 4895 C C . VAL A 1 669 ? -36.869 1.709 -12.229 1.00 97.25 669 VAL A C 1
ATOM 4897 O O . VAL A 1 669 ? -35.920 0.929 -12.279 1.00 97.25 669 VAL A O 1
ATOM 4900 N N . SER A 1 670 ? -37.862 1.683 -13.118 1.00 96.00 670 SER A N 1
ATOM 4901 C CA . SER A 1 670 ? -37.990 0.666 -14.176 1.00 96.00 670 SER A CA 1
ATOM 4902 C C . SER A 1 670 ? -37.002 0.833 -15.332 1.00 96.00 670 SER A C 1
ATOM 4904 O O . SER A 1 670 ? -36.755 -0.115 -16.072 1.00 96.00 670 SER A O 1
ATOM 4906 N N . ASN A 1 671 ? -36.429 2.026 -15.506 1.00 94.94 671 ASN A N 1
ATOM 4907 C CA . ASN A 1 671 ? -35.438 2.267 -16.546 1.00 94.94 671 ASN A CA 1
ATOM 4908 C C . ASN A 1 671 ? -34.086 1.642 -16.142 1.00 94.94 671 ASN A C 1
ATOM 4910 O O . ASN A 1 671 ? -33.457 2.123 -15.194 1.00 94.94 671 ASN A O 1
ATOM 4914 N N . PRO A 1 672 ? -33.589 0.632 -16.881 1.00 90.81 672 PRO A N 1
ATOM 4915 C CA . PRO A 1 672 ? -32.373 -0.090 -16.536 1.00 90.81 672 PRO A CA 1
ATOM 4916 C C . PRO A 1 672 ? -31.094 0.697 -16.845 1.00 90.81 672 PRO A C 1
ATOM 4918 O O . PRO A 1 672 ? -30.014 0.151 -16.658 1.00 90.81 672 PRO A O 1
ATOM 4921 N N . ALA A 1 673 ? -31.163 1.937 -17.334 1.00 93.06 673 ALA A N 1
ATOM 4922 C CA . ALA A 1 673 ? -29.992 2.811 -17.417 1.00 93.06 673 ALA A CA 1
ATOM 4923 C C . ALA A 1 673 ? -29.617 3.401 -16.049 1.00 93.06 673 ALA A C 1
ATOM 4925 O O . ALA A 1 673 ? -28.461 3.756 -15.845 1.00 93.06 673 ALA A O 1
ATOM 4926 N N . TRP A 1 674 ? -30.572 3.500 -15.120 1.00 94.44 674 TRP A N 1
ATOM 4927 C CA . TRP A 1 674 ? -30.308 3.970 -13.765 1.00 94.44 674 TRP A CA 1
ATOM 4928 C C . TRP A 1 674 ? -29.735 2.845 -12.898 1.00 94.44 674 TRP A C 1
ATOM 4930 O O . TRP A 1 674 ? -30.295 1.741 -12.817 1.00 94.44 674 TRP A O 1
ATOM 4940 N N . ARG A 1 675 ? -28.609 3.145 -12.258 1.00 93.69 675 ARG A N 1
ATOM 4941 C CA . ARG A 1 675 ? -27.916 2.328 -11.260 1.00 93.69 675 ARG A CA 1
ATOM 4942 C C . ARG A 1 675 ? -27.860 3.111 -9.954 1.00 93.69 675 ARG A C 1
ATOM 4944 O O . ARG A 1 675 ? -27.808 4.339 -9.996 1.00 93.69 675 ARG A O 1
ATOM 4951 N N . VAL A 1 676 ? -27.887 2.397 -8.835 1.00 94.69 676 VAL A N 1
ATOM 4952 C CA . VAL A 1 676 ? -27.367 2.940 -7.578 1.00 94.69 676 VAL A CA 1
ATOM 4953 C C . VAL A 1 676 ? -25.867 2.715 -7.626 1.00 94.69 676 VAL A C 1
ATOM 4955 O O . VAL A 1 676 ? -25.447 1.596 -7.912 1.00 94.69 676 VAL A O 1
ATOM 4958 N N . GLU A 1 677 ? -25.101 3.780 -7.444 1.00 93.94 677 GLU A N 1
ATOM 4959 C CA . GLU A 1 677 ? -23.638 3.718 -7.427 1.00 93.94 677 GLU A CA 1
ATOM 4960 C C . GLU A 1 677 ? -23.144 3.567 -5.989 1.00 93.94 677 GLU A C 1
ATOM 4962 O O . GLU A 1 677 ? -22.344 2.680 -5.727 1.00 93.94 677 GLU A O 1
ATOM 4967 N N . HIS A 1 678 ? -23.678 4.363 -5.053 1.00 94.81 678 HIS A N 1
ATOM 4968 C CA . HIS A 1 678 ? -23.266 4.340 -3.648 1.00 94.81 678 HIS A CA 1
ATOM 4969 C C . HIS A 1 678 ? -24.405 4.679 -2.677 1.00 94.81 678 HIS A C 1
ATOM 4971 O O . HIS A 1 678 ? -25.444 5.231 -3.067 1.00 94.81 678 HIS A O 1
ATOM 4977 N N . VAL A 1 679 ? -24.161 4.343 -1.409 1.00 95.38 679 VAL A N 1
ATOM 4978 C CA . VAL A 1 679 ? -24.973 4.665 -0.234 1.00 95.38 679 VAL A CA 1
ATOM 4979 C C . VAL A 1 679 ? -24.085 5.413 0.758 1.00 95.38 679 VAL A C 1
ATOM 4981 O O . VAL A 1 679 ? -23.006 4.918 1.059 1.00 95.38 679 VAL A O 1
ATOM 4984 N N . ALA A 1 680 ? -24.499 6.607 1.181 1.00 95.12 680 ALA A N 1
ATOM 4985 C CA . ALA A 1 680 ? -23.687 7.547 1.969 1.00 95.12 680 ALA A CA 1
ATOM 4986 C C . ALA A 1 680 ? -24.558 8.694 2.519 1.00 95.12 680 ALA A C 1
ATOM 4988 O O . ALA A 1 680 ? -25.655 8.901 2.002 1.00 95.12 680 ALA A O 1
ATOM 4989 N N . ASP A 1 681 ? -24.101 9.438 3.525 1.00 94.94 681 ASP A N 1
ATOM 4990 C CA . ASP A 1 681 ? -24.803 10.597 4.104 1.00 94.94 681 ASP A CA 1
ATOM 4991 C C . ASP A 1 681 ? -24.387 11.902 3.402 1.00 94.94 681 ASP A C 1
ATOM 4993 O O . ASP A 1 681 ? -23.552 12.674 3.876 1.00 94.94 681 ASP A O 1
ATOM 4997 N N . PHE A 1 682 ? -24.974 12.175 2.234 1.00 95.19 682 PHE A N 1
ATOM 4998 C CA . PHE A 1 682 ? -24.615 13.361 1.444 1.00 95.19 682 PHE A CA 1
ATOM 4999 C C . PHE A 1 682 ? -25.122 14.676 2.055 1.00 95.19 682 PHE A C 1
ATOM 5001 O O . PHE A 1 682 ? -24.742 15.748 1.579 1.00 95.19 682 PHE A O 1
ATOM 5008 N N . ASN A 1 683 ? -26.027 14.633 3.044 1.00 92.69 683 ASN A N 1
ATOM 5009 C CA . ASN A 1 683 ? -26.635 15.824 3.643 1.00 92.69 683 ASN A CA 1
ATOM 5010 C C . ASN A 1 683 ? -26.320 16.041 5.129 1.00 92.69 683 ASN A C 1
ATOM 5012 O O . ASN A 1 683 ? -26.835 17.017 5.689 1.00 92.69 683 ASN A O 1
ATOM 5016 N N . GLY A 1 684 ? -25.497 15.187 5.733 1.00 91.50 684 GLY A N 1
ATOM 5017 C CA . GLY A 1 684 ? -25.008 15.292 7.107 1.00 91.50 684 GLY A CA 1
ATOM 5018 C C . GLY A 1 684 ? -26.103 15.164 8.161 1.00 91.50 684 GLY A C 1
ATOM 5019 O O . GLY A 1 684 ? -26.016 15.808 9.210 1.00 91.50 684 GLY A O 1
ATOM 5020 N N . ASP A 1 685 ? -27.186 14.434 7.872 1.00 89.00 685 ASP A N 1
ATOM 5021 C CA . ASP A 1 685 ? -28.285 14.245 8.832 1.00 89.00 685 ASP A CA 1
ATOM 5022 C C . ASP A 1 685 ? -28.176 12.953 9.658 1.00 89.00 685 ASP A C 1
ATOM 5024 O O . ASP A 1 685 ? -29.037 12.683 10.505 1.00 89.00 685 ASP A O 1
ATOM 5028 N N . GLY A 1 686 ? -27.084 12.211 9.465 1.00 88.44 686 GLY A N 1
ATOM 5029 C CA . GLY A 1 686 ? -26.791 10.943 10.115 1.00 88.44 686 GLY A CA 1
ATOM 5030 C C . GLY A 1 686 ? -27.526 9.760 9.495 1.00 88.44 686 GLY A C 1
ATOM 5031 O O . GLY A 1 686 ? -27.517 8.689 10.099 1.00 88.44 686 GLY A O 1
ATOM 5032 N N . ARG A 1 687 ? -28.188 9.934 8.343 1.00 94.00 687 ARG A N 1
ATOM 5033 C CA . ARG A 1 687 ? -28.859 8.858 7.608 1.00 94.00 687 ARG A CA 1
ATOM 5034 C C . ARG A 1 687 ? -28.210 8.650 6.253 1.00 94.00 687 ARG A C 1
ATOM 5036 O O . ARG A 1 687 ? -27.795 9.576 5.572 1.00 94.00 687 ARG A O 1
ATOM 5043 N N . ALA A 1 688 ? -28.209 7.401 5.824 1.00 95.75 688 ALA A N 1
ATOM 5044 C CA . ALA A 1 688 ? -27.764 7.013 4.508 1.00 95.75 688 ALA A CA 1
ATOM 5045 C C . ALA A 1 688 ? -28.758 7.438 3.414 1.00 95.75 688 ALA A C 1
ATOM 5047 O O . ALA A 1 688 ? -29.971 7.237 3.514 1.00 95.75 688 ALA A O 1
ATOM 5048 N N . ASP A 1 689 ? -28.220 7.926 2.305 1.00 97.56 689 ASP A N 1
ATOM 5049 C CA . ASP A 1 689 ? -28.928 8.324 1.096 1.00 97.56 689 ASP A CA 1
ATOM 5050 C C . ASP A 1 689 ? -28.573 7.408 -0.086 1.00 97.56 689 ASP A C 1
ATOM 5052 O O . ASP A 1 689 ? -27.596 6.666 -0.058 1.00 97.56 689 ASP A O 1
ATOM 5056 N N . LEU A 1 690 ? -29.354 7.462 -1.173 1.00 97.88 690 LEU A N 1
ATOM 5057 C CA . LEU A 1 690 ? -29.056 6.718 -2.408 1.00 97.88 690 LEU A CA 1
ATOM 5058 C C . LEU A 1 690 ? -28.520 7.641 -3.503 1.00 97.88 690 LEU A C 1
ATOM 5060 O O . LEU A 1 690 ? -29.273 8.478 -4.011 1.00 97.88 690 LEU A O 1
ATOM 5064 N N . LEU A 1 691 ? -27.282 7.416 -3.954 1.00 97.44 691 LEU A N 1
ATOM 5065 C CA . LEU A 1 691 ? -26.729 8.059 -5.147 1.00 97.44 691 LEU A CA 1
ATOM 5066 C C . LEU A 1 691 ? -27.039 7.235 -6.399 1.00 97.44 691 LEU A C 1
ATOM 5068 O O . LEU A 1 691 ? -26.500 6.151 -6.628 1.00 97.44 691 LEU A O 1
ATOM 5072 N N . TRP A 1 692 ? -27.897 7.786 -7.246 1.00 96.50 692 TRP A N 1
ATOM 5073 C CA . TRP A 1 692 ? -28.259 7.236 -8.541 1.00 96.50 692 TRP A CA 1
ATOM 5074 C C . TRP A 1 692 ? -27.451 7.878 -9.662 1.00 96.50 692 TRP A C 1
ATOM 5076 O O . TRP A 1 692 ? -27.370 9.105 -9.753 1.00 96.50 692 TRP A O 1
ATOM 5086 N N . ARG A 1 693 ? -26.971 7.060 -10.602 1.00 94.69 693 ARG A N 1
ATOM 5087 C CA . ARG A 1 693 ? -26.381 7.514 -11.867 1.00 94.69 693 ARG A CA 1
ATOM 5088 C C . ARG A 1 693 ? -27.059 6.845 -13.051 1.00 94.69 693 ARG A C 1
ATOM 5090 O O . ARG A 1 693 ? -27.387 5.658 -13.042 1.00 94.69 693 ARG A O 1
ATOM 5097 N N . LYS A 1 694 ? -27.294 7.627 -14.101 1.00 93.44 694 LYS A N 1
ATOM 5098 C CA . LYS A 1 694 ? -27.857 7.155 -15.363 1.00 93.44 694 LYS A CA 1
ATOM 5099 C C . LYS A 1 694 ? -26.742 6.895 -16.366 1.00 93.44 694 LYS A C 1
ATOM 5101 O O . LYS A 1 694 ? -26.192 7.827 -16.962 1.00 93.44 694 LYS A O 1
ATOM 5106 N N . ASN A 1 695 ? -26.467 5.622 -16.609 1.00 86.12 695 ASN A N 1
ATOM 5107 C CA . ASN A 1 695 ? -25.453 5.194 -17.563 1.00 86.12 695 ASN A CA 1
ATOM 5108 C C . ASN A 1 695 ? -25.737 5.708 -18.981 1.00 86.12 695 ASN A C 1
ATOM 5110 O O . ASN A 1 695 ? -26.882 5.753 -19.439 1.00 86.12 695 ASN A O 1
ATOM 5114 N N . GLY A 1 696 ? -24.668 6.116 -19.669 1.00 82.50 696 GLY A N 1
ATOM 5115 C CA . GLY A 1 696 ? -24.679 6.619 -21.047 1.00 82.50 696 GLY A CA 1
ATOM 5116 C C . GLY A 1 696 ? -24.975 8.113 -21.213 1.00 82.50 696 GLY A C 1
ATOM 5117 O O . GLY A 1 696 ? -24.635 8.667 -22.252 1.00 82.50 696 GLY A O 1
ATOM 5118 N N . VAL A 1 697 ? -25.581 8.777 -20.221 1.00 86.44 697 VAL A N 1
ATOM 5119 C CA . VAL A 1 697 ? -25.871 10.230 -20.275 1.00 86.44 697 VAL A CA 1
ATOM 5120 C C . VAL A 1 697 ? -25.381 11.007 -19.053 1.00 86.44 697 VAL A C 1
ATOM 5122 O O . VAL A 1 697 ? -25.354 12.234 -19.084 1.00 86.44 697 VAL A O 1
ATOM 5125 N N . GLY A 1 698 ? -24.990 10.314 -17.978 1.00 87.75 698 GLY A N 1
ATOM 5126 C CA . GLY A 1 698 ? -24.304 10.916 -16.838 1.00 87.75 698 GLY A CA 1
ATOM 5127 C C . GLY A 1 698 ? -25.180 11.773 -15.925 1.00 87.75 698 GLY A C 1
ATOM 5128 O O . GLY A 1 698 ? -24.647 12.528 -15.116 1.00 87.75 698 GLY A O 1
ATOM 5129 N N . ASN A 1 699 ? -26.511 11.688 -16.047 1.00 94.12 699 ASN A N 1
ATOM 5130 C CA . ASN A 1 699 ? -27.421 12.282 -15.068 1.00 94.12 699 ASN A CA 1
ATOM 5131 C C . ASN A 1 699 ? -27.229 11.604 -13.712 1.00 94.12 699 ASN A C 1
ATOM 5133 O O . ASN A 1 699 ? -27.147 10.378 -13.653 1.00 94.12 699 ASN A O 1
ATOM 5137 N N . ASN A 1 700 ? -27.234 12.398 -12.649 1.00 94.94 700 ASN A N 1
ATOM 5138 C CA . ASN A 1 700 ? -27.137 11.915 -11.281 1.00 94.94 700 ASN A CA 1
ATOM 5139 C C . ASN A 1 700 ? -28.373 12.370 -10.487 1.00 94.94 700 ASN A C 1
ATOM 5141 O O . ASN A 1 700 ? -29.003 13.366 -10.854 1.00 94.94 700 ASN A O 1
ATOM 5145 N N . ALA A 1 701 ? -28.725 11.648 -9.429 1.00 95.81 701 ALA A N 1
ATOM 5146 C CA . ALA A 1 701 ? -29.738 12.053 -8.457 1.00 95.81 701 ALA A CA 1
ATOM 5147 C C . ALA A 1 701 ? -29.390 11.464 -7.089 1.00 95.81 701 ALA A C 1
ATOM 5149 O O . ALA A 1 701 ? -28.987 10.310 -7.020 1.00 95.81 701 ALA A O 1
ATOM 5150 N N . ILE A 1 702 ? -29.580 12.225 -6.015 1.00 97.88 702 ILE A N 1
ATOM 5151 C CA . ILE A 1 702 ? -29.434 11.722 -4.644 1.00 97.88 702 ILE A CA 1
ATOM 5152 C C . ILE A 1 702 ? -30.818 11.689 -4.010 1.00 97.88 702 ILE A C 1
ATOM 5154 O O . ILE A 1 702 ? -31.523 12.698 -4.037 1.00 97.88 702 ILE A O 1
ATOM 5158 N N . TRP A 1 703 ? -31.235 10.536 -3.491 1.00 97.75 703 TRP A N 1
ATOM 5159 C CA . TRP A 1 703 ? -32.514 10.361 -2.798 1.00 97.75 703 TRP A CA 1
ATOM 5160 C C . TRP A 1 703 ? -32.272 10.237 -1.306 1.00 97.75 703 TRP A C 1
ATOM 5162 O O . TRP A 1 703 ? -31.748 9.212 -0.859 1.00 97.75 703 TRP A O 1
ATOM 5172 N N . LYS A 1 704 ? -32.696 11.253 -0.551 1.00 97.12 704 LYS A N 1
ATOM 5173 C CA . LYS A 1 704 ? -32.428 11.284 0.881 1.00 97.12 704 LYS A CA 1
ATOM 5174 C C . LYS A 1 704 ? -33.176 10.191 1.622 1.00 97.12 704 LYS A C 1
ATOM 5176 O O . LYS A 1 704 ? -34.370 10.015 1.352 1.00 97.12 704 LYS A O 1
ATOM 5181 N N . SER A 1 705 ? -32.498 9.445 2.490 1.00 96.38 705 SER A N 1
ATOM 5182 C CA . SER A 1 705 ? -33.053 8.273 3.187 1.00 96.38 705 SER A CA 1
ATOM 5183 C C . SER A 1 705 ? -33.800 7.310 2.247 1.00 96.38 705 SER A C 1
ATOM 5185 O O . SER A 1 705 ? -34.849 6.763 2.586 1.00 96.38 705 SER A O 1
ATOM 5187 N N . GLY A 1 706 ? -33.333 7.168 0.999 1.00 95.94 706 GLY A N 1
ATOM 5188 C CA . GLY A 1 706 ? -33.962 6.326 -0.025 1.00 95.94 706 GLY A CA 1
ATOM 5189 C C . GLY A 1 706 ? -35.318 6.818 -0.553 1.00 95.94 706 GLY A C 1
ATOM 5190 O O . GLY A 1 706 ? -36.035 6.058 -1.209 1.00 95.94 706 GLY A O 1
ATOM 5191 N N . ASN A 1 707 ? -35.692 8.073 -0.304 1.00 95.69 707 ASN A N 1
ATOM 5192 C CA . ASN A 1 707 ? -36.970 8.648 -0.712 1.00 95.69 707 ASN A CA 1
ATOM 5193 C C . ASN A 1 707 ? -36.817 9.593 -1.920 1.00 95.69 707 ASN A C 1
ATOM 5195 O O . ASN A 1 707 ? -36.263 10.688 -1.830 1.00 95.69 707 ASN A O 1
ATOM 5199 N N . GLU A 1 708 ? -37.382 9.192 -3.064 1.00 95.31 708 GLU A N 1
ATOM 5200 C CA . GLU A 1 708 ? -37.357 9.965 -4.316 1.00 95.31 708 GLU A CA 1
ATOM 5201 C C . GLU A 1 708 ? -37.998 11.354 -4.189 1.00 95.31 708 GLU A C 1
ATOM 5203 O O . GLU A 1 708 ? -37.640 12.259 -4.938 1.00 95.31 708 GLU A O 1
ATOM 5208 N N . SER A 1 709 ? -38.946 11.552 -3.271 1.00 94.81 709 SER A N 1
ATOM 5209 C CA . SER A 1 709 ? -39.602 12.857 -3.097 1.00 94.81 709 SER A CA 1
ATOM 5210 C C . SER A 1 709 ? -38.717 13.894 -2.398 1.00 94.81 709 SER A C 1
ATOM 5212 O O . SER A 1 709 ? -39.006 15.089 -2.455 1.00 94.81 709 SER A O 1
ATOM 5214 N N . THR A 1 710 ? -37.624 13.456 -1.774 1.00 94.56 710 THR A N 1
ATOM 5215 C CA . THR A 1 710 ? -36.691 14.293 -1.020 1.00 94.56 710 THR A CA 1
ATOM 5216 C C . THR A 1 710 ? -35.303 14.217 -1.642 1.00 94.56 710 THR A C 1
ATOM 5218 O O . THR A 1 710 ? -34.388 13.640 -1.066 1.00 94.56 710 THR A O 1
ATOM 5221 N N . GLN A 1 711 ? -35.139 14.787 -2.837 1.00 94.50 711 GLN A N 1
ATOM 5222 C CA . GLN A 1 711 ? -33.860 14.735 -3.553 1.00 94.50 711 GLN A CA 1
ATOM 5223 C C . GLN A 1 711 ? -32.910 15.858 -3.149 1.00 94.50 711 GLN A C 1
ATOM 5225 O O . GLN A 1 711 ? -33.343 16.974 -2.847 1.00 94.50 711 GLN A O 1
ATOM 5230 N N . MET A 1 712 ? -31.613 15.580 -3.240 1.00 93.50 712 MET A N 1
ATOM 5231 C CA . MET A 1 712 ? -30.585 16.610 -3.330 1.00 93.50 712 MET A CA 1
ATOM 5232 C C . MET A 1 712 ? -30.231 16.866 -4.800 1.00 93.50 712 MET A C 1
ATOM 5234 O O . MET A 1 712 ? -30.187 15.952 -5.626 1.00 93.50 712 MET A O 1
ATOM 5238 N N . SER A 1 713 ? -30.001 18.137 -5.137 1.00 86.81 713 SER A N 1
ATOM 5239 C CA . SER A 1 713 ? -29.566 18.533 -6.474 1.00 86.81 713 SER A CA 1
ATOM 5240 C C . SER A 1 713 ? -28.098 18.173 -6.682 1.00 86.81 713 SER A C 1
ATOM 5242 O O . SER A 1 713 ? -27.237 18.702 -5.990 1.00 86.81 713 SER A O 1
ATOM 5244 N N . ILE A 1 714 ? -27.815 17.377 -7.709 1.00 94.19 714 ILE A N 1
ATOM 5245 C CA . ILE A 1 714 ? -26.462 17.018 -8.138 1.00 94.19 714 ILE A CA 1
ATOM 5246 C C . ILE A 1 714 ? -26.321 17.258 -9.645 1.00 94.19 714 ILE A C 1
ATOM 5248 O O . ILE A 1 714 ? -27.237 16.998 -10.431 1.00 94.19 714 ILE A O 1
ATOM 5252 N N . ALA A 1 715 ? -25.176 17.796 -10.063 1.00 93.06 715 ALA A N 1
ATOM 5253 C CA . ALA A 1 715 ? -24.928 18.088 -11.469 1.00 93.06 715 ALA A CA 1
ATOM 5254 C C . ALA A 1 715 ? -24.805 16.803 -12.301 1.00 93.06 715 ALA A C 1
ATOM 5256 O O . ALA A 1 715 ? -24.286 15.788 -11.837 1.00 93.06 715 ALA A O 1
ATOM 5257 N N . ALA A 1 716 ? -25.243 16.855 -13.561 1.00 91.75 716 ALA A N 1
ATOM 5258 C CA . ALA A 1 716 ? -24.929 15.806 -14.524 1.00 91.75 716 ALA A CA 1
ATOM 5259 C C . ALA A 1 716 ? -23.451 15.892 -14.935 1.00 91.75 716 ALA A C 1
ATOM 5261 O O . ALA A 1 716 ? -22.918 16.989 -15.111 1.00 91.75 716 ALA A O 1
ATOM 5262 N N . LEU A 1 717 ? -22.823 14.739 -15.160 1.00 91.81 717 LEU A N 1
ATOM 5263 C CA . LEU A 1 717 ? -21.479 14.632 -15.730 1.00 91.81 717 LEU A CA 1
ATOM 5264 C C . LEU A 1 717 ? -21.528 13.742 -16.982 1.00 91.81 717 LEU A C 1
ATOM 5266 O O . LEU A 1 717 ? -21.390 12.523 -16.849 1.00 91.81 717 LEU A O 1
ATOM 5270 N N . PRO A 1 718 ? -21.792 14.326 -18.174 1.00 87.88 718 PRO A N 1
ATOM 5271 C CA . PRO A 1 718 ? -22.085 13.576 -19.401 1.00 87.88 718 PRO A CA 1
ATOM 5272 C C . PRO A 1 718 ? -20.878 12.893 -20.045 1.00 87.88 718 PRO A C 1
ATOM 5274 O O . PRO A 1 718 ? -21.060 12.023 -20.894 1.00 87.88 718 PRO A O 1
ATOM 5277 N N . ASP A 1 719 ? -19.661 13.310 -19.693 1.00 88.56 719 ASP A N 1
ATOM 5278 C CA . ASP A 1 719 ? -18.442 12.677 -20.184 1.00 88.56 719 ASP A CA 1
ATOM 5279 C C . ASP A 1 719 ? -18.348 11.247 -19.635 1.00 88.56 719 ASP A C 1
ATOM 5281 O O . ASP A 1 719 ? -18.196 11.029 -18.432 1.00 88.56 719 ASP A O 1
ATOM 5285 N N . ALA A 1 720 ? -18.455 10.274 -20.542 1.00 85.25 720 ALA A N 1
ATOM 5286 C CA . ALA A 1 720 ? -18.442 8.851 -20.230 1.00 85.25 720 ALA A CA 1
ATOM 5287 C C . ALA A 1 720 ? -17.079 8.349 -19.728 1.00 85.25 720 ALA A C 1
ATOM 5289 O O . ALA A 1 720 ? -17.011 7.235 -19.216 1.00 85.25 720 ALA A O 1
ATOM 5290 N N . GLY A 1 721 ? -16.012 9.146 -19.861 1.00 89.69 721 GLY A N 1
ATOM 5291 C CA . GLY A 1 721 ? -14.721 8.840 -19.254 1.00 89.69 721 GLY A CA 1
ATOM 5292 C C . GLY A 1 721 ? -14.761 8.893 -17.727 1.00 89.69 721 GLY A C 1
ATOM 5293 O O . GLY A 1 721 ? -13.996 8.171 -17.092 1.00 89.69 721 GLY A O 1
ATOM 5294 N N . TRP A 1 722 ? -15.661 9.693 -17.140 1.00 92.25 722 TRP A N 1
ATOM 5295 C CA . TRP A 1 722 ? -15.782 9.868 -15.694 1.00 92.25 722 TRP A CA 1
ATOM 5296 C C . TRP A 1 722 ? -16.773 8.892 -15.053 1.00 92.25 722 TRP A C 1
ATOM 5298 O O . TRP A 1 722 ? -17.968 8.855 -15.386 1.00 92.25 722 TRP A O 1
ATOM 5308 N N . ALA A 1 723 ? -16.273 8.170 -14.056 1.00 92.31 723 ALA A N 1
ATOM 5309 C CA . ALA A 1 723 ? -17.035 7.310 -13.166 1.00 92.31 723 ALA A CA 1
ATOM 5310 C C . ALA A 1 723 ? -16.914 7.802 -11.718 1.00 92.31 723 ALA A C 1
ATOM 5312 O O . ALA A 1 723 ? -15.969 8.516 -11.374 1.00 92.31 723 ALA A O 1
ATOM 5313 N N . ILE A 1 724 ? -17.881 7.416 -10.888 1.00 94.19 724 ILE A N 1
ATOM 5314 C CA . ILE A 1 724 ? -17.760 7.556 -9.438 1.00 94.19 724 ILE A CA 1
ATOM 5315 C C . ILE A 1 724 ? -16.838 6.425 -8.982 1.00 94.19 724 ILE A C 1
ATOM 5317 O O . ILE A 1 724 ? -17.078 5.267 -9.316 1.00 94.19 724 ILE A O 1
ATOM 5321 N N . ALA A 1 725 ? -15.741 6.782 -8.325 1.00 94.06 725 ALA A N 1
ATOM 5322 C CA . ALA A 1 725 ? -14.745 5.845 -7.816 1.00 94.06 725 ALA A CA 1
ATOM 5323 C C . ALA A 1 725 ? -14.973 5.501 -6.338 1.00 94.06 725 ALA A C 1
ATOM 5325 O O . ALA A 1 725 ? -14.503 4.464 -5.887 1.00 94.06 725 ALA A O 1
ATOM 5326 N N . GLY A 1 726 ? -15.688 6.360 -5.612 1.00 94.31 726 GLY A N 1
ATOM 5327 C CA . GLY A 1 726 ? -16.101 6.139 -4.234 1.00 94.31 726 GLY A CA 1
ATOM 5328 C C . GLY A 1 726 ? -16.789 7.366 -3.650 1.00 94.31 726 GLY A C 1
ATOM 5329 O O . GLY A 1 726 ? -16.929 8.398 -4.319 1.00 94.31 726 GLY A O 1
ATOM 5330 N N . VAL A 1 727 ? -17.214 7.240 -2.400 1.00 95.56 727 VAL A N 1
ATOM 5331 C CA . VAL A 1 727 ? -17.842 8.300 -1.606 1.00 95.56 727 VAL A CA 1
ATOM 5332 C C . VAL A 1 727 ? -17.258 8.272 -0.200 1.00 95.56 727 VAL A C 1
ATOM 5334 O O . VAL A 1 727 ? -16.780 7.230 0.232 1.00 95.56 727 VAL A O 1
ATOM 5337 N N . GLY A 1 728 ? -17.262 9.408 0.479 1.00 94.94 728 GLY A N 1
ATOM 5338 C CA . GLY A 1 728 ? -16.715 9.545 1.826 1.00 94.94 728 GLY A CA 1
ATOM 5339 C C . GLY A 1 728 ? -16.486 11.010 2.168 1.00 94.94 728 GLY A C 1
ATOM 5340 O O . GLY A 1 728 ? -16.425 11.853 1.275 1.00 94.94 728 GLY A O 1
ATOM 5341 N N . ASP A 1 729 ? -16.371 11.317 3.448 1.00 94.44 729 ASP A N 1
ATOM 5342 C CA . ASP A 1 729 ? -16.133 12.658 3.971 1.00 94.44 729 ASP A CA 1
ATOM 5343 C C . ASP A 1 729 ? -14.633 13.004 3.910 1.00 94.44 729 ASP A C 1
ATOM 5345 O O . ASP A 1 729 ? -13.905 12.933 4.905 1.00 94.44 729 ASP A O 1
ATOM 5349 N N . PHE A 1 730 ? -14.138 13.320 2.708 1.00 94.69 730 PHE A N 1
ATOM 5350 C CA . PHE A 1 730 ? -12.707 13.538 2.461 1.00 94.69 730 PHE A CA 1
ATOM 5351 C C . PHE A 1 730 ? -12.196 14.886 2.991 1.00 94.69 730 PHE A C 1
ATOM 5353 O O . PHE A 1 730 ? -10.981 15.081 3.035 1.00 94.69 730 PHE A O 1
ATOM 5360 N N . ASP A 1 731 ? -13.073 15.833 3.343 1.00 90.88 731 ASP A N 1
ATOM 5361 C CA . ASP A 1 731 ? -12.680 17.137 3.901 1.00 90.88 731 ASP A CA 1
ATOM 5362 C C . ASP A 1 731 ? -13.082 17.363 5.370 1.00 90.88 731 ASP A C 1
ATOM 5364 O O . ASP A 1 731 ? -12.731 18.390 5.965 1.00 90.88 731 ASP A O 1
ATOM 5368 N N . GLY A 1 732 ? -13.723 16.367 5.978 1.00 90.81 732 GLY A N 1
ATOM 5369 C CA . GLY A 1 732 ? -13.983 16.271 7.404 1.00 90.81 732 GLY A CA 1
ATOM 5370 C C . GLY A 1 732 ? -15.203 17.059 7.883 1.00 90.81 732 GLY A C 1
ATOM 5371 O O . GLY A 1 732 ? -15.354 17.230 9.099 1.00 90.81 732 GLY A O 1
ATOM 5372 N N . ASP A 1 733 ? -16.054 17.556 6.984 1.00 86.81 733 ASP A N 1
ATOM 5373 C CA . ASP A 1 733 ? -17.140 18.485 7.308 1.00 86.81 733 ASP A CA 1
ATOM 5374 C C . ASP A 1 733 ? -18.415 17.822 7.865 1.00 86.81 733 ASP A C 1
ATOM 5376 O O . ASP A 1 733 ? -19.303 18.516 8.378 1.00 86.81 733 ASP A O 1
ATOM 5380 N N . GLY A 1 734 ? -18.459 16.488 7.871 1.00 87.31 734 GLY A N 1
ATOM 5381 C CA . GLY A 1 734 ? -19.577 15.680 8.348 1.00 87.31 734 GLY A CA 1
ATOM 5382 C C . GLY A 1 734 ? -20.605 15.343 7.268 1.00 87.31 734 GLY A C 1
ATOM 5383 O O . GLY A 1 734 ? -21.654 14.802 7.611 1.00 87.31 734 GLY A O 1
ATOM 5384 N N . THR A 1 735 ? -20.334 15.668 6.002 1.00 91.69 735 THR A N 1
ATOM 5385 C CA . THR A 1 735 ? -21.114 15.245 4.835 1.00 91.69 735 THR A CA 1
ATOM 5386 C C . THR A 1 735 ? -20.253 14.400 3.906 1.00 91.69 735 THR A C 1
ATOM 5388 O O . THR A 1 735 ? -19.082 14.693 3.696 1.00 91.69 735 THR A O 1
ATOM 5391 N N . ASP A 1 736 ? -20.825 13.348 3.324 1.00 95.12 736 ASP A N 1
ATOM 5392 C CA . ASP A 1 736 ? -20.087 12.535 2.365 1.00 95.12 736 ASP A CA 1
ATOM 5393 C C . ASP A 1 736 ? -19.950 13.256 1.015 1.00 95.12 736 ASP A C 1
ATOM 5395 O O . ASP A 1 736 ? -20.897 13.814 0.443 1.00 95.12 736 ASP A O 1
ATOM 5399 N N . ASP A 1 737 ? -18.750 13.178 0.457 1.00 96.19 737 ASP A N 1
ATOM 5400 C CA . ASP A 1 737 ? -18.395 13.716 -0.844 1.00 96.19 737 ASP A CA 1
ATOM 5401 C C . ASP A 1 737 ? -18.438 12.634 -1.930 1.00 96.19 737 ASP A C 1
ATOM 5403 O O . ASP A 1 737 ? -18.599 11.439 -1.677 1.00 96.19 737 ASP A O 1
ATOM 5407 N N . ILE A 1 738 ? -18.247 13.046 -3.188 1.00 96.81 738 ILE A N 1
ATOM 5408 C CA . ILE A 1 738 ? -18.167 12.119 -4.324 1.00 96.81 738 ILE A CA 1
ATOM 5409 C C . ILE A 1 738 ? -16.791 12.200 -4.969 1.00 96.81 738 ILE A C 1
ATOM 5411 O O . ILE A 1 738 ? -16.450 13.218 -5.577 1.00 96.81 738 ILE A O 1
ATOM 5415 N N . PHE A 1 739 ? -16.042 11.099 -4.922 1.00 97.12 739 PHE A N 1
ATOM 5416 C CA . PHE A 1 739 ? -14.791 10.955 -5.650 1.00 97.12 739 PHE A CA 1
ATOM 5417 C C . PHE A 1 739 ? -15.052 10.491 -7.089 1.00 97.12 739 PHE A C 1
ATOM 5419 O O . PHE A 1 739 ? -15.556 9.398 -7.347 1.00 97.12 739 PHE A O 1
ATOM 5426 N N . TRP A 1 740 ? -14.680 11.332 -8.050 1.00 95.81 740 TRP A N 1
ATOM 5427 C CA . TRP A 1 740 ? -14.750 11.067 -9.479 1.00 95.81 740 TRP A CA 1
ATOM 5428 C C . TRP A 1 740 ? -13.374 10.738 -10.048 1.00 95.81 740 TRP A C 1
ATOM 5430 O O . TRP A 1 740 ? -12.397 11.450 -9.806 1.00 95.81 740 TRP A O 1
ATOM 5440 N N . ARG A 1 741 ? -13.325 9.720 -10.910 1.00 94.88 741 ARG A N 1
ATOM 5441 C CA . ARG A 1 741 ? -12.124 9.326 -11.653 1.00 94.88 741 ARG A CA 1
ATOM 5442 C C . ARG A 1 741 ? -12.432 9.177 -13.131 1.00 94.88 741 ARG A C 1
ATOM 5444 O O . ARG A 1 741 ? -13.409 8.530 -13.512 1.00 94.88 741 ARG A O 1
ATOM 5451 N N . ASN A 1 742 ? -11.580 9.746 -13.975 1.00 93.56 742 ASN A N 1
ATOM 5452 C CA . ASN A 1 742 ? -11.628 9.516 -15.407 1.00 93.56 742 ASN A CA 1
ATOM 5453 C C . ASN A 1 742 ? -10.789 8.285 -15.763 1.00 93.56 742 ASN A C 1
ATOM 5455 O O . ASN A 1 742 ? -9.564 8.327 -15.685 1.00 93.56 742 ASN A O 1
ATOM 5459 N N . ALA A 1 743 ? -11.426 7.194 -16.184 1.00 85.00 743 ALA A N 1
ATOM 5460 C CA . ALA A 1 743 ? -10.725 5.941 -16.469 1.00 85.00 743 ALA A CA 1
ATOM 5461 C C . ALA A 1 743 ? -9.777 6.036 -17.679 1.00 85.00 743 ALA A C 1
ATOM 5463 O O . ALA A 1 743 ? -8.819 5.277 -17.776 1.00 85.00 743 ALA A O 1
ATOM 5464 N N . SER A 1 744 ? -10.027 6.965 -18.609 1.00 88.69 744 SER A N 1
ATOM 5465 C CA . SER A 1 744 ? -9.210 7.116 -19.820 1.00 88.69 744 SER A CA 1
ATOM 5466 C C . SER A 1 744 ? -7.991 7.999 -19.585 1.00 88.69 744 SER A C 1
ATOM 5468 O O . SER A 1 744 ? -6.902 7.676 -20.053 1.00 88.69 744 SER A O 1
ATOM 5470 N N . THR A 1 745 ? -8.162 9.111 -18.870 1.00 92.62 745 THR A N 1
ATOM 5471 C CA . THR A 1 745 ? -7.079 10.072 -18.639 1.00 92.62 745 THR A CA 1
ATOM 5472 C C . THR A 1 745 ? -6.365 9.849 -17.311 1.00 92.62 745 THR A C 1
ATOM 5474 O O . THR A 1 745 ? -5.222 10.275 -17.178 1.00 92.62 745 THR A O 1
ATOM 5477 N N . GLY A 1 746 ? -6.999 9.194 -16.338 1.00 92.81 746 GLY A N 1
ATOM 5478 C CA . GLY A 1 746 ? -6.503 9.061 -14.970 1.00 92.81 746 GLY A CA 1
ATOM 5479 C C . GLY A 1 746 ? -6.721 10.303 -14.102 1.00 92.81 746 GLY A C 1
ATOM 5480 O O . GLY A 1 746 ? -6.228 10.332 -12.975 1.00 92.81 746 GLY A O 1
ATOM 5481 N N . ASP A 1 747 ? -7.413 11.329 -14.611 1.00 94.44 747 ASP A N 1
ATOM 5482 C CA . ASP A 1 747 ? -7.727 12.541 -13.849 1.00 94.44 747 ASP A CA 1
ATOM 5483 C C . ASP A 1 747 ? -8.716 12.228 -12.712 1.00 94.44 747 ASP A C 1
ATOM 5485 O O . ASP A 1 747 ? -9.567 11.346 -12.838 1.00 94.44 747 ASP A O 1
ATOM 5489 N N . ASN A 1 748 ? -8.595 12.954 -11.602 1.00 95.38 748 ASN A N 1
ATOM 5490 C CA . ASN A 1 748 ? -9.282 12.684 -10.343 1.00 95.38 748 ASN A CA 1
ATOM 5491 C C . ASN A 1 748 ? -9.822 14.004 -9.762 1.00 95.38 748 ASN A C 1
ATOM 5493 O O . ASN A 1 748 ? -9.102 15.000 -9.743 1.00 95.38 748 ASN A O 1
ATOM 5497 N N . THR A 1 749 ? -11.063 14.027 -9.277 1.00 95.62 749 THR A N 1
ATOM 5498 C CA . THR A 1 749 ? -11.648 15.199 -8.598 1.00 95.62 749 THR A CA 1
ATOM 5499 C C . THR A 1 749 ? -12.665 14.742 -7.560 1.00 95.62 749 THR A C 1
ATOM 5501 O O . THR A 1 749 ? -13.391 13.779 -7.795 1.00 95.62 749 THR A O 1
ATOM 5504 N N . ILE A 1 750 ? -12.740 15.419 -6.421 1.00 96.75 750 ILE A N 1
ATOM 5505 C CA . ILE A 1 750 ? -13.761 15.193 -5.396 1.00 96.75 750 ILE A CA 1
ATOM 5506 C C . ILE A 1 750 ? -14.759 16.351 -5.438 1.00 96.75 750 ILE A C 1
ATOM 5508 O O . ILE A 1 750 ? -14.369 17.520 -5.476 1.00 96.75 750 ILE A O 1
ATOM 5512 N N . TRP A 1 751 ? -16.053 16.036 -5.467 1.00 96.31 751 TRP A N 1
ATOM 5513 C CA . TRP A 1 751 ? -17.135 17.014 -5.332 1.00 96.31 751 TRP A CA 1
ATOM 5514 C C . TRP A 1 751 ? -17.624 17.013 -3.895 1.00 96.31 751 TRP A C 1
ATOM 5516 O O . TRP A 1 751 ? -18.301 16.068 -3.486 1.00 96.31 751 TRP A O 1
ATOM 5526 N N . ARG A 1 752 ? -17.308 18.087 -3.173 1.00 94.88 752 ARG A N 1
ATOM 5527 C CA . ARG A 1 752 ? -17.636 18.212 -1.756 1.00 94.88 752 ARG A CA 1
ATOM 5528 C C . ARG A 1 752 ? -19.129 18.371 -1.537 1.00 94.88 752 ARG A C 1
ATOM 5530 O O . ARG A 1 752 ? -19.754 19.134 -2.289 1.00 94.88 752 ARG A O 1
ATOM 5537 N N . SER A 1 753 ? -19.697 17.634 -0.587 1.00 91.69 753 SER A N 1
ATOM 5538 C CA . SER A 1 753 ? -21.145 17.539 -0.342 1.00 91.69 753 SER A CA 1
ATOM 5539 C C . SER A 1 753 ? -21.939 17.368 -1.653 1.00 91.69 753 SER A C 1
ATOM 5541 O O . SER A 1 753 ? -22.905 18.086 -1.941 1.00 91.69 753 SER A O 1
ATOM 5543 N N . ALA A 1 754 ? -21.438 16.501 -2.544 1.00 94.38 754 ALA A N 1
ATOM 5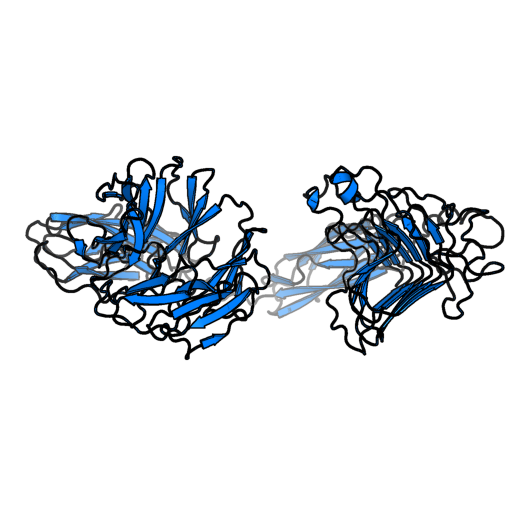544 C CA . ALA A 1 754 ? -21.976 16.242 -3.884 1.00 94.38 754 ALA A CA 1
ATOM 5545 C C . ALA A 1 754 ? -22.142 17.479 -4.808 1.00 94.38 754 ALA A C 1
ATOM 5547 O O . ALA A 1 754 ? -22.901 17.452 -5.789 1.00 94.38 754 ALA A O 1
ATOM 5548 N N . ASN A 1 755 ? -21.416 18.571 -4.554 1.00 92.75 755 ASN A N 1
ATOM 5549 C CA . ASN A 1 755 ? -21.556 19.832 -5.274 1.00 92.75 755 ASN A CA 1
ATOM 5550 C C . ASN A 1 755 ? -20.392 20.083 -6.240 1.00 92.75 755 ASN A C 1
ATOM 5552 O O . ASN A 1 755 ? -19.289 20.442 -5.848 1.00 92.75 755 ASN A O 1
ATOM 5556 N N . VAL A 1 756 ? -20.676 20.036 -7.543 1.00 92.69 756 VAL A N 1
ATOM 5557 C CA . VAL A 1 756 ? -19.692 20.292 -8.612 1.00 92.69 756 VAL A CA 1
ATOM 5558 C C . VAL A 1 756 ? -19.004 21.663 -8.534 1.00 92.69 756 VAL A C 1
ATOM 5560 O O . VAL A 1 756 ? -17.954 21.859 -9.137 1.00 92.69 756 VAL A O 1
ATOM 5563 N N . ASN A 1 757 ? -19.588 22.648 -7.849 1.00 92.06 757 ASN A N 1
ATOM 5564 C CA . ASN A 1 757 ? -18.976 23.970 -7.687 1.00 92.06 757 ASN A CA 1
ATOM 5565 C C . ASN A 1 757 ? -18.014 24.039 -6.493 1.00 92.06 757 ASN A C 1
ATOM 5567 O O . ASN A 1 757 ? -17.278 25.016 -6.381 1.00 92.06 757 ASN A O 1
ATOM 5571 N N . SER A 1 758 ? -18.009 23.016 -5.636 1.00 94.19 758 SER A N 1
ATOM 5572 C CA . SER A 1 758 ? -17.086 22.842 -4.519 1.00 94.19 758 SER A CA 1
ATOM 5573 C C . SER A 1 758 ? -16.200 21.634 -4.812 1.00 94.19 758 SER A C 1
ATOM 5575 O O . SER A 1 758 ? -16.565 20.493 -4.545 1.00 94.19 758 SER A O 1
ATOM 5577 N N . ARG A 1 759 ? -15.062 21.873 -5.467 1.00 92.81 759 ARG A N 1
ATOM 5578 C CA . ARG A 1 759 ? -14.169 20.806 -5.938 1.00 92.81 759 ARG A CA 1
ATOM 5579 C C . ARG A 1 759 ? -12.913 20.754 -5.093 1.00 92.81 759 ARG A C 1
ATOM 5581 O O . ARG A 1 759 ? -12.333 21.797 -4.792 1.00 92.81 759 ARG A O 1
ATOM 5588 N N . MET A 1 760 ? -12.448 19.546 -4.829 1.00 92.50 760 MET A N 1
ATOM 5589 C CA . MET A 1 760 ? -11.072 19.279 -4.445 1.00 92.50 760 MET A CA 1
ATOM 5590 C C . MET A 1 760 ? -10.396 18.548 -5.601 1.00 92.50 760 MET A C 1
ATOM 5592 O O . MET A 1 760 ? -10.842 17.483 -6.015 1.00 92.50 760 MET A O 1
ATOM 5596 N N . GLU A 1 761 ? -9.359 19.154 -6.169 1.00 88.38 761 GLU A N 1
ATOM 5597 C CA . GLU A 1 761 ? -8.603 18.546 -7.264 1.00 88.38 761 GLU A CA 1
ATOM 5598 C C . GLU A 1 761 ? -7.536 17.614 -6.695 1.00 88.38 761 GLU A C 1
ATOM 5600 O O . GLU A 1 761 ? -6.820 17.985 -5.765 1.00 88.38 761 GLU A O 1
ATOM 5605 N N . LEU A 1 762 ? -7.415 16.423 -7.277 1.00 92.12 762 LEU A N 1
ATOM 5606 C CA . LEU A 1 762 ? -6.423 15.429 -6.885 1.00 92.12 762 LEU A CA 1
ATOM 5607 C C . LEU A 1 762 ? -5.429 15.225 -8.023 1.00 92.12 762 LEU A C 1
ATOM 5609 O O . LEU A 1 762 ? -5.716 15.484 -9.196 1.00 92.12 762 LEU A O 1
ATOM 5613 N N . LEU A 1 763 ? -4.247 14.708 -7.689 1.00 89.81 763 LEU A N 1
ATOM 5614 C CA . LEU A 1 763 ? -3.279 14.333 -8.709 1.00 89.81 763 LEU A CA 1
ATOM 5615 C C . LEU A 1 763 ? -3.841 13.242 -9.627 1.00 89.81 763 LEU A C 1
ATOM 5617 O O . LEU A 1 763 ? -4.500 12.294 -9.194 1.00 89.81 763 LEU A O 1
ATOM 5621 N N . ALA A 1 764 ? -3.563 13.385 -10.922 1.00 90.88 764 ALA A N 1
ATOM 5622 C CA . ALA A 1 764 ? -3.959 12.401 -11.914 1.00 90.88 764 ALA A CA 1
ATOM 5623 C C . ALA A 1 764 ? -3.111 11.130 -11.764 1.00 90.88 764 ALA A C 1
ATOM 5625 O O . ALA A 1 764 ? -1.887 11.168 -11.907 1.00 90.88 764 ALA A O 1
ATOM 5626 N N . VAL A 1 765 ? -3.767 9.991 -11.558 1.00 93.94 765 VAL A N 1
ATOM 5627 C CA . VAL A 1 765 ? -3.126 8.669 -11.581 1.00 93.94 765 VAL A CA 1
ATOM 5628 C C . VAL A 1 765 ? -3.299 8.094 -12.980 1.00 93.94 765 VAL A C 1
ATOM 5630 O O . VAL A 1 765 ? -4.325 7.484 -13.282 1.00 93.94 765 VAL A O 1
ATOM 5633 N N . ARG A 1 766 ? -2.310 8.367 -13.841 1.00 92.19 766 ARG A N 1
ATOM 5634 C CA . ARG A 1 766 ? -2.329 8.075 -15.290 1.00 92.19 766 ARG A CA 1
ATOM 5635 C C . ARG A 1 766 ? -2.236 6.589 -15.626 1.00 92.19 766 ARG A C 1
ATOM 5637 O O . ARG A 1 766 ? -2.698 6.176 -16.683 1.00 92.19 766 ARG A O 1
ATOM 5644 N N . ASP A 1 767 ? -1.605 5.817 -14.754 1.00 91.94 767 ASP A N 1
ATOM 5645 C CA . ASP A 1 767 ? -1.536 4.371 -14.889 1.00 91.94 767 ASP A CA 1
ATOM 5646 C C . ASP A 1 767 ? -2.904 3.766 -14.534 1.00 91.94 767 ASP A C 1
ATOM 5648 O O . ASP A 1 767 ? -3.413 3.934 -13.424 1.00 91.94 767 ASP A O 1
ATOM 5652 N N . GLN A 1 768 ? -3.523 3.128 -15.528 1.00 87.94 768 GLN A N 1
ATOM 5653 C CA . GLN A 1 768 ? -4.900 2.632 -15.469 1.00 87.94 768 GLN A CA 1
ATOM 5654 C C . GLN A 1 768 ? -5.038 1.355 -14.643 1.00 87.94 768 GLN A C 1
ATOM 5656 O O . GLN A 1 768 ? -6.149 1.008 -14.261 1.00 87.94 768 GLN A O 1
ATOM 5661 N N . GLU A 1 769 ? -3.927 0.686 -14.338 1.00 91.56 769 GLU A N 1
ATOM 5662 C CA . GLU A 1 769 ? -3.913 -0.484 -13.464 1.00 91.56 769 GLU A CA 1
ATOM 5663 C C . GLU A 1 769 ? -4.100 -0.104 -11.987 1.00 91.56 769 GLU A C 1
ATOM 5665 O O . GLU A 1 769 ? -4.311 -0.990 -11.159 1.00 91.56 769 GLU A O 1
ATOM 5670 N N . TRP A 1 770 ? -4.037 1.191 -11.644 1.00 93.25 770 TRP A N 1
ATOM 5671 C CA . TRP A 1 770 ? -4.407 1.712 -10.328 1.00 93.25 770 TRP A CA 1
ATOM 5672 C C . TRP A 1 770 ? -5.905 1.995 -10.228 1.00 93.25 770 TRP A C 1
ATOM 5674 O O . TRP A 1 770 ? -6.464 2.842 -10.939 1.00 93.25 770 TRP A O 1
ATOM 5684 N N . HIS A 1 771 ? -6.519 1.347 -9.246 1.00 93.00 771 HIS A N 1
ATOM 5685 C CA . HIS A 1 771 ? -7.916 1.492 -8.872 1.00 93.00 771 HIS A CA 1
ATOM 5686 C C . HIS A 1 771 ? -8.010 1.972 -7.427 1.00 93.00 771 HIS A C 1
ATOM 5688 O O . HIS A 1 771 ? -7.229 1.540 -6.581 1.00 93.00 771 HIS A O 1
ATOM 5694 N N . ALA A 1 772 ? -8.964 2.857 -7.154 1.00 94.62 772 ALA A N 1
ATOM 5695 C CA . ALA A 1 772 ? -9.360 3.157 -5.789 1.00 94.62 772 ALA A CA 1
ATOM 5696 C C . ALA A 1 772 ? -10.301 2.052 -5.293 1.00 94.62 772 ALA A C 1
ATOM 5698 O O . ALA A 1 772 ? -11.206 1.640 -6.021 1.00 94.62 772 ALA A O 1
ATOM 5699 N N . GLU A 1 773 ? -10.060 1.560 -4.086 1.00 93.50 773 GLU A N 1
ATOM 5700 C CA . GLU A 1 773 ? -10.917 0.621 -3.370 1.00 93.50 773 GLU A CA 1
ATOM 5701 C C . GLU A 1 773 ? -11.588 1.413 -2.248 1.00 93.50 773 GLU A C 1
ATOM 5703 O O . GLU A 1 773 ? -10.914 1.839 -1.315 1.00 93.50 773 GLU A O 1
ATOM 5708 N N . LEU A 1 774 ? -12.875 1.707 -2.444 1.00 88.25 774 LEU A N 1
ATOM 5709 C CA . LEU A 1 774 ? -13.739 2.466 -1.538 1.00 88.25 774 LEU A CA 1
ATOM 5710 C C . LEU A 1 774 ? -15.110 1.776 -1.535 1.00 88.25 774 LEU A C 1
ATOM 5712 O O . LEU A 1 774 ? -15.987 2.116 -2.339 1.00 88.25 774 LEU A O 1
ATOM 5716 N N . ARG A 1 775 ? -15.230 0.691 -0.762 1.00 79.00 775 ARG A N 1
ATOM 5717 C CA . ARG A 1 775 ? -16.357 -0.262 -0.832 1.00 79.00 775 ARG A CA 1
ATOM 5718 C C . ARG A 1 775 ? -17.281 -0.275 0.367 1.00 79.00 775 ARG A C 1
ATOM 5720 O O . ARG A 1 775 ? -16.764 -0.210 1.499 1.00 79.00 775 ARG A O 1
#

pLDDT: mean 89.55, std 11.07, range [30.88, 98.62]

Foldseek 3Di:
DLEEFEDALAETAAAQPDPLDPPDEEEAELYEFEDHQEEREEHEFAYEHYLYEFFQEQCRCPVHDPDDLQSHHPPQSASYEYEYDEQTEYEYFQAEFEHQGQANYEYEEYAQNYEYEYFLAEYEWDHNSVCVVVVVNQQIRAHYDYYHYHHHYYYAQYEYERHGPPRADPRYHYDDQCAPDPDSVDDGSHGAPPGPQAQRGDDDPVQQAASVRHGPPQDNHAGRHRDHDHPDRDDDDPCPLPPWDFDAWDWDWPAQEDEDAAFDKDKIKIKTAGQIDQSDAWWKKFKDKDFPPPKDKDWPDRIDGAHHRGIDITMMIITHHNPDDFAKTWMKIWIDIPVGDYIDIDIGIYGHHDPDDDDPDFAFAQWDWDKDFFQEDEAQDKTKIKIKTFGQTPQNDAWWKKFKDKDFPPPKDKDKPDRMDTAHHRGMDIIMMIIGHHNPDDFAKDKIKMKIAGPVHRVRMDMDIDIHTYDDPPDDDAAPQAPPQFFCALPQPLAHWWWKAFLCAQWIWIGHLLAPVRIDGADGDRPNQKDFQAWWALPLPSHIWTWIARLQQQFIWIGHSPYPVDIDGADRDRDNQKGFQYWWALPLRSHIWTWIAGQQQQWIWIGRSRNPVRIDGADRDRLNLKGFQAWWALPLRNHIWTWIARLQAQFIWIGRSRHPVRIDGADRDRPNQKGFPYWFALPLPNHTWTWIAGPQQQDIWIGRSRYPVRIDDADGDRPNQKDFQAWTRSPSPRHIWTWIARLQQQWIWIGRSRHPVRIDGHDRPRPNSMGTDRD

InterPro domains:
  IPR011050 Pectin lyase fold/virulence factor [SSF51126] (2-229)
  IPR013517 FG-GAP repeat [PF13517] (633-692)
  IPR013783 Immunoglobulin-like fold [G3DSA:2.60.40.10] (248-348)
  IPR013783 Immunoglobulin-like fold [G3DSA:2.60.40.10] (366-467)
  IPR018905 Alpha-galactosidase, NEW3 domain [PF10633] (378-453)
  IPR028994 Integrin alpha, N-terminal [G3DSA:2.130.10.130] (578-754)
  IPR028994 Integrin alpha, N-terminal [SSF69318] (488-753)
  IPR059226 Choice-of-anchor Q domain [NF041518] (189-230)